Protein AF-0000000076377498 (afdb_homodimer)

Sequence (1234 aa):
MRTKRASLIEGFNLFDYKLFGINETEANCMDPQHKLLLECTYKALENAGMPKEDLSGSKTGVFIGLMNRDFEAIMNNSANKISHYNGTGTAMSIAANRISFTFNFTGPSLAIDTACSSSLVALHYASQAIKQGDCEMAVCGGVSCIIEPRVNVALSKAKMISPDGMCKPFSKKANGYGRGEGCGILLLKPLAKALKDNDQIWGVLVHSAINQDGRSVTPITRPSQTQQEELLKWIYHRYVDPSQIQYMEAHGTGTPAGDPTEAGSISHIVGQSRTSNPDPLIIGSVKGNVGHTESAAGAAGLIKVLLMMHHGKIVPSLHYTEEDSSINAKALNLRIPTSVENWEKRGEMGRMAGVNSFGFGGTNAHAVVRQYKQLARLNCAQKPLEIFVLSAASQKSIQMMIKDTSHQINQSDDTAFHSLAYTSACRRSHASYRYRKAFVVSSLNHLQQQLKSATVTDVARIKTSPKIVFVFCGNGVAYRGMCKLLIHTEPVFRTQIEEIEKILQLHTPINLIDLIENDYDDFTKPEIAQPLLFAVQVAMVSLLGFWGIQANLMIGHSVGEVAAAHCAGTLSLHDAVKVIYYRSVLQSTVTGGRMLAVSNLPVSNVSDRLVPYSGRLMRTKRASLIEGFNLFDYKLFGINETEANCMDPQHKLLLECTYKALENAGMPKEDLSGSKTGVFIGLMNRDFEAIMNNSANKISHYNGTGTAMSIAANRISFTFNFTGPSLAIDTACSSSLVALHYASQAIKQGDCEMAVCGGVSCIIEPRVNVALSKAKMISPDGMCKPFSKKANGYGRGEGCGILLLKPLAKALKDNDQIWGVLVHSAINQDGRSVTPITRPSQTQQEELLKWIYHRYVDPSQIQYMEAHGTGTPAGDPTEAGSISHIVGQSRTSNPDPLIIGSVKGNVGHTESAAGAAGLIKVLLMMHHGKIVPSLHYTEEDSSINAKALNLRIPTSVENWEKRGEMGRMAGVNSFGFGGTNAHAVVRQYKQLARLNCAQKPLEIFVLSAASQKSIQMMIKDTSHQINQSDDTAFHSLAYTSACRRSHASYRYRKAFVVSSLNHLQQQLKSATVTDVARIKTSPKIVFVFCGNGVAYRGMCKLLIHTEPVFRTQIEEIEKILQLHTPINLIDLIENDYDDFTKPEIAQPLLFAVQVAMVSLLGFWGIQANLMIGHSVGEVAAAHCAGTLSLHDAVKVIYYRSVLQSTVTGGRMLAVSNLPVSNVSDRLVPYSGRL

Organism: Callorhinchus milii (NCBI:txid7868)

Nearest PDB structures (foldseek):
  8cuy-assembly1_B  TM=8.456E-01  e=4.107E-53  Mycolicibacterium smegmatis MC2 155
  8cv1-assembly1_A  TM=8.464E-01  e=5.782E-53  Mycolicibacterium smegmatis MC2 155
  7s6c-assembly1_A  TM=8.108E-01  e=3.239E-50  Saccharopolyspora erythraea
  4na1-assembly1_B  TM=8.511E-01  e=2.531E-44  Bacillus subtilis subsp. subtilis str. 168
  4na3-assembly1_B  TM=8.313E-01  e=1.798E-44  Bacillus subtilis subsp. subtilis str. 168

Foldseek 3Di:
DLADDFQEDPDLPVAPCVVLPHDPVLVVLADSQLRQLLVQVVVQLLQFLHALVNCAQFQEEEEEEEDDQVSLCVQVVDVVNDDPSSCCRRDQQNSFVVNCVSSNHDAHTGYAYLKQCRQLVSVQVQVVCCVVPSHQKYKTFYWFDDDDCVVVVVCVVVQAADSHQAAQFQFLSQRHFHEFGDIFIDMDHPPVVCVVVVTDDLWDFQDKDKDFCPVQDPDLQAEHLVVLLVRLCVPCVPGNPLLQAQEEAELGRRHLRRRQSRLLSCLVRRQVSNPDDLAFREYEYCCRPGTRNISRRQSSSVVVVSVCQVVQKDAAHPNDDPVRGSYPQVVSSYDGDHHIDGRFFDDDQGHKYKYWTAGSSGMIMMIIITGDDDDPDPPPDQDQKFKAKDFDQDQVVRLVVLVVVLVVLVVDPPDDPRVNRCSRPRSYYHPNGFFMDMDIARDSVRSSVVSVVCSPDTTDGHDPPDAAEAEQEDPDPDAFLPCLVVCVPPVLLVVLLVVLQVLLCVPPVDDLNCCNNVRPGPCVQLLNNLSNSLSNSLSVQRRCVVVVDDHPYYYYDHSRVLSRCCSVPNDPSNRSSVVSNVVRVVVNVDPDDDDDDDPPDDPVVVVVVCVVVPPPD/DLADDFQEDPDLPVAPCVVLPHDPVLVVLADSQLRQLLVQVVVQLLQFLHALVNCAQFQEEEEEEEDDQVSLCVQVVDVVNDDPSSCCRRDQQNSFVVNCVSSVHDAHTGYAYLKQCRQLVSVQVQVVCCVVPSHQKYKTFYWFDDDDCVVVVVCVVVQAADSHQAAQFQFLNQRHFHEFGDIFIDMDHPPVVCVVVVTDDLWDFQDKDKDFCPVQDPDLQAEHLVVLLVRLCVPCVPGNPLLQAQEEAELGRRHLRRRQSRLLSCLVRRQVSNPDDLAFREYEYCCRPGTRNISRRQSSSVVVVSVCQVVQKDAAHPNDDPVRGSYPQVVSSYDGDHHIDGRFFDDDQGHKYKYWTAGSSGMIMMIIITGDDDDPDPPPDQDQKFKAKDFDQDQVVRLVVLVVVLVVLVPDPPDDPRVNRCSRPRSYYHPNGFFMDMDIARDSVRSSVVSVVCSPDTTDGHDPPDAAEAEQEAFDPDAFLPCLVVCVPPVLLVVLLVVLQVLLCVPPVDDLNCCNNVRPGPCVQLLNVLSNSLSNLLSVQRRCVVVVDDHPYYYYDHSRVLSRCCSVPNDPSNRSSVVSNVVRVVVNPDPDDDDDDDPPDPPVVVVVVCVVVPPPD

Structure (mmCIF, N/CA/C/O backbone):
data_AF-0000000076377498-model_v1
#
loop_
_entity.id
_entity.type
_entity.pdbx_description
1 polymer 'Ketosynthase family 3 (KS3) domain-containing protein'
#
loop_
_atom_site.group_PDB
_atom_site.id
_atom_site.type_symbol
_atom_site.label_atom_id
_atom_site.label_alt_id
_atom_site.label_comp_id
_atom_site.label_asym_id
_atom_site.label_entity_id
_atom_site.label_seq_id
_atom_site.pdbx_PDB_ins_code
_atom_site.Cartn_x
_atom_site.Cartn_y
_atom_site.Cartn_z
_atom_site.occupancy
_atom_site.B_iso_or_equiv
_atom_site.auth_seq_id
_atom_site.auth_comp_id
_atom_site.auth_asym_id
_atom_site.auth_atom_id
_atom_site.pdbx_PDB_model_num
ATOM 1 N N . MET A 1 1 ? -24.25 5.555 -25.656 1 71.38 1 MET A N 1
ATOM 2 C CA . MET A 1 1 ? -24.297 5.797 -24.219 1 71.38 1 MET A CA 1
ATOM 3 C C . MET A 1 1 ? -25.656 5.461 -23.641 1 71.38 1 MET A C 1
ATOM 5 O O . MET A 1 1 ? -26.672 5.977 -24.109 1 71.38 1 MET A O 1
ATOM 9 N N . ARG A 1 2 ? -25.703 4.602 -22.75 1 72.81 2 ARG A N 1
ATOM 10 C CA . ARG A 1 2 ? -26.938 4.051 -22.188 1 72.81 2 ARG A CA 1
ATOM 11 C C . ARG A 1 2 ? -27.547 5 -21.156 1 72.81 2 ARG A C 1
ATOM 13 O O . ARG A 1 2 ? -28.734 4.926 -20.859 1 72.81 2 ARG A O 1
ATOM 20 N N . THR A 1 3 ? -26.766 5.887 -20.516 1 78.5 3 THR A N 1
ATOM 21 C CA . THR A 1 3 ? -27.281 6.781 -19.484 1 78.5 3 THR A CA 1
ATOM 22 C C . THR A 1 3 ? -26.594 8.141 -19.547 1 78.5 3 THR A C 1
ATOM 24 O O . THR A 1 3 ? -25.406 8.219 -19.844 1 78.5 3 THR A O 1
ATOM 27 N N . LYS A 1 4 ? -27.453 9.141 -19.297 1 78.62 4 LYS A N 1
ATOM 28 C CA . LYS A 1 4 ? -26.938 10.5 -19.266 1 78.62 4 LYS A CA 1
ATOM 29 C C . LYS A 1 4 ? -26.984 11.07 -17.844 1 78.62 4 LYS A C 1
ATOM 31 O O . LYS A 1 4 ? -26.703 12.25 -17.641 1 78.62 4 LYS A O 1
ATOM 36 N N . ARG A 1 5 ? -27.281 10.211 -16.906 1 83.19 5 ARG A N 1
ATOM 37 C CA . ARG A 1 5 ? -27.469 10.711 -15.539 1 83.19 5 ARG A CA 1
ATOM 38 C C . ARG A 1 5 ? -26.391 10.172 -14.609 1 83.19 5 ARG A C 1
ATOM 40 O O . ARG A 1 5 ? -25.859 9.078 -14.828 1 83.19 5 ARG A O 1
ATOM 47 N N . ALA A 1 6 ? -25.984 10.984 -13.68 1 87.19 6 ALA A N 1
ATOM 48 C CA . ALA A 1 6 ? -25.062 10.625 -12.602 1 87.19 6 ALA A CA 1
ATOM 49 C C . ALA A 1 6 ? -25.281 11.5 -11.375 1 87.19 6 ALA A C 1
ATOM 51 O O . ALA A 1 6 ? -25.969 12.523 -11.445 1 87.19 6 ALA A O 1
ATOM 52 N N . SER A 1 7 ? -24.875 10.984 -10.219 1 90.69 7 SER A N 1
ATOM 53 C CA . SER A 1 7 ? -24.906 11.797 -9.016 1 90.69 7 SER A CA 1
ATOM 54 C C . SER A 1 7 ? -23.688 12.727 -8.945 1 90.69 7 SER A C 1
ATOM 56 O O . SER A 1 7 ? -22.609 12.312 -8.539 1 90.69 7 SER A O 1
ATOM 58 N N . LEU A 1 8 ? -23.922 14.016 -9.258 1 89.19 8 LEU A N 1
ATOM 59 C CA . LEU A 1 8 ? -22.828 14.969 -9.406 1 89.19 8 LEU A CA 1
ATOM 60 C C . LEU A 1 8 ? -22.797 15.945 -8.242 1 89.19 8 LEU A C 1
ATOM 62 O O . LEU A 1 8 ? -23.844 16.297 -7.688 1 89.19 8 LEU A O 1
ATOM 66 N N . ILE A 1 9 ? -21.609 16.344 -7.883 1 89.5 9 ILE A N 1
ATOM 67 C CA . ILE A 1 9 ? -21.438 17.344 -6.832 1 89.5 9 ILE A CA 1
ATOM 68 C C . ILE A 1 9 ? -21.547 18.75 -7.434 1 89.5 9 ILE A C 1
ATOM 70 O O . ILE A 1 9 ? -21.219 18.953 -8.609 1 89.5 9 ILE A O 1
ATOM 74 N N . GLU A 1 10 ? -21.906 19.672 -6.582 1 84.25 10 GLU A N 1
ATOM 75 C CA . GLU A 1 10 ? -22 21.062 -7.004 1 84.25 10 GLU A CA 1
ATOM 76 C C . GLU A 1 10 ? -20.719 21.828 -6.688 1 84.25 10 GLU A C 1
ATOM 78 O O . GLU A 1 10 ? -19.969 21.438 -5.801 1 84.25 10 GLU A O 1
ATOM 83 N N . GLY A 1 11 ? -20.406 22.891 -7.41 1 77.56 11 GLY A N 1
ATOM 84 C CA . GLY A 1 11 ? -19.312 23.812 -7.102 1 77.56 11 GLY A CA 1
ATOM 85 C C . GLY A 1 11 ? -17.969 23.312 -7.574 1 77.56 11 GLY A C 1
ATOM 86 O O . GLY A 1 11 ? -16.969 23.438 -6.863 1 77.56 11 GLY A O 1
ATOM 87 N N . PHE A 1 12 ? -17.906 22.75 -8.672 1 70.56 12 PHE A N 1
ATOM 88 C CA . PHE A 1 12 ? -16.703 22.172 -9.258 1 70.56 12 PHE A CA 1
ATOM 89 C C . PHE A 1 12 ? -15.602 23.219 -9.414 1 70.56 12 PHE A C 1
ATOM 91 O O . PHE A 1 12 ? -14.422 22.922 -9.258 1 70.56 12 PHE A O 1
ATOM 98 N N . ASN A 1 13 ? -15.914 24.375 -9.469 1 72.5 13 ASN A N 1
ATOM 99 C CA . ASN A 1 13 ? -14.961 25.438 -9.734 1 72.5 13 ASN A CA 1
ATOM 100 C C . ASN A 1 13 ? -14.828 26.391 -8.547 1 72.5 13 ASN A C 1
ATOM 102 O O . ASN A 1 13 ? -14.359 27.516 -8.695 1 72.5 13 ASN A O 1
ATOM 106 N N . LEU A 1 14 ? -15.18 25.984 -7.434 1 85.56 14 LEU A N 1
ATOM 107 C CA . LEU A 1 14 ? -15.164 26.875 -6.281 1 85.56 14 LEU A CA 1
ATOM 108 C C . LEU A 1 14 ? -13.992 26.562 -5.363 1 85.56 14 LEU A C 1
ATOM 110 O O . LEU A 1 14 ? -14.07 26.766 -4.152 1 85.56 14 LEU A O 1
ATOM 114 N N . PHE A 1 15 ? -12.875 26.406 -5.914 1 91.69 15 PHE A N 1
ATOM 115 C CA . PHE A 1 15 ? -11.68 26.078 -5.145 1 91.69 15 PHE A CA 1
ATOM 116 C C . PHE A 1 15 ? -10.992 27.328 -4.652 1 91.69 15 PHE A C 1
ATOM 118 O O . PHE A 1 15 ? -10.664 28.219 -5.445 1 91.69 15 PHE A O 1
ATOM 125 N N . ASP A 1 16 ? -10.789 27.469 -3.34 1 92.12 16 ASP A N 1
ATOM 126 C CA . ASP A 1 16 ? -10.062 28.594 -2.754 1 92.12 16 ASP A CA 1
ATOM 127 C C . ASP A 1 16 ? -8.555 28.359 -2.791 1 92.12 16 ASP A C 1
ATOM 129 O O . ASP A 1 16 ? -7.949 28.016 -1.772 1 92.12 16 ASP A O 1
ATOM 133 N N . TYR A 1 17 ? -7.949 28.625 -3.916 1 93.44 17 TYR A N 1
ATOM 134 C CA . TYR A 1 17 ? -6.539 28.312 -4.125 1 93.44 17 TYR A CA 1
ATOM 135 C C . TYR A 1 17 ? -5.656 29.125 -3.197 1 93.44 17 TYR A C 1
ATOM 137 O O . TYR A 1 17 ? -4.574 28.688 -2.805 1 93.44 17 TYR A O 1
ATOM 145 N N . LYS A 1 18 ? -6.086 30.344 -2.729 1 91.38 18 LYS A N 1
ATOM 146 C CA . LYS A 1 18 ? -5.301 31.203 -1.854 1 91.38 18 LYS A CA 1
ATOM 147 C C . LYS A 1 18 ? -5.133 30.578 -0.471 1 91.38 18 LYS A C 1
ATOM 149 O O . LYS A 1 18 ? -4.082 30.719 0.157 1 91.38 18 LYS A O 1
ATOM 154 N N . LEU A 1 19 ? -6.148 29.906 -0.048 1 92.38 19 LEU A N 1
ATOM 155 C CA . LEU A 1 19 ? -6.094 29.25 1.252 1 92.38 19 LEU A CA 1
ATOM 156 C C . LEU A 1 19 ? -4.973 28.219 1.293 1 92.38 19 LEU A C 1
ATOM 158 O O . LEU A 1 19 ? -4.348 28.016 2.338 1 92.38 19 LEU A O 1
ATOM 162 N N . PHE A 1 20 ? -4.699 27.656 0.16 1 94.31 20 PHE A N 1
ATOM 163 C CA . PHE A 1 20 ? -3.732 26.562 0.118 1 94.31 20 PHE A CA 1
ATOM 164 C C . PHE A 1 20 ? -2.395 27.062 -0.428 1 94.31 20 PHE A C 1
ATOM 166 O O . PHE A 1 20 ? -1.498 26.25 -0.695 1 94.31 20 PHE A O 1
ATOM 173 N N . GLY A 1 21 ? -2.299 28.344 -0.683 1 91.5 21 GLY A N 1
ATOM 174 C CA . GLY A 1 21 ? -1.051 28.906 -1.173 1 91.5 21 GLY A CA 1
ATOM 175 C C . GLY A 1 21 ? -0.739 28.516 -2.605 1 91.5 21 GLY A C 1
ATOM 176 O O . GLY A 1 21 ? 0.428 28.359 -2.975 1 91.5 21 GLY A O 1
ATOM 177 N N . ILE A 1 22 ? -1.712 28.25 -3.416 1 94.06 22 ILE A N 1
ATOM 178 C CA . ILE A 1 22 ? -1.562 27.859 -4.816 1 94.06 22 ILE A CA 1
ATOM 179 C C . ILE A 1 22 ? -1.883 29.062 -5.715 1 94.06 22 ILE A C 1
ATOM 181 O O . ILE A 1 22 ? -2.826 29.797 -5.449 1 94.06 22 ILE A O 1
ATOM 185 N N . ASN A 1 23 ? -1.046 29.375 -6.715 1 92.88 23 ASN A N 1
ATOM 186 C CA . ASN A 1 23 ? -1.335 30.484 -7.613 1 92.88 23 ASN A CA 1
ATOM 187 C C . ASN A 1 23 ? -2.475 30.141 -8.57 1 92.88 23 ASN A C 1
ATOM 189 O O . ASN A 1 23 ? -2.797 28.969 -8.773 1 92.88 23 ASN A O 1
ATOM 193 N N . GLU A 1 24 ? -2.988 31.109 -9.117 1 92.31 24 GLU A N 1
ATOM 194 C CA . GLU A 1 24 ? -4.188 30.969 -9.938 1 92.31 24 GLU A CA 1
ATOM 195 C C . GLU A 1 24 ? -3.914 30.125 -11.18 1 92.31 24 GLU A C 1
ATOM 197 O O . GLU A 1 24 ? -4.723 29.281 -11.555 1 92.31 24 GLU A O 1
ATOM 202 N N . THR A 1 25 ? -2.836 30.359 -11.805 1 91.75 25 THR A N 1
ATOM 203 C CA . THR A 1 25 ? -2.492 29.641 -13.031 1 91.75 25 THR A CA 1
ATOM 204 C C . THR A 1 25 ? -2.348 28.156 -12.758 1 91.75 25 THR A C 1
ATOM 206 O O . THR A 1 25 ? -2.854 27.328 -13.516 1 91.75 25 THR A O 1
ATOM 209 N N . GLU A 1 26 ? -1.685 27.875 -11.711 1 92.06 26 GLU A N 1
ATOM 210 C CA . GLU A 1 26 ? -1.525 26.484 -11.305 1 92.06 26 GLU A CA 1
ATOM 211 C C . GLU A 1 26 ? -2.871 25.844 -10.953 1 92.06 26 GLU A C 1
ATOM 213 O O . GLU A 1 26 ? -3.154 24.719 -11.344 1 92.06 26 GLU A O 1
ATOM 218 N N . ALA A 1 27 ? -3.693 26.562 -10.258 1 93.56 27 ALA A N 1
ATOM 219 C CA . ALA A 1 27 ? -5.004 26.078 -9.836 1 93.56 27 ALA A CA 1
ATOM 220 C C . ALA A 1 27 ? -5.871 25.719 -11.039 1 93.56 27 ALA A C 1
ATOM 222 O O . ALA A 1 27 ? -6.625 24.75 -11 1 93.56 27 ALA A O 1
ATOM 223 N N . ASN A 1 28 ? -5.75 26.484 -12.039 1 91 28 ASN A N 1
ATOM 224 C CA . ASN A 1 28 ? -6.562 26.281 -13.234 1 91 28 ASN A CA 1
ATOM 225 C C . ASN A 1 28 ? -6.145 25.016 -13.984 1 91 28 ASN A C 1
ATOM 227 O O . ASN A 1 28 ? -6.934 24.453 -14.75 1 91 28 ASN A O 1
ATOM 231 N N . CYS A 1 29 ? -4.926 24.562 -13.719 1 90.62 29 CYS A N 1
ATOM 232 C CA . CYS A 1 29 ? -4.406 23.375 -14.406 1 90.62 29 CYS A CA 1
ATOM 233 C C . CYS A 1 29 ? -4.512 22.141 -13.523 1 90.62 29 CYS A C 1
ATOM 235 O O . CYS A 1 29 ? -4.137 21.047 -13.938 1 90.62 29 CYS A O 1
ATOM 237 N N . MET A 1 30 ? -5.098 22.344 -12.391 1 93.56 30 MET A N 1
ATOM 238 C CA . MET A 1 30 ? -5.156 21.234 -11.438 1 93.56 30 MET A CA 1
ATOM 239 C C . MET A 1 30 ? -6.371 20.344 -11.703 1 93.56 30 MET A C 1
ATOM 241 O O . MET A 1 30 ? -7.465 20.859 -11.969 1 93.56 30 MET A O 1
ATOM 245 N N . ASP A 1 31 ? -6.141 19.078 -11.648 1 93.81 31 ASP A N 1
ATOM 246 C CA . ASP A 1 31 ? -7.242 18.109 -11.648 1 93.81 31 ASP A CA 1
ATOM 247 C C . ASP A 1 31 ? -8.242 18.422 -10.539 1 93.81 31 ASP A C 1
ATOM 249 O O . ASP A 1 31 ? -7.855 18.578 -9.375 1 93.81 31 ASP A O 1
ATOM 253 N N . PRO A 1 32 ? -9.547 18.562 -10.836 1 94.25 32 PRO A N 1
ATOM 254 C CA . PRO A 1 32 ? -10.555 18.812 -9.805 1 94.25 32 PRO A CA 1
ATOM 255 C C . PRO A 1 32 ? -10.477 17.812 -8.656 1 94.25 32 PRO A C 1
ATOM 257 O O . PRO A 1 32 ? -10.773 18.156 -7.508 1 94.25 32 PRO A O 1
ATOM 260 N N . GLN A 1 33 ? -10.078 16.641 -8.883 1 95.69 33 GLN A N 1
ATOM 261 C CA . GLN A 1 33 ? -9.914 15.633 -7.832 1 95.69 33 GLN A CA 1
ATOM 262 C C . GLN A 1 33 ? -8.844 16.062 -6.832 1 95.69 33 GLN A C 1
ATOM 264 O O . GLN A 1 33 ? -8.977 15.82 -5.629 1 95.69 33 GLN A O 1
ATOM 269 N N . HIS A 1 34 ? -7.746 16.672 -7.367 1 96.56 34 HIS A N 1
ATOM 270 C CA . HIS A 1 34 ? -6.715 17.188 -6.477 1 96.56 34 HIS A CA 1
ATOM 271 C C . HIS A 1 34 ? -7.27 18.266 -5.551 1 96.56 34 HIS A C 1
ATOM 273 O O . HIS A 1 34 ? -6.957 18.281 -4.359 1 96.56 34 HIS A O 1
ATOM 279 N N . LYS A 1 35 ? -8.07 19.125 -6.148 1 96.56 35 LYS A N 1
ATOM 280 C CA . LYS A 1 35 ? -8.672 20.219 -5.395 1 96.56 35 LYS A CA 1
ATOM 281 C C . LYS A 1 35 ? -9.578 19.688 -4.281 1 96.56 35 LYS A C 1
ATOM 283 O O . LYS A 1 35 ? -9.484 20.141 -3.137 1 96.56 35 LYS A O 1
ATOM 288 N N . LEU A 1 36 ? -10.406 18.703 -4.605 1 96.38 36 LEU A N 1
ATOM 289 C CA . LEU A 1 36 ? -11.328 18.125 -3.631 1 96.38 36 LEU A CA 1
ATOM 290 C C . LEU A 1 36 ? -10.562 17.438 -2.5 1 96.38 36 LEU A C 1
ATOM 292 O O . LEU A 1 36 ? -10.961 17.531 -1.336 1 96.38 36 LEU A O 1
ATOM 296 N N . LEU A 1 37 ? -9.531 16.812 -2.902 1 97.94 37 LEU A N 1
ATOM 297 C CA . LEU A 1 37 ? -8.734 16.109 -1.903 1 97.94 37 LEU A CA 1
ATOM 298 C C . LEU A 1 37 ? -8.125 17.094 -0.908 1 97.94 37 LEU A C 1
ATOM 300 O O . LEU A 1 37 ? -8.086 16.828 0.294 1 97.94 37 LEU A O 1
ATOM 304 N N . LEU A 1 38 ? -7.613 18.219 -1.356 1 97.5 38 LEU A N 1
ATOM 305 C CA . LEU A 1 38 ? -7.07 19.234 -0.469 1 97.5 38 LEU A CA 1
ATOM 306 C C . LEU A 1 38 ? -8.148 19.781 0.463 1 97.5 38 LEU A C 1
ATOM 308 O O . LEU A 1 38 ? -7.926 19.906 1.67 1 97.5 38 LEU A O 1
ATOM 312 N N . GLU A 1 39 ? -9.281 20.062 -0.082 1 96.62 39 GLU A N 1
ATOM 313 C CA . GLU A 1 39 ? -10.383 20.609 0.701 1 96.62 39 GLU A CA 1
ATOM 314 C C . GLU A 1 39 ? -10.859 19.625 1.757 1 96.62 39 GLU A C 1
ATOM 316 O O . GLU A 1 39 ? -11.055 19.984 2.918 1 96.62 39 GLU A O 1
ATOM 321 N N . CYS A 1 40 ? -11.039 18.391 1.323 1 97.5 40 CYS A N 1
ATOM 322 C CA . CYS A 1 40 ? -11.539 17.391 2.25 1 97.5 40 CYS A CA 1
ATOM 323 C C . CYS A 1 40 ? -10.516 17.078 3.334 1 97.5 40 CYS A C 1
ATOM 325 O O . CYS A 1 40 ? -10.875 16.797 4.477 1 97.5 40 CYS A O 1
ATOM 327 N N . THR A 1 41 ? -9.234 17.109 2.986 1 98.5 41 THR A N 1
ATOM 328 C CA . THR A 1 41 ? -8.203 16.922 3.994 1 98.5 41 THR A CA 1
ATOM 329 C C . THR A 1 41 ? -8.219 18.062 5.012 1 98.5 41 THR A C 1
ATOM 331 O O . THR A 1 41 ? -8.133 17.812 6.219 1 98.5 41 THR A O 1
ATOM 334 N N . TYR A 1 42 ? -8.352 19.281 4.527 1 97 42 TYR A N 1
ATOM 335 C CA . TYR A 1 42 ? -8.461 20.453 5.402 1 97 42 TYR A CA 1
ATOM 336 C C . TYR A 1 42 ? -9.641 20.297 6.355 1 97 42 TYR A C 1
ATOM 338 O O . TYR A 1 42 ? -9.5 20.516 7.562 1 97 42 TYR A O 1
ATOM 346 N N . LYS A 1 43 ? -10.766 19.891 5.832 1 96.69 43 LYS A N 1
ATOM 347 C CA . LYS A 1 43 ? -11.969 19.734 6.641 1 96.69 43 LYS A CA 1
ATOM 348 C C . LYS A 1 43 ? -11.797 18.609 7.668 1 96.69 43 LYS A C 1
ATOM 350 O O . LYS A 1 43 ? -12.289 18.719 8.789 1 96.69 43 LYS A O 1
ATOM 355 N N . ALA A 1 44 ? -11.141 17.578 7.254 1 97.75 44 ALA A N 1
ATOM 356 C CA . ALA A 1 44 ? -10.898 16.469 8.18 1 97.75 44 ALA A CA 1
ATOM 357 C C . ALA A 1 44 ? -10.016 16.922 9.344 1 97.75 44 ALA A C 1
ATOM 359 O O . ALA A 1 44 ? -10.25 16.531 10.484 1 97.75 44 ALA A O 1
ATOM 360 N N . LEU A 1 45 ? -9.008 17.672 9.062 1 97.12 45 LEU A N 1
ATOM 361 C CA . LEU A 1 45 ? -8.117 18.172 10.102 1 97.12 45 LEU A CA 1
ATOM 362 C C . LEU A 1 45 ? -8.852 19.125 11.039 1 97.12 45 LEU A C 1
ATOM 364 O O . LEU A 1 45 ? -8.656 19.078 12.258 1 97.12 45 LEU A O 1
ATOM 368 N N . GLU A 1 46 ? -9.727 19.953 10.438 1 95.12 46 GLU A N 1
ATOM 369 C CA . GLU A 1 46 ? -10.547 20.844 11.25 1 95.12 46 GLU A CA 1
ATOM 370 C C . GLU A 1 46 ? -11.492 20.062 12.148 1 95.12 46 GLU A C 1
ATOM 372 O O . GLU A 1 46 ? -11.656 20.391 13.328 1 95.12 46 GLU A O 1
ATOM 377 N N . ASN A 1 47 ? -12.07 19.078 11.555 1 95.31 47 ASN A N 1
ATOM 378 C CA . ASN A 1 47 ? -12.984 18.234 12.32 1 95.31 47 ASN A CA 1
ATOM 379 C C . ASN A 1 47 ? -12.273 17.531 13.469 1 95.31 47 ASN A C 1
ATOM 381 O O . ASN A 1 47 ? -12.852 17.344 14.539 1 95.31 47 ASN A O 1
ATOM 385 N N . ALA A 1 48 ? -11.062 17.188 13.266 1 96.06 48 ALA A N 1
ATOM 386 C CA . ALA A 1 48 ? -10.273 16.484 14.273 1 96.06 48 ALA A CA 1
ATOM 387 C C . ALA A 1 48 ? -9.711 17.453 15.305 1 96.06 48 ALA A C 1
ATOM 389 O O . ALA A 1 48 ? -9.234 17.031 16.359 1 96.06 48 ALA A O 1
ATOM 390 N N . GLY A 1 49 ? -9.805 18.766 15.039 1 95.69 49 GLY A N 1
ATOM 391 C CA . GLY A 1 49 ? -9.219 19.75 15.922 1 95.69 49 GLY A CA 1
ATOM 392 C C . GLY A 1 49 ? -7.707 19.734 15.93 1 95.69 49 GLY A C 1
ATOM 393 O O . GLY A 1 49 ? -7.082 19.859 16.984 1 95.69 49 GLY A O 1
ATOM 394 N N . MET A 1 50 ? -7.156 19.531 14.797 1 96.12 50 MET A N 1
ATOM 395 C CA . MET A 1 50 ? -5.703 19.469 14.672 1 96.12 50 MET A CA 1
ATOM 396 C C . MET A 1 50 ? -5.172 20.641 13.859 1 96.12 50 MET A C 1
ATOM 398 O O . MET A 1 50 ? -5.219 20.609 12.625 1 96.12 50 MET A O 1
ATOM 402 N N . PRO A 1 51 ? -4.613 21.578 14.562 1 95.88 51 PRO A N 1
ATOM 403 C CA . PRO A 1 51 ? -4.094 22.75 13.844 1 95.88 51 PRO A CA 1
ATOM 404 C C . PRO A 1 51 ? -2.971 22.391 12.875 1 95.88 51 PRO A C 1
ATOM 406 O O . PRO A 1 51 ? -2.121 21.547 13.188 1 95.88 51 PRO A O 1
ATOM 409 N N . LYS A 1 52 ? -2.92 23.047 11.781 1 94.69 52 LYS A N 1
ATOM 410 C CA . LYS A 1 52 ? -1.912 22.812 10.75 1 94.69 52 LYS A CA 1
ATOM 411 C C . LYS A 1 52 ? -0.506 23.062 11.289 1 94.69 52 LYS A C 1
ATOM 413 O O . LYS A 1 52 ? 0.434 22.344 10.93 1 94.69 52 LYS A O 1
ATOM 418 N N . GLU A 1 53 ? -0.365 24.062 12.109 1 93.38 53 GLU A N 1
ATOM 419 C CA . GLU A 1 53 ? 0.945 24.422 12.641 1 93.38 53 GLU A CA 1
ATOM 420 C C . GLU A 1 53 ? 1.489 23.328 13.555 1 93.38 53 GLU A C 1
ATOM 422 O O . GLU A 1 53 ? 2.701 23.109 13.625 1 93.38 53 GLU A O 1
ATOM 427 N N . ASP A 1 54 ? 0.602 22.594 14.188 1 93.19 54 ASP A N 1
ATOM 428 C CA . ASP A 1 54 ? 1.026 21.5 15.055 1 93.19 54 ASP A CA 1
ATOM 429 C C . ASP A 1 54 ? 1.417 20.281 14.234 1 93.19 54 ASP A C 1
ATOM 431 O O . ASP A 1 54 ? 2.273 19.5 14.648 1 93.19 54 ASP A O 1
ATOM 435 N N . LEU A 1 55 ? 0.839 20.156 13.109 1 96.06 55 LEU A N 1
ATOM 436 C CA . LEU A 1 55 ? 1.023 18.953 12.305 1 96.06 55 LEU A CA 1
ATOM 437 C C . LEU A 1 55 ? 2.186 19.125 11.336 1 96.06 55 LEU A C 1
ATOM 439 O O . LEU A 1 55 ? 2.688 18.141 10.781 1 96.06 55 LEU A O 1
ATOM 443 N N . SER A 1 56 ? 2.57 20.359 11.086 1 96.75 56 SER A N 1
ATOM 444 C CA . SER A 1 56 ? 3.625 20.625 10.117 1 96.75 56 SER A CA 1
ATOM 445 C C . SER A 1 56 ? 4.918 19.906 10.477 1 96.75 56 SER A C 1
ATOM 447 O O . SER A 1 56 ? 5.414 20.047 11.602 1 96.75 56 SER A O 1
ATOM 449 N N . GLY A 1 57 ? 5.383 19.125 9.57 1 97.25 57 GLY A N 1
ATOM 450 C CA . GLY A 1 57 ? 6.625 18.391 9.781 1 97.25 57 GLY A CA 1
ATOM 451 C C . GLY A 1 57 ? 6.414 17.031 10.406 1 97.25 57 GLY A C 1
ATOM 452 O O . GLY A 1 57 ? 7.367 16.266 10.578 1 97.25 57 GLY A O 1
ATOM 453 N N . SER A 1 58 ? 5.168 16.688 10.648 1 97.81 58 SER A N 1
ATOM 454 C CA . SER A 1 58 ? 4.883 15.414 11.305 1 97.81 58 SER A CA 1
ATOM 455 C C . SER A 1 58 ? 5.043 14.25 10.336 1 97.81 58 SER A C 1
ATOM 457 O O . SER A 1 58 ? 4.926 14.422 9.117 1 97.81 58 SER A O 1
ATOM 459 N N . LYS A 1 59 ? 5.316 13.102 10.906 1 98.19 59 LYS A N 1
ATOM 460 C CA . LYS A 1 59 ? 5.391 11.883 10.102 1 98.19 59 LYS A CA 1
ATOM 461 C C . LYS A 1 59 ? 4 11.32 9.828 1 98.19 59 LYS A C 1
ATOM 463 O O . LYS A 1 59 ? 3.693 10.188 10.219 1 98.19 59 LYS A O 1
ATOM 468 N N . THR A 1 60 ? 3.244 12.102 9.148 1 98.75 60 THR A N 1
ATOM 469 C CA . THR A 1 60 ? 1.888 11.734 8.766 1 98.75 60 THR A CA 1
ATOM 470 C C . THR A 1 60 ? 1.865 11.156 7.352 1 98.75 60 THR A C 1
ATOM 472 O O . THR A 1 60 ? 2.377 11.781 6.414 1 98.75 60 THR A O 1
ATOM 475 N N . GLY A 1 61 ? 1.332 9.93 7.203 1 98.88 61 GLY A N 1
ATOM 476 C CA . GLY A 1 61 ? 1.224 9.312 5.895 1 98.88 61 GLY A CA 1
ATOM 477 C C . GLY A 1 61 ? -0.007 9.75 5.125 1 98.88 61 GLY A C 1
ATOM 478 O O . GLY A 1 61 ? -0.982 10.219 5.719 1 98.88 61 GLY A O 1
ATOM 479 N N . VAL A 1 62 ? 0.055 9.695 3.824 1 98.94 62 VAL A N 1
ATOM 480 C CA . VAL A 1 62 ? -1.064 10.016 2.947 1 98.94 62 VAL A CA 1
ATOM 481 C C . VAL A 1 62 ? -1.31 8.859 1.977 1 98.94 62 VAL A C 1
ATOM 483 O O . VAL A 1 62 ? -0.439 8.523 1.17 1 98.94 62 VAL A O 1
ATOM 486 N N . PHE A 1 63 ? -2.453 8.195 2.043 1 98.94 63 PHE A N 1
ATOM 487 C CA . PHE A 1 63 ? -2.863 7.074 1.207 1 98.94 63 PHE A CA 1
ATOM 488 C C . PHE A 1 63 ? -4.172 7.383 0.494 1 98.94 63 PHE A C 1
ATOM 490 O O . PHE A 1 63 ? -5.234 7.43 1.123 1 98.94 63 PHE A O 1
ATOM 497 N N . ILE A 1 64 ? -4.137 7.5 -0.845 1 98.94 64 ILE A N 1
ATOM 498 C CA . ILE A 1 64 ? -5.316 7.973 -1.559 1 98.94 64 ILE A CA 1
ATOM 499 C C . ILE A 1 64 ? -5.723 6.953 -2.617 1 98.94 64 ILE A C 1
ATOM 501 O O . ILE A 1 64 ? -4.906 6.559 -3.453 1 98.94 64 ILE A O 1
ATOM 505 N N . GLY A 1 65 ? -6.977 6.492 -2.543 1 98.75 65 GLY A N 1
ATOM 506 C CA . GLY A 1 65 ? -7.559 5.711 -3.625 1 98.75 65 GLY A CA 1
ATOM 507 C C . GLY A 1 65 ? -8.023 6.562 -4.793 1 98.75 65 GLY A C 1
ATOM 508 O O . GLY A 1 65 ? -8.812 7.496 -4.609 1 98.75 65 GLY A O 1
ATOM 509 N N . LEU A 1 66 ? -7.562 6.281 -6.008 1 97.75 66 LEU A N 1
ATOM 510 C CA . LEU A 1 66 ? -7.898 7.062 -7.195 1 97.75 66 LEU A CA 1
ATOM 511 C C . LEU A 1 66 ? -7.848 6.199 -8.445 1 97.75 66 LEU A C 1
ATOM 513 O O . LEU A 1 66 ? -6.855 5.508 -8.695 1 97.75 66 LEU A O 1
ATOM 517 N N . MET A 1 67 ? -8.969 6.238 -9.234 1 93.12 67 MET A N 1
ATOM 518 C CA . MET A 1 67 ? -8.969 5.434 -10.453 1 93.12 67 MET A CA 1
ATOM 519 C C . MET A 1 67 ? -9.297 6.285 -11.672 1 93.12 67 MET A C 1
ATOM 521 O O . MET A 1 67 ? -8.891 5.965 -12.789 1 93.12 67 MET A O 1
ATOM 525 N N . ASN A 1 68 ? -10.047 7.375 -11.484 1 90.06 68 ASN A N 1
ATOM 526 C CA . ASN A 1 68 ? -10.508 8.188 -12.602 1 90.06 68 ASN A CA 1
ATOM 527 C C . ASN A 1 68 ? -9.438 9.172 -13.055 1 90.06 68 ASN A C 1
ATOM 529 O O . ASN A 1 68 ? -8.812 9.844 -12.227 1 90.06 68 ASN A O 1
ATOM 533 N N . ARG A 1 69 ? -9.297 9.312 -14.391 1 87.25 69 ARG A N 1
ATOM 534 C CA . ARG A 1 69 ? -8.266 10.195 -14.922 1 87.25 69 ARG A CA 1
ATOM 535 C C . ARG A 1 69 ? -8.812 11.039 -16.078 1 87.25 69 ARG A C 1
ATOM 537 O O . ARG A 1 69 ? -8.102 11.312 -17.047 1 87.25 69 ARG A O 1
ATOM 544 N N . ASP A 1 70 ? -10.008 11.43 -15.961 1 84.81 70 ASP A N 1
ATOM 545 C CA . ASP A 1 70 ? -10.695 12.18 -17 1 84.81 70 ASP A CA 1
ATOM 546 C C . ASP A 1 70 ? -9.961 13.484 -17.312 1 84.81 70 ASP A C 1
ATOM 548 O O . ASP A 1 70 ? -9.742 13.812 -18.484 1 84.81 70 ASP A O 1
ATOM 552 N N . PHE A 1 71 ? -9.594 14.195 -16.375 1 85.94 71 PHE A N 1
ATOM 553 C CA . PHE A 1 71 ? -9.008 15.516 -16.578 1 85.94 71 PHE A CA 1
ATOM 554 C C . PHE A 1 71 ? -7.664 15.406 -17.297 1 85.94 71 PHE A C 1
ATOM 556 O O . PHE A 1 71 ? -7.34 16.25 -18.141 1 85.94 71 PHE A O 1
ATOM 563 N N . GLU A 1 72 ? -6.91 14.445 -16.875 1 82.88 72 GLU A N 1
ATOM 564 C CA . GLU A 1 72 ? -5.637 14.219 -17.547 1 82.88 72 GLU A CA 1
ATOM 565 C C . GLU A 1 72 ? -5.84 13.977 -19.047 1 82.88 72 GLU A C 1
ATOM 567 O O . GLU A 1 72 ? -5.086 14.492 -19.875 1 82.88 72 GLU A O 1
ATOM 572 N N . ALA A 1 73 ? -6.758 13.195 -19.359 1 79.94 73 ALA A N 1
ATOM 573 C CA . ALA A 1 73 ? -7.059 12.883 -20.75 1 79.94 73 ALA A CA 1
ATOM 574 C C . ALA A 1 73 ? -7.477 14.141 -21.516 1 79.94 73 ALA A C 1
ATOM 576 O O . ALA A 1 73 ? -7.09 14.328 -22.672 1 79.94 73 ALA A O 1
ATOM 577 N N . ILE A 1 74 ? -8.195 14.969 -20.891 1 81 74 ILE A N 1
ATOM 578 C CA . ILE A 1 74 ? -8.672 16.203 -21.5 1 81 74 ILE A CA 1
ATOM 579 C C . ILE A 1 74 ? -7.496 17.156 -21.719 1 81 74 ILE A C 1
ATOM 581 O O . ILE A 1 74 ? -7.352 17.719 -22.812 1 81 74 ILE A O 1
ATOM 585 N N . MET A 1 75 ? -6.719 17.281 -20.766 1 80.25 75 MET A N 1
ATOM 586 C CA . MET A 1 75 ? -5.625 18.25 -20.812 1 80.25 75 MET A CA 1
ATOM 587 C C . MET A 1 75 ? -4.555 17.812 -21.797 1 80.25 75 MET A C 1
ATOM 589 O O . MET A 1 75 ? -3.914 18.656 -22.438 1 80.25 75 MET A O 1
ATOM 593 N N . ASN A 1 76 ? -4.414 16.562 -21.953 1 75.38 76 ASN A N 1
ATOM 594 C CA . ASN A 1 76 ? -3.357 16.047 -22.812 1 75.38 76 ASN A CA 1
ATOM 595 C C . ASN A 1 76 ? -3.84 15.898 -24.25 1 75.38 76 ASN A C 1
ATOM 597 O O . ASN A 1 76 ? -3.045 15.625 -25.156 1 75.38 76 ASN A O 1
ATOM 601 N N . ASN A 1 77 ? -5.078 16.047 -24.453 1 76 77 ASN A N 1
ATOM 602 C CA . ASN A 1 77 ? -5.621 15.875 -25.797 1 76 77 ASN A CA 1
ATOM 603 C C . ASN A 1 77 ? -5.305 17.078 -26.672 1 76 77 ASN A C 1
ATOM 605 O O . ASN A 1 77 ? -5.312 16.953 -27.906 1 76 77 ASN A O 1
ATOM 609 N N . SER A 1 78 ? -5.062 18.203 -26.094 1 74.56 78 SER A N 1
ATOM 610 C CA . SER A 1 78 ? -4.688 19.375 -26.875 1 74.56 78 SER A CA 1
ATOM 611 C C . SER A 1 78 ? -3.207 19.703 -26.703 1 74.56 78 SER A C 1
ATOM 613 O O . SER A 1 78 ? -2.824 20.422 -25.781 1 74.56 78 SER A O 1
ATOM 615 N N . ALA A 1 79 ? -2.494 19.281 -27.656 1 72.62 79 ALA A N 1
ATOM 616 C CA . ALA A 1 79 ? -1.041 19.406 -27.578 1 72.62 79 ALA A CA 1
ATOM 617 C C . ALA A 1 79 ? -0.625 20.875 -27.422 1 72.62 79 ALA A C 1
ATOM 619 O O . ALA A 1 79 ? 0.371 21.156 -26.75 1 72.62 79 ALA A O 1
ATOM 620 N N . ASN A 1 80 ? -1.366 21.719 -27.922 1 75 80 ASN A N 1
ATOM 621 C CA . ASN A 1 80 ? -1.006 23.141 -27.922 1 75 80 ASN A CA 1
ATOM 622 C C . ASN A 1 80 ? -1.249 23.781 -26.562 1 75 80 ASN A C 1
ATOM 624 O O . ASN A 1 80 ? -0.708 24.844 -26.281 1 75 80 ASN A O 1
ATOM 628 N N . LYS A 1 81 ? -1.919 23.156 -25.75 1 77.19 81 LYS A N 1
ATOM 629 C CA . LYS A 1 81 ? -2.271 23.75 -24.469 1 77.19 81 LYS A CA 1
ATOM 630 C C . LYS A 1 81 ? -1.462 23.125 -23.328 1 77.19 81 LYS A C 1
ATOM 632 O O . LYS A 1 81 ? -1.622 23.5 -22.172 1 77.19 81 LYS A O 1
ATOM 637 N N . ILE A 1 82 ? -0.61 22.328 -23.766 1 78.25 82 ILE A N 1
ATOM 638 C CA . ILE A 1 82 ? 0.191 21.656 -22.75 1 78.25 82 ILE A CA 1
ATOM 639 C C . ILE A 1 82 ? 1.191 22.641 -22.156 1 78.25 82 ILE A C 1
ATOM 641 O O . ILE A 1 82 ? 1.869 23.359 -22.875 1 78.25 82 ILE A O 1
ATOM 645 N N . SER A 1 83 ? 1.191 22.797 -20.859 1 79.94 83 SER A N 1
ATOM 646 C CA . SER A 1 83 ? 2.117 23.656 -20.125 1 79.94 83 SER A CA 1
ATOM 647 C C . SER A 1 83 ? 2.93 22.844 -19.109 1 79.94 83 SER A C 1
ATOM 649 O O . SER A 1 83 ? 2.781 21.625 -19.031 1 79.94 83 SER A O 1
ATOM 651 N N . HIS A 1 84 ? 3.777 23.531 -18.391 1 79.06 84 HIS A N 1
ATOM 652 C CA . HIS A 1 84 ? 4.621 22.859 -17.406 1 79.06 84 HIS A CA 1
ATOM 653 C C . HIS A 1 84 ? 3.803 22.375 -16.203 1 79.06 84 HIS A C 1
ATOM 655 O O . HIS A 1 84 ? 4.27 21.547 -15.422 1 79.06 84 HIS A O 1
ATOM 661 N N . TYR A 1 85 ? 2.549 22.797 -16.172 1 81.5 85 TYR A N 1
ATOM 662 C CA . TYR A 1 85 ? 1.698 22.422 -15.055 1 81.5 85 TYR A CA 1
ATOM 663 C C . TYR A 1 85 ? 0.946 21.125 -15.352 1 81.5 85 TYR A C 1
ATOM 665 O O . TYR A 1 85 ? 0.324 20.547 -14.461 1 81.5 85 TYR A O 1
ATOM 673 N N . ASN A 1 86 ? 1.056 20.594 -16.516 1 82 86 ASN A N 1
ATOM 674 C CA . ASN A 1 86 ? 0.301 19.406 -16.859 1 82 86 ASN A CA 1
ATOM 675 C C . ASN A 1 86 ? 0.734 18.203 -16.016 1 82 86 ASN A C 1
ATOM 677 O O . ASN A 1 86 ? -0.105 17.438 -15.547 1 82 86 ASN A O 1
ATOM 681 N N . GLY A 1 87 ? 1.993 18.172 -15.844 1 83.31 87 GLY A N 1
ATOM 682 C CA . GLY A 1 87 ? 2.494 17.062 -15.055 1 83.31 87 GLY A CA 1
ATOM 683 C C . GLY A 1 87 ? 2.021 17.094 -13.609 1 83.31 87 GLY A C 1
ATOM 684 O O . GLY A 1 87 ? 1.334 16.188 -13.156 1 83.31 87 GLY A O 1
ATOM 685 N N . THR A 1 88 ? 2.201 18.188 -12.969 1 88.44 88 THR A N 1
ATOM 686 C CA . THR A 1 88 ? 1.854 18.312 -11.562 1 88.44 88 THR A CA 1
ATOM 687 C C . THR A 1 88 ? 0.348 18.5 -11.391 1 88.44 88 THR A C 1
ATOM 689 O O . THR A 1 88 ? -0.196 18.234 -10.312 1 88.44 88 THR A O 1
ATOM 692 N N . GLY A 1 89 ? -0.281 18.906 -12.398 1 90.5 89 GLY A N 1
ATOM 693 C CA . GLY A 1 89 ? -1.701 19.188 -12.289 1 90.5 89 GLY A CA 1
ATOM 694 C C . GLY A 1 89 ? -2.578 17.969 -12.5 1 90.5 89 GLY A C 1
ATOM 695 O O . GLY A 1 89 ? -3.721 17.938 -12.039 1 90.5 89 GLY A O 1
ATOM 696 N N . THR A 1 90 ? -1.976 16.953 -13.141 1 90.56 90 THR A N 1
ATOM 697 C CA . THR A 1 90 ? -2.887 15.898 -13.555 1 90.56 90 THR A CA 1
ATOM 698 C C . THR A 1 90 ? -2.373 14.531 -13.094 1 90.56 90 THR A C 1
ATOM 700 O O . THR A 1 90 ? -3.125 13.562 -13.062 1 90.56 90 THR A O 1
ATOM 703 N N . ALA A 1 91 ? -1.149 14.453 -12.703 1 92.31 91 ALA A N 1
ATOM 704 C CA . ALA A 1 91 ? -0.564 13.164 -12.352 1 92.31 91 ALA A CA 1
ATOM 705 C C . ALA A 1 91 ? -1.264 12.547 -11.148 1 92.31 91 ALA A C 1
ATOM 707 O O . ALA A 1 91 ? -1.577 13.25 -10.18 1 92.31 91 ALA A O 1
ATOM 708 N N . MET A 1 92 ? -1.521 11.25 -11.211 1 95.12 92 MET A N 1
ATOM 709 C CA . MET A 1 92 ? -2.193 10.531 -10.133 1 95.12 92 MET A CA 1
ATOM 710 C C . MET A 1 92 ? -1.356 10.547 -8.859 1 95.12 92 MET A C 1
ATOM 712 O O . MET A 1 92 ? -1.894 10.695 -7.758 1 95.12 92 MET A O 1
ATOM 716 N N . SER A 1 93 ? -0.055 10.398 -8.961 1 97.44 93 SER A N 1
ATOM 717 C CA . SER A 1 93 ? 0.826 10.414 -7.797 1 97.44 93 SER A CA 1
ATOM 718 C C . SER A 1 93 ? 0.716 11.734 -7.039 1 97.44 93 SER A C 1
ATOM 720 O O . SER A 1 93 ? 0.734 11.75 -5.805 1 97.44 93 SER A O 1
ATOM 722 N N . ILE A 1 94 ? 0.543 12.82 -7.789 1 97.44 94 ILE A N 1
ATOM 723 C CA . ILE A 1 94 ? 0.541 14.164 -7.211 1 97.44 94 ILE A CA 1
ATOM 724 C C . ILE A 1 94 ? -0.725 14.367 -6.383 1 97.44 94 ILE A C 1
ATOM 726 O O . ILE A 1 94 ? -0.753 15.195 -5.473 1 97.44 94 ILE A O 1
ATOM 730 N N . ALA A 1 95 ? -1.768 13.57 -6.656 1 97.75 95 ALA A N 1
ATOM 731 C CA . ALA A 1 95 ? -2.988 13.664 -5.859 1 97.75 95 ALA A CA 1
ATOM 732 C C . ALA A 1 95 ? -2.693 13.453 -4.379 1 97.75 95 ALA A C 1
ATOM 734 O O . ALA A 1 95 ? -3.229 14.164 -3.525 1 97.75 95 ALA A O 1
ATOM 735 N N . ALA A 1 96 ? -1.896 12.531 -4.055 1 98.75 96 ALA A N 1
ATOM 736 C CA . ALA A 1 96 ? -1.488 12.258 -2.68 1 98.75 96 ALA A CA 1
ATOM 737 C C . ALA A 1 96 ? -0.339 13.172 -2.26 1 98.75 96 ALA A C 1
ATOM 739 O O . ALA A 1 96 ? -0.344 13.719 -1.154 1 98.75 96 ALA A O 1
ATOM 740 N N . ASN A 1 97 ? 0.632 13.352 -3.152 1 98.69 97 ASN A N 1
ATOM 741 C CA . ASN A 1 97 ? 1.843 14.094 -2.832 1 98.69 97 ASN A CA 1
ATOM 742 C C . ASN A 1 97 ? 1.536 15.562 -2.533 1 98.69 97 ASN A C 1
ATOM 744 O O . ASN A 1 97 ? 2.209 16.188 -1.713 1 98.69 97 ASN A O 1
ATOM 748 N N . ARG A 1 98 ? 0.561 16.109 -3.221 1 98.19 98 ARG A N 1
ATOM 749 C CA . ARG A 1 98 ? 0.188 17.5 -3.01 1 98.19 98 ARG A CA 1
ATOM 750 C C . ARG A 1 98 ? -0.379 17.719 -1.61 1 98.19 98 ARG A C 1
ATOM 752 O O . ARG A 1 98 ? -0.198 18.781 -1.015 1 98.19 98 ARG A O 1
ATOM 759 N N . ILE A 1 99 ? -1.101 16.734 -1.11 1 98.69 99 ILE A N 1
ATOM 760 C CA . ILE A 1 99 ? -1.571 16.812 0.268 1 98.69 99 ILE A CA 1
ATOM 761 C C . ILE A 1 99 ? -0.377 16.906 1.216 1 98.69 99 ILE A C 1
ATOM 763 O O . ILE A 1 99 ? -0.339 17.766 2.092 1 98.69 99 ILE A O 1
ATOM 767 N N . SER A 1 100 ? 0.588 16.031 1.046 1 98.81 100 SER A N 1
ATOM 768 C CA . SER A 1 100 ? 1.789 16.047 1.876 1 98.81 100 SER A CA 1
ATOM 769 C C . SER A 1 100 ? 2.525 17.375 1.757 1 98.81 100 SER A C 1
ATOM 771 O O . SER A 1 100 ? 2.986 17.938 2.758 1 98.81 100 SER A O 1
ATOM 773 N N . PHE A 1 101 ? 2.582 17.875 0.562 1 98.38 101 PHE A N 1
ATOM 774 C CA . PHE A 1 101 ? 3.268 19.141 0.306 1 98.38 101 PHE A CA 1
ATOM 775 C C . PHE A 1 101 ? 2.535 20.297 0.975 1 98.38 101 PHE A C 1
ATOM 777 O O . PHE A 1 101 ? 3.154 21.125 1.647 1 98.38 101 PHE A O 1
ATOM 784 N N . THR A 1 102 ? 1.286 20.328 0.799 1 97.56 102 THR A N 1
ATOM 785 C CA . THR A 1 102 ? 0.474 21.438 1.272 1 97.56 102 THR A CA 1
ATOM 786 C C . THR A 1 102 ? 0.45 21.484 2.797 1 97.56 102 THR A C 1
ATOM 788 O O . THR A 1 102 ? 0.523 22.562 3.395 1 97.56 102 THR A O 1
ATOM 791 N N . PHE A 1 103 ? 0.407 20.344 3.43 1 98 103 PHE A N 1
ATOM 792 C CA . PHE A 1 103 ? 0.269 20.297 4.883 1 98 103 PHE A CA 1
ATOM 793 C C . PHE A 1 103 ? 1.59 19.922 5.543 1 98 103 PHE A C 1
ATOM 795 O O . PHE A 1 103 ? 1.659 19.781 6.766 1 98 103 PHE A O 1
ATOM 802 N N . ASN A 1 104 ? 2.637 19.734 4.746 1 98.19 104 ASN A N 1
ATOM 803 C CA . ASN A 1 104 ? 3.984 19.422 5.203 1 98.19 104 ASN A CA 1
ATOM 804 C C . ASN A 1 104 ? 4.008 18.109 6.004 1 98.19 104 ASN A C 1
ATOM 806 O O . ASN A 1 104 ? 4.5 18.078 7.133 1 98.19 104 ASN A O 1
ATOM 810 N N . PHE A 1 105 ? 3.416 17.125 5.434 1 98.75 105 PHE A N 1
ATOM 811 C CA . PHE A 1 105 ? 3.473 15.766 5.98 1 98.75 105 PHE A CA 1
ATOM 812 C C . PHE A 1 105 ? 4.684 15.016 5.438 1 98.75 105 PHE A C 1
ATOM 814 O O . PHE A 1 105 ? 4.992 15.102 4.246 1 98.75 105 PHE A O 1
ATOM 821 N N . THR A 1 106 ? 5.379 14.211 6.277 1 98.75 106 THR A N 1
ATOM 822 C CA . THR A 1 106 ? 6.645 13.633 5.836 1 98.75 106 THR A CA 1
ATOM 823 C C . THR A 1 106 ? 6.582 12.109 5.844 1 98.75 106 THR A C 1
ATOM 825 O O . THR A 1 106 ? 7.586 11.445 5.582 1 98.75 106 THR A O 1
ATOM 828 N N . GLY A 1 107 ? 5.441 11.539 6.184 1 98.62 107 GLY A N 1
ATOM 829 C CA . GLY A 1 107 ? 5.266 10.102 6.066 1 98.62 107 GLY A CA 1
ATOM 830 C C . GLY A 1 107 ? 5.059 9.641 4.637 1 98.62 107 GLY A C 1
ATOM 831 O O . GLY A 1 107 ? 5.105 10.445 3.707 1 98.62 107 GLY A O 1
ATOM 832 N N . PRO A 1 108 ? 4.82 8.336 4.453 1 98.69 108 PRO A N 1
ATOM 833 C CA . PRO A 1 108 ? 4.582 7.824 3.104 1 98.69 108 PRO A CA 1
ATOM 834 C C . PRO A 1 108 ? 3.439 8.547 2.391 1 98.69 108 PRO A C 1
ATOM 836 O O . PRO A 1 108 ? 2.451 8.922 3.025 1 98.69 108 PRO A O 1
ATOM 839 N N . SER A 1 109 ? 3.559 8.727 1.11 1 98.88 109 SER A N 1
ATOM 840 C CA . SER A 1 109 ? 2.562 9.398 0.285 1 98.88 109 SER A CA 1
ATOM 841 C C . SER A 1 109 ? 2.375 8.688 -1.05 1 98.88 109 SER A C 1
ATOM 843 O O . SER A 1 109 ? 3.252 8.734 -1.913 1 98.88 109 SER A O 1
ATOM 845 N N . LEU A 1 110 ? 1.221 8 -1.208 1 98.5 110 LEU A N 1
ATOM 846 C CA . LEU A 1 110 ? 1.048 7.207 -2.418 1 98.5 110 LEU A CA 1
ATOM 847 C C . LEU A 1 110 ? -0.421 7.148 -2.824 1 98.5 110 LEU A C 1
ATOM 849 O O . LEU A 1 110 ? -1.309 7.27 -1.978 1 98.5 110 LEU A O 1
ATOM 853 N N . ALA A 1 111 ? -0.628 7.031 -4.109 1 98.62 111 ALA A N 1
ATOM 854 C CA . ALA A 1 111 ? -1.94 6.758 -4.688 1 98.62 111 ALA A CA 1
ATOM 855 C C . ALA A 1 111 ? -2.104 5.273 -5 1 98.62 111 ALA A C 1
ATOM 857 O O . ALA A 1 111 ? -1.159 4.621 -5.453 1 98.62 111 ALA A O 1
ATOM 858 N N . ILE A 1 112 ? -3.279 4.758 -4.727 1 98.69 112 ILE A N 1
ATOM 859 C CA . ILE A 1 112 ? -3.586 3.34 -4.887 1 98.69 112 ILE A CA 1
ATOM 860 C C . ILE A 1 112 ? -4.781 3.172 -5.82 1 98.69 112 ILE A C 1
ATOM 862 O O . ILE A 1 112 ? -5.773 3.895 -5.707 1 98.69 112 ILE A O 1
ATOM 866 N N . ASP A 1 113 ? -4.656 2.23 -6.754 1 98.5 113 ASP A N 1
ATOM 867 C CA . ASP A 1 113 ? -5.773 1.932 -7.648 1 98.5 113 ASP A CA 1
ATOM 868 C C . ASP A 1 113 ? -6.109 0.443 -7.625 1 98.5 113 ASP A C 1
ATOM 870 O O . ASP A 1 113 ? -5.348 -0.38 -8.133 1 98.5 113 ASP A O 1
ATOM 874 N N . THR A 1 114 ? -7.18 0.121 -7.039 1 98.5 114 THR A N 1
ATOM 875 C CA . THR A 1 114 ? -7.805 -1.195 -7.102 1 98.5 114 THR A CA 1
ATOM 876 C C . THR A 1 114 ? -9.242 -1.088 -7.605 1 98.5 114 THR A C 1
ATOM 878 O O . THR A 1 114 ? -10.102 -1.868 -7.203 1 98.5 114 THR A O 1
ATOM 881 N N . ALA A 1 115 ? -9.484 -0.012 -8.32 1 97.06 115 ALA A N 1
ATOM 882 C CA . ALA A 1 115 ? -10.805 0.332 -8.836 1 97.06 115 ALA A CA 1
ATOM 883 C C . ALA A 1 115 ? -11.742 0.757 -7.707 1 97.06 115 ALA A C 1
ATOM 885 O O . ALA A 1 115 ? -11.422 1.658 -6.93 1 97.06 115 ALA A O 1
ATOM 886 N N . CYS A 1 116 ? -12.898 0.106 -7.578 1 97.5 116 CYS A N 1
ATOM 887 C CA . CYS A 1 116 ? -13.945 0.572 -6.668 1 97.5 116 CYS A CA 1
ATOM 888 C C . CYS A 1 116 ? -13.547 0.33 -5.215 1 97.5 116 CYS A C 1
ATOM 890 O O . CYS A 1 116 ? -14.094 0.959 -4.309 1 97.5 116 CYS A O 1
ATOM 892 N N . SER A 1 117 ? -12.625 -0.544 -4.906 1 98.62 117 SER A N 1
ATOM 893 C CA . SER A 1 117 ? -12.242 -0.851 -3.533 1 98.62 117 SER A CA 1
ATOM 894 C C . SER A 1 117 ? -11.055 -0.003 -3.09 1 98.62 117 SER A C 1
ATOM 896 O O . SER A 1 117 ? -10.516 -0.206 -2.002 1 98.62 117 SER A O 1
ATOM 898 N N . SER A 1 118 ? -10.625 0.948 -3.875 1 98.75 118 SER A N 1
ATOM 899 C CA . SER A 1 118 ? -9.367 1.671 -3.711 1 98.75 118 SER A CA 1
ATOM 900 C C . SER A 1 118 ? -9.305 2.367 -2.355 1 98.75 118 SER A C 1
ATOM 902 O O . SER A 1 118 ? -8.273 2.328 -1.682 1 98.75 118 SER A O 1
ATOM 904 N N . SER A 1 119 ? -10.359 3.057 -1.957 1 98.81 119 SER A N 1
ATOM 905 C CA . SER A 1 119 ? -10.297 3.844 -0.729 1 98.81 119 SER A CA 1
ATOM 906 C C . SER A 1 119 ? -10.219 2.943 0.5 1 98.81 119 SER A C 1
ATOM 908 O O . SER A 1 119 ? -9.578 3.289 1.49 1 98.81 119 SER A O 1
ATOM 910 N N . LEU A 1 120 ? -10.891 1.795 0.494 1 98.81 120 LEU A N 1
ATOM 911 C CA . LEU A 1 120 ? -10.812 0.89 1.636 1 98.81 120 LEU A CA 1
ATOM 912 C C . LEU A 1 120 ? -9.469 0.176 1.678 1 98.81 120 LEU A C 1
ATOM 914 O O . LEU A 1 120 ? -8.953 -0.119 2.756 1 98.81 120 LEU A O 1
ATOM 918 N N . VAL A 1 121 ? -8.938 -0.118 0.489 1 98.88 121 VAL A N 1
ATOM 919 C CA . VAL A 1 121 ? -7.586 -0.654 0.415 1 98.88 121 VAL A CA 1
ATOM 920 C C . VAL A 1 121 ? -6.594 0.377 0.946 1 98.88 121 VAL A C 1
ATOM 922 O O . VAL A 1 121 ? -5.645 0.029 1.654 1 98.88 121 VAL A O 1
ATOM 925 N N . ALA A 1 122 ? -6.828 1.637 0.593 1 98.81 122 ALA A N 1
ATOM 926 C CA . ALA A 1 122 ? -6 2.717 1.118 1 98.81 122 ALA A CA 1
ATOM 927 C C . ALA A 1 122 ? -6.059 2.766 2.643 1 98.81 122 ALA A C 1
ATOM 929 O O . ALA A 1 122 ? -5.039 2.959 3.305 1 98.81 122 ALA A O 1
ATOM 930 N N . LEU A 1 123 ? -7.199 2.596 3.199 1 98.81 123 LEU A N 1
ATOM 931 C CA . LEU A 1 123 ? -7.371 2.555 4.648 1 98.81 123 LEU A CA 1
ATOM 932 C C . LEU A 1 123 ? -6.57 1.412 5.262 1 98.81 123 LEU A C 1
ATOM 934 O O . LEU A 1 123 ? -5.922 1.588 6.293 1 98.81 123 LEU A O 1
ATOM 938 N N . HIS A 1 124 ? -6.656 0.263 4.66 1 98.75 124 HIS A N 1
ATOM 939 C CA . HIS A 1 124 ? -5.949 -0.912 5.152 1 98.75 124 HIS A CA 1
ATOM 940 C C . HIS A 1 124 ? -4.445 -0.664 5.211 1 98.75 124 HIS A C 1
ATOM 942 O O . HIS A 1 124 ? -3.809 -0.92 6.238 1 98.75 124 HIS A O 1
ATOM 948 N N . TYR A 1 125 ? -3.906 -0.157 4.164 1 98.38 125 TYR A N 1
ATOM 949 C CA . TYR A 1 125 ? -2.457 -0.006 4.125 1 98.38 125 TYR A CA 1
ATOM 950 C C . TYR A 1 125 ? -2.01 1.193 4.949 1 98.38 125 TYR A C 1
ATOM 952 O O . TYR A 1 125 ? -0.887 1.22 5.461 1 98.38 125 TYR A O 1
ATOM 960 N N . ALA A 1 126 ? -2.883 2.232 5.07 1 98.69 126 ALA A N 1
ATOM 961 C CA . ALA A 1 126 ? -2.592 3.289 6.035 1 98.69 126 ALA A CA 1
ATOM 962 C C . ALA A 1 126 ? -2.471 2.725 7.449 1 98.69 126 ALA A C 1
ATOM 964 O O . ALA A 1 126 ? -1.547 3.074 8.188 1 98.69 126 ALA A O 1
ATOM 965 N N . SER A 1 127 ? -3.387 1.881 7.816 1 98.25 127 SER A N 1
ATOM 966 C CA . SER A 1 127 ? -3.365 1.244 9.133 1 98.25 127 SER A CA 1
ATOM 967 C C . SER A 1 127 ? -2.109 0.4 9.312 1 98.25 127 SER A C 1
ATOM 969 O O . SER A 1 127 ? -1.478 0.442 10.375 1 98.25 127 SER A O 1
ATOM 971 N N . GLN A 1 128 ? -1.743 -0.328 8.289 1 96.69 128 GLN A N 1
ATOM 972 C CA . GLN A 1 128 ? -0.547 -1.162 8.352 1 96.69 128 GLN A CA 1
ATOM 973 C C . GLN A 1 128 ? 0.711 -0.31 8.484 1 96.69 128 GLN A C 1
ATOM 975 O O . GLN A 1 128 ? 1.65 -0.684 9.188 1 96.69 128 GLN A O 1
ATOM 980 N N . ALA A 1 129 ? 0.744 0.774 7.746 1 98 129 ALA A N 1
ATOM 981 C CA . ALA A 1 129 ? 1.89 1.679 7.812 1 98 129 ALA A CA 1
ATOM 982 C C . ALA A 1 129 ? 2.094 2.205 9.227 1 98 129 ALA A C 1
ATOM 984 O O . ALA A 1 129 ? 3.23 2.344 9.688 1 98 129 ALA A O 1
ATOM 985 N N . ILE A 1 130 ? 1.03 2.539 9.898 1 97.94 130 ILE A N 1
ATOM 986 C CA . ILE A 1 130 ? 1.103 3.004 11.281 1 97.94 130 ILE A CA 1
ATOM 987 C C . ILE A 1 130 ? 1.619 1.879 12.172 1 97.94 130 ILE A C 1
ATOM 989 O O . ILE A 1 130 ? 2.514 2.094 13 1 97.94 130 ILE A O 1
ATOM 993 N N . LYS A 1 131 ? 1.101 0.687 12.016 1 96.38 131 LYS A N 1
ATOM 994 C CA . LYS A 1 131 ? 1.457 -0.456 12.852 1 96.38 131 LYS A CA 1
ATOM 995 C C . LYS A 1 131 ? 2.928 -0.824 12.68 1 96.38 131 LYS A C 1
ATOM 997 O O . LYS A 1 131 ? 3.58 -1.257 13.633 1 96.38 131 LYS A O 1
ATOM 1002 N N . GLN A 1 132 ? 3.408 -0.632 11.469 1 93.94 132 GLN A N 1
ATOM 1003 C CA . GLN A 1 132 ? 4.781 -1.027 11.172 1 93.94 132 GLN A CA 1
ATOM 1004 C C . GLN A 1 132 ? 5.762 0.095 11.508 1 93.94 132 GLN A C 1
ATOM 1006 O O . GLN A 1 132 ? 6.977 -0.101 11.461 1 93.94 132 GLN A O 1
ATOM 1011 N N . GLY A 1 133 ? 5.215 1.321 11.781 1 94.88 133 GLY A N 1
ATOM 1012 C CA . GLY A 1 133 ? 6.07 2.42 12.203 1 94.88 133 GLY A CA 1
ATOM 1013 C C . GLY A 1 133 ? 6.469 3.336 11.062 1 94.88 133 GLY A C 1
ATOM 1014 O O . GLY A 1 133 ? 7.301 4.227 11.234 1 94.88 133 GLY A O 1
ATOM 1015 N N . ASP A 1 134 ? 5.902 3.143 9.844 1 96.06 134 ASP A N 1
ATOM 1016 C CA . ASP A 1 134 ? 6.203 4.02 8.719 1 96.06 134 ASP A CA 1
ATOM 1017 C C . ASP A 1 134 ? 5.73 5.445 8.984 1 96.06 134 ASP A C 1
ATOM 1019 O O . ASP A 1 134 ? 6.297 6.402 8.453 1 96.06 134 ASP A O 1
ATOM 1023 N N . CYS A 1 135 ? 4.676 5.609 9.711 1 97.88 135 CYS A N 1
ATOM 1024 C CA . CYS A 1 135 ? 4.121 6.91 10.078 1 97.88 135 CYS A CA 1
ATOM 1025 C C . CYS A 1 135 ? 3.396 6.832 11.414 1 97.88 135 CYS A C 1
ATOM 1027 O O . CYS A 1 135 ? 3.135 5.742 11.922 1 97.88 135 CYS A O 1
ATOM 1029 N N . GLU A 1 136 ? 3.111 7.988 11.992 1 97.5 136 GLU A N 1
ATOM 1030 C CA . GLU A 1 136 ? 2.469 8.078 13.297 1 97.5 136 GLU A CA 1
ATOM 1031 C C . GLU A 1 136 ? 0.963 8.289 13.164 1 97.5 136 GLU A C 1
ATOM 1033 O O . GLU A 1 136 ? 0.197 7.941 14.062 1 97.5 136 GLU A O 1
ATOM 1038 N N . MET A 1 137 ? 0.618 8.867 12.172 1 98.12 137 MET A N 1
ATOM 1039 C CA . MET A 1 137 ? -0.755 9.156 11.766 1 98.12 137 MET A CA 1
ATOM 1040 C C . MET A 1 137 ? -0.896 9.102 10.242 1 98.12 137 MET A C 1
ATOM 1042 O O . MET A 1 137 ? 0.101 9.141 9.523 1 98.12 137 MET A O 1
ATOM 1046 N N . ALA A 1 138 ? -2.146 8.953 9.789 1 98.81 138 ALA A N 1
ATOM 1047 C CA . ALA A 1 138 ? -2.287 8.867 8.336 1 98.81 138 ALA A CA 1
ATOM 1048 C C . ALA A 1 138 ? -3.6 9.5 7.875 1 98.81 138 ALA A C 1
ATOM 1050 O O . ALA A 1 138 ? -4.633 9.344 8.531 1 98.81 138 ALA A O 1
ATOM 1051 N N . VAL A 1 139 ? -3.492 10.242 6.812 1 98.81 139 VAL A N 1
ATOM 1052 C CA . VAL A 1 139 ? -4.645 10.664 6.02 1 98.81 139 VAL A CA 1
ATOM 1053 C C . VAL A 1 139 ? -4.941 9.625 4.945 1 98.81 139 VAL A C 1
ATOM 1055 O O . VAL A 1 139 ? -4.051 9.227 4.188 1 98.81 139 VAL A O 1
ATOM 1058 N N . CYS A 1 140 ? -6.133 9.086 4.906 1 98.81 140 CYS A N 1
ATOM 1059 C CA . CYS A 1 140 ? -6.477 8.109 3.881 1 98.81 140 CYS A CA 1
ATOM 1060 C C . CYS A 1 140 ? -7.898 8.32 3.375 1 98.81 140 CYS A C 1
ATOM 1062 O O . CYS A 1 140 ? -8.711 8.953 4.051 1 98.81 140 CYS A O 1
ATOM 1064 N N . GLY A 1 141 ? -8.164 7.844 2.191 1 98.69 141 GLY A N 1
ATOM 1065 C CA . GLY A 1 141 ? -9.469 8 1.574 1 98.69 141 GLY A CA 1
ATOM 1066 C C . GLY A 1 141 ? -9.445 7.805 0.07 1 98.69 141 GLY A C 1
ATOM 1067 O O . GLY A 1 141 ? -8.68 6.984 -0.443 1 98.69 141 GLY A O 1
ATOM 1068 N N . GLY A 1 142 ? -10.43 8.43 -0.593 1 98.56 142 GLY A N 1
ATOM 1069 C CA . GLY A 1 142 ? -10.539 8.336 -2.041 1 98.56 142 GLY A CA 1
ATOM 1070 C C . GLY A 1 142 ? -11.352 9.461 -2.65 1 98.56 142 GLY A C 1
ATOM 1071 O O . GLY A 1 142 ? -11.992 10.234 -1.933 1 98.56 142 GLY A O 1
ATOM 1072 N N . VAL A 1 143 ? -11.227 9.547 -3.975 1 98.06 143 VAL A N 1
ATOM 1073 C CA . VAL A 1 143 ? -11.914 10.609 -4.703 1 98.06 143 VAL A CA 1
ATOM 1074 C C . VAL A 1 143 ? -12.336 10.102 -6.078 1 98.06 143 VAL A C 1
ATOM 1076 O O . VAL A 1 143 ? -11.719 9.188 -6.629 1 98.06 143 VAL A O 1
ATOM 1079 N N . SER A 1 144 ? -13.438 10.641 -6.539 1 96.31 144 SER A N 1
ATOM 1080 C CA . SER A 1 144 ? -13.93 10.344 -7.879 1 96.31 144 SER A CA 1
ATOM 1081 C C . SER A 1 144 ? -14.688 11.523 -8.469 1 96.31 144 SER A C 1
ATOM 1083 O O . SER A 1 144 ? -15.633 12.031 -7.855 1 96.31 144 SER A O 1
ATOM 1085 N N . CYS A 1 145 ? -14.219 11.969 -9.602 1 93.75 145 CYS A N 1
ATOM 1086 C CA . CYS A 1 145 ? -14.914 13.008 -10.352 1 93.75 145 CYS A CA 1
ATOM 1087 C C . CYS A 1 145 ? -15.219 12.539 -11.773 1 93.75 145 CYS A C 1
ATOM 1089 O O . CYS A 1 145 ? -14.414 11.852 -12.391 1 93.75 145 CYS A O 1
ATOM 1091 N N . ILE A 1 146 ? -16.406 12.875 -12.211 1 91.56 146 ILE A N 1
ATOM 1092 C CA . ILE A 1 146 ? -16.844 12.562 -13.57 1 91.56 146 ILE A CA 1
ATOM 1093 C C . ILE A 1 146 ? -16.812 13.828 -14.43 1 91.56 146 ILE A C 1
ATOM 1095 O O . ILE A 1 146 ? -17.703 14.672 -14.336 1 91.56 146 ILE A O 1
ATOM 1099 N N . ILE A 1 147 ? -15.859 13.875 -15.336 1 86.62 147 ILE A N 1
ATOM 1100 C CA . ILE A 1 147 ? -15.648 15.125 -16.062 1 86.62 147 ILE A CA 1
ATOM 1101 C C . ILE A 1 147 ? -15.992 14.938 -17.531 1 86.62 147 ILE A C 1
ATOM 1103 O O . ILE A 1 147 ? -16.375 15.891 -18.203 1 86.62 147 ILE A O 1
ATOM 1107 N N . GLU A 1 148 ? -15.797 13.727 -18.031 1 82.62 148 GLU A N 1
ATOM 1108 C CA . GLU A 1 148 ? -16.094 13.477 -19.438 1 82.62 148 GLU A CA 1
ATOM 1109 C C . GLU A 1 148 ? -16.891 12.188 -19.609 1 82.62 148 GLU A C 1
ATOM 1111 O O . GLU A 1 148 ? -16.828 11.289 -18.781 1 82.62 148 GLU A O 1
ATOM 1116 N N . PRO A 1 149 ? -17.516 12.102 -20.688 1 79.38 149 PRO A N 1
ATOM 1117 C CA . PRO A 1 149 ? -18.484 11.016 -20.844 1 79.38 149 PRO A CA 1
ATOM 1118 C C . PRO A 1 149 ? -17.875 9.734 -21.391 1 79.38 149 PRO A C 1
ATOM 1120 O O . PRO A 1 149 ? -18.516 8.68 -21.375 1 79.38 149 PRO A O 1
ATOM 1123 N N . ARG A 1 150 ? -16.703 9.695 -21.859 1 78.12 150 ARG A N 1
ATOM 1124 C CA . ARG A 1 150 ? -16.172 8.547 -22.594 1 78.12 150 ARG A CA 1
ATOM 1125 C C . ARG A 1 150 ? -16.156 7.297 -21.719 1 78.12 150 ARG A C 1
ATOM 1127 O O . ARG A 1 150 ? -16.375 6.188 -22.203 1 78.12 150 ARG A O 1
ATOM 1134 N N . VAL A 1 151 ? -15.766 7.48 -20.5 1 79.75 151 VAL A N 1
ATOM 1135 C CA . VAL A 1 151 ? -15.789 6.344 -19.578 1 79.75 151 VAL A CA 1
ATOM 1136 C C . VAL A 1 151 ? -17.203 5.805 -19.453 1 79.75 151 VAL A C 1
ATOM 1138 O O . VAL A 1 151 ? -17.422 4.594 -19.359 1 79.75 151 VAL A O 1
ATOM 1141 N N . ASN A 1 152 ? -18.141 6.676 -19.484 1 79.75 152 ASN A N 1
ATOM 1142 C CA . ASN A 1 152 ? -19.547 6.27 -19.453 1 79.75 152 ASN A CA 1
ATOM 1143 C C . ASN A 1 152 ? -19.906 5.402 -20.656 1 79.75 152 ASN A C 1
ATOM 1145 O O . ASN A 1 152 ? -20.719 4.484 -20.531 1 79.75 152 ASN A O 1
ATOM 1149 N N . VAL A 1 153 ? -19.359 5.715 -21.75 1 79.31 153 VAL A N 1
ATOM 1150 C CA . VAL A 1 153 ? -19.609 4.961 -22.984 1 79.31 153 VAL A CA 1
ATOM 1151 C C . VAL A 1 153 ? -19.047 3.545 -22.828 1 79.31 153 VAL A C 1
ATOM 1153 O O . VAL A 1 153 ? -19.734 2.566 -23.141 1 79.31 153 VAL A O 1
ATOM 1156 N N . ALA A 1 154 ? -17.859 3.496 -22.359 1 78.44 154 ALA A N 1
ATOM 1157 C CA . ALA A 1 154 ? -17.219 2.197 -22.156 1 78.44 154 ALA A CA 1
ATOM 1158 C C . ALA A 1 154 ? -18.016 1.342 -21.172 1 78.44 154 ALA A C 1
ATOM 1160 O O . ALA A 1 154 ? -18.219 0.148 -21.406 1 78.44 154 ALA A O 1
ATOM 1161 N N . LEU A 1 155 ? -18.406 1.932 -20.125 1 81.94 155 LEU A N 1
ATOM 1162 C CA . LEU A 1 155 ? -19.156 1.221 -19.109 1 81.94 155 LEU A CA 1
ATOM 1163 C C . LEU A 1 155 ? -20.531 0.812 -19.625 1 81.94 155 LEU A C 1
ATOM 1165 O O . LEU A 1 155 ? -21.062 -0.24 -19.234 1 81.94 155 LEU A O 1
ATOM 1169 N N . SER A 1 156 ? -21.062 1.622 -20.422 1 82.19 156 SER A N 1
ATOM 1170 C CA . SER A 1 156 ? -22.344 1.299 -21.062 1 82.19 156 SER A CA 1
ATOM 1171 C C . SER A 1 156 ? -22.219 0.07 -21.953 1 82.19 156 SER A C 1
ATOM 1173 O O . SER A 1 156 ? -23.062 -0.827 -21.906 1 82.19 156 SER A O 1
ATOM 1175 N N . LYS A 1 157 ? -21.188 0.041 -22.719 1 81.25 157 LYS A N 1
ATOM 1176 C CA . LYS A 1 157 ? -20.969 -1.082 -23.625 1 81.25 157 LYS A CA 1
ATOM 1177 C C . LYS A 1 157 ? -20.703 -2.369 -22.844 1 81.25 157 LYS A C 1
ATOM 1179 O O . LYS A 1 157 ? -21.078 -3.457 -23.297 1 81.25 157 LYS A O 1
ATOM 1184 N N . ALA A 1 158 ? -20.156 -2.16 -21.703 1 79.25 158 ALA A N 1
ATOM 1185 C CA . ALA A 1 158 ? -19.859 -3.309 -20.844 1 79.25 158 ALA A CA 1
ATOM 1186 C C . ALA A 1 158 ? -21.094 -3.707 -20.031 1 79.25 158 ALA A C 1
ATOM 1188 O O . ALA A 1 158 ? -21.047 -4.668 -19.25 1 79.25 158 ALA A O 1
ATOM 1189 N N . LYS A 1 159 ? -22.156 -2.982 -20.078 1 81.75 159 LYS A N 1
ATOM 1190 C CA . LYS A 1 159 ? -23.422 -3.244 -19.391 1 81.75 159 LYS A CA 1
ATOM 1191 C C . LYS A 1 159 ? -23.266 -3.189 -17.875 1 81.75 159 LYS A C 1
ATOM 1193 O O . LYS A 1 159 ? -23.859 -3.986 -17.156 1 81.75 159 LYS A O 1
ATOM 1198 N N . MET A 1 160 ? -22.438 -2.277 -17.5 1 85.12 160 MET A N 1
ATOM 1199 C CA . MET A 1 160 ? -22.172 -2.143 -16.078 1 85.12 160 MET A CA 1
ATOM 1200 C C . MET A 1 160 ? -23 -1.015 -15.469 1 85.12 160 MET A C 1
ATOM 1202 O O . MET A 1 160 ? -23.266 -1.009 -14.266 1 85.12 160 MET A O 1
ATOM 1206 N N . ILE A 1 161 ? -23.453 -0.102 -16.281 1 90.06 161 ILE A N 1
ATOM 1207 C CA . ILE A 1 161 ? -24.109 1.086 -15.758 1 90.06 161 ILE A CA 1
ATOM 1208 C C . ILE A 1 161 ? -25.625 0.957 -15.945 1 90.06 161 ILE A C 1
ATOM 1210 O O . ILE A 1 161 ? -26.094 0.393 -16.938 1 90.06 161 ILE A O 1
ATOM 1214 N N . SER A 1 162 ? -26.297 1.521 -14.984 1 92.69 162 SER A N 1
ATOM 1215 C CA . SER A 1 162 ? -27.75 1.542 -15.031 1 92.69 162 SER A CA 1
ATOM 1216 C C . SER A 1 162 ? -28.266 2.553 -16.062 1 92.69 162 SER A C 1
ATOM 1218 O O . SER A 1 162 ? -27.75 3.674 -16.125 1 92.69 162 SER A O 1
ATOM 1220 N N . PRO A 1 163 ? -29.297 2.191 -16.828 1 90.88 163 PRO A N 1
ATOM 1221 C CA . PRO A 1 163 ? -29.859 3.125 -17.797 1 90.88 163 PRO A CA 1
ATOM 1222 C C . PRO A 1 163 ? -30.453 4.367 -17.156 1 90.88 163 PRO A C 1
ATOM 1224 O O . PRO A 1 163 ? -30.5 5.438 -17.766 1 90.88 163 PRO A O 1
ATOM 1227 N N . ASP A 1 164 ? -30.922 4.289 -15.953 1 89.81 164 ASP A N 1
ATOM 1228 C CA . ASP A 1 164 ? -31.516 5.457 -15.305 1 89.81 164 ASP A CA 1
ATOM 1229 C C . ASP A 1 164 ? -30.5 6.172 -14.422 1 89.81 164 ASP A C 1
ATOM 1231 O O . ASP A 1 164 ? -30.828 7.148 -13.75 1 89.81 164 ASP A O 1
ATOM 1235 N N . GLY A 1 165 ? -29.359 5.641 -14.312 1 90.81 165 GLY A N 1
ATOM 1236 C CA . GLY A 1 165 ? -28.266 6.309 -13.625 1 90.81 165 GLY A CA 1
ATOM 1237 C C . GLY A 1 165 ? -28.344 6.195 -12.117 1 90.81 165 GLY A C 1
ATOM 1238 O O . GLY A 1 165 ? -27.734 6.988 -11.398 1 90.81 165 GLY A O 1
ATOM 1239 N N . MET A 1 166 ? -29.078 5.199 -11.648 1 93.25 166 MET A N 1
ATOM 1240 C CA . MET A 1 166 ? -29.266 5.059 -10.203 1 93.25 166 MET A CA 1
ATOM 1241 C C . MET A 1 166 ? -28.844 3.666 -9.734 1 93.25 166 MET A C 1
ATOM 1243 O O . MET A 1 166 ? -29.094 2.676 -10.43 1 93.25 166 MET A O 1
ATOM 1247 N N . CYS A 1 167 ? -28.234 3.721 -8.57 1 95.31 167 CYS A N 1
ATOM 1248 C CA . CYS A 1 167 ? -27.984 2.443 -7.906 1 95.31 167 CYS A CA 1
ATOM 1249 C C . CYS A 1 167 ? -29.234 1.987 -7.141 1 95.31 167 CYS A C 1
ATOM 1251 O O . CYS A 1 167 ? -29.812 2.758 -6.375 1 95.31 167 CYS A O 1
ATOM 1253 N N . LYS A 1 168 ? -29.656 0.759 -7.328 1 96.06 168 LYS A N 1
ATOM 1254 C CA . LYS A 1 168 ? -30.781 0.173 -6.609 1 96.06 168 LYS A CA 1
ATOM 1255 C C . LYS A 1 168 ? -30.375 -1.115 -5.902 1 96.06 168 LYS A C 1
ATOM 1257 O O . LYS A 1 168 ? -30.859 -2.197 -6.238 1 96.06 168 LYS A O 1
ATOM 1262 N N . PRO A 1 169 ? -29.609 -0.966 -4.824 1 97.19 169 PRO A N 1
ATOM 1263 C CA . PRO A 1 169 ? -29.031 -2.137 -4.16 1 97.19 169 PRO A CA 1
ATOM 1264 C C . PRO A 1 169 ? -30.094 -3.111 -3.652 1 97.19 169 PRO A C 1
ATOM 1266 O O . PRO A 1 169 ? -31.078 -2.693 -3.043 1 97.19 169 PRO A O 1
ATOM 1269 N N . PHE A 1 170 ? -29.891 -4.402 -3.977 1 97.19 170 PHE A N 1
ATOM 1270 C CA . PHE A 1 170 ? -30.641 -5.551 -3.484 1 97.19 170 PHE A CA 1
ATOM 1271 C C . PHE A 1 170 ? -32.062 -5.52 -3.992 1 97.19 170 PHE A C 1
ATOM 1273 O O . PHE A 1 170 ? -32.969 -6.176 -3.428 1 97.19 170 PHE A O 1
ATOM 1280 N N . SER A 1 171 ? -32.312 -4.719 -4.984 1 96.25 171 SER A N 1
ATOM 1281 C CA . SER A 1 171 ? -33.625 -4.645 -5.613 1 96.25 171 SER A CA 1
ATOM 1282 C C . SER A 1 171 ? -33.688 -5.508 -6.867 1 96.25 171 SER A C 1
ATOM 1284 O O . SER A 1 171 ? -32.688 -5.68 -7.562 1 96.25 171 SER A O 1
ATOM 1286 N N . LYS A 1 172 ? -34.844 -5.992 -7.164 1 95.62 172 LYS A N 1
ATOM 1287 C CA . LYS A 1 172 ? -35.062 -6.727 -8.406 1 95.62 172 LYS A CA 1
ATOM 1288 C C . LYS A 1 172 ? -34.875 -5.816 -9.617 1 95.62 172 LYS A C 1
ATOM 1290 O O . LYS A 1 172 ? -34.625 -6.297 -10.727 1 95.62 172 LYS A O 1
ATOM 1295 N N . LYS A 1 173 ? -34.969 -4.629 -9.375 1 94.12 173 LYS A N 1
ATOM 1296 C CA . LYS A 1 173 ? -34.844 -3.639 -10.438 1 94.12 173 LYS A CA 1
ATOM 1297 C C . LYS A 1 173 ? -33.375 -3.264 -10.664 1 94.12 173 LYS A C 1
ATOM 1299 O O . LYS A 1 173 ? -33.062 -2.465 -11.547 1 94.12 173 LYS A O 1
ATOM 1304 N N . ALA A 1 174 ? -32.531 -3.863 -9.922 1 94 174 ALA A N 1
ATOM 1305 C CA . ALA A 1 174 ? -31.109 -3.598 -10.078 1 94 174 ALA A CA 1
ATOM 1306 C C . ALA A 1 174 ? -30.641 -3.986 -11.477 1 94 174 ALA A C 1
ATOM 1308 O O . ALA A 1 174 ? -30.75 -5.145 -11.883 1 94 174 ALA A O 1
ATOM 1309 N N . ASN A 1 175 ? -30.109 -3.041 -12.234 1 92.69 175 ASN A N 1
ATOM 1310 C CA . ASN A 1 175 ? -29.688 -3.273 -13.617 1 92.69 175 ASN A CA 1
ATOM 1311 C C . ASN A 1 175 ? -28.391 -2.553 -13.93 1 92.69 175 ASN A C 1
ATOM 1313 O O . ASN A 1 175 ? -28.172 -2.107 -15.055 1 92.69 175 ASN A O 1
ATOM 1317 N N . GLY A 1 17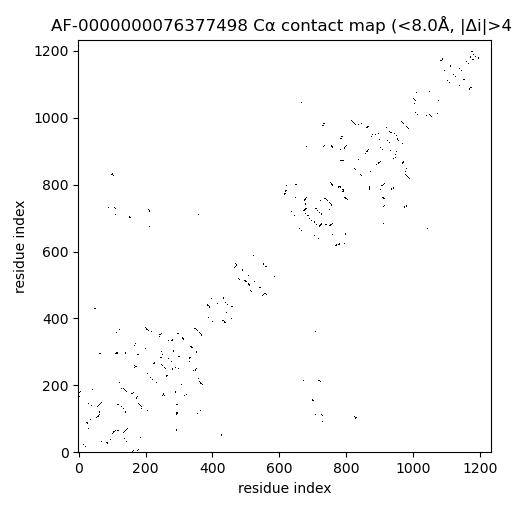6 ? -27.609 -2.365 -12.977 1 91.69 176 GLY A N 1
ATOM 1318 C CA . GLY A 1 176 ? -26.344 -1.65 -13.094 1 91.69 176 GLY A CA 1
ATOM 1319 C C . GLY A 1 176 ? -26.188 -0.549 -12.062 1 91.69 176 GLY A C 1
ATOM 1320 O O . GLY A 1 176 ? -27.125 -0.229 -11.336 1 91.69 176 GLY A O 1
ATOM 1321 N N . TYR A 1 177 ? -24.953 -0.019 -12.047 1 92.44 177 TYR A N 1
ATOM 1322 C CA . TYR A 1 177 ? -24.781 1.007 -11.023 1 92.44 177 TYR A CA 1
ATOM 1323 C C . TYR A 1 177 ? -24.859 2.402 -11.633 1 92.44 177 TYR A C 1
ATOM 1325 O O . TYR A 1 177 ? -24.625 2.574 -12.828 1 92.44 177 TYR A O 1
ATOM 1333 N N . GLY A 1 178 ? -25.344 3.328 -10.859 1 94.56 178 GLY A N 1
ATOM 1334 C CA . GLY A 1 178 ? -25.266 4.746 -11.18 1 94.56 178 GLY A CA 1
ATOM 1335 C C . GLY A 1 178 ? -24.016 5.414 -10.648 1 94.56 178 GLY A C 1
ATOM 1336 O O . GLY A 1 178 ? -23.719 5.32 -9.453 1 94.56 178 GLY A O 1
ATOM 1337 N N . ARG A 1 179 ? -23.297 6.086 -11.539 1 94.69 179 ARG A N 1
ATOM 1338 C CA . ARG A 1 179 ? -22.031 6.695 -11.133 1 94.69 179 ARG A CA 1
ATOM 1339 C C . ARG A 1 179 ? -22.266 7.898 -10.227 1 94.69 179 ARG A C 1
ATOM 1341 O O . ARG A 1 179 ? -23.281 8.586 -10.344 1 94.69 179 ARG A O 1
ATOM 1348 N N . GLY A 1 180 ? -21.406 8.094 -9.336 1 94.94 180 GLY A N 1
ATOM 1349 C CA . GLY A 1 180 ? -21.453 9.234 -8.43 1 94.94 180 GLY A CA 1
ATOM 1350 C C . GLY A 1 180 ? -20.078 9.859 -8.203 1 94.94 180 GLY A C 1
ATOM 1351 O O . GLY A 1 180 ? -19.062 9.188 -8.289 1 94.94 180 GLY A O 1
ATOM 1352 N N . GLU A 1 181 ? -20.109 11.18 -7.984 1 95.31 181 GLU A N 1
ATOM 1353 C CA . GLU A 1 181 ? -18.891 11.898 -7.59 1 95.31 181 GLU A CA 1
ATOM 1354 C C . GLU A 1 181 ? -18.781 12 -6.074 1 95.31 181 GLU A C 1
ATOM 1356 O O . GLU A 1 181 ? -19.797 11.977 -5.367 1 95.31 181 GLU A O 1
ATOM 1361 N N . GLY A 1 182 ? -17.531 12.031 -5.633 1 95.38 182 GLY A N 1
ATOM 1362 C CA . GLY A 1 182 ? -17.359 12.219 -4.199 1 95.38 182 GLY A CA 1
ATOM 1363 C C . GLY A 1 182 ? -15.914 12.133 -3.75 1 95.38 182 GLY A C 1
ATOM 1364 O O . GLY A 1 182 ? -15.055 11.648 -4.488 1 95.38 182 GLY A O 1
ATOM 1365 N N . CYS A 1 183 ? -15.68 12.68 -2.646 1 97.31 183 CYS A N 1
ATOM 1366 C CA . CYS A 1 183 ? -14.391 12.609 -1.959 1 97.31 183 CYS A CA 1
ATOM 1367 C C . CYS A 1 183 ? -14.586 12.344 -0.471 1 97.31 183 CYS A C 1
ATOM 1369 O O . CYS A 1 183 ? -15.367 13.023 0.192 1 97.31 183 CYS A O 1
ATOM 1371 N N . GLY A 1 184 ? -14.031 11.297 0.007 1 98.25 184 GLY A N 1
ATOM 1372 C CA . GLY A 1 184 ? -14.047 10.961 1.422 1 98.25 184 GLY A CA 1
ATOM 1373 C C . GLY A 1 184 ? -12.656 10.789 2.01 1 98.25 184 GLY A C 1
ATOM 1374 O O . GLY A 1 184 ? -11.82 10.086 1.443 1 98.25 184 GLY A O 1
ATOM 1375 N N . ILE A 1 185 ? -12.383 11.547 3.104 1 98.69 185 ILE A N 1
ATOM 1376 C CA . ILE A 1 185 ? -11.086 11.492 3.768 1 98.69 185 ILE A CA 1
ATOM 1377 C C . ILE A 1 185 ? -11.266 11.078 5.227 1 98.69 185 ILE A C 1
ATOM 1379 O O . ILE A 1 185 ? -12.211 11.523 5.891 1 98.69 185 ILE A O 1
ATOM 1383 N N . LEU A 1 186 ? -10.43 10.195 5.66 1 98.56 186 LEU A N 1
ATOM 1384 C CA . LEU A 1 186 ? -10.359 9.742 7.043 1 98.56 186 LEU A CA 1
ATOM 1385 C C . LEU A 1 186 ? -8.984 10.008 7.637 1 98.56 186 LEU A C 1
ATOM 1387 O O . LEU A 1 186 ? -7.973 9.961 6.926 1 98.56 186 LEU A O 1
ATOM 1391 N N . LEU A 1 187 ? -8.977 10.367 8.883 1 98.5 187 LEU A N 1
ATOM 1392 C CA . LEU A 1 187 ? -7.738 10.508 9.648 1 98.5 187 LEU A CA 1
ATOM 1393 C C . LEU A 1 187 ? -7.578 9.352 10.633 1 98.5 187 LEU A C 1
ATOM 1395 O O . LEU A 1 187 ? -8.445 9.125 11.477 1 98.5 187 LEU A O 1
ATOM 1399 N N . LEU A 1 188 ? -6.465 8.594 10.508 1 98.56 188 LEU A N 1
ATOM 1400 C CA . LEU A 1 188 ? -6.191 7.438 11.352 1 98.56 188 LEU A CA 1
ATOM 1401 C C . LEU A 1 188 ? -5.066 7.738 12.336 1 98.56 188 LEU A C 1
ATOM 1403 O O . LEU A 1 188 ? -4.051 8.328 11.969 1 98.56 188 LEU A O 1
ATOM 1407 N N . LYS A 1 189 ? -5.32 7.398 13.508 1 97.88 189 LYS A N 1
ATOM 1408 C CA . LYS A 1 189 ? -4.359 7.574 14.602 1 97.88 189 LYS A CA 1
ATOM 1409 C C . LYS A 1 189 ? -4.445 6.426 15.602 1 97.88 189 LYS A C 1
ATOM 1411 O O . LYS A 1 189 ? -5.527 5.883 15.836 1 97.88 189 LYS A O 1
ATOM 1416 N N . PRO A 1 190 ? -3.248 5.926 16.172 1 98 190 PRO A N 1
ATOM 1417 C CA . PRO A 1 190 ? -3.361 4.918 17.234 1 98 190 PRO A CA 1
ATOM 1418 C C . PRO A 1 190 ? -4.262 5.367 18.375 1 98 190 PRO A C 1
ATOM 1420 O O . PRO A 1 190 ? -4.188 6.52 18.812 1 98 190 PRO A O 1
ATOM 1423 N N . LEU A 1 191 ? -5.082 4.48 18.875 1 96.38 191 LEU A N 1
ATOM 1424 C CA . LEU A 1 191 ? -6.066 4.816 19.906 1 96.38 191 LEU A CA 1
ATOM 1425 C C . LEU A 1 191 ? -5.391 5.383 21.141 1 96.38 191 LEU A C 1
ATOM 1427 O O . LEU A 1 191 ? -5.855 6.375 21.703 1 96.38 191 LEU A O 1
ATOM 1431 N N . ALA A 1 192 ? -4.285 4.801 21.531 1 96.25 192 ALA A N 1
ATOM 1432 C CA . ALA A 1 192 ? -3.564 5.254 22.719 1 96.25 192 ALA A CA 1
ATOM 1433 C C . ALA A 1 192 ? -3.1 6.699 22.562 1 96.25 192 ALA A C 1
ATOM 1435 O O . ALA A 1 192 ? -3.184 7.488 23.5 1 96.25 192 ALA A O 1
ATOM 1436 N N . LYS A 1 193 ? -2.627 7.055 21.406 1 96 193 LYS A N 1
ATOM 1437 C CA . LYS A 1 193 ? -2.156 8.414 21.156 1 96 193 LYS A CA 1
ATOM 1438 C C . LYS A 1 193 ? -3.322 9.391 21.078 1 96 193 LYS A C 1
ATOM 1440 O O . LYS A 1 193 ? -3.219 10.531 21.547 1 96 193 LYS A O 1
ATOM 1445 N N . ALA A 1 194 ? -4.406 9 20.406 1 95.12 194 ALA A N 1
ATOM 1446 C CA . ALA A 1 194 ? -5.594 9.844 20.312 1 95.12 194 ALA A CA 1
ATOM 1447 C C . ALA A 1 194 ? -6.133 10.188 21.703 1 95.12 194 ALA A C 1
ATOM 1449 O O . ALA A 1 194 ? -6.562 11.312 21.953 1 95.12 194 ALA A O 1
ATOM 1450 N N . LEU A 1 195 ? -6.105 9.219 22.594 1 93.12 195 LEU A N 1
ATOM 1451 C CA . LEU A 1 195 ? -6.566 9.43 23.953 1 93.12 195 LEU A CA 1
ATOM 1452 C C . LEU A 1 195 ? -5.641 10.391 24.703 1 93.12 195 LEU A C 1
ATOM 1454 O O . LEU A 1 195 ? -6.105 11.297 25.391 1 93.12 195 LEU A O 1
ATOM 1458 N N . LYS A 1 196 ? -4.379 10.211 24.484 1 92.06 196 LYS A N 1
ATOM 1459 C CA . LYS A 1 196 ? -3.391 11.07 25.125 1 92.06 196 LYS A CA 1
ATOM 1460 C C . LYS A 1 196 ? -3.539 12.516 24.672 1 92.06 196 LYS A C 1
ATOM 1462 O O . LYS A 1 196 ? -3.393 13.445 25.469 1 92.06 196 LYS A O 1
ATOM 1467 N N . ASP A 1 197 ? -3.877 12.656 23.406 1 91.25 197 ASP A N 1
ATOM 1468 C CA . ASP A 1 197 ? -3.969 13.992 22.828 1 91.25 197 ASP A CA 1
ATOM 1469 C C . ASP A 1 197 ? -5.379 14.562 22.984 1 91.25 197 ASP A C 1
ATOM 1471 O O . ASP A 1 197 ? -5.66 15.664 22.5 1 91.25 197 ASP A O 1
ATOM 1475 N N . ASN A 1 198 ? -6.289 13.836 23.578 1 89.38 198 ASN A N 1
ATOM 1476 C CA . ASN A 1 198 ? -7.68 14.234 23.781 1 89.38 198 ASN A CA 1
ATOM 1477 C C . ASN A 1 198 ? -8.352 14.562 22.453 1 89.38 198 ASN A C 1
ATOM 1479 O O . ASN A 1 198 ? -9.016 15.594 22.312 1 89.38 198 ASN A O 1
ATOM 1483 N N . ASP A 1 199 ? -8.109 13.711 21.484 1 91.88 199 ASP A N 1
ATOM 1484 C CA . ASP A 1 199 ? -8.734 13.867 20.172 1 91.88 199 ASP A CA 1
ATOM 1485 C C . ASP A 1 199 ? -10.195 13.414 20.203 1 91.88 199 ASP A C 1
ATOM 1487 O O . ASP A 1 199 ? -10.578 12.594 21.031 1 91.88 199 ASP A O 1
ATOM 1491 N N . GLN A 1 200 ? -10.938 14.07 19.312 1 90.44 200 GLN A N 1
ATOM 1492 C CA . GLN A 1 200 ? -12.266 13.531 19.062 1 90.44 200 GLN A CA 1
ATOM 1493 C C . GLN A 1 200 ? -12.188 12.242 18.25 1 90.44 200 GLN A C 1
ATOM 1495 O O . GLN A 1 200 ? -11.578 12.203 17.188 1 90.44 200 GLN A O 1
ATOM 1500 N N . ILE A 1 201 ? -12.828 11.125 18.797 1 95.12 201 ILE A N 1
ATOM 1501 C CA . ILE A 1 201 ? -12.734 9.82 18.156 1 95.12 201 ILE A CA 1
ATOM 1502 C C . ILE A 1 201 ? -14.086 9.43 17.578 1 95.12 201 ILE A C 1
ATOM 1504 O O . ILE A 1 201 ? -15.078 9.328 18.297 1 95.12 201 ILE A O 1
ATOM 1508 N N . TRP A 1 202 ? -14.188 9.242 16.25 1 96.19 202 TRP A N 1
ATOM 1509 C CA . TRP A 1 202 ? -15.422 8.867 15.57 1 96.19 202 TRP A CA 1
ATOM 1510 C C . TRP A 1 202 ? -15.672 7.363 15.68 1 96.19 202 TRP A C 1
ATOM 1512 O O . TRP A 1 202 ? -16.812 6.914 15.68 1 96.19 202 TRP A O 1
ATOM 1522 N N . GLY A 1 203 ? -14.602 6.598 15.734 1 96.94 203 GLY A N 1
ATOM 1523 C CA . GLY A 1 203 ? -14.672 5.148 15.836 1 96.94 203 GLY A CA 1
ATOM 1524 C C . GLY A 1 203 ? -13.312 4.488 15.898 1 96.94 203 GLY A C 1
ATOM 1525 O O . GLY A 1 203 ? -12.281 5.168 15.844 1 96.94 203 GLY A O 1
ATOM 1526 N N . VAL A 1 204 ? -13.32 3.178 16.188 1 97.56 204 VAL A N 1
ATOM 1527 C CA . VAL A 1 204 ? -12.094 2.389 16.266 1 97.56 204 VAL A CA 1
ATOM 1528 C C . VAL A 1 204 ? -12.078 1.344 15.148 1 97.56 204 VAL A C 1
ATOM 1530 O O . VAL A 1 204 ? -13.031 0.568 15.008 1 97.56 204 VAL A O 1
ATOM 1533 N N . LEU A 1 205 ? -11.047 1.374 14.305 1 98.25 205 LEU A N 1
ATOM 1534 C CA . LEU A 1 205 ? -10.836 0.312 13.328 1 98.25 205 LEU A CA 1
ATOM 1535 C C . LEU A 1 205 ? -10.367 -0.968 14.016 1 98.25 205 LEU A C 1
ATOM 1537 O O . LEU A 1 205 ? -9.227 -1.049 14.484 1 98.25 205 LEU A O 1
ATOM 1541 N N . VAL A 1 206 ? -11.234 -1.951 14.039 1 97.62 206 VAL A N 1
ATOM 1542 C CA . VAL A 1 206 ? -10.953 -3.186 14.766 1 97.62 206 VAL A CA 1
ATOM 1543 C C . VAL A 1 206 ? -10.016 -4.066 13.945 1 97.62 206 VAL A C 1
ATOM 1545 O O . VAL A 1 206 ? -9.016 -4.57 14.461 1 97.62 206 VAL A O 1
ATOM 1548 N N . HIS A 1 207 ? -10.414 -4.293 12.711 1 97.75 207 HIS A N 1
ATOM 1549 C CA . HIS A 1 207 ? -9.602 -5.09 11.797 1 97.75 207 HIS A CA 1
ATOM 1550 C C . HIS A 1 207 ? -9.953 -4.793 10.344 1 97.75 207 HIS A C 1
ATOM 1552 O O . HIS A 1 207 ? -11.055 -4.32 10.055 1 97.75 207 HIS A O 1
ATOM 1558 N N . SER A 1 208 ? -9.008 -5.004 9.438 1 98.38 208 SER A N 1
ATOM 1559 C CA . SER A 1 208 ? -9.234 -4.938 8 1 98.38 208 SER A CA 1
ATOM 1560 C C . SER A 1 208 ? -8.469 -6.027 7.266 1 98.38 208 SER A C 1
ATOM 1562 O O . SER A 1 208 ? -7.465 -6.535 7.773 1 98.38 208 SER A O 1
ATOM 1564 N N . ALA A 1 209 ? -8.977 -6.398 6.117 1 98.19 209 ALA A N 1
ATOM 1565 C CA . ALA A 1 209 ? -8.336 -7.434 5.309 1 98.19 209 ALA A CA 1
ATOM 1566 C C . ALA A 1 209 ? -8.586 -7.207 3.822 1 98.19 209 ALA A C 1
ATOM 1568 O O . ALA A 1 209 ? -9.57 -6.566 3.443 1 98.19 209 ALA A O 1
ATOM 1569 N N . ILE A 1 210 ? -7.664 -7.691 3.012 1 98.62 210 ILE A N 1
ATOM 1570 C CA . ILE A 1 210 ? -7.75 -7.609 1.558 1 98.62 210 ILE A CA 1
ATOM 1571 C C . ILE A 1 210 ? -7.457 -8.977 0.946 1 98.62 210 ILE A C 1
ATOM 1573 O O . ILE A 1 210 ? -6.602 -9.719 1.442 1 98.62 210 ILE A O 1
ATOM 1577 N N . ASN A 1 211 ? -8.18 -9.344 -0.079 1 98.62 211 ASN A N 1
ATOM 1578 C CA . ASN A 1 211 ? -7.828 -10.508 -0.885 1 98.62 211 ASN A CA 1
ATOM 1579 C C . ASN A 1 211 ? -8.195 -10.305 -2.354 1 98.62 211 ASN A C 1
ATOM 1581 O O . ASN A 1 211 ? -8.422 -9.172 -2.789 1 98.62 211 ASN A O 1
ATOM 1585 N N . GLN A 1 212 ? -8.047 -11.312 -3.17 1 98.69 212 GLN A N 1
ATOM 1586 C CA . GLN A 1 212 ? -8.281 -11.242 -4.609 1 98.69 212 GLN A CA 1
ATOM 1587 C C . GLN A 1 212 ? -9.055 -12.461 -5.098 1 98.69 212 GLN A C 1
ATOM 1589 O O . GLN A 1 212 ? -8.938 -13.547 -4.535 1 98.69 212 GLN A O 1
ATOM 1594 N N . ASP A 1 213 ? -9.789 -12.289 -6.148 1 98.5 213 ASP A N 1
ATOM 1595 C CA . ASP A 1 213 ? -10.648 -13.336 -6.68 1 98.5 213 ASP A CA 1
ATOM 1596 C C . ASP A 1 213 ? -9.828 -14.422 -7.367 1 98.5 213 ASP A C 1
ATOM 1598 O O . ASP A 1 213 ? -10.242 -15.586 -7.422 1 98.5 213 ASP A O 1
ATOM 1602 N N . GLY A 1 214 ? -8.648 -14.094 -7.809 1 97.56 214 GLY A N 1
ATOM 1603 C CA . GLY A 1 214 ? -7.914 -15.039 -8.633 1 97.56 214 GLY A CA 1
ATOM 1604 C C . GLY A 1 214 ? -8.719 -15.547 -9.82 1 97.56 214 GLY A C 1
ATOM 1605 O O . GLY A 1 214 ? -9.312 -14.758 -10.555 1 97.56 214 GLY A O 1
ATOM 1606 N N . ARG A 1 215 ? -8.711 -16.875 -9.992 1 96.44 215 ARG A N 1
ATOM 1607 C CA . ARG A 1 215 ? -9.422 -17.469 -11.117 1 96.44 215 ARG A CA 1
ATOM 1608 C C . ARG A 1 215 ? -10.68 -18.188 -10.641 1 96.44 215 ARG A C 1
ATOM 1610 O O . ARG A 1 215 ? -11.219 -19.047 -11.359 1 96.44 215 ARG A O 1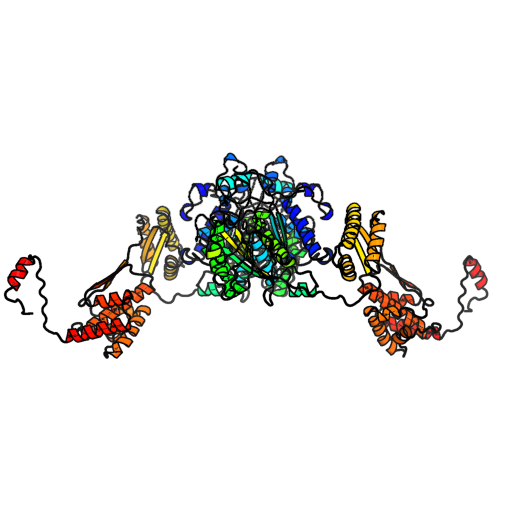
ATOM 1617 N N . SER A 1 216 ? -11.156 -17.875 -9.523 1 95.88 216 SER A N 1
ATOM 1618 C CA . SER A 1 216 ? -12.344 -18.516 -8.977 1 95.88 216 SER A CA 1
ATOM 1619 C C . SER A 1 216 ? -13.57 -18.219 -9.836 1 95.88 216 SER A C 1
ATOM 1621 O O . SER A 1 216 ? -14.562 -18.969 -9.781 1 95.88 216 SER A O 1
ATOM 1623 N N . VAL A 1 217 ? -13.484 -17.172 -10.547 1 93.81 217 VAL A N 1
ATOM 1624 C CA . VAL A 1 217 ? -14.578 -16.812 -11.438 1 93.81 217 VAL A CA 1
ATOM 1625 C C . VAL A 1 217 ? -14.023 -16.312 -12.766 1 93.81 217 VAL A C 1
ATOM 1627 O O . VAL A 1 217 ? -12.859 -15.906 -12.852 1 93.81 217 VAL A O 1
ATOM 1630 N N . THR A 1 218 ? -14.758 -16.469 -13.781 1 93.38 218 THR A N 1
ATOM 1631 C CA . THR A 1 218 ? -14.5 -15.922 -15.109 1 93.38 218 THR A CA 1
ATOM 1632 C C . THR A 1 218 ? -15.773 -15.297 -15.695 1 93.38 218 THR A C 1
ATOM 1634 O O . THR A 1 218 ? -16.859 -15.852 -15.555 1 93.38 218 THR A O 1
ATOM 1637 N N . PRO A 1 219 ? -15.711 -14.078 -16.359 1 93 219 PRO A N 1
ATOM 1638 C CA . PRO A 1 219 ? -14.516 -13.273 -16.625 1 93 219 PRO A CA 1
ATOM 1639 C C . PRO A 1 219 ? -14.016 -12.531 -15.383 1 93 219 PRO A C 1
ATOM 1641 O O . PRO A 1 219 ? -14.578 -12.688 -14.297 1 93 219 PRO A O 1
ATOM 1644 N N . ILE A 1 220 ? -12.938 -11.758 -15.523 1 93.75 220 ILE A N 1
ATOM 1645 C CA . ILE A 1 220 ? -12.219 -11.117 -14.43 1 93.75 220 ILE A CA 1
ATOM 1646 C C . ILE A 1 220 ? -13.148 -10.156 -13.688 1 93.75 220 ILE A C 1
ATOM 1648 O O . ILE A 1 220 ? -12.953 -9.891 -12.5 1 93.75 220 ILE A O 1
ATOM 1652 N N . THR A 1 221 ? -14.234 -9.688 -14.258 1 93.81 221 THR A N 1
ATOM 1653 C CA . THR A 1 221 ? -15.102 -8.664 -13.688 1 93.81 221 THR A CA 1
ATOM 1654 C C . THR A 1 221 ? -16.234 -9.297 -12.883 1 93.81 221 THR A C 1
ATOM 1656 O O . THR A 1 221 ? -17.016 -8.586 -12.242 1 93.81 221 THR A O 1
ATOM 1659 N N . ARG A 1 222 ? -16.375 -10.578 -12.914 1 94.75 222 ARG A N 1
ATOM 1660 C CA . ARG A 1 222 ? -17.422 -11.273 -12.18 1 94.75 222 ARG A CA 1
ATOM 1661 C C . ARG A 1 222 ? -17.078 -11.375 -10.703 1 94.75 222 ARG A C 1
ATOM 1663 O O . ARG A 1 222 ? -15.945 -11.68 -10.336 1 94.75 222 ARG A O 1
ATOM 1670 N N . PRO A 1 223 ? -18.078 -11.086 -9.812 1 95.62 223 PRO A N 1
ATOM 1671 C CA . PRO A 1 223 ? -17.797 -11.227 -8.383 1 95.62 223 PRO A CA 1
ATOM 1672 C C . PRO A 1 223 ? -17.672 -12.688 -7.949 1 95.62 223 PRO A C 1
ATOM 1674 O O . PRO A 1 223 ? -18.359 -13.562 -8.484 1 95.62 223 PRO A O 1
ATOM 1677 N N . SER A 1 224 ? -16.828 -12.93 -6.984 1 98.19 224 SER A N 1
ATOM 1678 C CA . SER A 1 224 ? -16.578 -14.273 -6.48 1 98.19 224 SER A CA 1
ATOM 1679 C C . SER A 1 224 ? -17.141 -14.445 -5.074 1 98.19 224 SER A C 1
ATOM 1681 O O . SER A 1 224 ? -16.609 -13.898 -4.109 1 98.19 224 SER A O 1
ATOM 1683 N N . GLN A 1 225 ? -18.203 -15.25 -4.977 1 98 225 GLN A N 1
ATOM 1684 C CA . GLN A 1 225 ? -18.734 -15.539 -3.648 1 98 225 GLN A CA 1
ATOM 1685 C C . GLN A 1 225 ? -17.688 -16.25 -2.785 1 98 225 GLN A C 1
ATOM 1687 O O . GLN A 1 225 ? -17.547 -15.953 -1.597 1 98 225 GLN A O 1
ATOM 1692 N N . THR A 1 226 ? -16.953 -17.156 -3.416 1 98.06 226 THR A N 1
ATOM 1693 C CA . THR A 1 226 ? -15.953 -17.938 -2.707 1 98.06 226 THR A CA 1
ATOM 1694 C C . THR A 1 226 ? -14.914 -17.031 -2.059 1 98.06 226 THR A C 1
ATOM 1696 O O . THR A 1 226 ? -14.609 -17.172 -0.872 1 98.06 226 THR A O 1
ATOM 1699 N N . GLN A 1 227 ? -14.383 -16.125 -2.758 1 98.5 227 GLN A N 1
ATOM 1700 C CA . GLN A 1 227 ? -13.297 -15.297 -2.236 1 98.5 227 GLN A CA 1
ATOM 1701 C C . GLN A 1 227 ? -13.836 -14.227 -1.293 1 98.5 227 GLN A C 1
ATOM 1703 O O . GLN A 1 227 ? -13.148 -13.82 -0.355 1 98.5 227 GLN A O 1
ATOM 1708 N N . GLN A 1 228 ? -15.086 -13.719 -1.56 1 98.56 228 GLN A N 1
ATOM 1709 C CA . GLN A 1 228 ? -15.703 -12.82 -0.585 1 98.56 228 GLN A CA 1
ATOM 1710 C C . GLN A 1 228 ? -15.883 -13.516 0.761 1 98.56 228 GLN A C 1
ATOM 1712 O O . GLN A 1 228 ? -15.633 -12.922 1.812 1 98.56 228 GLN A O 1
ATOM 1717 N N . GLU A 1 229 ? -16.312 -14.789 0.729 1 98.5 229 GLU A N 1
ATOM 1718 C CA . GLU A 1 229 ? -16.453 -15.555 1.96 1 98.5 229 GLU A CA 1
ATOM 1719 C C . GLU A 1 229 ? -15.109 -15.773 2.641 1 98.5 229 GLU A C 1
ATOM 1721 O O . GLU A 1 229 ? -15 -15.656 3.863 1 98.5 229 GLU A O 1
ATOM 1726 N N . GLU A 1 230 ? -14.109 -16.094 1.826 1 98.31 230 GLU A N 1
ATOM 1727 C CA . GLU A 1 230 ? -12.773 -16.281 2.389 1 98.31 230 GLU A CA 1
ATOM 1728 C C . GLU A 1 230 ? -12.281 -15.023 3.078 1 98.31 230 GLU A C 1
ATOM 1730 O O . GLU A 1 230 ? -11.609 -15.094 4.113 1 98.31 230 GLU A O 1
ATOM 1735 N N . LEU A 1 231 ? -12.547 -13.883 2.5 1 98.44 231 LEU A N 1
ATOM 1736 C CA . LEU A 1 231 ? -12.172 -12.594 3.074 1 98.44 231 LEU A CA 1
ATOM 1737 C C . LEU A 1 231 ? -12.836 -12.391 4.43 1 98.44 231 LEU A C 1
ATOM 1739 O O . LEU A 1 231 ? -12.172 -12.023 5.406 1 98.44 231 LEU A O 1
ATOM 1743 N N . LEU A 1 232 ? -14.156 -12.602 4.473 1 98.44 232 LEU A N 1
ATOM 1744 C CA . LEU A 1 232 ? -14.898 -12.43 5.719 1 98.44 232 LEU A CA 1
ATOM 1745 C C . LEU A 1 232 ? -14.461 -13.445 6.762 1 98.44 232 LEU A C 1
ATOM 1747 O O . LEU A 1 232 ? -14.312 -13.109 7.941 1 98.44 232 LEU A O 1
ATOM 1751 N N . LYS A 1 233 ? -14.219 -14.664 6.344 1 97.25 233 LYS A N 1
ATOM 1752 C CA . LYS A 1 233 ? -13.781 -15.727 7.242 1 97.25 233 LYS A CA 1
ATOM 1753 C C . LYS A 1 233 ? -12.461 -15.375 7.914 1 97.25 233 LYS A C 1
ATOM 1755 O O . LYS A 1 233 ? -12.25 -15.695 9.086 1 97.25 233 LYS A O 1
ATOM 1760 N N . TRP A 1 234 ? -11.648 -14.758 7.152 1 96.25 234 TRP A N 1
ATOM 1761 C CA . TRP A 1 234 ? -10.336 -14.375 7.672 1 96.25 234 TRP A CA 1
ATOM 1762 C C . TRP A 1 234 ? -10.477 -13.523 8.922 1 96.25 234 TRP A C 1
ATOM 1764 O O . TRP A 1 234 ? -9.672 -13.641 9.852 1 96.25 234 TRP A O 1
ATOM 1774 N N . ILE A 1 235 ? -11.461 -12.656 8.977 1 97 235 ILE A N 1
ATOM 1775 C CA . ILE A 1 235 ? -11.641 -11.75 10.102 1 97 235 ILE A CA 1
ATOM 1776 C C . ILE A 1 235 ? -12.523 -12.406 11.164 1 97 235 ILE A C 1
ATOM 1778 O O . ILE A 1 235 ? -12.156 -12.461 12.344 1 97 235 ILE A O 1
ATOM 1782 N N . TYR A 1 236 ? -13.609 -12.969 10.789 1 96.38 236 TYR A N 1
ATOM 1783 C CA . TYR A 1 236 ? -14.656 -13.344 11.727 1 96.38 236 TYR A CA 1
ATOM 1784 C C . TYR A 1 236 ? -14.359 -14.695 12.367 1 96.38 236 TYR A C 1
ATOM 1786 O O . TYR A 1 236 ? -14.914 -15.031 13.414 1 96.38 236 TYR A O 1
ATOM 1794 N N . HIS A 1 237 ? -13.422 -15.484 11.812 1 93.62 237 HIS A N 1
ATOM 1795 C CA . HIS A 1 237 ? -13.016 -16.734 12.445 1 93.62 237 HIS A CA 1
ATOM 1796 C C . HIS A 1 237 ? -11.805 -16.531 13.352 1 93.62 237 HIS A C 1
ATOM 1798 O O . HIS A 1 237 ? -11.484 -17.391 14.172 1 93.62 237 HIS A O 1
ATOM 1804 N N . ARG A 1 238 ? -11.203 -15.367 13.25 1 93.5 238 ARG A N 1
ATOM 1805 C CA . ARG A 1 238 ? -9.922 -15.211 13.938 1 93.5 238 ARG A CA 1
ATOM 1806 C C . ARG A 1 238 ? -9.969 -14.055 14.93 1 93.5 238 ARG A C 1
ATOM 1808 O O . ARG A 1 238 ? -9.312 -14.094 15.969 1 93.5 238 ARG A O 1
ATOM 1815 N N . TYR A 1 239 ? -10.758 -13.047 14.531 1 94.31 239 TYR A N 1
ATOM 1816 C CA . TYR A 1 239 ? -10.5 -11.82 15.281 1 94.31 239 TYR A CA 1
ATOM 1817 C C . TYR A 1 239 ? -11.789 -11.266 15.875 1 94.31 239 TYR A C 1
ATOM 1819 O O . TYR A 1 239 ? -11.773 -10.594 16.906 1 94.31 239 TYR A O 1
ATOM 1827 N N . VAL A 1 240 ? -12.969 -11.453 15.188 1 94.19 240 VAL A N 1
ATOM 1828 C CA . VAL A 1 240 ? -14.219 -10.828 15.602 1 94.19 240 VAL A CA 1
ATOM 1829 C C . VAL A 1 240 ? -15.336 -11.867 15.602 1 94.19 240 VAL A C 1
ATOM 1831 O O . VAL A 1 240 ? -15.555 -12.562 14.609 1 94.19 240 VAL A O 1
ATOM 1834 N N . ASP A 1 241 ? -16.031 -11.945 16.703 1 91.81 241 ASP A N 1
ATOM 1835 C CA . ASP A 1 241 ? -17.234 -12.781 16.75 1 91.81 241 ASP A CA 1
ATOM 1836 C C . ASP A 1 241 ? -18.344 -12.203 15.883 1 91.81 241 ASP A C 1
ATOM 1838 O O . ASP A 1 241 ? -18.781 -11.07 16.094 1 91.81 241 ASP A O 1
ATOM 1842 N N . PRO A 1 242 ? -18.828 -12.977 14.938 1 92.75 242 PRO A N 1
ATOM 1843 C CA . PRO A 1 242 ? -19.859 -12.469 14.031 1 92.75 242 PRO A CA 1
ATOM 1844 C C . PRO A 1 242 ? -21.094 -11.945 14.773 1 92.75 242 PRO A C 1
ATOM 1846 O O . PRO A 1 242 ? -21.781 -11.055 14.273 1 92.75 242 PRO A O 1
ATOM 1849 N N . SER A 1 243 ? -21.359 -12.438 15.938 1 89.94 243 SER A N 1
ATOM 1850 C CA . SER A 1 243 ? -22.531 -12.039 16.703 1 89.94 243 SER A CA 1
ATOM 1851 C C . SER A 1 243 ? -22.422 -10.602 17.188 1 89.94 243 SER A C 1
ATOM 1853 O O . SER A 1 243 ? -23.422 -9.984 17.547 1 89.94 243 SER A O 1
ATOM 1855 N N . GLN A 1 244 ? -21.266 -10.109 17.188 1 90.75 244 GLN A N 1
ATOM 1856 C CA . GLN A 1 244 ? -21.031 -8.742 17.656 1 90.75 244 GLN A CA 1
ATOM 1857 C C . GLN A 1 244 ? -21.391 -7.723 16.578 1 90.75 244 GLN A C 1
ATOM 1859 O O . GLN A 1 244 ? -21.578 -6.543 16.859 1 90.75 244 GLN A O 1
ATOM 1864 N N . ILE A 1 245 ? -21.469 -8.156 15.359 1 94.62 245 ILE A N 1
ATOM 1865 C CA . ILE A 1 245 ? -21.766 -7.262 14.25 1 94.62 245 ILE A CA 1
ATOM 1866 C C . ILE A 1 245 ? -23.266 -7.027 14.148 1 94.62 245 ILE A C 1
ATOM 1868 O O . ILE A 1 245 ? -24.047 -7.98 14.023 1 94.62 245 ILE A O 1
ATOM 1872 N N . GLN A 1 246 ? -23.688 -5.82 14.195 1 94.56 246 GLN A N 1
ATOM 1873 C CA . GLN A 1 246 ? -25.109 -5.504 14.117 1 94.56 246 GLN A CA 1
ATOM 1874 C C . GLN A 1 246 ? -25.469 -4.953 12.742 1 94.56 246 GLN A C 1
ATOM 1876 O O . GLN A 1 246 ? -26.641 -4.984 12.352 1 94.56 246 GLN A O 1
ATOM 1881 N N . TYR A 1 247 ? -24.469 -4.422 12.062 1 96.94 247 TYR A N 1
ATOM 1882 C CA . TYR A 1 247 ? -24.703 -3.805 10.766 1 96.94 247 TYR A CA 1
ATOM 1883 C C . TYR A 1 247 ? -23.578 -4.117 9.797 1 96.94 247 TYR A C 1
ATOM 1885 O O . TYR A 1 247 ? -22.406 -4.16 10.188 1 96.94 247 TYR A O 1
ATOM 1893 N N . MET A 1 248 ? -23.953 -4.398 8.586 1 98.06 248 MET A N 1
ATOM 1894 C CA . MET A 1 248 ? -23 -4.594 7.496 1 98.06 248 MET A CA 1
ATOM 1895 C C . MET A 1 248 ? -23.266 -3.611 6.363 1 98.06 248 MET A C 1
ATOM 1897 O O . MET A 1 248 ? -24.344 -3.604 5.777 1 98.06 248 MET A O 1
ATOM 1901 N N . GLU A 1 249 ? -22.312 -2.717 6.105 1 98.75 249 GLU A N 1
ATOM 1902 C CA . GLU A 1 249 ? -22.359 -1.874 4.914 1 98.75 249 GLU A CA 1
ATOM 1903 C C . GLU A 1 249 ? -21.828 -2.617 3.695 1 98.75 249 GLU A C 1
ATOM 1905 O O . GLU A 1 249 ? -20.609 -2.801 3.559 1 98.75 249 GLU A O 1
ATOM 1910 N N . ALA A 1 250 ? -22.688 -2.998 2.848 1 98.56 250 ALA A N 1
ATOM 1911 C CA . ALA A 1 250 ? -22.312 -3.762 1.662 1 98.56 250 ALA A CA 1
ATOM 1912 C C . ALA A 1 250 ? -21.734 -2.854 0.586 1 98.56 250 ALA A C 1
ATOM 1914 O O . ALA A 1 250 ? -21.953 -1.641 0.599 1 98.56 250 ALA A O 1
ATOM 1915 N N . HIS A 1 251 ? -20.906 -3.439 -0.278 1 98.12 251 HIS A N 1
ATOM 1916 C CA . HIS A 1 251 ? -20.547 -2.73 -1.502 1 98.12 251 HIS A CA 1
ATOM 1917 C C . HIS A 1 251 ? -21.781 -2.361 -2.309 1 98.12 251 HIS A C 1
ATOM 1919 O O . HIS A 1 251 ? -21.922 -1.226 -2.77 1 98.12 251 HIS A O 1
ATOM 1925 N N . GLY A 1 252 ? -22.734 -3.285 -2.541 1 95.19 252 GLY A N 1
ATOM 1926 C CA . GLY A 1 252 ? -24.109 -3.078 -2.973 1 95.19 252 GLY A CA 1
ATOM 1927 C C . GLY A 1 252 ? -24.219 -2.104 -4.129 1 95.19 252 GLY A C 1
ATOM 1928 O O . GLY A 1 252 ? -24.828 -1.037 -3.986 1 95.19 252 GLY A O 1
ATOM 1929 N N . THR A 1 253 ? -23.766 -2.455 -5.258 1 93.06 253 THR A N 1
ATOM 1930 C CA . THR A 1 253 ? -23.766 -1.55 -6.402 1 93.06 253 THR A CA 1
ATOM 1931 C C . THR A 1 253 ? -25.109 -1.551 -7.098 1 93.06 253 THR A C 1
ATOM 1933 O O . THR A 1 253 ? -25.406 -0.663 -7.902 1 93.06 253 THR A O 1
ATOM 1936 N N . GLY A 1 254 ? -25.938 -2.498 -6.785 1 94.25 254 GLY A N 1
ATOM 1937 C CA . GLY A 1 254 ? -27.203 -2.615 -7.48 1 94.25 254 GLY A CA 1
ATOM 1938 C C . GLY A 1 254 ? -27.094 -3.324 -8.82 1 94.25 254 GLY A C 1
ATOM 1939 O O . GLY A 1 254 ? -27.656 -2.867 -9.82 1 94.25 254 GLY A O 1
ATOM 1940 N N . THR A 1 255 ? -26.328 -4.348 -8.836 1 93.44 255 THR A N 1
ATOM 1941 C CA . THR A 1 255 ? -26.188 -5.172 -10.031 1 93.44 255 THR A CA 1
ATOM 1942 C C . THR A 1 255 ? -26.797 -6.555 -9.805 1 93.44 255 THR A C 1
ATOM 1944 O O . THR A 1 255 ? -26.781 -7.074 -8.688 1 93.44 255 THR A O 1
ATOM 1947 N N . PRO A 1 256 ? -27.266 -7.176 -10.828 1 92.5 256 PRO A N 1
ATOM 1948 C CA . PRO A 1 256 ? -27.938 -8.469 -10.703 1 92.5 256 PRO A CA 1
ATOM 1949 C C . PRO A 1 256 ? -27.016 -9.57 -10.18 1 92.5 256 PRO A C 1
ATOM 1951 O O . PRO A 1 256 ? -27.453 -10.453 -9.438 1 92.5 256 PRO A O 1
ATOM 1954 N N . ALA A 1 257 ? -25.781 -9.523 -10.531 1 92.69 257 ALA A N 1
ATOM 1955 C CA . ALA A 1 257 ? -24.828 -10.555 -10.109 1 92.69 257 ALA A CA 1
ATOM 1956 C C . ALA A 1 257 ? -24.188 -10.188 -8.773 1 92.69 257 ALA A C 1
ATOM 1958 O O . ALA A 1 257 ? -23.984 -11.055 -7.918 1 92.69 257 ALA A O 1
ATOM 1959 N N . GLY A 1 258 ? -23.844 -8.961 -8.617 1 95.5 258 GLY A N 1
ATOM 1960 C CA . GLY A 1 258 ? -23.078 -8.523 -7.461 1 95.5 258 GLY A CA 1
ATOM 1961 C C . GLY A 1 258 ? -23.859 -8.602 -6.16 1 95.5 258 GLY A C 1
ATOM 1962 O O . GLY A 1 258 ? -23.359 -9.125 -5.16 1 95.5 258 GLY A O 1
ATOM 1963 N N . ASP A 1 259 ? -25.109 -8.156 -6.168 1 96.81 259 ASP A N 1
ATOM 1964 C CA . ASP A 1 259 ? -25.891 -8.023 -4.941 1 96.81 259 ASP A CA 1
ATOM 1965 C C . ASP A 1 259 ? -26.219 -9.391 -4.34 1 96.81 259 ASP A C 1
ATOM 1967 O O . ASP A 1 259 ? -25.953 -9.625 -3.16 1 96.81 259 ASP A O 1
ATOM 1971 N N . PRO A 1 260 ? -26.734 -10.328 -5.113 1 97 260 PRO A N 1
ATOM 1972 C CA . PRO A 1 260 ? -27.016 -11.641 -4.535 1 97 260 PRO A CA 1
ATOM 1973 C C . PRO A 1 260 ? -25.766 -12.367 -4.078 1 97 260 PRO A C 1
ATOM 1975 O O . PRO A 1 260 ? -25.766 -13.031 -3.039 1 97 260 PRO A O 1
ATOM 1978 N N . THR A 1 261 ? -24.688 -12.25 -4.875 1 97.81 261 THR A N 1
ATOM 1979 C CA . THR A 1 261 ? -23.422 -12.867 -4.504 1 97.81 261 THR A CA 1
ATOM 1980 C C . THR A 1 261 ? -22.938 -12.336 -3.156 1 97.81 261 THR A C 1
ATOM 1982 O O . THR A 1 261 ? -22.531 -13.117 -2.285 1 97.81 261 THR A O 1
ATOM 1985 N N . GLU A 1 262 ? -22.984 -11.07 -2.996 1 98.38 262 GLU A N 1
ATOM 1986 C CA . GLU A 1 262 ? -22.516 -10.43 -1.77 1 98.38 262 GLU A CA 1
ATOM 1987 C C . GLU A 1 262 ? -23.422 -10.781 -0.588 1 98.38 262 GLU A C 1
ATOM 1989 O O . GLU A 1 262 ? -22.922 -11.07 0.506 1 98.38 262 GLU A O 1
ATOM 1994 N N . ALA A 1 263 ? -24.719 -10.719 -0.798 1 98.25 263 ALA A N 1
ATOM 1995 C CA . ALA A 1 263 ? -25.656 -11.094 0.257 1 98.25 263 ALA A CA 1
ATOM 1996 C C . ALA A 1 263 ? -25.438 -12.531 0.704 1 98.25 263 ALA A C 1
ATOM 1998 O O . ALA A 1 263 ? -25.484 -12.836 1.899 1 98.25 263 ALA A O 1
ATOM 1999 N N . GLY A 1 264 ? -25.25 -13.375 -0.27 1 98.06 264 GLY A N 1
ATOM 2000 C CA . GLY A 1 264 ? -24.953 -14.758 0.054 1 98.06 264 GLY A CA 1
ATOM 2001 C C . GLY A 1 264 ? -23.703 -14.922 0.882 1 98.06 264 GLY A C 1
ATOM 2002 O O . GLY A 1 264 ? -23.672 -15.703 1.839 1 98.06 264 GLY A O 1
ATOM 2003 N N . SER A 1 265 ? -22.656 -14.234 0.542 1 98.25 265 SER A N 1
ATOM 2004 C CA . SER A 1 265 ? -21.391 -14.289 1.267 1 98.25 265 SER A CA 1
ATOM 2005 C C . SER A 1 265 ? -21.562 -13.789 2.699 1 98.25 265 SER A C 1
ATOM 2007 O O . SER A 1 265 ? -21.062 -14.414 3.639 1 98.25 265 SER A O 1
ATOM 2009 N N . ILE A 1 266 ? -22.234 -12.633 2.848 1 98.19 266 ILE A N 1
ATOM 2010 C CA . ILE A 1 266 ? -22.469 -12.039 4.16 1 98.19 266 ILE A CA 1
ATOM 2011 C C . ILE A 1 266 ? -23.297 -13 5.02 1 98.19 266 ILE A C 1
ATOM 2013 O O . ILE A 1 266 ? -22.984 -13.211 6.195 1 98.19 266 ILE A O 1
ATOM 2017 N N . SER A 1 267 ? -24.266 -13.586 4.445 1 97 267 SER A N 1
ATOM 2018 C CA . SER A 1 267 ? -25.156 -14.516 5.145 1 97 267 SER A CA 1
ATOM 2019 C C . SER A 1 267 ? -24.391 -15.734 5.645 1 97 267 SER A C 1
ATOM 2021 O O . SER A 1 267 ? -24.469 -16.094 6.824 1 97 267 SER A O 1
ATOM 2023 N N . HIS A 1 268 ? -23.594 -16.328 4.797 1 96.31 268 HIS A N 1
ATOM 2024 C CA . HIS A 1 268 ? -22.922 -17.578 5.094 1 96.31 268 HIS A CA 1
ATOM 2025 C C . HIS A 1 268 ? -21.906 -17.406 6.227 1 96.31 268 HIS A C 1
ATOM 2027 O O . HIS A 1 268 ? -21.703 -18.328 7.027 1 96.31 268 HIS A O 1
ATOM 2033 N N . ILE A 1 269 ? -21.266 -16.266 6.301 1 96.88 269 ILE A N 1
ATOM 2034 C CA . ILE A 1 269 ? -20.156 -16.125 7.234 1 96.88 269 ILE A CA 1
ATOM 2035 C C . ILE A 1 269 ? -20.625 -15.375 8.484 1 96.88 269 ILE A C 1
ATOM 2037 O O . ILE A 1 269 ? -20.172 -15.664 9.594 1 96.88 269 ILE A O 1
ATOM 2041 N N . VAL A 1 270 ? -21.531 -14.398 8.312 1 95.5 270 VAL A N 1
ATOM 2042 C CA . VAL A 1 270 ? -21.875 -13.547 9.445 1 95.5 270 VAL A CA 1
ATOM 2043 C C . VAL A 1 270 ? -23.344 -13.781 9.836 1 95.5 270 VAL A C 1
ATOM 2045 O O . VAL A 1 270 ? -23.641 -14.055 11 1 95.5 270 VAL A O 1
ATOM 2048 N N . GLY A 1 271 ? -24.25 -13.781 8.906 1 93.69 271 GLY A N 1
ATOM 2049 C CA . GLY A 1 271 ? -25.672 -13.875 9.18 1 93.69 271 GLY A CA 1
ATOM 2050 C C . GLY A 1 271 ? -26.062 -15.195 9.812 1 93.69 271 GLY A C 1
ATOM 2051 O O . GLY A 1 271 ? -26.719 -15.219 10.867 1 93.69 271 GLY A O 1
ATOM 2052 N N . GLN A 1 272 ? -25.656 -16.234 9.258 1 89.19 272 GLN A N 1
ATOM 2053 C CA . GLN A 1 272 ? -26.094 -17.562 9.688 1 89.19 272 GLN A CA 1
ATOM 2054 C C . GLN A 1 272 ? -25.203 -18.094 10.82 1 89.19 272 GLN A C 1
ATOM 2056 O O . GLN A 1 272 ? -25.594 -19.016 11.531 1 89.19 272 GLN A O 1
ATOM 2061 N N . SER A 1 273 ? -24.109 -17.625 10.992 1 82.25 273 SER A N 1
ATOM 2062 C CA . SER A 1 273 ? -23.188 -18.094 12.008 1 82.25 273 SER A CA 1
ATOM 2063 C C . SER A 1 273 ? -23.453 -17.438 13.352 1 82.25 273 SER A C 1
ATOM 2065 O O . SER A 1 273 ? -22.812 -17.766 14.359 1 82.25 273 SER A O 1
ATOM 2067 N N . ARG A 1 274 ? -24.438 -16.703 13.352 1 79.44 274 ARG A N 1
ATOM 2068 C CA . ARG A 1 274 ? -24.719 -15.977 14.586 1 79.44 274 ARG A CA 1
ATOM 2069 C C . ARG A 1 274 ? -25.5 -16.844 15.562 1 79.44 274 ARG A C 1
ATOM 2071 O O . ARG A 1 274 ? -26.391 -17.609 15.156 1 79.44 274 ARG A O 1
ATOM 2078 N N . THR A 1 275 ? -24.844 -17.625 16.609 1 62.91 275 THR A N 1
ATOM 2079 C CA . THR A 1 275 ? -25.391 -18.578 17.562 1 62.91 275 THR A CA 1
ATOM 2080 C C . THR A 1 275 ? -26.656 -18.031 18.203 1 62.91 275 THR A C 1
ATOM 2082 O O . THR A 1 275 ? -27.609 -18.781 18.453 1 62.91 275 THR A O 1
ATOM 2085 N N . SER A 1 276 ? -26.531 -17.078 19.078 1 54.75 276 SER A N 1
ATOM 2086 C CA . SER A 1 276 ? -27.531 -16.828 20.109 1 54.75 276 SER A CA 1
ATOM 2087 C C . SER A 1 276 ? -28.703 -16.031 19.547 1 54.75 276 SER A C 1
ATOM 2089 O O . SER A 1 276 ? -29.844 -16.203 20 1 54.75 276 SER A O 1
ATOM 2091 N N . ASN A 1 277 ? -28.484 -14.703 19.312 1 55.25 277 ASN A N 1
ATOM 2092 C CA . ASN A 1 277 ? -29.562 -13.711 19.359 1 55.25 277 ASN A CA 1
ATOM 2093 C C . ASN A 1 277 ? -30.297 -13.617 18.031 1 55.25 277 ASN A C 1
ATOM 2095 O O . ASN A 1 277 ? -29.672 -13.656 16.969 1 55.25 277 ASN A O 1
ATOM 2099 N N . PRO A 1 278 ? -31.625 -13.852 17.984 1 60.16 278 PRO A N 1
ATOM 2100 C CA . PRO A 1 278 ? -32.656 -13.977 16.953 1 60.16 278 PRO A CA 1
ATOM 2101 C C . PRO A 1 278 ? -32.625 -12.859 15.922 1 60.16 278 PRO A C 1
ATOM 2103 O O . PRO A 1 278 ? -33.281 -12.93 14.898 1 60.16 278 PRO A O 1
ATOM 2106 N N . ASP A 1 279 ? -31.828 -11.758 16.109 1 81.31 279 ASP A N 1
ATOM 2107 C CA . ASP A 1 279 ? -32.188 -10.727 15.141 1 81.31 279 ASP A CA 1
ATOM 2108 C C . ASP A 1 279 ? -31.328 -10.812 13.883 1 81.31 279 ASP A C 1
ATOM 2110 O O . ASP A 1 279 ? -30.125 -11.023 13.969 1 81.31 279 ASP A O 1
ATOM 2114 N N . PRO A 1 280 ? -31.953 -10.828 12.797 1 92.38 280 PRO A N 1
ATOM 2115 C CA . PRO A 1 280 ? -31.219 -10.836 11.531 1 92.38 280 PRO A CA 1
ATOM 2116 C C . PRO A 1 280 ? -30.188 -9.719 11.43 1 92.38 280 PRO A C 1
ATOM 2118 O O . PRO A 1 280 ? -30.328 -8.688 12.094 1 92.38 280 PRO A O 1
ATOM 2121 N N . LEU A 1 281 ? -29.172 -10 10.75 1 95.75 281 LEU A N 1
ATOM 2122 C CA . LEU A 1 281 ? -28.156 -8.984 10.5 1 95.75 281 LEU A CA 1
ATOM 2123 C C . LEU A 1 281 ? -28.688 -7.879 9.594 1 95.75 281 LEU A C 1
ATOM 2125 O O . LEU A 1 281 ? -29.266 -8.156 8.547 1 95.75 281 LEU A O 1
ATOM 2129 N N . ILE A 1 282 ? -28.547 -6.645 10.023 1 96.75 282 ILE A N 1
ATOM 2130 C CA . ILE A 1 282 ? -28.969 -5.52 9.203 1 96.75 282 ILE A CA 1
ATOM 2131 C C . ILE A 1 282 ? -27.906 -5.211 8.156 1 96.75 282 ILE A C 1
ATOM 2133 O O . ILE A 1 282 ? -26.719 -5.102 8.477 1 96.75 282 ILE A O 1
ATOM 2137 N N . ILE A 1 283 ? -28.328 -5.098 6.898 1 97.75 283 ILE A N 1
ATOM 2138 C CA . ILE A 1 283 ? -27.375 -4.754 5.844 1 97.75 283 ILE A CA 1
ATOM 2139 C C . ILE A 1 283 ? -27.906 -3.555 5.051 1 97.75 283 ILE A C 1
ATOM 2141 O O . ILE A 1 283 ? -29.109 -3.311 5.008 1 97.75 283 ILE A O 1
ATOM 2145 N N . GLY A 1 284 ? -27.062 -2.75 4.52 1 97.06 284 GLY A N 1
ATOM 2146 C CA . GLY A 1 284 ? -27.391 -1.623 3.662 1 97.06 284 GLY A CA 1
ATOM 2147 C C . GLY A 1 284 ? -26.25 -1.201 2.756 1 97.06 284 GLY A C 1
ATOM 2148 O O . GLY A 1 284 ? -25.172 -1.805 2.781 1 97.06 284 GLY A O 1
ATOM 2149 N N . SER A 1 285 ? -26.547 -0.262 1.884 1 97.5 285 SER A N 1
ATOM 2150 C CA . SER A 1 285 ? -25.531 0.322 1.011 1 97.5 285 SER A CA 1
ATOM 2151 C C . SER A 1 285 ? -25.781 1.808 0.784 1 97.5 285 SER A C 1
ATOM 2153 O O . SER A 1 285 ? -26.906 2.215 0.51 1 97.5 285 SER A O 1
ATOM 2155 N N . VAL A 1 286 ? -24.719 2.588 0.882 1 97.31 286 VAL A N 1
ATOM 2156 C CA . VAL A 1 286 ? -24.812 4.039 0.753 1 97.31 286 VAL A CA 1
ATOM 2157 C C . VAL A 1 286 ? -25.031 4.414 -0.709 1 97.31 286 VAL A C 1
ATOM 2159 O O . VAL A 1 286 ? -25.516 5.512 -1.008 1 97.31 286 VAL A O 1
ATOM 2162 N N . LYS A 1 287 ? -24.75 3.531 -1.672 1 95.94 287 LYS A N 1
ATOM 2163 C CA . LYS A 1 287 ? -24.734 3.828 -3.102 1 95.94 287 LYS A CA 1
ATOM 2164 C C . LYS A 1 287 ? -26.141 4.16 -3.605 1 95.94 287 LYS A C 1
ATOM 2166 O O . LYS A 1 287 ? -26.297 4.887 -4.586 1 95.94 287 LYS A O 1
ATOM 2171 N N . GLY A 1 288 ? -27.109 3.678 -2.947 1 94.19 288 GLY A N 1
ATOM 2172 C CA . GLY A 1 288 ? -28.469 4.078 -3.295 1 94.19 288 GLY A CA 1
ATOM 2173 C C . GLY A 1 288 ? -28.75 5.543 -3.031 1 94.19 288 GLY A C 1
ATOM 2174 O O . GLY A 1 288 ? -29.609 6.141 -3.664 1 94.19 288 GLY A O 1
ATOM 2175 N N . ASN A 1 289 ? -28.031 6.133 -2.137 1 92.56 289 ASN A N 1
ATOM 2176 C CA . ASN A 1 289 ? -28.25 7.512 -1.712 1 92.56 289 ASN A CA 1
ATOM 2177 C C . ASN A 1 289 ? -27.391 8.484 -2.523 1 92.56 289 ASN A C 1
ATOM 2179 O O . ASN A 1 289 ? -27.859 9.562 -2.895 1 92.56 289 ASN A O 1
ATOM 2183 N N . VAL A 1 290 ? -26.156 8.086 -2.793 1 93.88 290 VAL A N 1
ATOM 2184 C CA . VAL A 1 290 ? -25.25 9.086 -3.342 1 93.88 290 VAL A CA 1
ATOM 2185 C C . VAL A 1 290 ? -24.672 8.594 -4.668 1 93.88 290 VAL A C 1
ATOM 2187 O O . VAL A 1 290 ? -23.859 9.273 -5.297 1 93.88 290 VAL A O 1
ATOM 2190 N N . GLY A 1 291 ? -25.109 7.441 -5.113 1 95.12 291 GLY A N 1
ATOM 2191 C CA . GLY A 1 291 ? -24.5 6.836 -6.281 1 95.12 291 GLY A CA 1
ATOM 2192 C C . GLY A 1 291 ? -23.203 6.102 -5.957 1 95.12 291 GLY A C 1
ATOM 2193 O O . GLY A 1 291 ? -22.75 6.117 -4.812 1 95.12 291 GLY A O 1
ATOM 2194 N N . HIS A 1 292 ? -22.719 5.375 -6.93 1 96.75 292 HIS A N 1
ATOM 2195 C CA . HIS A 1 292 ? -21.453 4.68 -6.773 1 96.75 292 HIS A CA 1
ATOM 2196 C C . HIS A 1 292 ? -20.281 5.625 -7.004 1 96.75 292 HIS A C 1
ATOM 2198 O O . HIS A 1 292 ? -19.984 5.988 -8.148 1 96.75 292 HIS A O 1
ATOM 2204 N N . THR A 1 293 ? -19.578 5.898 -5.961 1 97.06 293 THR A N 1
ATOM 2205 C CA . THR A 1 293 ? -18.516 6.887 -6.027 1 97.06 293 THR A CA 1
ATOM 2206 C C . THR A 1 293 ? -17.188 6.227 -6.402 1 97.06 293 THR A C 1
ATOM 2208 O O . THR A 1 293 ? -16.109 6.75 -6.09 1 97.06 293 THR A O 1
ATOM 2211 N N . GLU A 1 294 ? -17.219 5.094 -6.914 1 96.31 294 GLU A N 1
ATOM 2212 C CA . GLU A 1 294 ? -16.078 4.371 -7.492 1 96.31 294 GLU A CA 1
ATOM 2213 C C . GLU A 1 294 ? -14.906 4.32 -6.523 1 96.31 294 GLU A C 1
ATOM 2215 O O . GLU A 1 294 ? -15.039 3.816 -5.402 1 96.31 294 GLU A O 1
ATOM 2220 N N . SER A 1 295 ? -13.805 5.012 -6.82 1 97.81 295 SER A N 1
ATOM 2221 C CA . SER A 1 295 ? -12.617 4.895 -5.977 1 97.81 295 SER A CA 1
ATOM 2222 C C . SER A 1 295 ? -12.875 5.465 -4.582 1 97.81 295 SER A C 1
ATOM 2224 O O . SER A 1 295 ? -12.109 5.207 -3.652 1 97.81 295 SER A O 1
ATOM 2226 N N . ALA A 1 296 ? -13.906 6.164 -4.352 1 98.38 296 ALA A N 1
ATOM 2227 C CA . ALA A 1 296 ? -14.234 6.742 -3.049 1 98.38 296 ALA A CA 1
ATOM 2228 C C . ALA A 1 296 ? -15.312 5.922 -2.344 1 98.38 296 ALA A C 1
ATOM 2230 O O . ALA A 1 296 ? -15.711 6.25 -1.225 1 98.38 296 ALA A O 1
ATOM 2231 N N . ALA A 1 297 ? -15.742 4.859 -2.922 1 98.44 297 ALA A N 1
ATOM 2232 C CA . ALA A 1 297 ? -16.906 4.109 -2.453 1 98.44 297 ALA A CA 1
ATOM 2233 C C . ALA A 1 297 ? -16.688 3.57 -1.044 1 98.44 297 ALA A C 1
ATOM 2235 O O . ALA A 1 297 ? -17.562 3.66 -0.188 1 98.44 297 ALA A O 1
ATOM 2236 N N . GLY A 1 298 ? -15.547 2.977 -0.796 1 98.44 298 GLY A N 1
ATOM 2237 C CA . GLY A 1 298 ? -15.25 2.451 0.526 1 98.44 298 GLY A CA 1
ATOM 2238 C C . GLY A 1 298 ? -15.297 3.51 1.612 1 98.44 298 GLY A C 1
ATOM 2239 O O . GLY A 1 298 ? -15.828 3.27 2.699 1 98.44 298 GLY A O 1
ATOM 2240 N N . ALA A 1 299 ? -14.719 4.633 1.32 1 98.62 299 ALA A N 1
ATOM 2241 C CA . ALA A 1 299 ? -14.727 5.742 2.27 1 98.62 299 ALA A CA 1
ATOM 2242 C C . ALA A 1 299 ? -16.156 6.23 2.531 1 98.62 299 ALA A C 1
ATOM 2244 O O . ALA A 1 299 ? -16.516 6.535 3.672 1 98.62 299 ALA A O 1
ATOM 2245 N N . ALA A 1 300 ? -16.922 6.352 1.476 1 98.31 300 ALA A N 1
ATOM 2246 C CA . ALA A 1 300 ? -18.312 6.777 1.614 1 98.31 300 ALA A CA 1
ATOM 2247 C C . ALA A 1 300 ? -19.078 5.844 2.543 1 98.31 300 ALA A C 1
ATOM 2249 O O . ALA A 1 300 ? -19.828 6.301 3.416 1 98.31 300 ALA A O 1
ATOM 2250 N N . GLY A 1 301 ? -18.938 4.562 2.311 1 98.5 301 GLY A N 1
ATOM 2251 C CA . GLY A 1 301 ? -19.578 3.586 3.168 1 98.5 301 GLY A CA 1
ATOM 2252 C C . GLY A 1 301 ? -19.141 3.672 4.613 1 98.5 301 GLY A C 1
ATOM 2253 O O . GLY A 1 301 ? -19.969 3.611 5.527 1 98.5 301 GLY A O 1
ATOM 2254 N N . LEU A 1 302 ? -17.891 3.777 4.824 1 98.75 302 LEU A N 1
ATOM 2255 C CA . LEU A 1 302 ? -17.344 3.834 6.176 1 98.75 302 LEU A CA 1
ATOM 2256 C C . LEU A 1 302 ? -17.812 5.098 6.895 1 98.75 302 LEU A C 1
ATOM 2258 O O . LEU A 1 302 ? -18.156 5.051 8.078 1 98.75 302 LEU A O 1
ATOM 2262 N N . ILE A 1 303 ? -17.781 6.242 6.25 1 98.56 303 ILE A N 1
ATOM 2263 C CA . ILE A 1 303 ? -18.219 7.504 6.836 1 98.56 303 ILE A CA 1
ATOM 2264 C C . ILE A 1 303 ? -19.688 7.41 7.219 1 98.56 303 ILE A C 1
ATOM 2266 O O . ILE A 1 303 ? -20.094 7.879 8.289 1 98.56 303 ILE A O 1
ATOM 2270 N N . LYS A 1 304 ? -20.484 6.793 6.352 1 98.31 304 LYS A N 1
ATOM 2271 C CA . LYS A 1 304 ? -21.891 6.57 6.688 1 98.31 304 LYS A CA 1
ATOM 2272 C C . LYS A 1 304 ? -22.031 5.793 7.996 1 98.31 304 LYS A C 1
ATOM 2274 O O . LYS A 1 304 ? -22.812 6.168 8.867 1 98.31 304 LYS A O 1
ATOM 2279 N N . VAL A 1 305 ? -21.297 4.742 8.086 1 98.56 305 VAL A N 1
ATOM 2280 C CA . VAL A 1 305 ? -21.359 3.881 9.266 1 98.56 305 VAL A CA 1
ATOM 2281 C C . VAL A 1 305 ? -20.984 4.672 10.516 1 98.56 305 VAL A C 1
ATOM 2283 O O . VAL A 1 305 ? -21.656 4.582 11.539 1 98.56 305 VAL A O 1
ATOM 2286 N N . LEU A 1 306 ? -19.938 5.434 10.453 1 97.94 306 LEU A N 1
ATOM 2287 C CA . LEU A 1 306 ? -19.484 6.23 11.594 1 97.94 306 LEU A CA 1
ATOM 2288 C C . LEU A 1 306 ? -20.531 7.262 11.984 1 97.94 306 LEU A C 1
ATOM 2290 O O . LEU A 1 306 ? -20.766 7.5 13.172 1 97.94 306 LEU A O 1
ATOM 2294 N N . LEU A 1 307 ? -21.109 7.895 11 1 97.5 307 LEU A N 1
ATOM 2295 C CA . LEU A 1 307 ? -22.172 8.859 11.273 1 97.5 307 LEU A CA 1
ATOM 2296 C C . LEU A 1 307 ? -23.375 8.172 11.914 1 97.5 307 LEU A C 1
ATOM 2298 O O . LEU A 1 307 ? -23.984 8.711 12.844 1 97.5 307 LEU A O 1
ATOM 2302 N N . MET A 1 308 ? -23.719 6.965 11.438 1 97.88 308 MET A N 1
ATOM 2303 C CA . MET A 1 308 ? -24.812 6.203 12.039 1 97.88 308 MET A CA 1
ATOM 2304 C C . MET A 1 308 ? -24.5 5.867 13.492 1 97.88 308 MET A C 1
ATOM 2306 O O . MET A 1 308 ? -25.375 5.949 14.359 1 97.88 308 MET A O 1
ATOM 2310 N N . MET A 1 309 ? -23.297 5.477 13.758 1 96.19 309 MET A N 1
ATOM 2311 C CA . MET A 1 309 ? -22.875 5.184 15.125 1 96.19 309 MET A CA 1
ATOM 2312 C C . MET A 1 309 ? -23 6.422 16 1 96.19 309 MET A C 1
ATOM 2314 O O . MET A 1 309 ? -23.484 6.348 17.125 1 96.19 309 MET A O 1
ATOM 2318 N N . HIS A 1 310 ? -22.531 7.52 15.453 1 93.31 310 HIS A N 1
ATOM 2319 C CA . HIS A 1 310 ? -22.531 8.781 16.188 1 93.31 310 HIS A CA 1
ATOM 2320 C C . HIS A 1 310 ? -23.953 9.211 16.547 1 93.31 310 HIS A C 1
ATOM 2322 O O . HIS A 1 310 ? -24.219 9.641 17.672 1 93.31 310 HIS A O 1
ATOM 2328 N N . HIS A 1 311 ? -24.891 9.078 15.633 1 95 311 HIS A N 1
ATOM 2329 C CA . HIS A 1 311 ? -26.25 9.531 15.828 1 95 311 HIS A CA 1
ATOM 2330 C C . HIS A 1 311 ? -27.094 8.461 16.516 1 95 311 HIS A C 1
ATOM 2332 O O . HIS A 1 311 ? -28.203 8.734 17 1 95 311 HIS A O 1
ATOM 2338 N N . GLY A 1 312 ? -26.594 7.258 16.547 1 95.56 312 GLY A N 1
ATOM 2339 C CA . GLY A 1 312 ? -27.344 6.148 17.125 1 95.56 312 GLY A CA 1
ATOM 2340 C C . GLY A 1 312 ? -28.562 5.762 16.312 1 95.56 312 GLY A C 1
ATOM 2341 O O . GLY A 1 312 ? -29.609 5.449 16.859 1 95.56 312 GLY A O 1
ATOM 2342 N N . LYS A 1 313 ? -28.406 5.863 15 1 97.56 313 LYS A N 1
ATOM 2343 C CA . LYS A 1 313 ? -29.5 5.57 14.094 1 97.56 313 LYS A CA 1
ATOM 2344 C C . LYS A 1 313 ? -29.031 4.746 12.898 1 97.56 313 LYS A C 1
ATOM 2346 O O . LYS A 1 313 ? -27.906 4.922 12.422 1 97.56 313 LYS A O 1
ATOM 2351 N N . ILE A 1 314 ? -29.844 3.832 12.445 1 97.44 314 ILE A N 1
ATOM 2352 C CA . ILE A 1 314 ? -29.656 3.123 11.188 1 97.44 314 ILE A CA 1
ATOM 2353 C C . ILE A 1 314 ? -30.562 3.721 10.109 1 97.44 314 ILE A C 1
ATOM 2355 O O . ILE A 1 314 ? -31.766 3.822 10.305 1 97.44 314 ILE A O 1
ATOM 2359 N N . VAL A 1 315 ? -29.969 4.148 9.039 1 97 315 VAL A N 1
ATOM 2360 C CA . VAL A 1 315 ? -30.734 4.824 7.988 1 97 315 VAL A CA 1
ATOM 2361 C C . VAL A 1 315 ? -31.203 3.805 6.949 1 97 315 VAL A C 1
ATOM 2363 O O . VAL A 1 315 ? -30.609 2.732 6.812 1 97 315 VAL A O 1
ATOM 2366 N N . PRO A 1 316 ? -32.219 4.082 6.266 1 95.06 316 PRO A N 1
ATOM 2367 C CA . PRO A 1 316 ? -32.781 3.137 5.289 1 95.06 316 PRO A CA 1
ATOM 2368 C C . PRO A 1 316 ? -31.953 3.074 4.004 1 95.06 316 PRO A C 1
ATOM 2370 O O . PRO A 1 316 ? -31.203 4.008 3.701 1 95.06 316 PRO A O 1
ATOM 2373 N N . SER A 1 317 ? -32.062 1.967 3.326 1 90.75 317 SER A N 1
ATOM 2374 C CA . SER A 1 317 ? -31.578 1.842 1.953 1 90.75 317 SER A CA 1
ATOM 2375 C C . SER A 1 317 ? -32.625 2.352 0.957 1 90.75 317 SER A C 1
ATOM 2377 O O . SER A 1 317 ? -33.781 1.933 0.987 1 90.75 317 SER A O 1
ATOM 2379 N N . LEU A 1 318 ? -32.156 3.197 0.084 1 91.94 318 LEU A N 1
ATOM 2380 C CA . LEU A 1 318 ? -33.094 3.787 -0.853 1 91.94 318 LEU A CA 1
ATOM 2381 C C . LEU A 1 318 ? -33.375 2.844 -2.021 1 91.94 318 LEU A C 1
ATOM 2383 O O . LEU A 1 318 ? -32.531 2.004 -2.35 1 91.94 318 LEU A O 1
ATOM 2387 N N . HIS A 1 319 ? -34.594 2.938 -2.631 1 93.56 319 HIS A N 1
ATOM 2388 C CA . HIS A 1 319 ? -35.031 2.217 -3.82 1 93.56 319 HIS A CA 1
ATOM 2389 C C . HIS A 1 319 ? -35.188 0.728 -3.533 1 93.56 319 HIS A C 1
ATOM 2391 O O . HIS A 1 319 ? -34.938 -0.107 -4.41 1 93.56 319 HIS A O 1
ATOM 2397 N N . TYR A 1 320 ? -35.344 0.366 -2.32 1 94.88 320 TYR A N 1
ATOM 2398 C CA . TYR A 1 320 ? -35.531 -1.015 -1.896 1 94.88 320 TYR A CA 1
ATOM 2399 C C . TYR A 1 320 ? -36.875 -1.174 -1.184 1 94.88 320 TYR A C 1
ATOM 2401 O O . TYR A 1 320 ? -37.281 -0.302 -0.412 1 94.88 320 TYR A O 1
ATOM 2409 N N . THR A 1 321 ? -37.562 -2.262 -1.522 1 94.12 321 THR A N 1
ATOM 2410 C CA . THR A 1 321 ? -38.719 -2.766 -0.763 1 94.12 321 THR A CA 1
ATOM 2411 C C . THR A 1 321 ? -38.625 -4.281 -0.624 1 94.12 321 THR A C 1
ATOM 2413 O O . THR A 1 321 ? -38 -4.961 -1.448 1 94.12 321 THR A O 1
ATOM 2416 N N . GLU A 1 322 ? -39.25 -4.77 0.377 1 92.94 322 GLU A N 1
ATOM 2417 C CA . GLU A 1 322 ? -39.25 -6.211 0.602 1 92.94 322 GLU A CA 1
ATOM 2418 C C . GLU A 1 322 ? -39.875 -6.957 -0.567 1 92.94 322 GLU A C 1
ATOM 2420 O O . GLU A 1 322 ? -39.438 -8.055 -0.924 1 92.94 322 GLU A O 1
ATOM 2425 N N . GLU A 1 323 ? -40.844 -6.375 -1.157 1 93.06 323 GLU A N 1
ATOM 2426 C CA . GLU A 1 323 ? -41.562 -6.984 -2.273 1 93.06 323 GLU A CA 1
ATOM 2427 C C . GLU A 1 323 ? -40.688 -7.031 -3.527 1 93.06 323 GLU A C 1
ATOM 2429 O O . GLU A 1 323 ? -40.781 -7.977 -4.312 1 93.06 323 GLU A O 1
ATOM 2434 N N . ASP A 1 324 ? -39.844 -6.102 -3.576 1 94.62 324 ASP A N 1
ATOM 2435 C CA . ASP A 1 324 ? -39.031 -5.98 -4.77 1 94.62 324 ASP A CA 1
ATOM 2436 C C . ASP A 1 324 ? -37.594 -6.406 -4.48 1 94.62 324 ASP A C 1
ATOM 2438 O O . ASP A 1 324 ? -36.656 -5.891 -5.086 1 94.62 324 ASP A O 1
ATOM 2442 N N . SER A 1 325 ? -37.469 -7.297 -3.596 1 95.69 325 SER A N 1
ATOM 2443 C CA . SER A 1 325 ? -36.125 -7.73 -3.193 1 95.69 325 SER A CA 1
ATOM 2444 C C . SER A 1 325 ? -35.531 -8.719 -4.199 1 95.69 325 SER A C 1
ATOM 2446 O O . SER A 1 325 ? -36.25 -9.578 -4.723 1 95.69 325 SER A O 1
ATOM 2448 N N . SER A 1 326 ? -34.312 -8.555 -4.484 1 95.62 326 SER A N 1
ATOM 2449 C CA . SER A 1 326 ? -33.594 -9.484 -5.363 1 95.62 326 SER A CA 1
ATOM 2450 C C . SER A 1 326 ? -33.031 -10.672 -4.586 1 95.62 326 SER A C 1
ATOM 2452 O O . SER A 1 326 ? -32.5 -11.617 -5.18 1 95.62 326 SER A O 1
ATOM 2454 N N . ILE A 1 327 ? -33.094 -10.664 -3.271 1 95.88 327 ILE A N 1
ATOM 2455 C CA . ILE A 1 327 ? -32.594 -11.734 -2.42 1 95.88 327 ILE A CA 1
ATOM 2456 C C . ILE A 1 327 ? -33.688 -12.172 -1.442 1 95.88 327 ILE A C 1
ATOM 2458 O O . ILE A 1 327 ? -34.594 -11.414 -1.138 1 95.88 327 ILE A O 1
ATOM 2462 N N . ASN A 1 328 ? -33.625 -13.398 -0.985 1 95.75 328 ASN A N 1
ATOM 2463 C CA . ASN A 1 328 ? -34.469 -13.859 0.116 1 95.75 328 ASN A CA 1
ATOM 2464 C C . ASN A 1 328 ? -33.844 -13.531 1.471 1 95.75 328 ASN A C 1
ATOM 2466 O O . ASN A 1 328 ? -33.25 -14.391 2.115 1 95.75 328 ASN A O 1
ATOM 2470 N N . ALA A 1 329 ? -34.062 -12.344 1.856 1 95.06 329 ALA A N 1
ATOM 2471 C CA . ALA A 1 329 ? -33.406 -11.805 3.039 1 95.06 329 ALA A CA 1
ATOM 2472 C C . ALA A 1 329 ? -33.688 -12.664 4.27 1 95.06 329 ALA A C 1
ATOM 2474 O O . ALA A 1 329 ? -32.812 -12.914 5.078 1 95.06 329 ALA A O 1
ATOM 2475 N N . LYS A 1 330 ? -34.906 -13.094 4.402 1 92.25 330 LYS A N 1
ATOM 2476 C CA . LYS A 1 330 ? -35.281 -13.906 5.555 1 92.25 330 LYS A CA 1
ATOM 2477 C C . LYS A 1 330 ? -34.531 -15.219 5.586 1 92.25 330 LYS A C 1
ATOM 2479 O O . LYS A 1 330 ? -33.969 -15.602 6.621 1 92.25 330 LYS A O 1
ATOM 2484 N N . ALA A 1 331 ? -34.469 -15.836 4.469 1 93.38 331 ALA A N 1
ATOM 2485 C CA . ALA A 1 331 ? -33.781 -17.109 4.371 1 93.38 331 ALA A CA 1
ATOM 2486 C C . ALA A 1 331 ? -32.281 -16.922 4.656 1 93.38 331 ALA A C 1
ATOM 2488 O O . ALA A 1 331 ? -31.641 -17.828 5.207 1 93.38 331 ALA A O 1
ATOM 2489 N N . LEU A 1 332 ? -31.828 -15.773 4.355 1 95.5 332 LEU A N 1
ATOM 2490 C CA . LEU A 1 332 ? -30.406 -15.477 4.52 1 95.5 332 LEU A CA 1
ATOM 2491 C C . LEU A 1 332 ? -30.125 -14.914 5.906 1 95.5 332 LEU A C 1
ATOM 2493 O O . LEU A 1 332 ? -28.984 -14.625 6.242 1 95.5 332 LEU A O 1
ATOM 2497 N N . ASN A 1 333 ? -31.109 -14.75 6.734 1 95 333 ASN A N 1
ATOM 2498 C CA . ASN A 1 333 ? -31.016 -14.133 8.055 1 95 333 ASN A CA 1
ATOM 2499 C C . ASN A 1 333 ? -30.453 -12.719 7.969 1 95 333 ASN A C 1
ATOM 2501 O O . ASN A 1 333 ? -29.516 -12.375 8.695 1 95 333 ASN A O 1
ATOM 2505 N N . LEU A 1 334 ? -30.922 -11.992 6.957 1 96.25 334 LEU A N 1
ATOM 2506 C CA . LEU A 1 334 ? -30.578 -10.594 6.727 1 96.25 334 LEU A CA 1
ATOM 2507 C C . LEU A 1 334 ? -31.828 -9.719 6.77 1 96.25 334 LEU A C 1
ATOM 2509 O O . LEU A 1 334 ? -32.938 -10.219 6.625 1 96.25 334 LEU A O 1
ATOM 2513 N N . ARG A 1 335 ? -31.578 -8.5 7.031 1 95.81 335 ARG A N 1
ATOM 2514 C CA . ARG A 1 335 ? -32.656 -7.516 6.973 1 95.81 335 ARG A CA 1
ATOM 2515 C C . ARG A 1 335 ? -32.156 -6.191 6.406 1 95.81 335 ARG A C 1
ATOM 2517 O O . ARG A 1 335 ? -31.062 -5.723 6.773 1 95.81 335 ARG A O 1
ATOM 2524 N N . ILE A 1 336 ? -32.906 -5.578 5.508 1 96.62 336 ILE A N 1
ATOM 2525 C CA . ILE A 1 336 ? -32.594 -4.285 4.918 1 96.62 336 ILE A CA 1
ATOM 2526 C C . ILE A 1 336 ? -33.562 -3.23 5.414 1 96.62 336 ILE A C 1
ATOM 2528 O O . ILE A 1 336 ? -34.781 -3.322 5.145 1 96.62 336 ILE A O 1
ATOM 2532 N N . PRO A 1 337 ? -33.094 -2.26 6.09 1 96 337 PRO A N 1
ATOM 2533 C CA . PRO A 1 337 ? -34 -1.262 6.664 1 96 337 PRO A CA 1
ATOM 2534 C C . PRO A 1 337 ? -34.656 -0.371 5.602 1 96 337 PRO A C 1
ATOM 2536 O O . PRO A 1 337 ? -33.969 0.046 4.652 1 96 337 PRO A O 1
ATOM 2539 N N . THR A 1 338 ? -35.875 -0.046 5.762 1 95.56 338 THR A N 1
ATOM 2540 C CA . THR A 1 338 ? -36.625 0.813 4.84 1 95.56 338 THR A CA 1
ATOM 2541 C C . THR A 1 338 ? -37.094 2.09 5.539 1 95.56 338 THR A C 1
ATOM 2543 O O . THR A 1 338 ? -37.719 2.941 4.93 1 95.56 338 THR A O 1
ATOM 2546 N N . SER A 1 339 ? -36.781 2.205 6.797 1 95.81 339 SER A N 1
ATOM 2547 C CA . SER A 1 339 ? -37.031 3.391 7.609 1 95.81 339 SER A CA 1
ATOM 2548 C C . SER A 1 339 ? -35.906 3.615 8.625 1 95.81 339 SER A C 1
ATOM 2550 O O . SER A 1 339 ? -35.094 2.725 8.859 1 95.81 339 SER A O 1
ATOM 2552 N N . VAL A 1 340 ? -35.938 4.785 9.148 1 96.88 340 VAL A N 1
ATOM 2553 C CA . VAL A 1 340 ? -34.906 5.098 10.156 1 96.88 340 VAL A CA 1
ATOM 2554 C C . VAL A 1 340 ? -35.219 4.332 11.438 1 96.88 340 VAL A C 1
ATOM 2556 O O . VAL A 1 340 ? -36.344 4.27 11.883 1 96.88 340 VAL A O 1
ATOM 2559 N N . GLU A 1 341 ? -34.219 3.721 12.039 1 95.56 341 GLU A N 1
ATOM 2560 C CA . GLU A 1 341 ? -34.344 2.971 13.281 1 95.56 341 GLU A CA 1
ATOM 2561 C C . GLU A 1 341 ? -33.25 3.326 14.273 1 95.56 341 GLU A C 1
ATOM 2563 O O . GLU A 1 341 ? -32.188 3.803 13.875 1 95.56 341 GLU A O 1
ATOM 2568 N N . ASN A 1 342 ? -33.562 3.08 15.492 1 96 342 ASN A N 1
ATOM 2569 C CA . ASN A 1 342 ? -32.531 3.279 16.516 1 96 342 ASN A CA 1
ATOM 2570 C C . ASN A 1 342 ? -31.484 2.176 16.484 1 96 342 ASN A C 1
ATOM 2572 O O . ASN A 1 342 ? -31.812 1.006 16.266 1 96 342 ASN A O 1
ATOM 2576 N N . TRP A 1 343 ? -30.297 2.594 16.578 1 95.81 343 TRP A N 1
ATOM 2577 C CA . TRP A 1 343 ? -29.203 1.639 16.719 1 95.81 343 TRP A CA 1
ATOM 2578 C C . TRP A 1 343 ? -28.812 1.441 18.172 1 95.81 343 TRP A C 1
ATOM 2580 O O . TRP A 1 343 ? -28.047 2.225 18.734 1 95.81 343 TRP A O 1
ATOM 2590 N N . GLU A 1 344 ? -29.234 0.392 18.766 1 90.31 344 GLU A N 1
ATOM 2591 C CA . GLU A 1 344 ? -29.016 0.142 20.188 1 90.31 344 GLU A CA 1
ATOM 2592 C C . GLU A 1 344 ? -27.625 -0.444 20.438 1 90.31 344 GLU A C 1
ATOM 2594 O O . GLU A 1 344 ? -27.125 -1.229 19.625 1 90.31 344 GLU A O 1
ATOM 2599 N N . LYS A 1 345 ? -27.109 -0.046 21.516 1 84 345 LYS A N 1
ATOM 2600 C CA . LYS A 1 345 ? -25.812 -0.581 21.906 1 84 345 LYS A CA 1
ATOM 2601 C C . LYS A 1 345 ? -25.953 -1.994 22.469 1 84 345 LYS A C 1
ATOM 2603 O O . LYS A 1 345 ? -26.906 -2.299 23.172 1 84 345 LYS A O 1
ATOM 2608 N N . ARG A 1 346 ? -25.062 -2.771 21.922 1 77.62 346 ARG A N 1
ATOM 2609 C CA . ARG A 1 346 ? -25.047 -4.125 22.469 1 77.62 346 ARG A CA 1
ATOM 2610 C C . ARG A 1 346 ? -23.734 -4.406 23.188 1 77.62 346 ARG A C 1
ATOM 2612 O O . ARG A 1 346 ? -22.656 -4.262 22.609 1 77.62 346 ARG A O 1
ATOM 2619 N N . GLY A 1 347 ? -23.844 -4.805 24.359 1 73.75 347 GLY A N 1
ATOM 2620 C CA . GLY A 1 347 ? -22.688 -5.246 25.125 1 73.75 347 GLY A CA 1
ATOM 2621 C C . GLY A 1 347 ? -21.719 -4.125 25.438 1 73.75 347 GLY A C 1
ATOM 2622 O O . GLY A 1 347 ? -22.062 -2.945 25.344 1 73.75 347 GLY A O 1
ATOM 2623 N N . GLU A 1 348 ? -20.547 -4.562 25.828 1 76.12 348 GLU A N 1
ATOM 2624 C CA . GLU A 1 348 ? -19.516 -3.648 26.312 1 76.12 348 GLU A CA 1
ATOM 2625 C C . GLU A 1 348 ? -18.812 -2.963 25.141 1 76.12 348 GLU A C 1
ATOM 2627 O O . GLU A 1 348 ? -18.359 -1.827 25.266 1 76.12 348 GLU A O 1
ATOM 2632 N N . MET A 1 349 ? -18.906 -3.553 24.031 1 79.44 349 MET A N 1
ATOM 2633 C CA . MET A 1 349 ? -18.156 -3.012 22.906 1 79.44 349 MET A CA 1
ATOM 2634 C C . MET A 1 349 ? -19 -2 22.125 1 79.44 349 MET A C 1
ATOM 2636 O O . MET A 1 349 ? -18.453 -1.223 21.344 1 79.44 349 MET A O 1
ATOM 2640 N N . GLY A 1 350 ? -20.266 -1.996 22.469 1 88.06 350 GLY A N 1
ATOM 2641 C CA . GLY A 1 350 ? -21.141 -1.044 21.812 1 88.06 350 GLY A CA 1
ATOM 2642 C C . GLY A 1 350 ? -21.516 -1.449 20.406 1 88.06 350 GLY A C 1
ATOM 2643 O O . GLY A 1 350 ? -21.719 -2.631 20.125 1 88.06 350 GLY A O 1
ATOM 2644 N N . ARG A 1 351 ? -21.656 -0.448 19.562 1 95.38 351 ARG A N 1
ATOM 2645 C CA . ARG A 1 351 ? -22.062 -0.662 18.172 1 95.38 351 ARG A CA 1
ATOM 2646 C C . ARG A 1 351 ? -20.875 -1.107 17.328 1 95.38 351 ARG A C 1
ATOM 2648 O O . ARG A 1 351 ? -19.797 -0.537 17.422 1 95.38 351 ARG A O 1
ATOM 2655 N N . MET A 1 352 ? -21.062 -2.152 16.562 1 96.12 352 MET A N 1
ATOM 2656 C CA . MET A 1 352 ? -20.031 -2.658 15.664 1 96.12 352 MET A CA 1
ATOM 2657 C C . MET A 1 352 ? -20.594 -2.947 14.281 1 96.12 352 MET A C 1
ATOM 2659 O O . MET A 1 352 ? -21.734 -3.422 14.156 1 96.12 352 MET A O 1
ATOM 2663 N N . ALA A 1 353 ? -19.781 -2.688 13.234 1 98 353 ALA A N 1
ATOM 2664 C CA . ALA A 1 353 ? -20.234 -2.848 11.859 1 98 353 ALA A CA 1
ATOM 2665 C C . ALA A 1 353 ? -19.094 -3.301 10.953 1 98 353 ALA A C 1
ATOM 2667 O O . ALA A 1 353 ? -17.922 -3.062 11.242 1 98 353 ALA A O 1
ATOM 2668 N N . GLY A 1 354 ? -19.453 -4.027 9.938 1 98.56 354 GLY A N 1
ATOM 2669 C CA . GLY A 1 354 ? -18.531 -4.336 8.852 1 98.56 354 GLY A CA 1
ATOM 2670 C C . GLY A 1 354 ? -18.781 -3.508 7.609 1 98.56 354 GLY A C 1
ATOM 2671 O O . GLY A 1 354 ? -19.922 -3.102 7.344 1 98.56 354 GLY A O 1
ATOM 2672 N N . VAL A 1 355 ? -17.766 -3.254 6.852 1 98.88 355 VAL A N 1
ATOM 2673 C CA . VAL A 1 355 ? -17.859 -2.504 5.605 1 98.88 355 VAL A CA 1
ATOM 2674 C C . VAL A 1 355 ? -17.156 -3.268 4.488 1 98.88 355 VAL A C 1
ATOM 2676 O O . VAL A 1 355 ? -15.969 -3.611 4.617 1 98.88 355 VAL A O 1
ATOM 2679 N N . ASN A 1 356 ? -17.875 -3.533 3.396 1 98.81 356 ASN A N 1
ATOM 2680 C CA . ASN A 1 356 ? -17.312 -4.168 2.207 1 98.81 356 ASN A CA 1
ATOM 2681 C C . ASN A 1 356 ? -17.016 -3.146 1.116 1 98.81 356 ASN A C 1
ATOM 2683 O O . ASN A 1 356 ? -17.703 -2.135 0.993 1 98.81 356 ASN A O 1
ATOM 2687 N N . SER A 1 357 ? -16 -3.398 0.378 1 98.75 357 SER A N 1
ATOM 2688 C CA . SER A 1 357 ? -15.703 -2.705 -0.871 1 98.75 357 SER A CA 1
ATOM 2689 C C . SER A 1 357 ? -15 -3.629 -1.859 1 98.75 357 SER A C 1
ATOM 2691 O O . SER A 1 357 ? -13.961 -4.215 -1.541 1 98.75 357 SER A O 1
ATOM 2693 N N . PHE A 1 358 ? -15.531 -3.734 -3.068 1 98.5 358 PHE A N 1
ATOM 2694 C CA . PHE A 1 358 ? -15.023 -4.695 -4.043 1 98.5 358 PHE A CA 1
ATOM 2695 C C . PHE A 1 358 ? -14.711 -4.008 -5.367 1 98.5 358 PHE A C 1
ATOM 2697 O O . PHE A 1 358 ? -15.5 -3.207 -5.863 1 98.5 358 PHE A O 1
ATOM 2704 N N . GLY A 1 359 ? -13.5 -4.316 -5.898 1 97.25 359 GLY A N 1
ATOM 2705 C CA . GLY A 1 359 ? -13.117 -3.787 -7.199 1 97.25 359 GLY A CA 1
ATOM 2706 C C . GLY A 1 359 ? -13.5 -4.699 -8.352 1 97.25 359 GLY A C 1
ATOM 2707 O O . GLY A 1 359 ? -13.492 -5.926 -8.203 1 97.25 359 GLY A O 1
ATOM 2708 N N . PHE A 1 360 ? -13.719 -4.117 -9.562 1 93.88 360 PHE A N 1
ATOM 2709 C CA . PHE A 1 360 ? -14.203 -4.891 -10.703 1 93.88 360 PHE A CA 1
ATOM 2710 C C . PHE A 1 360 ? -13.125 -5.832 -11.219 1 93.88 360 PHE A C 1
ATOM 2712 O O . PHE A 1 360 ? -13.414 -6.77 -11.961 1 93.88 360 PHE A O 1
ATOM 2719 N N . GLY A 1 361 ? -11.883 -5.59 -10.789 1 96.44 361 GLY A N 1
ATOM 2720 C CA . GLY A 1 361 ? -10.805 -6.484 -11.172 1 96.44 361 GLY A CA 1
ATOM 2721 C C . GLY A 1 361 ? -10.609 -7.633 -10.195 1 96.44 361 GLY A C 1
ATOM 2722 O O . GLY A 1 361 ? -9.758 -8.492 -10.406 1 96.44 361 GLY A O 1
ATOM 2723 N N . GLY A 1 362 ? -11.344 -7.613 -9.094 1 98.06 362 GLY A N 1
ATOM 2724 C CA . GLY A 1 362 ? -11.336 -8.766 -8.203 1 98.06 362 GLY A CA 1
ATOM 2725 C C . GLY A 1 362 ? -10.727 -8.469 -6.848 1 98.06 362 GLY A C 1
ATOM 2726 O O . GLY A 1 362 ? -10.734 -9.32 -5.957 1 98.06 362 GLY A O 1
ATOM 2727 N N . THR A 1 363 ? -10.172 -7.336 -6.633 1 98.75 363 THR A N 1
ATOM 2728 C CA . THR A 1 363 ? -9.633 -7 -5.32 1 98.75 363 THR A CA 1
ATOM 2729 C C . THR A 1 363 ? -10.758 -6.707 -4.332 1 98.75 363 THR A C 1
ATOM 2731 O O . THR A 1 363 ? -11.562 -5.805 -4.555 1 98.75 363 THR A O 1
ATOM 2734 N N . ASN A 1 364 ? -10.781 -7.473 -3.264 1 98.81 364 ASN A N 1
ATOM 2735 C CA . ASN A 1 364 ? -11.797 -7.332 -2.223 1 98.81 364 ASN A CA 1
ATOM 2736 C C . ASN A 1 364 ? -11.195 -6.789 -0.928 1 98.81 364 ASN A C 1
ATOM 2738 O O . ASN A 1 364 ? -10.094 -7.18 -0.538 1 98.81 364 ASN A O 1
ATOM 2742 N N . ALA A 1 365 ? -11.906 -5.863 -0.339 1 98.81 365 ALA A N 1
ATOM 2743 C CA . ALA A 1 365 ? -11.508 -5.32 0.956 1 98.81 365 ALA A CA 1
ATOM 2744 C C . ALA A 1 365 ? -12.664 -5.348 1.946 1 98.81 365 ALA A C 1
ATOM 2746 O O . ALA A 1 365 ? -13.828 -5.219 1.554 1 98.81 365 ALA A O 1
ATOM 2747 N N . HIS A 1 366 ? -12.391 -5.59 3.189 1 98.88 366 HIS A N 1
ATOM 2748 C CA . HIS A 1 366 ? -13.344 -5.578 4.293 1 98.88 366 HIS A CA 1
ATOM 2749 C C . HIS A 1 366 ? -12.75 -4.934 5.535 1 98.88 366 HIS A C 1
ATOM 2751 O O . HIS A 1 366 ? -11.555 -5.102 5.812 1 98.88 366 HIS A O 1
ATOM 2757 N N . ALA A 1 367 ? -13.547 -4.141 6.215 1 98.75 367 ALA A N 1
ATOM 2758 C CA . ALA A 1 367 ? -13.117 -3.514 7.465 1 98.75 367 ALA A CA 1
ATOM 2759 C C . ALA A 1 367 ? -14.195 -3.641 8.539 1 98.75 367 ALA A C 1
ATOM 2761 O O . ALA A 1 367 ? -15.391 -3.604 8.234 1 98.75 367 ALA A O 1
ATOM 2762 N N . VAL A 1 368 ? -13.789 -3.822 9.766 1 98.69 368 VAL A N 1
ATOM 2763 C CA . VAL A 1 368 ? -14.672 -3.834 10.922 1 98.69 368 VAL A CA 1
ATOM 2764 C C . VAL A 1 368 ? -14.383 -2.631 11.812 1 98.69 368 VAL A C 1
ATOM 2766 O O . VAL A 1 368 ? -13.234 -2.393 12.188 1 98.69 368 VAL A O 1
ATOM 2769 N N . VAL A 1 369 ? -15.461 -1.869 12.125 1 98.25 369 VAL A N 1
ATOM 2770 C CA . VAL A 1 369 ? -15.305 -0.693 12.977 1 98.25 369 VAL A CA 1
ATOM 2771 C C . VAL A 1 369 ? -16.281 -0.774 14.156 1 98.25 369 VAL A C 1
ATOM 2773 O O . VAL A 1 369 ? -17.328 -1.406 14.055 1 98.25 369 VAL A O 1
ATOM 2776 N N . ARG A 1 370 ? -15.938 -0.144 15.234 1 96.88 370 ARG A N 1
ATOM 2777 C CA . ARG A 1 370 ? -16.812 -0.076 16.406 1 96.88 370 ARG A CA 1
ATOM 2778 C C . ARG A 1 370 ? -16.891 1.349 16.938 1 96.88 370 ARG A C 1
ATOM 2780 O O . ARG A 1 370 ? -15.992 2.158 16.719 1 96.88 370 ARG A O 1
ATOM 2787 N N . GLN A 1 371 ? -17.922 1.591 17.609 1 94.75 371 GLN A N 1
ATOM 2788 C CA . GLN A 1 371 ? -18.109 2.885 18.25 1 94.75 371 GLN A CA 1
ATOM 2789 C C . GLN A 1 371 ? -17.141 3.084 19.391 1 94.75 371 GLN A C 1
ATOM 2791 O O . GLN A 1 371 ? -16.719 2.117 20.031 1 94.75 371 GLN A O 1
ATOM 2796 N N . TYR A 1 372 ? -16.703 4.316 19.484 1 90.75 372 TYR A N 1
ATOM 2797 C CA . TYR A 1 372 ? -15.945 4.699 20.672 1 90.75 372 TYR A CA 1
ATOM 2798 C C . TYR A 1 372 ? -16.766 5.633 21.547 1 90.75 372 TYR A C 1
ATOM 2800 O O . TYR A 1 372 ? -17.297 6.637 21.078 1 90.75 372 TYR A O 1
ATOM 2808 N N . LYS A 1 373 ? -16.906 5.27 22.812 1 81.44 373 LYS A N 1
ATOM 2809 C CA . LYS A 1 373 ? -17.609 6.121 23.766 1 81.44 373 LYS A CA 1
ATOM 2810 C C . LYS A 1 373 ? -16.656 7.023 24.531 1 81.44 373 LYS A C 1
ATOM 2812 O O . LYS A 1 373 ? -15.883 6.547 25.359 1 81.44 373 LYS A O 1
ATOM 2817 N N . GLN A 1 374 ? -16.656 8.219 24.016 1 76.31 374 GLN A N 1
ATOM 2818 C CA . GLN A 1 374 ? -15.773 9.172 24.688 1 76.31 374 GLN A CA 1
ATOM 2819 C C . GLN A 1 374 ? -16.438 9.758 25.922 1 76.31 374 GLN A C 1
ATOM 2821 O O . GLN A 1 374 ? -17.578 10.211 25.875 1 76.31 374 GLN A O 1
ATOM 2826 N N . LEU A 1 375 ? -15.773 9.508 27.062 1 66.94 375 LEU A N 1
ATOM 2827 C CA . LEU A 1 375 ? -16.281 10.07 28.312 1 66.94 375 LEU A CA 1
ATOM 2828 C C . LEU A 1 375 ? -15.984 11.57 28.391 1 66.94 375 LEU A C 1
ATOM 2830 O O . LEU A 1 375 ? -14.93 12.023 27.953 1 66.94 375 LEU A O 1
ATOM 2834 N N . ALA A 1 376 ? -17.062 12.344 28.531 1 62.16 376 ALA A N 1
ATOM 2835 C CA . ALA A 1 376 ? -16.938 13.789 28.703 1 62.16 376 ALA A CA 1
ATOM 2836 C C . ALA A 1 376 ? -15.914 14.133 29.781 1 62.16 376 ALA A C 1
ATOM 2838 O O . ALA A 1 376 ? -15.953 13.57 30.875 1 62.16 376 ALA A O 1
ATOM 2839 N N . ARG A 1 377 ? -14.766 14.531 29.312 1 59.69 377 ARG A N 1
ATOM 2840 C CA . ARG A 1 377 ? -13.828 15 30.344 1 59.69 377 ARG A CA 1
ATOM 2841 C C . ARG A 1 377 ? -14.234 16.375 30.859 1 59.69 377 ARG A C 1
ATOM 2843 O O . ARG A 1 377 ? -14.461 17.297 30.078 1 59.69 377 ARG A O 1
ATOM 2850 N N . LEU A 1 378 ? -14.859 16.422 32 1 55.31 378 LEU A N 1
ATOM 2851 C CA . LEU A 1 378 ? -15.18 17.656 32.688 1 55.31 378 LEU A CA 1
ATOM 2852 C C . LEU A 1 378 ? -13.914 18.453 33 1 55.31 378 LEU A C 1
ATOM 2854 O O . LEU A 1 378 ? -12.938 17.906 33.5 1 55.31 378 LEU A O 1
ATOM 2858 N N . ASN A 1 379 ? -13.664 19.328 32.094 1 56.5 379 ASN A N 1
ATOM 2859 C CA . ASN A 1 379 ? -12.562 20.234 32.438 1 56.5 379 ASN A CA 1
ATOM 2860 C C . ASN A 1 379 ? -12.805 20.953 33.781 1 56.5 379 ASN A C 1
ATOM 2862 O O . ASN A 1 379 ? -13.828 21.609 33.938 1 56.5 379 ASN A O 1
ATOM 2866 N N . CYS A 1 380 ? -12.156 20.422 34.812 1 53.62 380 CYS A N 1
ATOM 2867 C CA . CYS A 1 380 ? -12.234 20.875 36.188 1 53.62 380 CYS A CA 1
ATOM 2868 C C . CYS A 1 380 ? -11.906 22.359 36.312 1 53.62 380 CYS A C 1
ATOM 2870 O O . CYS A 1 380 ? -12.391 23.031 37.219 1 53.62 380 CYS A O 1
ATOM 2872 N N . ALA A 1 381 ? -10.867 22.922 35.688 1 58.47 381 ALA A N 1
ATOM 2873 C CA . ALA A 1 381 ? -10.422 24.219 36.188 1 58.47 381 ALA A CA 1
ATOM 2874 C C . ALA A 1 381 ? -11.234 25.359 35.594 1 58.47 381 ALA A C 1
ATOM 2876 O O . ALA A 1 381 ? -11.219 25.562 34.375 1 58.47 381 ALA A O 1
ATOM 2877 N N . GLN A 1 382 ? -12.344 25.75 36.25 1 62.97 382 GLN A N 1
ATOM 2878 C CA . GLN A 1 382 ? -13.164 26.891 35.844 1 62.97 382 GLN A CA 1
ATOM 2879 C C . GLN A 1 382 ? -12.414 28.203 36 1 62.97 382 GLN A C 1
ATOM 2881 O O . GLN A 1 382 ? -12.031 28.562 37.125 1 62.97 382 GLN A O 1
ATOM 2886 N N . LYS A 1 383 ? -11.867 28.797 34.844 1 72.94 383 LYS A N 1
ATOM 2887 C CA . LYS A 1 383 ? -11.328 30.141 34.844 1 72.94 383 LYS A CA 1
ATOM 2888 C C . LYS A 1 383 ? -12.445 31.188 34.719 1 72.94 383 LYS A C 1
ATOM 2890 O O . LYS A 1 383 ? -13.445 30.938 34.031 1 72.94 383 LYS A O 1
ATOM 2895 N N . PRO A 1 384 ? -12.25 32.25 35.5 1 78.31 384 PRO A N 1
ATOM 2896 C CA . PRO A 1 384 ? -13.297 33.281 35.438 1 78.31 384 PRO A CA 1
ATOM 2897 C C . PRO A 1 384 ? -13.438 33.875 34.031 1 78.31 384 PRO A C 1
ATOM 2899 O O . PRO A 1 384 ? -14.531 34.281 33.625 1 78.31 384 PRO A O 1
ATOM 2902 N N . LEU A 1 385 ? -12.297 34 33.406 1 88.88 385 LEU A N 1
ATOM 2903 C CA . LEU A 1 385 ? -12.305 34.531 32.031 1 88.88 385 LEU A CA 1
ATOM 2904 C C . LEU A 1 385 ? -11.688 33.531 31.062 1 88.88 385 LEU A C 1
ATOM 2906 O O . LEU A 1 385 ? -10.758 32.812 31.422 1 88.88 385 LEU A O 1
ATOM 2910 N N . GLU A 1 386 ? -12.406 33.531 29.922 1 91.06 386 GLU A N 1
ATOM 2911 C CA . GLU A 1 386 ? -11.883 32.719 28.812 1 91.06 386 GLU A CA 1
ATOM 2912 C C . GLU A 1 386 ? -11.586 33.594 27.594 1 91.06 386 GLU A C 1
ATOM 2914 O O . GLU A 1 386 ? -12.148 34.688 27.453 1 91.06 386 GLU A O 1
ATOM 2919 N N . ILE A 1 387 ? -10.641 33.156 26.859 1 93.56 387 ILE A N 1
ATOM 2920 C CA . ILE A 1 387 ? -10.336 33.812 25.594 1 93.56 387 ILE A CA 1
ATOM 2921 C C . ILE A 1 387 ? -10.875 33 24.422 1 93.56 387 ILE A C 1
ATOM 2923 O O . ILE A 1 387 ? -10.508 31.828 24.266 1 93.56 387 ILE A O 1
ATOM 2927 N N . PHE A 1 388 ? -11.805 33.562 23.656 1 95.56 388 PHE A N 1
ATOM 2928 C CA . PHE A 1 388 ? -12.336 32.969 22.438 1 95.56 388 PHE A CA 1
ATOM 2929 C C . PHE A 1 388 ? -11.703 33.594 21.203 1 95.56 388 PHE A C 1
ATOM 2931 O O . PHE A 1 388 ? -11.766 34.812 21 1 95.56 388 PHE A O 1
ATOM 2938 N N . VAL A 1 389 ? -11.102 32.75 20.406 1 95.88 389 VAL A N 1
ATOM 2939 C CA . VAL A 1 389 ? -10.281 33.281 19.312 1 95.88 389 VAL A CA 1
ATOM 2940 C C . VAL A 1 389 ? -10.875 32.844 17.969 1 95.88 389 VAL A C 1
ATOM 2942 O O . VAL A 1 389 ? -11.305 31.688 17.828 1 95.88 389 VAL A O 1
ATOM 2945 N N . LEU A 1 390 ? -10.977 33.75 17.047 1 96.12 390 LEU A N 1
ATOM 2946 C CA . LEU A 1 390 ? -11.312 33.469 15.656 1 96.12 390 LEU A CA 1
ATOM 2947 C C . LEU A 1 390 ? -10.25 34.062 14.719 1 96.12 390 LEU A C 1
ATOM 2949 O O . LEU A 1 390 ? -9.711 35.125 14.961 1 96.12 390 LEU A O 1
ATOM 2953 N N . SER A 1 391 ? -9.867 33.344 13.781 1 95.44 391 SER A N 1
ATOM 2954 C CA . SER A 1 391 ? -8.938 33.812 12.758 1 95.44 391 SER A CA 1
ATOM 2955 C C . SER A 1 391 ? -9.32 33.281 11.383 1 95.44 391 SER A C 1
ATOM 2957 O O . SER A 1 391 ? -9.938 32.219 11.266 1 95.44 391 SER A O 1
ATOM 2959 N N . ALA A 1 392 ? -9.023 34.031 10.352 1 94.62 392 ALA A N 1
ATOM 2960 C CA . ALA A 1 392 ? -9.367 33.656 8.992 1 94.62 392 ALA A CA 1
ATOM 2961 C C . ALA A 1 392 ? -8.367 34.219 7.984 1 94.62 392 ALA A C 1
ATOM 2963 O O . ALA A 1 392 ? -7.574 35.094 8.32 1 94.62 392 ALA A O 1
ATOM 2964 N N . ALA A 1 393 ? -8.438 33.719 6.766 1 92.25 393 ALA A N 1
ATOM 2965 C CA . ALA A 1 393 ? -7.516 34.094 5.703 1 92.25 393 ALA A CA 1
ATOM 2966 C C . ALA A 1 393 ? -7.969 35.375 5.02 1 92.25 393 ALA A C 1
ATOM 2968 O O . ALA A 1 393 ? -7.168 36.062 4.375 1 92.25 393 ALA A O 1
ATOM 2969 N N . SER A 1 394 ? -9.242 35.781 5.23 1 92.81 394 SER A N 1
ATOM 2970 C CA . SER A 1 394 ? -9.773 36.969 4.578 1 92.81 394 SER A CA 1
ATOM 2971 C C . SER A 1 394 ? -10.75 37.688 5.484 1 92.81 394 SER A C 1
ATOM 2973 O O . SER A 1 394 ? -11.297 37.125 6.422 1 92.81 394 SER A O 1
ATOM 2975 N N . GLN A 1 395 ? -10.977 38.938 5.082 1 93.62 395 GLN A N 1
ATOM 2976 C CA . GLN A 1 395 ? -11.93 39.75 5.812 1 93.62 395 GLN A CA 1
ATOM 2977 C C . GLN A 1 395 ? -13.344 39.188 5.711 1 93.62 395 GLN A C 1
ATOM 2979 O O . GLN A 1 395 ? -14.07 39.125 6.707 1 93.62 395 GLN A O 1
ATOM 2984 N N . LYS A 1 396 ? -13.609 38.781 4.547 1 93.38 396 LYS A N 1
ATOM 2985 C CA . LYS A 1 396 ? -14.938 38.219 4.328 1 93.38 396 LYS A CA 1
ATOM 2986 C C . LYS A 1 396 ? -15.141 36.969 5.16 1 93.38 396 LYS A C 1
ATOM 2988 O O . LYS A 1 396 ? -16.188 36.75 5.766 1 93.38 396 LYS A O 1
ATOM 2993 N N . SER A 1 397 ? -14.172 36.125 5.156 1 94.19 397 SER A N 1
ATOM 2994 C CA . SER A 1 397 ? -14.258 34.844 5.867 1 94.19 397 SER A CA 1
ATOM 2995 C C . SER A 1 397 ? -14.391 35.062 7.371 1 94.19 397 SER A C 1
ATOM 2997 O O . SER A 1 397 ? -15.148 34.344 8.039 1 94.19 397 SER A O 1
ATOM 2999 N N . ILE A 1 398 ? -13.68 35.969 7.953 1 95.31 398 ILE A N 1
ATOM 3000 C CA . ILE A 1 398 ? -13.734 36.188 9.398 1 95.31 398 ILE A CA 1
ATOM 3001 C C . ILE A 1 398 ? -15.094 36.75 9.781 1 95.31 398 ILE A C 1
ATOM 3003 O O . ILE A 1 398 ? -15.625 36.438 10.852 1 95.31 398 ILE A O 1
ATOM 3007 N N . GLN A 1 399 ? -15.625 37.625 8.938 1 95.12 399 GLN A N 1
ATOM 3008 C CA . GLN A 1 399 ? -16.953 38.188 9.188 1 95.12 399 GLN A CA 1
ATOM 3009 C C . GLN A 1 399 ? -18.016 37.094 9.164 1 95.12 399 GLN A C 1
ATOM 3011 O O . GLN A 1 399 ? -18.906 37.062 10.016 1 95.12 399 GLN A O 1
ATOM 3016 N N . MET A 1 400 ? -17.859 36.281 8.203 1 94.94 400 MET A N 1
ATOM 3017 C CA . MET A 1 400 ? -18.797 35.156 8.109 1 94.94 400 MET A CA 1
ATOM 3018 C C . MET A 1 400 ? -18.656 34.25 9.32 1 94.94 400 MET A C 1
ATOM 3020 O O . MET A 1 400 ? -19.672 33.75 9.836 1 94.94 400 MET A O 1
ATOM 3024 N N . MET A 1 401 ? -17.484 34.031 9.758 1 95.31 401 MET A N 1
ATOM 3025 C CA . MET A 1 401 ? -17.234 33.188 10.914 1 95.31 401 MET A CA 1
ATOM 3026 C C . MET A 1 401 ? -17.859 33.781 12.172 1 95.31 401 MET A C 1
ATOM 3028 O O . MET A 1 401 ? -18.375 33.031 13.023 1 95.31 401 MET A O 1
ATOM 3032 N N . ILE A 1 402 ? -17.719 35.031 12.328 1 95.62 402 ILE A N 1
ATOM 3033 C CA . ILE A 1 402 ? -18.281 35.719 13.484 1 95.62 402 ILE A CA 1
ATOM 3034 C C . ILE A 1 402 ? -19.812 35.562 13.469 1 95.62 402 ILE A C 1
ATOM 3036 O O . ILE A 1 402 ? -20.422 35.219 14.484 1 95.62 402 ILE A O 1
ATOM 3040 N N . LYS A 1 403 ? -20.328 35.781 12.32 1 94.75 403 LYS A N 1
ATOM 3041 C CA . LYS A 1 403 ? -21.766 35.656 12.18 1 94.75 403 LYS A CA 1
ATOM 3042 C C . LYS A 1 403 ? -22.25 34.25 12.445 1 94.75 403 LYS A C 1
ATOM 3044 O O . LYS A 1 403 ? -23.234 34.031 13.164 1 94.75 403 LYS A O 1
ATOM 3049 N N . ASP A 1 404 ? -21.609 33.344 11.852 1 94.5 404 ASP A N 1
ATOM 3050 C CA . ASP A 1 404 ? -21.969 31.938 12 1 94.5 404 ASP A CA 1
ATOM 3051 C C . ASP A 1 404 ? -21.844 31.484 13.445 1 94.5 404 ASP A C 1
ATOM 3053 O O . ASP A 1 404 ? -22.672 30.734 13.945 1 94.5 404 ASP A O 1
ATOM 3057 N N . THR A 1 405 ? -20.734 31.828 14.047 1 94 405 THR A N 1
ATOM 3058 C CA . THR A 1 405 ? -20.516 31.453 15.445 1 94 405 THR A CA 1
ATOM 3059 C C . THR A 1 405 ? -21.625 32.031 16.328 1 94 405 THR A C 1
ATOM 3061 O O . THR A 1 405 ? -22.125 31.344 17.219 1 94 405 THR A O 1
ATOM 3064 N N . SER A 1 406 ? -21.938 33.25 16.094 1 92.25 406 SER A N 1
ATOM 3065 C CA . SER A 1 406 ? -23.016 33.875 16.844 1 92.25 406 SER A CA 1
ATOM 3066 C C . SER A 1 406 ? -24.328 33.125 16.688 1 92.25 406 SER A C 1
ATOM 3068 O O . SER A 1 406 ? -25.047 32.906 17.656 1 92.25 406 SER A O 1
ATOM 3070 N N . HIS A 1 407 ? -24.531 32.75 15.523 1 92 407 HIS A N 1
ATOM 3071 C CA . HIS A 1 407 ? -25.766 32.031 15.219 1 92 407 HIS A CA 1
ATOM 3072 C C . HIS A 1 407 ? -25.781 30.656 15.891 1 92 407 HIS A C 1
ATOM 3074 O O . HIS A 1 407 ? -26.797 30.25 16.453 1 92 407 HIS A O 1
ATOM 3080 N N . GLN A 1 408 ? -24.703 29.938 15.836 1 91.38 408 GLN A N 1
ATOM 3081 C CA . GLN A 1 408 ? -24.625 28.578 16.375 1 91.38 408 GLN A CA 1
ATOM 3082 C C . GLN A 1 408 ? -24.75 28.578 17.891 1 91.38 408 GLN A C 1
ATOM 3084 O O . GLN A 1 408 ? -25.344 27.672 18.469 1 91.38 408 GLN A O 1
ATOM 3089 N N . ILE A 1 409 ? -24.109 29.484 18.531 1 89.25 409 ILE A N 1
ATOM 3090 C CA . ILE A 1 409 ? -24.172 29.578 19.984 1 89.25 409 ILE A CA 1
ATOM 3091 C C . ILE A 1 409 ? -25.609 29.844 20.422 1 89.25 409 ILE A C 1
ATOM 3093 O O . ILE A 1 409 ? -26.062 29.328 21.453 1 89.25 409 ILE A O 1
ATOM 3097 N N . ASN A 1 410 ? -26.312 30.516 19.609 1 85.94 410 ASN A N 1
ATOM 3098 C CA . ASN A 1 410 ? -27.703 30.828 19.922 1 85.94 410 ASN A CA 1
ATOM 3099 C C . ASN A 1 410 ? -28.594 29.609 19.766 1 85.94 410 ASN A C 1
ATOM 3101 O O . ASN A 1 410 ? -29.625 29.5 20.422 1 85.94 410 ASN A O 1
ATOM 3105 N N . GLN A 1 411 ? -28.188 28.734 18.938 1 85.69 411 GLN A N 1
ATOM 3106 C CA . GLN A 1 411 ? -29.031 27.594 18.609 1 85.69 411 GLN A CA 1
ATOM 3107 C C . GLN A 1 411 ? -28.75 26.406 19.516 1 85.69 411 GLN A C 1
ATOM 3109 O O . GLN A 1 411 ? -29.625 25.562 19.734 1 85.69 411 GLN A O 1
ATOM 3114 N N . SER A 1 412 ? -27.594 26.406 19.969 1 76.19 412 SER A N 1
ATOM 3115 C CA . SER A 1 412 ? -27.234 25.203 20.719 1 76.19 412 SER A CA 1
ATOM 3116 C C . SER A 1 412 ? -27.266 25.453 22.219 1 76.19 412 SER A C 1
ATOM 3118 O O . SER A 1 412 ? -26.641 26.391 22.703 1 76.19 412 SER A O 1
ATOM 3120 N N . ASP A 1 413 ? -27.984 24.688 22.922 1 68.56 413 ASP A N 1
ATOM 3121 C CA . ASP A 1 413 ? -28.094 24.812 24.375 1 68.56 413 ASP A CA 1
ATOM 3122 C C . ASP A 1 413 ? -27.016 24 25.078 1 68.56 413 ASP A C 1
ATOM 3124 O O . ASP A 1 413 ? -26.75 24.203 26.266 1 68.56 413 ASP A O 1
ATOM 3128 N N . ASP A 1 414 ? -26.375 23.203 24.406 1 72.44 414 ASP A N 1
ATOM 3129 C CA . ASP A 1 414 ? -25.516 22.219 25.062 1 72.44 414 ASP A CA 1
ATOM 3130 C C . ASP A 1 414 ? -24.047 22.562 24.875 1 72.44 414 ASP A C 1
ATOM 3132 O O . ASP A 1 414 ? -23.172 21.734 25.156 1 72.44 414 ASP A O 1
ATOM 3136 N N . THR A 1 415 ? -23.812 23.734 24.609 1 78.94 415 THR A N 1
ATOM 3137 C CA . THR A 1 415 ? -22.406 24.078 24.391 1 78.94 415 THR A CA 1
ATOM 3138 C C . THR A 1 415 ? -21.719 24.422 25.703 1 78.94 415 THR A C 1
ATOM 3140 O O . THR A 1 415 ? -22.172 25.297 26.438 1 78.94 415 THR A O 1
ATOM 3143 N N . ALA A 1 416 ? -20.688 23.703 25.984 1 82.44 416 ALA A N 1
ATOM 3144 C CA . ALA A 1 416 ? -19.875 24.016 27.156 1 82.44 416 ALA A CA 1
ATOM 3145 C C . ALA A 1 416 ? -18.922 25.188 26.875 1 82.44 416 ALA A C 1
ATOM 3147 O O . ALA A 1 416 ? -18.109 25.125 25.953 1 82.44 416 ALA A O 1
ATOM 3148 N N . PHE A 1 417 ? -19.062 26.156 27.703 1 87.5 417 PHE A N 1
ATOM 3149 C CA . PHE A 1 417 ? -18.375 27.422 27.516 1 87.5 417 PHE A CA 1
ATOM 3150 C C . PHE A 1 417 ? -16.859 27.219 27.484 1 87.5 417 PHE A C 1
ATOM 3152 O O . PHE A 1 417 ? -16.188 27.672 26.562 1 87.5 417 PHE A O 1
ATOM 3159 N N . HIS A 1 418 ? -16.312 26.453 28.375 1 86.69 418 HIS A N 1
ATOM 3160 C CA . HIS A 1 418 ? -14.867 26.25 28.5 1 86.69 418 HIS A CA 1
ATOM 3161 C C . HIS A 1 418 ? -14.336 25.422 27.328 1 86.69 418 HIS A C 1
ATOM 3163 O O . HIS A 1 418 ? -13.234 25.672 26.828 1 86.69 418 HIS A O 1
ATOM 3169 N N . SER A 1 419 ? -15.164 24.484 26.891 1 87.44 419 SER A N 1
ATOM 3170 C CA . SER A 1 419 ? -14.758 23.641 25.781 1 87.44 419 SER A CA 1
ATOM 3171 C C . SER A 1 419 ? -14.703 24.438 24.469 1 87.44 419 SER A C 1
ATOM 3173 O O . SER A 1 419 ? -13.844 24.188 23.625 1 87.44 419 SER A O 1
ATOM 3175 N N . LEU A 1 420 ? -15.641 25.281 24.391 1 90.94 420 LEU A N 1
ATOM 3176 C CA . LEU A 1 420 ? -15.688 26.109 23.203 1 90.94 420 LEU A CA 1
ATOM 3177 C C . LEU A 1 420 ? -14.469 27.031 23.141 1 90.94 420 LEU A C 1
ATOM 3179 O O . LEU A 1 420 ? -13.852 27.188 22.078 1 90.94 420 LEU A O 1
ATOM 3183 N N . ALA A 1 421 ? -14.188 27.641 24.234 1 91.94 421 ALA A N 1
ATOM 3184 C CA . ALA A 1 421 ? -13.031 28.531 24.297 1 91.94 421 ALA A CA 1
ATOM 3185 C C . ALA A 1 421 ? -11.734 27.766 24.047 1 91.94 421 ALA A C 1
ATOM 3187 O O . ALA A 1 421 ? -10.867 28.234 23.312 1 91.94 421 ALA A O 1
ATOM 3188 N N . TYR A 1 422 ? -11.641 26.656 24.625 1 90 422 TYR A N 1
ATOM 3189 C CA . TYR A 1 422 ? -10.461 25.812 24.438 1 90 422 TYR A CA 1
ATOM 3190 C C . TYR A 1 422 ? -10.289 25.422 22.984 1 90 422 TYR A C 1
ATOM 3192 O O . TYR A 1 422 ? -9.195 25.516 22.422 1 90 422 TYR A O 1
ATOM 3200 N N . THR A 1 423 ? -11.367 24.984 22.359 1 92.5 423 THR A N 1
ATOM 3201 C CA . THR A 1 423 ? -11.32 24.547 20.969 1 92.5 423 THR A CA 1
ATOM 3202 C C . THR A 1 423 ? -10.922 25.703 20.047 1 92.5 423 THR A C 1
ATOM 3204 O O . THR A 1 423 ? -10.117 25.531 19.141 1 92.5 423 THR A O 1
ATOM 3207 N N . SER A 1 424 ? -11.5 26.812 20.312 1 94.62 424 SER A N 1
ATOM 3208 C CA . SER A 1 424 ? -11.227 27.969 19.469 1 94.62 424 SER A CA 1
ATOM 3209 C C . SER A 1 424 ? -9.75 28.359 19.531 1 94.62 424 SER A C 1
ATOM 3211 O O . SER A 1 424 ? -9.172 28.781 18.531 1 94.62 424 SER A O 1
ATOM 3213 N N . ALA A 1 425 ? -9.141 28.156 20.688 1 92.81 425 ALA A N 1
ATOM 3214 C CA . ALA A 1 425 ? -7.781 28.641 20.906 1 92.81 425 ALA A CA 1
ATOM 3215 C C . ALA A 1 425 ? -6.75 27.562 20.578 1 92.81 425 ALA A C 1
ATOM 3217 O O . ALA A 1 425 ? -5.676 27.844 20.047 1 92.81 425 ALA A O 1
ATOM 3218 N N . CYS A 1 426 ? -7.117 26.328 20.922 1 92.19 426 CYS A N 1
ATOM 3219 C CA . CYS A 1 426 ? -6.066 25.312 20.938 1 92.19 426 CYS A CA 1
ATOM 3220 C C . CYS A 1 426 ? -6.285 24.281 19.844 1 92.19 426 CYS A C 1
ATOM 3222 O O . CYS A 1 426 ? -5.371 23.531 19.5 1 92.19 426 CYS A O 1
ATOM 3224 N N . ARG A 1 427 ? -7.449 24.25 19.297 1 95.19 427 ARG A N 1
ATOM 3225 C CA . ARG A 1 427 ? -7.758 23.156 18.391 1 95.19 427 ARG A CA 1
ATOM 3226 C C . ARG A 1 427 ? -8.102 23.672 17 1 95.19 427 ARG A C 1
ATOM 3228 O O . ARG A 1 427 ? -8.75 22.984 16.203 1 95.19 427 ARG A O 1
ATOM 3235 N N . ARG A 1 428 ? -7.699 24.922 16.719 1 95.25 428 ARG A N 1
ATOM 3236 C CA . ARG A 1 428 ? -7.855 25.547 15.414 1 95.25 428 ARG A CA 1
ATOM 3237 C C . ARG A 1 428 ? -6.547 26.172 14.945 1 95.25 428 ARG A C 1
ATOM 3239 O O . ARG A 1 428 ? -5.719 26.578 15.766 1 95.25 428 ARG A O 1
ATOM 3246 N N . SER A 1 429 ? -6.422 26.25 13.586 1 94.44 429 SER A N 1
ATOM 3247 C CA . SER A 1 429 ? -5.254 26.922 13.023 1 94.44 429 SER A CA 1
ATOM 3248 C C . SER A 1 429 ? -5.398 28.438 13.07 1 94.44 429 SER A C 1
ATOM 3250 O O . SER A 1 429 ? -6.465 28.969 12.758 1 94.44 429 SER A O 1
ATOM 3252 N N . HIS A 1 430 ? -4.293 29.125 13.484 1 92.69 430 HIS A N 1
ATOM 3253 C CA . HIS A 1 430 ? -4.328 30.578 13.578 1 92.69 430 HIS A CA 1
ATOM 3254 C C . HIS A 1 430 ? -3.08 31.188 12.961 1 92.69 430 HIS A C 1
ATOM 3256 O O . HIS A 1 430 ? -3.123 32.312 12.453 1 92.69 430 HIS A O 1
ATOM 3262 N N . ALA A 1 431 ? -2.018 30.484 12.961 1 87.5 431 ALA A N 1
ATOM 3263 C CA . ALA A 1 431 ? -0.697 31.047 12.695 1 87.5 431 ALA A CA 1
ATOM 3264 C C . ALA A 1 431 ? -0.632 31.641 11.289 1 87.5 431 ALA A C 1
ATOM 3266 O O . ALA A 1 431 ? 0.001 32.688 11.078 1 87.5 431 ALA A O 1
ATOM 3267 N N . SER A 1 432 ? -1.275 31.062 10.383 1 87.25 432 SER A N 1
ATOM 3268 C CA . SER A 1 432 ? -1.149 31.484 8.992 1 87.25 432 SER A CA 1
ATOM 3269 C C . SER A 1 432 ? -2.234 32.5 8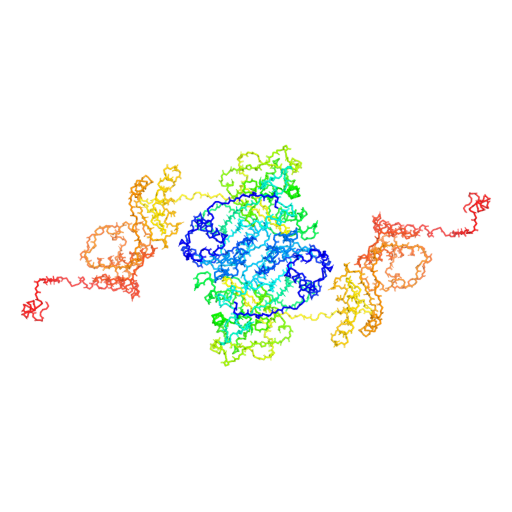.617 1 87.25 432 SER A C 1
ATOM 3271 O O . SER A 1 432 ? -2.223 33.031 7.512 1 87.25 432 SER A O 1
ATOM 3273 N N . TYR A 1 433 ? -3.105 32.781 9.508 1 92.12 433 TYR A N 1
ATOM 3274 C CA . TYR A 1 433 ? -4.223 33.656 9.18 1 92.12 433 TYR A CA 1
ATOM 3275 C C . TYR A 1 433 ? -3.914 35.094 9.57 1 92.12 433 TYR A C 1
ATOM 3277 O O . TYR A 1 433 ? -3.355 35.344 10.633 1 92.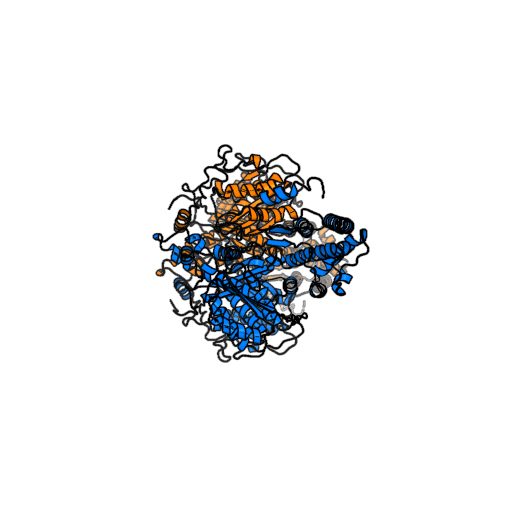12 433 TYR A O 1
ATOM 3285 N N . ARG A 1 434 ? -4.336 36 8.68 1 90.25 434 ARG A N 1
ATOM 3286 C CA . ARG A 1 434 ? -3.969 37.406 8.867 1 90.25 434 ARG A CA 1
ATOM 3287 C C . ARG A 1 434 ? -5.09 38.188 9.547 1 90.25 434 ARG A C 1
ATOM 3289 O O . ARG A 1 434 ? -4.879 39.281 10.039 1 90.25 434 ARG A O 1
ATOM 3296 N N . TYR A 1 435 ? -6.246 37.656 9.523 1 94 435 TYR A N 1
ATOM 3297 C CA . TYR A 1 435 ? -7.375 38.281 10.211 1 94 435 TYR A CA 1
ATOM 3298 C C . TYR A 1 435 ? -7.723 37.531 11.484 1 94 435 TYR A C 1
ATOM 3300 O O . TYR A 1 435 ? -8.148 36.375 11.422 1 94 435 TYR A O 1
ATOM 3308 N N . ARG A 1 436 ? -7.504 38.188 12.594 1 93.5 436 ARG A N 1
ATOM 3309 C CA . ARG A 1 436 ? -7.699 37.531 13.891 1 93.5 436 ARG A CA 1
ATOM 3310 C C . ARG A 1 436 ? -8.5 38.406 14.836 1 93.5 436 ARG A C 1
ATOM 3312 O O . ARG A 1 436 ? -8.359 39.625 14.82 1 93.5 436 ARG A O 1
ATOM 3319 N N . LYS A 1 437 ? -9.336 37.844 15.57 1 94.31 437 LYS A N 1
ATOM 3320 C CA . LYS A 1 437 ? -10.117 38.531 16.609 1 94.31 437 LYS A CA 1
ATOM 3321 C C . LYS A 1 437 ? -10.227 37.688 17.859 1 94.31 437 LYS A C 1
ATOM 3323 O O . LYS A 1 437 ? -10.5 36.469 17.781 1 94.31 437 LYS A O 1
ATOM 3328 N N . ALA A 1 438 ? -9.898 38.25 18.969 1 94.94 438 ALA A N 1
ATOM 3329 C CA . ALA A 1 438 ? -10.023 37.562 20.266 1 94.94 438 ALA A CA 1
ATOM 3330 C C . ALA A 1 438 ? -11.086 38.25 21.125 1 94.94 438 ALA A C 1
ATOM 3332 O O . ALA A 1 438 ? -11.211 39.469 21.125 1 94.94 438 ALA A O 1
ATOM 3333 N N . PHE A 1 439 ? -11.875 37.469 21.812 1 95.94 439 PHE A N 1
ATOM 3334 C CA . PHE A 1 439 ? -12.906 37.938 22.734 1 95.94 439 PHE A CA 1
ATOM 3335 C C . PHE A 1 439 ? -12.609 37.469 24.141 1 95.94 439 PHE A C 1
ATOM 3337 O O . PHE A 1 439 ? -12.438 36.25 24.375 1 95.94 439 PHE A O 1
ATOM 3344 N N . VAL A 1 440 ? -12.461 38.344 25.047 1 95.44 440 VAL A N 1
ATOM 3345 C CA . VAL A 1 440 ? -12.359 38 26.469 1 95.44 440 VAL A CA 1
ATOM 3346 C C . VAL A 1 440 ? -13.742 37.938 27.094 1 95.44 440 VAL A C 1
ATOM 3348 O O . VAL A 1 440 ? -14.438 38.969 27.156 1 95.44 440 VAL A O 1
ATOM 3351 N N . VAL A 1 441 ? -14.109 36.812 27.516 1 94.75 441 VAL A N 1
ATOM 3352 C CA . VAL A 1 441 ? -15.508 36.656 27.906 1 94.75 441 VAL A CA 1
ATOM 3353 C C . VAL A 1 441 ? -15.594 35.812 29.188 1 94.75 441 VAL A C 1
ATOM 3355 O O . VAL A 1 441 ? -14.711 35 29.469 1 94.75 441 VAL A O 1
ATOM 3358 N N . SER A 1 442 ? -16.688 35.969 29.906 1 92.94 442 SER A N 1
ATOM 3359 C CA . SER A 1 442 ? -16.891 35.281 31.172 1 92.94 442 SER A CA 1
ATOM 3360 C C . SER A 1 442 ? -17.984 34.219 31.062 1 92.94 442 SER A C 1
ATOM 3362 O O . SER A 1 442 ? -18.109 33.344 31.938 1 92.94 442 SER A O 1
ATOM 3364 N N . SER A 1 443 ? -18.797 34.312 30 1 91 443 SER A N 1
ATOM 3365 C CA . SER A 1 443 ? -19.891 33.375 29.797 1 91 443 SER A CA 1
ATOM 3366 C C . SER A 1 443 ? -20.281 33.312 28.312 1 91 443 SER A C 1
ATOM 3368 O O . SER A 1 443 ? -19.828 34.125 27.516 1 91 443 SER A O 1
ATOM 3370 N N . LEU A 1 444 ? -21.109 32.375 28.078 1 92.12 444 LEU A N 1
ATOM 3371 C CA . LEU A 1 444 ? -21.594 32.219 26.719 1 92.12 444 LEU A CA 1
ATOM 3372 C C . LEU A 1 444 ? -22.422 33.438 26.297 1 92.12 444 LEU A C 1
ATOM 3374 O O . LEU A 1 444 ? -22.359 33.875 25.141 1 92.12 444 LEU A O 1
ATOM 3378 N N . ASN A 1 445 ? -23.188 33.906 27.234 1 91.69 445 ASN A N 1
ATOM 3379 C CA . ASN A 1 445 ? -24 35.094 26.953 1 91.69 445 ASN A CA 1
ATOM 3380 C C . ASN A 1 445 ? -23.125 36.312 26.656 1 91.69 445 ASN A C 1
ATOM 3382 O O . ASN A 1 445 ? -23.438 37.094 25.766 1 91.69 445 ASN A O 1
ATOM 3386 N N . HIS A 1 446 ? -22.109 36.406 27.453 1 94.56 446 HIS A N 1
ATOM 3387 C CA . HIS A 1 446 ? -21.156 37.5 27.219 1 94.56 446 HIS A CA 1
ATOM 3388 C C . HIS A 1 446 ? -20.5 37.375 25.859 1 94.56 446 HIS A C 1
ATOM 3390 O O . HIS A 1 446 ? -20.328 38.375 25.156 1 94.56 446 HIS A O 1
ATOM 3396 N N . LEU A 1 447 ? -20.172 36.219 25.484 1 95 447 LEU A N 1
ATOM 3397 C CA . LEU A 1 447 ? -19.562 35.969 24.172 1 95 447 LEU A CA 1
ATOM 3398 C C . LEU A 1 447 ? -20.547 36.312 23.047 1 95 447 LEU A C 1
ATOM 3400 O O . LEU A 1 447 ? -20.156 36.969 22.062 1 95 447 LEU A O 1
ATOM 3404 N N . GLN A 1 448 ? -21.766 35.969 23.188 1 93.38 448 GLN A N 1
ATOM 3405 C CA . GLN A 1 448 ? -22.797 36.25 22.188 1 93.38 448 GLN A CA 1
ATOM 3406 C C . GLN A 1 448 ? -22.953 37.75 21.984 1 93.38 448 GLN A C 1
ATOM 3408 O O . GLN A 1 448 ? -23.125 38.219 20.859 1 93.38 448 GLN A O 1
ATOM 3413 N N . GLN A 1 449 ? -22.922 38.438 23.062 1 94.31 449 GLN A N 1
ATOM 3414 C CA . GLN A 1 449 ? -23.047 39.875 22.984 1 94.31 449 GLN A CA 1
ATOM 3415 C C . GLN A 1 449 ? -21.859 40.5 22.219 1 94.31 449 GLN A C 1
ATOM 3417 O O . GLN A 1 449 ? -22.047 41.375 21.375 1 94.31 449 GLN A O 1
ATOM 3422 N N . GLN A 1 450 ? -20.766 40.031 22.562 1 95.31 450 GLN A N 1
ATOM 3423 C CA . GLN A 1 450 ? -19.562 40.562 21.906 1 95.31 450 GLN A CA 1
ATOM 3424 C C . GLN A 1 450 ? -19.547 40.188 20.422 1 95.31 450 GLN A C 1
ATOM 3426 O O . GLN A 1 450 ? -19.109 41 19.594 1 95.31 450 GLN A O 1
ATOM 3431 N N . LEU A 1 451 ? -19.969 39 20.078 1 95.38 451 LEU A N 1
ATOM 3432 C CA . LEU A 1 451 ? -20 38.562 18.688 1 95.38 451 LEU A CA 1
ATOM 3433 C C . LEU A 1 451 ? -20.969 39.375 17.875 1 95.38 451 LEU A C 1
ATOM 3435 O O . LEU A 1 451 ? -20.672 39.781 16.75 1 95.38 451 LEU A O 1
ATOM 3439 N N . LYS A 1 452 ? -22.094 39.656 18.422 1 92.44 452 LYS A N 1
ATOM 3440 C CA . LYS A 1 452 ? -23.109 40.469 17.734 1 92.44 452 LYS A CA 1
ATOM 3441 C C . LYS A 1 452 ? -22.578 41.844 17.438 1 92.44 452 LYS A C 1
ATOM 3443 O O . LYS A 1 452 ? -22.828 42.406 16.359 1 92.44 452 LYS A O 1
ATOM 3448 N N . SER A 1 453 ? -21.875 42.375 18.391 1 92.5 453 SER A N 1
ATOM 3449 C CA . SER A 1 453 ? -21.312 43.688 18.203 1 92.5 453 SER A CA 1
ATOM 3450 C C . SER A 1 453 ? -20.203 43.688 17.172 1 92.5 453 SER A C 1
ATOM 3452 O O . SER A 1 453 ? -19.984 44.688 16.484 1 92.5 453 SER A O 1
ATOM 3454 N N . ALA A 1 454 ? -19.562 42.625 17.062 1 92.19 454 ALA A N 1
ATOM 3455 C CA . ALA A 1 454 ? -18.391 42.531 16.188 1 92.19 454 ALA A CA 1
ATOM 3456 C C . ALA A 1 454 ? -18.812 42.281 14.75 1 92.19 454 ALA A C 1
ATOM 3458 O O . ALA A 1 454 ? -18.016 42.469 13.82 1 92.19 454 ALA A O 1
ATOM 3459 N N . THR A 1 455 ? -20.031 41.938 14.492 1 88.44 455 THR A N 1
ATOM 3460 C CA . THR A 1 455 ? -20.484 41.625 13.141 1 88.44 455 THR A CA 1
ATOM 3461 C C . THR A 1 455 ? -20.453 42.875 12.258 1 88.44 455 THR A C 1
ATOM 3463 O O . THR A 1 455 ? -20.391 42.75 11.031 1 88.44 455 THR A O 1
ATOM 3466 N N . VAL A 1 456 ? -20.375 44.062 12.836 1 84.75 456 VAL A N 1
ATOM 3467 C CA . VAL A 1 456 ? -20.562 45.312 12.078 1 84.75 456 VAL A CA 1
ATOM 3468 C C . VAL A 1 456 ? -19.203 46 11.891 1 84.75 456 VAL A C 1
ATOM 3470 O O . VAL A 1 456 ? -19.109 46.969 11.148 1 84.75 456 VAL A O 1
ATOM 3473 N N . THR A 1 457 ? -18.188 45.469 12.461 1 87.25 457 THR A N 1
ATOM 3474 C CA . THR A 1 457 ? -16.875 46.125 12.375 1 87.25 457 THR A CA 1
ATOM 3475 C C . THR A 1 457 ? -15.883 45.25 11.625 1 87.25 457 THR A C 1
ATOM 3477 O O . THR A 1 457 ? -15.867 44.031 11.781 1 87.25 457 THR A O 1
ATOM 3480 N N . ASP A 1 458 ? -15.109 45.875 10.836 1 89.44 458 ASP A N 1
ATOM 3481 C CA . ASP A 1 458 ? -14.055 45.188 10.109 1 89.44 458 ASP A CA 1
ATOM 3482 C C . ASP A 1 458 ? -12.914 44.781 11.047 1 89.44 458 ASP A C 1
ATOM 3484 O O . ASP A 1 458 ? -12.609 45.5 12 1 89.44 458 ASP A O 1
ATOM 3488 N N . VAL A 1 459 ? -12.453 43.625 10.797 1 91.19 459 VAL A N 1
ATOM 3489 C CA . VAL A 1 459 ? -11.289 43.156 11.547 1 91.19 459 VAL A CA 1
ATOM 3490 C C . VAL A 1 459 ? -10.016 43.594 10.852 1 91.19 459 VAL A C 1
ATOM 3492 O O . VAL A 1 459 ? -9.844 43.375 9.648 1 91.19 459 VAL A O 1
ATOM 3495 N N . ALA A 1 460 ? -9.164 44.219 11.562 1 87.56 460 ALA A N 1
ATOM 3496 C CA . ALA A 1 460 ? -7.922 44.75 10.992 1 87.56 460 ALA A CA 1
ATOM 3497 C C . ALA A 1 460 ? -6.949 43.625 10.664 1 87.56 460 ALA A C 1
ATOM 3499 O O . ALA A 1 460 ? -6.848 42.656 11.414 1 87.56 460 ALA A O 1
ATOM 3500 N N . ARG A 1 461 ? -6.32 43.719 9.539 1 88.88 461 ARG A N 1
ATOM 3501 C CA . ARG A 1 461 ? -5.289 42.75 9.133 1 88.88 461 ARG A CA 1
ATOM 3502 C C . ARG A 1 461 ? -4.066 42.844 10.031 1 88.88 461 ARG A C 1
ATOM 3504 O O . ARG A 1 461 ? -3.605 43.969 10.352 1 88.88 461 ARG A O 1
ATOM 3511 N N . ILE A 1 462 ? -3.686 41.688 10.539 1 84.31 462 ILE A N 1
ATOM 3512 C CA . ILE A 1 462 ? -2.529 41.688 11.43 1 84.31 462 ILE A CA 1
ATOM 3513 C C . ILE A 1 462 ? -1.269 42.031 10.641 1 84.31 462 ILE A C 1
ATOM 3515 O O . ILE A 1 462 ? -1.104 41.594 9.5 1 84.31 462 ILE A O 1
ATOM 3519 N N . LYS A 1 463 ? -0.559 42.969 11.156 1 76.44 463 LYS A N 1
ATOM 3520 C CA . LYS A 1 463 ? 0.754 43.312 10.609 1 76.44 463 LYS A CA 1
ATOM 3521 C C . LYS A 1 463 ? 1.804 42.281 11.055 1 76.44 463 LYS A C 1
ATOM 3523 O O . LYS A 1 463 ? 1.521 41.406 11.891 1 76.44 463 LYS A O 1
ATOM 3528 N N . THR A 1 464 ? 2.973 42.312 10.516 1 69.12 464 THR A N 1
ATOM 3529 C CA . THR A 1 464 ? 4.105 41.469 10.852 1 69.12 464 THR A CA 1
ATOM 3530 C C . THR A 1 464 ? 4.23 41.312 12.367 1 69.12 464 THR A C 1
ATOM 3532 O O . THR A 1 464 ? 3.736 42.156 13.125 1 69.12 464 THR A O 1
ATOM 3535 N N . SER A 1 465 ? 4.559 40.031 12.797 1 70.94 465 SER A N 1
ATOM 3536 C CA . SER A 1 465 ? 4.734 39.719 14.211 1 70.94 465 SER A CA 1
ATOM 3537 C C . SER A 1 465 ? 5.562 40.781 14.914 1 70.94 465 SER A C 1
ATOM 3539 O O . SER A 1 465 ? 6.645 41.156 14.445 1 70.94 465 SER A O 1
ATOM 3541 N N . PRO A 1 466 ? 4.891 41.375 15.898 1 77.25 466 PRO A N 1
ATOM 3542 C CA . PRO A 1 466 ? 5.641 42.406 16.625 1 77.25 466 PRO A CA 1
ATOM 3543 C C . PRO A 1 466 ? 6.871 41.844 17.328 1 77.25 466 PRO A C 1
ATOM 3545 O O . PRO A 1 466 ? 6.863 40.688 17.781 1 77.25 466 PRO A O 1
ATOM 3548 N N . LYS A 1 467 ? 7.902 42.562 17.219 1 88.38 467 LYS A N 1
ATOM 3549 C CA . LYS A 1 467 ? 9.047 42.25 18.062 1 88.38 467 LYS A CA 1
ATOM 3550 C C . LYS A 1 467 ? 8.75 42.562 19.531 1 88.38 467 LYS A C 1
ATOM 3552 O O . LYS A 1 467 ? 8.18 43.594 19.859 1 88.38 467 LYS A O 1
ATOM 3557 N N . ILE A 1 468 ? 8.922 41.562 20.391 1 92.38 468 ILE A N 1
ATOM 3558 C CA . ILE A 1 468 ? 8.602 41.688 21.797 1 92.38 468 ILE A CA 1
ATOM 3559 C C . ILE A 1 468 ? 9.859 42.094 22.578 1 92.38 468 ILE A C 1
ATOM 3561 O O . ILE A 1 468 ? 10.898 41.438 22.469 1 92.38 468 ILE A O 1
ATOM 3565 N N . VAL A 1 469 ? 9.766 43.219 23.359 1 95.12 469 VAL A N 1
ATOM 3566 C CA . VAL A 1 469 ? 10.844 43.656 24.219 1 95.12 469 VAL A CA 1
ATOM 3567 C C . VAL A 1 469 ? 10.438 43.5 25.688 1 95.12 469 VAL A C 1
ATOM 3569 O O . VAL A 1 469 ? 9.359 43.938 26.094 1 95.12 469 VAL A O 1
ATOM 3572 N N . PHE A 1 470 ? 11.219 42.75 26.438 1 96.5 470 PHE A N 1
ATOM 3573 C CA . PHE A 1 470 ? 11.023 42.656 27.891 1 96.5 470 PHE A CA 1
ATOM 3574 C C . PHE A 1 470 ? 11.812 43.75 28.609 1 96.5 470 PHE A C 1
ATOM 3576 O O . PHE A 1 470 ? 13.031 43.875 28.422 1 96.5 470 PHE A O 1
ATOM 3583 N N . VAL A 1 471 ? 11.102 44.5 29.406 1 96.44 471 VAL A N 1
ATOM 3584 C CA . VAL A 1 471 ? 11.742 45.562 30.203 1 96.44 471 VAL A CA 1
ATOM 3585 C C . VAL A 1 471 ? 11.711 45.188 31.688 1 96.44 471 VAL A C 1
ATOM 3587 O O . VAL A 1 471 ? 10.633 44.938 32.25 1 96.44 471 VAL A O 1
ATOM 3590 N N . PHE A 1 472 ? 12.875 45.094 32.25 1 96.69 472 PHE A N 1
ATOM 3591 C CA . PHE A 1 472 ? 13.023 44.75 33.656 1 96.69 472 PHE A CA 1
ATOM 3592 C C . PHE A 1 472 ? 13.227 46 34.5 1 96.69 472 PHE A C 1
ATOM 3594 O O . PHE A 1 472 ? 14.219 46.719 34.344 1 96.69 472 PHE A O 1
ATOM 3601 N N . CYS A 1 473 ? 12.305 46.219 35.375 1 94.06 473 CYS A N 1
ATOM 3602 C CA . CYS A 1 473 ? 12.312 47.469 36.125 1 94.06 473 CYS A CA 1
ATOM 3603 C C . CYS A 1 473 ? 13.32 47.406 37.281 1 94.06 473 CYS A C 1
ATOM 3605 O O . CYS A 1 473 ? 13.719 46.344 37.688 1 94.06 473 CYS A O 1
ATOM 3607 N N . GLY A 1 474 ? 13.766 48.594 37.719 1 90.12 474 GLY A N 1
ATOM 3608 C CA . GLY A 1 474 ? 14.617 48.75 38.906 1 90.12 474 GLY A CA 1
ATOM 3609 C C . GLY A 1 474 ? 13.836 48.875 40.188 1 90.12 474 GLY A C 1
ATOM 3610 O O . GLY A 1 474 ? 12.633 48.656 40.219 1 90.12 474 GLY A O 1
ATOM 3611 N N . ASN A 1 475 ? 14.523 49.312 41.25 1 85.25 475 ASN A N 1
ATOM 3612 C CA . ASN A 1 475 ? 13.922 49.469 42.562 1 85.25 475 ASN A CA 1
ATOM 3613 C C . ASN A 1 475 ? 12.773 50.469 42.562 1 85.25 475 ASN A C 1
ATOM 3615 O O . ASN A 1 475 ? 12.734 51.375 41.719 1 85.25 475 ASN A O 1
ATOM 3619 N N . GLY A 1 476 ? 11.711 50.312 43.344 1 82 476 GLY A N 1
ATOM 3620 C CA . GLY A 1 476 ? 10.688 51.312 43.562 1 82 476 GLY A CA 1
ATOM 3621 C C . GLY A 1 476 ? 9.336 50.938 42.969 1 82 476 GLY A C 1
ATOM 3622 O O . GLY A 1 476 ? 8.383 51.719 43.062 1 82 476 GLY A O 1
ATOM 3623 N N . VAL A 1 477 ? 9.234 49.781 42.5 1 83.94 477 VAL A N 1
ATOM 3624 C CA . VAL A 1 477 ? 7.996 49.438 41.812 1 83.94 477 VAL A CA 1
ATOM 3625 C C . VAL A 1 477 ? 7.242 48.375 42.625 1 83.94 477 VAL A C 1
ATOM 3627 O O . VAL A 1 477 ? 6.09 48.062 42.312 1 83.94 477 VAL A O 1
ATOM 3630 N N . ALA A 1 478 ? 7.863 47.844 43.656 1 86.38 478 ALA A N 1
ATOM 3631 C CA . ALA A 1 478 ? 7.242 46.781 44.438 1 86.38 478 ALA A CA 1
ATOM 3632 C C . ALA A 1 478 ? 6.059 47.344 45.25 1 86.38 478 ALA A C 1
ATOM 3634 O O . ALA A 1 478 ? 6.082 48.469 45.719 1 86.38 478 ALA A O 1
ATOM 3635 N N . TYR A 1 479 ? 4.984 46.656 45.312 1 89.12 479 TYR A N 1
ATOM 3636 C CA . TYR A 1 479 ? 3.811 47.062 46.094 1 89.12 479 TYR A CA 1
ATOM 3637 C C . TYR A 1 479 ? 3.234 45.875 46.844 1 89.12 479 TYR A C 1
ATOM 3639 O O . TYR A 1 479 ? 3.512 44.719 46.531 1 89.12 479 TYR A O 1
ATOM 3647 N N . ARG A 1 480 ? 2.471 46.25 47.812 1 88.75 480 ARG A N 1
ATOM 3648 C CA . ARG A 1 480 ? 1.84 45.25 48.656 1 88.75 480 ARG A CA 1
ATOM 3649 C C . ARG A 1 480 ? 0.922 44.344 47.812 1 88.75 480 ARG A C 1
ATOM 3651 O O . ARG A 1 480 ? 0.104 44.844 47.031 1 88.75 480 ARG A O 1
ATOM 3658 N N . GLY A 1 481 ? 1.055 43.062 47.938 1 89.75 481 GLY A N 1
ATOM 3659 C CA . GLY A 1 481 ? 0.193 42.125 47.281 1 89.75 481 GLY A CA 1
ATOM 3660 C C . GLY A 1 481 ? 0.665 41.781 45.875 1 89.75 481 GLY A C 1
ATOM 3661 O O . GLY A 1 481 ? 0.023 41 45.156 1 89.75 481 GLY A O 1
ATOM 3662 N N . MET A 1 482 ? 1.833 42.281 45.562 1 90.75 482 MET A N 1
ATOM 3663 C CA . MET A 1 482 ? 2.373 42.062 44.219 1 90.75 482 MET A CA 1
ATOM 3664 C C . MET A 1 482 ? 2.604 40.562 43.969 1 90.75 482 MET A C 1
ATOM 3666 O O . MET A 1 482 ? 3.236 39.875 44.781 1 90.75 482 MET A O 1
ATOM 3670 N N . CYS A 1 483 ? 2.023 39.969 42.938 1 92.38 483 CYS A N 1
ATOM 3671 C CA . CYS A 1 483 ? 2.213 38.656 42.375 1 92.38 483 CYS A CA 1
ATOM 3672 C C . CYS A 1 483 ? 1.644 37.594 43.281 1 92.38 483 CYS A C 1
ATOM 3674 O O . CYS A 1 483 ? 1.953 36.406 43.125 1 92.38 483 CYS A O 1
ATOM 3676 N N . LYS A 1 484 ? 0.84 38 44.219 1 92.69 484 LYS A N 1
ATOM 3677 C CA . LYS A 1 484 ? 0.206 37.031 45.125 1 92.69 484 LYS A CA 1
ATOM 3678 C C . LYS A 1 484 ? -0.702 36.094 44.375 1 92.69 484 LYS A C 1
ATOM 3680 O O . LYS A 1 484 ? -0.659 34.875 44.594 1 92.69 484 LYS A O 1
ATOM 3685 N N . LEU A 1 485 ? -1.437 36.656 43.531 1 89.25 485 LEU A N 1
ATOM 3686 C CA . LEU A 1 485 ? -2.359 35.844 42.75 1 89.25 485 LEU A CA 1
ATOM 3687 C C . LEU A 1 485 ? -1.6 34.844 41.875 1 89.25 485 LEU A C 1
ATOM 3689 O O . LEU A 1 485 ? -2.029 33.719 41.719 1 89.25 485 LEU A O 1
ATOM 3693 N N . LEU A 1 486 ? -0.468 35.156 41.312 1 92.69 486 LEU A N 1
ATOM 3694 C CA . LEU A 1 486 ? 0.312 34.312 40.438 1 92.69 486 LEU A CA 1
ATOM 3695 C C . LEU A 1 486 ? 0.907 33.125 41.188 1 92.69 486 LEU A C 1
ATOM 3697 O O . LEU A 1 486 ? 1.011 32.031 40.656 1 92.69 486 LEU A O 1
ATOM 3701 N N . ILE A 1 487 ? 1.229 33.312 42.406 1 92.88 487 ILE A N 1
ATOM 3702 C CA . ILE A 1 487 ? 1.802 32.219 43.219 1 92.88 487 ILE A CA 1
ATOM 3703 C C . ILE A 1 487 ? 0.757 31.141 43.438 1 92.88 487 ILE A C 1
ATOM 3705 O O . ILE A 1 487 ? 1.089 29.953 43.469 1 92.88 487 ILE A O 1
ATOM 3709 N N . HIS A 1 488 ? -0.458 31.547 43.375 1 89.25 488 HIS A N 1
ATOM 3710 C CA . HIS A 1 488 ? -1.527 30.609 43.656 1 89.25 488 HIS A CA 1
ATOM 3711 C C . HIS A 1 488 ? -2.084 29.984 42.406 1 89.25 488 HIS A C 1
ATOM 3713 O O . HIS A 1 488 ? -2.58 28.859 42.406 1 89.25 488 HIS A O 1
ATOM 3719 N N . THR A 1 489 ? -1.983 30.688 41.344 1 86.81 489 THR A N 1
ATOM 3720 C CA . THR A 1 489 ? -2.703 30.266 40.156 1 86.81 489 THR A CA 1
ATOM 3721 C C . THR A 1 489 ? -1.739 29.672 39.125 1 86.81 489 THR A C 1
ATOM 3723 O O . THR A 1 489 ? -2.146 28.906 38.25 1 86.81 489 THR A O 1
ATOM 3726 N N . GLU A 1 490 ? -0.437 29.969 39.25 1 91.44 490 GLU A N 1
ATOM 3727 C CA . GLU A 1 490 ? 0.506 29.562 38.188 1 91.44 490 GLU A CA 1
ATOM 3728 C C . GLU A 1 490 ? 1.659 28.75 38.781 1 91.44 490 GLU A C 1
ATOM 3730 O O . GLU A 1 490 ? 2.633 29.328 39.281 1 91.44 490 GLU A O 1
ATOM 3735 N N . PRO A 1 491 ? 1.541 27.453 38.625 1 93.19 491 PRO A N 1
ATOM 3736 C CA . PRO A 1 491 ? 2.572 26.594 39.219 1 93.19 491 PRO A CA 1
ATOM 3737 C C . PRO A 1 491 ? 3.969 26.891 38.688 1 93.19 491 PRO A C 1
ATOM 3739 O O . PRO A 1 491 ? 4.949 26.812 39.406 1 93.19 491 PRO A O 1
ATOM 3742 N N . VAL A 1 492 ? 4.09 27.312 37.438 1 95.56 492 VAL A N 1
ATOM 3743 C CA . VAL A 1 492 ? 5.391 27.609 36.844 1 95.56 492 VAL A CA 1
ATOM 3744 C C . VAL A 1 492 ? 6.016 28.812 37.531 1 95.56 492 VAL A C 1
ATOM 3746 O O . VAL A 1 492 ? 7.215 28.812 37.812 1 95.56 492 VAL A O 1
ATOM 3749 N N . PHE A 1 493 ? 5.238 29.828 37.812 1 95.31 493 PHE A N 1
ATOM 3750 C CA . PHE A 1 493 ? 5.668 31.031 38.531 1 95.31 493 PHE A CA 1
ATOM 3751 C C . PHE A 1 493 ? 6.121 30.703 39.938 1 95.31 493 PHE A C 1
ATOM 3753 O O . PHE A 1 493 ? 7.207 31.109 40.375 1 95.31 493 PHE A O 1
ATOM 3760 N N . ARG A 1 494 ? 5.371 29.859 40.625 1 96 494 ARG A N 1
ATOM 3761 C CA . ARG A 1 494 ? 5.676 29.469 42 1 96 494 ARG A CA 1
ATOM 3762 C C . ARG A 1 494 ? 6.965 28.656 42.062 1 96 494 ARG A C 1
ATOM 3764 O O . ARG A 1 494 ? 7.816 28.891 42.906 1 96 494 ARG A O 1
ATOM 3771 N N . THR A 1 495 ? 7.074 27.75 41.219 1 97.19 495 THR A N 1
ATOM 3772 C CA . THR A 1 495 ? 8.242 26.875 41.188 1 97.19 495 THR A CA 1
ATOM 3773 C C . THR A 1 495 ? 9.516 27.688 40.969 1 97.19 495 THR A C 1
ATOM 3775 O O . THR A 1 495 ? 10.547 27.406 41.594 1 97.19 495 THR A O 1
ATOM 3778 N N . GLN A 1 496 ? 9.391 28.625 40.094 1 97.69 496 GLN A N 1
ATOM 3779 C CA . GLN A 1 496 ? 10.562 29.453 39.812 1 97.69 496 GLN A CA 1
ATOM 3780 C C . GLN A 1 496 ? 10.938 30.281 41.062 1 97.69 496 GLN A C 1
ATOM 3782 O O . GLN A 1 496 ? 12.117 30.438 41.375 1 97.69 496 GLN A O 1
ATOM 3787 N N . ILE A 1 497 ? 10.023 30.812 41.812 1 97.56 497 ILE A N 1
ATOM 3788 C CA . ILE A 1 497 ? 10.273 31.562 43.031 1 97.56 497 ILE A CA 1
ATOM 3789 C C . ILE A 1 497 ? 10.914 30.656 44.062 1 97.56 497 ILE A C 1
ATOM 3791 O O . ILE A 1 497 ? 11.859 31.062 44.75 1 97.56 497 ILE A O 1
ATOM 3795 N N . GLU A 1 498 ? 10.414 29.422 44.125 1 97.31 498 GLU A N 1
ATOM 3796 C CA . GLU A 1 498 ? 10.945 28.453 45.062 1 97.31 498 GLU A CA 1
ATOM 3797 C C . GLU A 1 498 ? 12.398 28.109 44.75 1 97.31 498 GLU A C 1
ATOM 3799 O O . GLU A 1 498 ? 13.219 27.969 45.656 1 97.31 498 GLU A O 1
ATOM 3804 N N . GLU A 1 499 ? 12.656 27.984 43.594 1 97.75 499 GLU A N 1
ATOM 3805 C CA . GLU A 1 499 ? 14.031 27.688 43.188 1 97.75 499 GLU A CA 1
ATOM 3806 C C . GLU A 1 499 ? 14.969 28.828 43.562 1 97.75 499 GLU A C 1
ATOM 3808 O O . GLU A 1 499 ? 16.078 28.594 44.062 1 97.75 499 GLU A O 1
ATOM 3813 N N . ILE A 1 500 ? 14.547 30.016 43.25 1 97.81 500 ILE A N 1
ATOM 3814 C CA . ILE A 1 500 ? 15.352 31.188 43.562 1 97.81 500 ILE A CA 1
ATOM 3815 C C . ILE A 1 500 ? 15.516 31.297 45.094 1 97.81 500 ILE A C 1
ATOM 3817 O O . ILE A 1 500 ? 16.594 31.625 45.594 1 97.81 500 ILE A O 1
ATOM 3821 N N . GLU A 1 501 ? 14.445 31 45.812 1 97.31 501 GLU A N 1
ATOM 3822 C CA . GLU A 1 501 ? 14.461 31.031 47.25 1 97.31 501 GLU A CA 1
ATOM 3823 C C . GLU A 1 501 ? 15.484 30.047 47.812 1 97.31 501 GLU A C 1
ATOM 3825 O O . GLU A 1 501 ? 16.219 30.391 48.75 1 97.31 501 GLU A O 1
ATOM 3830 N N . LYS A 1 502 ? 15.531 28.891 47.281 1 97.25 502 LYS A N 1
ATOM 3831 C CA . LYS A 1 502 ? 16.469 27.875 47.719 1 97.25 502 LYS A CA 1
ATOM 3832 C C . LYS A 1 502 ? 17.906 28.359 47.562 1 97.25 502 LYS A C 1
ATOM 3834 O O . LYS A 1 502 ? 18.75 28.125 48.438 1 97.25 502 LYS A O 1
ATOM 3839 N N . ILE A 1 503 ? 18.172 28.969 46.531 1 97.62 503 ILE A N 1
ATOM 3840 C CA . ILE A 1 503 ? 19.516 29.484 46.281 1 97.62 503 ILE A CA 1
ATOM 3841 C C . ILE A 1 503 ? 19.797 30.672 47.188 1 97.62 503 ILE A C 1
ATOM 3843 O O . ILE A 1 503 ? 20.891 30.781 47.75 1 97.62 503 ILE A O 1
ATOM 3847 N N . LEU A 1 504 ? 18.875 31.562 47.312 1 97.44 504 LEU A N 1
ATOM 3848 C CA . LEU A 1 504 ? 19.016 32.75 48.125 1 97.44 504 LEU A CA 1
ATOM 3849 C C . LEU A 1 504 ? 19.234 32.406 49.594 1 97.44 504 LEU A C 1
ATOM 3851 O O . LEU A 1 504 ? 19.969 33.125 50.312 1 97.44 504 LEU A O 1
ATOM 3855 N N . GLN A 1 505 ? 18.719 31.297 50 1 96.19 505 GLN A N 1
ATOM 3856 C CA . GLN A 1 505 ? 18.766 30.891 51.406 1 96.19 505 GLN A CA 1
ATOM 3857 C C . GLN A 1 505 ? 20.156 30.391 51.75 1 96.19 505 GLN A C 1
ATOM 3859 O O . GLN A 1 505 ? 20.484 30.281 52.938 1 96.19 505 GLN A O 1
ATOM 3864 N N . LEU A 1 506 ? 20.922 30.188 50.875 1 95 506 LEU A N 1
ATOM 3865 C CA . LEU A 1 506 ? 22.328 29.891 51.125 1 95 506 LEU A CA 1
ATOM 3866 C C . LEU A 1 506 ? 23.047 31.125 51.688 1 95 506 LEU A C 1
ATOM 3868 O O . LEU A 1 506 ? 24.078 31.016 52.344 1 95 506 LEU A O 1
ATOM 3872 N N . HIS A 1 507 ? 22.484 32.281 51.438 1 94.88 507 HIS A N 1
ATOM 3873 C CA . HIS A 1 507 ? 23.141 33.531 51.781 1 94.88 507 HIS A CA 1
ATOM 3874 C C . HIS A 1 507 ? 22.359 34.281 52.875 1 94.88 507 HIS A C 1
ATOM 3876 O O . HIS A 1 507 ? 22.938 35.062 53.594 1 94.88 507 HIS A O 1
ATOM 3882 N N . THR A 1 508 ? 21.078 34.125 52.844 1 94.12 508 THR A N 1
ATOM 3883 C CA . THR A 1 508 ? 20.219 34.875 53.781 1 94.12 508 THR A CA 1
ATOM 3884 C C . THR A 1 508 ? 19 34.031 54.156 1 94.12 508 THR A C 1
ATOM 3886 O O . THR A 1 508 ? 18.547 33.188 53.375 1 94.12 508 THR A O 1
ATOM 3889 N N . PRO A 1 509 ? 18.469 34.188 55.281 1 93.38 509 PRO A N 1
ATOM 3890 C CA . PRO A 1 509 ? 17.312 33.406 55.719 1 93.38 509 PRO A CA 1
ATOM 3891 C C . PRO A 1 509 ? 15.992 33.938 55.188 1 93.38 509 PRO A C 1
ATOM 3893 O O . PRO A 1 509 ? 14.922 33.438 55.562 1 93.38 509 PRO A O 1
ATOM 3896 N N . ILE A 1 510 ? 15.961 34.75 54.281 1 90.94 510 ILE A N 1
ATOM 3897 C CA . ILE A 1 510 ? 14.758 35.344 53.719 1 90.94 510 ILE A CA 1
ATOM 3898 C C . ILE A 1 510 ? 13.93 34.281 53 1 90.94 510 ILE A C 1
ATOM 3900 O O . ILE A 1 510 ? 14.477 33.5 52.219 1 90.94 510 ILE A O 1
ATOM 3904 N N . ASN A 1 511 ? 12.609 34.312 53.312 1 94.75 511 ASN A N 1
ATOM 3905 C CA . ASN A 1 511 ? 11.648 33.438 52.656 1 94.75 511 ASN A CA 1
ATOM 3906 C C . ASN A 1 511 ? 10.789 34.219 51.656 1 94.75 511 ASN A C 1
ATOM 3908 O O . ASN A 1 511 ? 9.781 34.812 52.031 1 94.75 511 ASN A O 1
ATOM 3912 N N . LEU A 1 512 ? 11.078 34.062 50.438 1 95.31 512 LEU A N 1
ATOM 3913 C CA . LEU A 1 512 ? 10.445 34.844 49.375 1 95.31 512 LEU A CA 1
ATOM 3914 C C . LEU A 1 512 ? 8.961 34.5 49.25 1 95.31 512 LEU A C 1
ATOM 3916 O O . LEU A 1 512 ? 8.125 35.406 49.125 1 95.31 512 LEU A O 1
ATOM 3920 N N . ILE A 1 513 ? 8.57 33.25 49.375 1 95.69 513 ILE A N 1
ATOM 3921 C CA . ILE A 1 513 ? 7.191 32.781 49.25 1 95.69 513 ILE A CA 1
ATOM 3922 C C . ILE A 1 513 ? 6.344 33.406 50.344 1 95.69 513 ILE A C 1
ATOM 3924 O O . ILE A 1 513 ? 5.238 33.906 50.094 1 95.69 513 ILE A O 1
ATOM 3928 N N . ASP A 1 514 ? 7.004 33.438 51.5 1 93.44 514 ASP A N 1
ATOM 3929 C CA . ASP A 1 514 ? 6.309 34 52.656 1 93.44 514 ASP A CA 1
ATOM 3930 C C . ASP A 1 514 ? 6.098 35.5 52.5 1 93.44 514 ASP A C 1
ATOM 3932 O O . ASP A 1 514 ? 5.051 36.031 52.875 1 93.44 514 ASP A O 1
ATOM 3936 N N . LEU A 1 515 ? 7.074 36.125 51.938 1 93.56 515 LEU A N 1
ATOM 3937 C CA . LEU A 1 515 ? 6.977 37.562 51.719 1 93.56 515 LEU A CA 1
ATOM 3938 C C . LEU A 1 515 ? 5.84 37.875 50.75 1 93.56 515 LEU A C 1
ATOM 3940 O O . LEU A 1 515 ? 5.086 38.844 51 1 93.56 515 LEU A O 1
ATOM 3944 N N . ILE A 1 516 ? 5.633 37.156 49.688 1 93.94 516 ILE A N 1
ATOM 3945 C CA . ILE A 1 516 ? 4.617 37.406 48.688 1 93.94 516 ILE A CA 1
ATOM 3946 C C . ILE A 1 516 ? 3.24 37.031 49.219 1 93.94 516 ILE A C 1
ATOM 3948 O O . ILE A 1 516 ? 2.275 37.781 49.062 1 93.94 516 ILE A O 1
ATOM 3952 N N . GLU A 1 517 ? 3.104 35.906 49.906 1 92.56 517 GLU A N 1
ATOM 3953 C CA . GLU A 1 517 ? 1.824 35.406 50.375 1 92.56 517 GLU A CA 1
ATOM 3954 C C . GLU A 1 517 ? 1.27 36.25 51.531 1 92.56 517 GLU A C 1
ATOM 3956 O O . GLU A 1 517 ? 0.053 36.375 51.656 1 92.56 517 GLU A O 1
ATOM 3961 N N . ASN A 1 518 ? 2.277 36.781 52.344 1 89.12 518 ASN A N 1
ATOM 3962 C CA . ASN A 1 518 ? 1.85 37.5 53.531 1 89.12 518 ASN A CA 1
ATOM 3963 C C . ASN A 1 518 ? 1.797 39 53.281 1 89.12 518 ASN A C 1
ATOM 3965 O O . ASN A 1 518 ? 1.731 39.781 54.219 1 89.12 518 ASN A O 1
ATOM 3969 N N . ASP A 1 519 ? 1.848 39.438 52.156 1 85.69 519 ASP A N 1
ATOM 3970 C CA . ASP A 1 519 ? 1.688 40.812 51.75 1 85.69 519 ASP A CA 1
ATOM 3971 C C . ASP A 1 519 ? 2.736 41.719 52.406 1 85.69 519 ASP A C 1
ATOM 3973 O O . ASP A 1 519 ? 2.398 42.719 53 1 85.69 519 ASP A O 1
ATOM 3977 N N . TYR A 1 520 ? 3.902 41.219 52.375 1 83.19 520 TYR A N 1
ATOM 3978 C CA . TYR A 1 520 ? 4.984 42.062 52.906 1 83.19 520 TYR A CA 1
ATOM 3979 C C . TYR A 1 520 ? 4.961 43.438 52.281 1 83.19 520 TYR A C 1
ATOM 3981 O O . TYR A 1 520 ? 4.695 43.594 51.094 1 83.19 520 TYR A O 1
ATOM 3989 N N . ASP A 1 521 ? 5.176 44.531 53.125 1 82.12 521 ASP A N 1
ATOM 3990 C CA . ASP A 1 521 ? 4.973 45.844 52.562 1 82.12 521 ASP A CA 1
ATOM 3991 C C . ASP A 1 521 ? 6.152 46.781 52.906 1 82.12 521 ASP A C 1
ATOM 3993 O O . ASP A 1 521 ? 6.145 47.938 52.562 1 82.12 521 ASP A O 1
ATOM 3997 N N . ASP A 1 522 ? 7.195 46.344 53.594 1 85.25 522 ASP A N 1
ATOM 3998 C CA . ASP A 1 522 ? 8.336 47.188 53.875 1 85.25 522 ASP A CA 1
ATOM 3999 C C . ASP A 1 522 ? 9.445 47 52.844 1 85.25 522 ASP A C 1
ATOM 4001 O O . ASP A 1 522 ? 10.406 46.25 53.094 1 85.25 522 ASP A O 1
ATOM 4005 N N . PHE A 1 523 ? 9.398 47.719 51.781 1 86.88 523 PHE A N 1
ATOM 4006 C CA . PHE A 1 523 ? 10.352 47.562 50.688 1 86.88 523 PHE A CA 1
ATOM 4007 C C . PHE A 1 523 ? 11.453 48.594 50.781 1 86.88 523 PHE A C 1
ATOM 4009 O O . PHE A 1 523 ? 12.164 48.844 49.812 1 86.88 523 PHE A O 1
ATOM 4016 N N . THR A 1 524 ? 11.555 49.219 51.938 1 83.19 524 THR A N 1
ATOM 4017 C CA . THR A 1 524 ? 12.609 50.188 52.125 1 83.19 524 THR A CA 1
ATOM 4018 C C . THR A 1 524 ? 13.961 49.5 52.344 1 83.19 524 THR A C 1
ATOM 4020 O O . THR A 1 524 ? 15.008 50.125 52.219 1 83.19 524 THR A O 1
ATOM 4023 N N . LYS A 1 525 ? 13.875 48.281 52.75 1 87.06 525 LYS A N 1
ATOM 4024 C CA . LYS A 1 525 ? 15.094 47.5 52.969 1 87.06 525 LYS A CA 1
ATOM 4025 C C . LYS A 1 525 ? 15.57 46.844 51.656 1 87.06 525 LYS A C 1
ATOM 4027 O O . LYS A 1 525 ? 14.961 45.906 51.156 1 87.06 525 LYS A O 1
ATOM 4032 N N . PRO A 1 526 ? 16.703 47.375 51.156 1 90.06 526 PRO A N 1
ATOM 4033 C CA . PRO A 1 526 ? 17.203 46.812 49.906 1 90.06 526 PRO A CA 1
ATOM 4034 C C . PRO A 1 526 ? 17.484 45.312 49.969 1 90.06 526 PRO A C 1
ATOM 4036 O O . PRO A 1 526 ? 17.344 44.625 48.969 1 90.06 526 PRO A O 1
ATOM 4039 N N . GLU A 1 527 ? 17.812 44.844 51.156 1 91.62 527 GLU A N 1
ATOM 4040 C CA . GLU A 1 527 ? 18.172 43.438 51.312 1 91.62 527 GLU A CA 1
ATOM 4041 C C . GLU A 1 527 ? 16.969 42.5 51.094 1 91.62 527 GLU A C 1
ATOM 4043 O O . GLU A 1 527 ? 17.141 41.312 50.844 1 91.62 527 GLU A O 1
ATOM 4048 N N . ILE A 1 528 ? 15.766 43.062 51.094 1 92.38 528 ILE A N 1
ATOM 4049 C CA . ILE A 1 528 ? 14.539 42.281 50.906 1 92.38 528 ILE A CA 1
ATOM 4050 C C . ILE A 1 528 ? 13.938 42.656 49.531 1 92.38 528 ILE A C 1
ATOM 4052 O O . ILE A 1 528 ? 13.586 41.75 48.75 1 92.38 528 ILE A O 1
ATOM 4056 N N . ALA A 1 529 ? 13.914 43.938 49.219 1 92.88 529 ALA A N 1
ATOM 4057 C CA . ALA A 1 529 ? 13.227 44.438 48.031 1 92.88 529 ALA A CA 1
ATOM 4058 C C . ALA A 1 529 ? 13.898 43.969 46.75 1 92.88 529 ALA A C 1
ATOM 4060 O O . ALA A 1 529 ? 13.227 43.594 45.781 1 92.88 529 ALA A O 1
ATOM 4061 N N . GLN A 1 530 ? 15.211 44.031 46.75 1 94.56 530 GLN A N 1
ATOM 4062 C CA . GLN A 1 530 ? 15.93 43.719 45.5 1 94.56 530 GLN A CA 1
ATOM 4063 C C . GLN A 1 530 ? 15.875 42.25 45.188 1 94.56 530 GLN A C 1
ATOM 4065 O O . GLN A 1 530 ? 15.531 41.875 44.062 1 94.56 530 GLN A O 1
ATOM 4070 N N . PRO A 1 531 ? 16.078 41.344 46.156 1 95.44 531 PRO A N 1
ATOM 4071 C CA . PRO A 1 531 ? 15.922 39.906 45.844 1 95.44 531 PRO A CA 1
ATOM 4072 C C . PRO A 1 531 ? 14.484 39.562 45.469 1 95.44 531 PRO A C 1
ATOM 4074 O O . PRO A 1 531 ? 14.273 38.719 44.594 1 95.44 531 PRO A O 1
ATOM 4077 N N . LEU A 1 532 ? 13.523 40.125 46.062 1 95.31 532 LEU A N 1
ATOM 4078 C CA . LEU A 1 532 ? 12.125 39.875 45.75 1 95.31 532 LEU A CA 1
ATOM 4079 C C . LEU A 1 532 ? 11.789 40.312 44.344 1 95.31 532 LEU A C 1
ATOM 4081 O O . LEU A 1 532 ? 11.141 39.562 43.594 1 95.31 532 LEU A O 1
ATOM 4085 N N . LEU A 1 533 ? 12.234 41.469 44 1 95.44 533 LEU A N 1
ATOM 4086 C CA . LEU A 1 533 ? 11.992 42 42.656 1 95.44 533 LEU A CA 1
ATOM 4087 C C . LEU A 1 533 ? 12.656 41.125 41.594 1 95.44 533 LEU A C 1
ATOM 4089 O O . LEU A 1 533 ? 12.055 40.844 40.562 1 95.44 533 LEU A O 1
ATOM 4093 N N . PHE A 1 534 ? 13.828 40.781 41.844 1 96.06 534 PHE A N 1
ATOM 4094 C CA . PHE A 1 534 ? 14.555 39.875 40.969 1 96.06 534 PHE A CA 1
ATOM 4095 C C . PHE A 1 534 ? 13.781 38.562 40.781 1 96.06 534 PHE A C 1
ATOM 4097 O O . PHE A 1 534 ? 13.578 38.125 39.656 1 96.06 534 PHE A O 1
ATOM 4104 N N . ALA A 1 535 ? 13.359 38 41.875 1 97.25 535 ALA A N 1
ATOM 4105 C CA . ALA A 1 535 ? 12.648 36.719 41.844 1 97.25 535 ALA A CA 1
ATOM 4106 C C . ALA A 1 535 ? 11.359 36.844 41.031 1 97.25 535 ALA A C 1
ATOM 4108 O O . ALA A 1 535 ? 11.047 35.969 40.219 1 97.25 535 ALA A O 1
ATOM 4109 N N . VAL A 1 536 ? 10.656 37.875 41.188 1 96.44 536 VAL A N 1
ATOM 4110 C CA . VAL A 1 536 ? 9.383 38.094 40.5 1 96.44 536 VAL A CA 1
ATOM 4111 C C . VAL A 1 536 ? 9.617 38.281 39 1 96.44 536 VAL A C 1
ATOM 4113 O O . VAL A 1 536 ? 8.883 37.719 38.188 1 96.44 536 VAL A O 1
ATOM 4116 N N . GLN A 1 537 ? 10.602 39.031 38.719 1 97.44 537 GLN A N 1
ATOM 4117 C CA . GLN A 1 537 ? 10.891 39.312 37.312 1 97.44 537 GLN A CA 1
ATOM 4118 C C . GLN A 1 537 ? 11.336 38.031 36.562 1 97.44 537 GLN A C 1
ATOM 4120 O O . GLN A 1 537 ? 10.859 37.75 35.469 1 97.44 537 GLN A O 1
ATOM 4125 N N . VAL A 1 538 ? 12.164 37.281 37.188 1 97.69 538 VAL A N 1
ATOM 4126 C CA . VAL A 1 538 ? 12.641 36.031 36.594 1 97.69 538 VAL A CA 1
ATOM 4127 C C . VAL A 1 538 ? 11.5 35.031 36.5 1 97.69 538 VAL A C 1
ATOM 4129 O O . VAL A 1 538 ? 11.352 34.344 35.469 1 97.69 538 VAL A O 1
ATOM 4132 N N . ALA A 1 539 ? 10.719 34.938 37.469 1 97.75 539 ALA A N 1
ATOM 4133 C CA . ALA A 1 539 ? 9.586 34.031 37.469 1 97.75 539 ALA A CA 1
ATOM 4134 C C . ALA A 1 539 ? 8.562 34.406 36.406 1 97.75 539 ALA A C 1
ATOM 4136 O O . ALA A 1 539 ? 7.914 33.562 35.812 1 97.75 539 ALA A O 1
ATOM 4137 N N . MET A 1 540 ? 8.453 35.688 36.219 1 96.69 540 MET A N 1
ATOM 4138 C CA . MET A 1 540 ? 7.543 36.156 35.156 1 96.69 540 MET A CA 1
ATOM 4139 C C . MET A 1 540 ? 8.023 35.75 33.781 1 96.69 540 MET A C 1
ATOM 4141 O O . MET A 1 540 ? 7.223 35.375 32.938 1 96.69 540 MET A O 1
ATOM 4145 N N . VAL A 1 541 ? 9.234 35.875 33.594 1 96.94 541 VAL A N 1
ATOM 4146 C CA . VAL A 1 541 ? 9.805 35.469 32.312 1 96.94 541 VAL A CA 1
ATOM 4147 C C . VAL A 1 541 ? 9.625 33.969 32.125 1 96.94 541 VAL A C 1
ATOM 4149 O O . VAL A 1 541 ? 9.312 33.5 31.016 1 96.94 541 VAL A O 1
ATOM 4152 N N . SER A 1 542 ? 9.82 33.25 33.125 1 96.44 542 SER A N 1
ATOM 4153 C CA . SER A 1 542 ? 9.602 31.797 33.062 1 96.44 542 SER A CA 1
ATOM 4154 C C . SER A 1 542 ? 8.156 31.469 32.688 1 96.44 542 SER A C 1
ATOM 4156 O O . SER A 1 542 ? 7.898 30.578 31.891 1 96.44 542 SER A O 1
ATOM 4158 N N . LEU A 1 543 ? 7.266 32.156 33.281 1 95.75 543 LEU A N 1
ATOM 4159 C CA . LEU A 1 543 ? 5.848 31.953 33.031 1 95.75 543 LEU A CA 1
ATOM 4160 C C . LEU A 1 543 ? 5.504 32.344 31.578 1 95.75 543 LEU A C 1
ATOM 4162 O O . LEU A 1 543 ? 4.797 31.594 30.891 1 95.75 543 LEU A O 1
ATOM 4166 N N . LEU A 1 544 ? 6.023 33.469 31.141 1 94.31 544 LEU A N 1
ATOM 4167 C CA . LEU A 1 544 ? 5.789 33.906 29.766 1 94.31 544 LEU A CA 1
ATOM 4168 C C . LEU A 1 544 ? 6.383 32.906 28.766 1 94.31 544 LEU A C 1
ATOM 4170 O O . LEU A 1 544 ? 5.781 32.625 27.734 1 94.31 544 LEU A O 1
ATOM 4174 N N . GLY A 1 545 ? 7.535 32.438 29.156 1 92.62 545 GLY A N 1
ATOM 4175 C CA . GLY A 1 545 ? 8.141 31.422 28.328 1 92.62 545 GLY A CA 1
ATOM 4176 C C . GLY A 1 545 ? 7.305 30.156 28.234 1 92.62 545 GLY A C 1
ATOM 4177 O O . GLY A 1 545 ? 7.18 29.562 27.172 1 92.62 545 GLY A O 1
ATOM 4178 N N . PHE A 1 546 ? 6.773 29.812 29.344 1 91.12 546 PHE A N 1
ATOM 4179 C CA . PHE A 1 546 ? 5.895 28.656 29.391 1 91.12 546 PHE A CA 1
ATOM 4180 C C . PHE A 1 546 ? 4.668 28.859 28.516 1 91.12 546 PHE A C 1
ATOM 4182 O O . PHE A 1 546 ? 4.172 27.922 27.906 1 91.12 546 PHE A O 1
ATOM 4189 N N . TRP A 1 547 ? 4.242 30.094 28.438 1 87.69 547 TRP A N 1
ATOM 4190 C CA . TRP A 1 547 ? 3.09 30.438 27.609 1 87.69 547 TRP A CA 1
ATOM 4191 C C . TRP A 1 547 ? 3.5 30.625 26.156 1 87.69 547 TRP A C 1
ATOM 4193 O O . TRP A 1 547 ? 2.678 30.984 25.312 1 87.69 547 TRP A O 1
ATOM 4203 N N . GLY A 1 548 ? 4.781 30.516 25.859 1 86.44 548 GLY A N 1
ATOM 4204 C CA . GLY A 1 548 ? 5.266 30.578 24.484 1 86.44 548 GLY A CA 1
ATOM 4205 C C . GLY A 1 548 ? 5.688 31.969 24.062 1 86.44 548 GLY A C 1
ATOM 4206 O O . GLY A 1 548 ? 5.93 32.219 22.891 1 86.44 548 GLY A O 1
ATOM 4207 N N . ILE A 1 549 ? 5.766 32.875 25.016 1 89.69 549 ILE A N 1
ATOM 4208 C CA . ILE A 1 549 ? 6.172 34.25 24.719 1 89.69 549 ILE A CA 1
ATOM 4209 C C . ILE A 1 549 ? 7.672 34.406 24.953 1 89.69 549 ILE A C 1
ATOM 4211 O O . ILE A 1 549 ? 8.156 34.156 26.062 1 89.69 549 ILE A O 1
ATOM 4215 N N . GLN A 1 550 ? 8.312 34.781 23.859 1 91.12 550 GLN A N 1
ATOM 4216 C CA . GLN A 1 550 ? 9.75 35 23.938 1 91.12 550 GLN A CA 1
ATOM 4217 C C . GLN A 1 550 ? 10.117 36.438 23.516 1 91.12 550 GLN A C 1
ATOM 4219 O O . GLN A 1 550 ? 9.516 36.969 22.594 1 91.12 550 GLN A O 1
ATOM 4224 N N . ALA A 1 551 ? 11.055 36.938 24.234 1 93.38 551 ALA A N 1
ATOM 4225 C CA . ALA A 1 551 ? 11.5 38.281 23.891 1 93.38 551 ALA A CA 1
ATOM 4226 C C . ALA A 1 551 ? 12.539 38.25 22.781 1 93.38 551 ALA A C 1
ATOM 4228 O O . ALA A 1 551 ? 13.352 37.312 22.703 1 93.38 551 ALA A O 1
ATOM 4229 N N . ASN A 1 552 ? 12.43 39.281 21.938 1 93.5 552 ASN A N 1
ATOM 4230 C CA . ASN A 1 552 ? 13.469 39.5 20.953 1 93.5 552 ASN A CA 1
ATOM 4231 C C . ASN A 1 552 ? 14.641 40.281 21.531 1 93.5 552 ASN A C 1
ATOM 4233 O O . ASN A 1 552 ? 15.773 40.156 21.078 1 93.5 552 ASN A O 1
ATOM 4237 N N . LEU A 1 553 ? 14.203 41.156 22.438 1 94 553 LEU A N 1
ATOM 4238 C CA . LEU A 1 553 ? 15.164 42 23.125 1 94 553 LEU A CA 1
ATOM 4239 C C . LEU A 1 553 ? 14.812 42.125 24.609 1 94 553 LEU A C 1
ATOM 4241 O O . LEU A 1 553 ? 13.633 42.156 24.969 1 94 553 LEU A O 1
ATOM 4245 N N . MET A 1 554 ? 15.867 42.188 25.453 1 95.56 554 MET A N 1
ATOM 4246 C CA . MET A 1 554 ? 15.68 42.406 26.891 1 95.56 554 MET A CA 1
ATOM 4247 C C . MET A 1 554 ? 16.5 43.594 27.391 1 95.56 554 MET A C 1
ATOM 4249 O O . MET A 1 554 ? 17.656 43.781 26.984 1 95.56 554 MET A O 1
ATOM 4253 N N . ILE A 1 555 ? 15.797 44.469 28.094 1 95.81 555 ILE A N 1
ATOM 4254 C CA . ILE A 1 555 ? 16.469 45.625 28.641 1 95.81 555 ILE A CA 1
ATOM 4255 C C . ILE A 1 555 ? 16.203 45.719 30.156 1 95.81 555 ILE A C 1
ATOM 4257 O O . ILE A 1 555 ? 15.078 45.531 30.609 1 95.81 555 ILE A O 1
ATOM 4261 N N . GLY A 1 556 ? 17.234 45.906 30.922 1 94.88 556 GLY A N 1
ATOM 4262 C CA . GLY A 1 556 ? 17.109 46.062 32.375 1 94.88 556 GLY A CA 1
ATOM 4263 C C . GLY A 1 556 ? 17.547 47.406 32.875 1 94.88 556 GLY A C 1
ATOM 4264 O O . GLY A 1 556 ? 18.5 48 32.344 1 94.88 556 GLY A O 1
ATOM 4265 N N . HIS A 1 557 ? 16.828 47.906 33.844 1 94 557 HIS A N 1
ATOM 4266 C CA . HIS A 1 557 ? 17.203 49.156 34.531 1 94 557 HIS A CA 1
ATOM 4267 C C . HIS A 1 557 ? 17.609 48.906 35.969 1 94 557 HIS A C 1
ATOM 4269 O O . HIS A 1 557 ? 16.844 48.281 36.719 1 94 557 HIS A O 1
ATOM 4275 N N . SER A 1 558 ? 18.828 49.406 36.438 1 91.31 558 SER A N 1
ATOM 4276 C CA . SER A 1 558 ? 19.312 49.281 37.812 1 91.31 558 SER A CA 1
ATOM 4277 C C . SER A 1 558 ? 19.312 47.812 38.25 1 91.31 558 SER A C 1
ATOM 4279 O O . SER A 1 558 ? 19.906 46.969 37.594 1 91.31 558 SER A O 1
ATOM 4281 N N . VAL A 1 559 ? 18.484 47.438 39.219 1 90.06 559 VAL A N 1
ATOM 4282 C CA . VAL A 1 559 ? 18.453 46.062 39.75 1 90.06 559 VAL A CA 1
ATOM 4283 C C . VAL A 1 559 ? 17.891 45.125 38.688 1 90.06 559 VAL A C 1
ATOM 4285 O O . VAL A 1 559 ? 18.234 43.938 38.625 1 90.06 559 VAL A O 1
ATOM 4288 N N . GLY A 1 560 ? 17.125 45.625 37.781 1 96.31 560 GLY A N 1
ATOM 4289 C CA . GLY A 1 560 ? 16.516 44.844 36.719 1 96.31 560 GLY A CA 1
ATOM 4290 C C . GLY A 1 560 ? 17.531 44.312 35.719 1 96.31 560 GLY A C 1
ATOM 4291 O O . GLY A 1 560 ? 17.25 43.344 34.969 1 96.31 560 GLY A O 1
ATOM 4292 N N . GLU A 1 561 ? 18.781 44.875 35.719 1 95.81 561 GLU A N 1
ATOM 4293 C CA . GLU A 1 561 ? 19.844 44.438 34.812 1 95.81 561 GLU A CA 1
ATOM 4294 C C . GLU A 1 561 ? 20.266 43.031 35.125 1 95.81 561 GLU A C 1
ATOM 4296 O O . GLU A 1 561 ? 20.641 42.25 34.219 1 95.81 561 GLU A O 1
ATOM 4301 N N . VAL A 1 562 ? 20.172 42.75 36.406 1 96.5 562 VAL A N 1
ATOM 4302 C CA . VAL A 1 562 ? 20.594 41.406 36.812 1 96.5 562 VAL A CA 1
ATOM 4303 C C . VAL A 1 562 ? 19.594 40.375 36.312 1 96.5 562 VAL A C 1
ATOM 4305 O O . VAL A 1 562 ? 19.969 39.344 35.781 1 96.5 562 VAL A O 1
ATOM 4308 N N . ALA A 1 563 ? 18.344 40.688 36.438 1 97.62 563 ALA A N 1
ATOM 4309 C CA . ALA A 1 563 ? 17.297 39.781 35.938 1 97.62 563 ALA A CA 1
ATOM 4310 C C . ALA A 1 563 ? 17.375 39.656 34.406 1 97.62 563 ALA A C 1
ATOM 4312 O O . ALA A 1 563 ? 17.25 38.562 33.875 1 97.62 563 ALA A O 1
ATOM 4313 N N . ALA A 1 564 ? 17.625 40.75 33.75 1 97.56 564 ALA A N 1
ATOM 4314 C CA . ALA A 1 564 ? 17.75 40.75 32.312 1 97.56 564 ALA A CA 1
ATOM 4315 C C . ALA A 1 564 ? 18.938 39.906 31.844 1 97.56 564 ALA A C 1
ATOM 4317 O O . ALA A 1 564 ? 18.828 39.156 30.875 1 97.56 564 ALA A O 1
ATOM 4318 N N . ALA A 1 565 ? 20 40.062 32.531 1 96.25 565 ALA A N 1
ATOM 4319 C CA . ALA A 1 565 ? 21.203 39.312 32.156 1 96.25 565 ALA A CA 1
ATOM 4320 C C . ALA A 1 565 ? 20.984 37.812 32.344 1 96.25 565 ALA A C 1
ATOM 4322 O O . ALA A 1 565 ? 21.438 37 31.516 1 96.25 565 ALA A O 1
ATOM 4323 N N . HIS A 1 566 ? 20.344 37.469 33.344 1 97.19 566 HIS A N 1
ATOM 4324 C CA . HIS A 1 566 ? 20.062 36.031 33.562 1 97.19 566 HIS A CA 1
ATOM 4325 C C . HIS A 1 566 ? 19.109 35.5 32.5 1 97.19 566 HIS A C 1
ATOM 4327 O O . HIS A 1 566 ? 19.359 34.438 31.906 1 97.19 566 HIS A O 1
ATOM 4333 N N . CYS A 1 567 ? 18.078 36.188 32.219 1 97.06 567 CYS A N 1
ATOM 4334 C CA . CYS A 1 567 ? 17.062 35.719 31.281 1 97.06 567 CYS A CA 1
ATOM 4335 C C . CYS A 1 567 ? 17.609 35.719 29.859 1 97.06 567 CYS A C 1
ATOM 4337 O O . CYS A 1 567 ? 17.141 34.938 29.016 1 97.06 567 CYS A O 1
ATOM 4339 N N . ALA A 1 568 ? 18.625 36.5 29.656 1 95 568 ALA A N 1
ATOM 4340 C CA . ALA A 1 568 ? 19.266 36.531 28.344 1 95 568 ALA A CA 1
ATOM 4341 C C . ALA A 1 568 ? 20.297 35.406 28.219 1 95 568 ALA A C 1
ATOM 4343 O O . ALA A 1 568 ? 20.812 35.156 27.141 1 95 568 ALA A O 1
ATOM 4344 N N . GLY A 1 569 ? 20.609 34.781 29.281 1 93.25 569 GLY A N 1
ATOM 4345 C CA . GLY A 1 569 ? 21.5 33.656 29.25 1 93.25 569 GLY A CA 1
ATOM 4346 C C . GLY A 1 569 ? 22.938 34 29.562 1 93.25 569 GLY A C 1
ATOM 4347 O O . GLY A 1 569 ? 23.844 33.156 29.469 1 93.25 569 GLY A O 1
ATOM 4348 N N . THR A 1 570 ? 23.125 35.188 29.969 1 92.88 570 THR A N 1
ATOM 4349 C CA . THR A 1 570 ? 24.484 35.656 30.188 1 92.88 570 THR A CA 1
ATOM 4350 C C . THR A 1 570 ? 24.953 35.312 31.609 1 92.88 570 THR A C 1
ATOM 4352 O O . THR A 1 570 ? 26.156 35.188 31.844 1 92.88 570 THR A O 1
ATOM 4355 N N . LEU A 1 571 ? 23.984 35.219 32.625 1 94.75 571 LEU A N 1
ATOM 4356 C CA . LEU A 1 571 ? 24.281 34.844 34 1 94.75 571 LEU A CA 1
ATOM 4357 C C . LEU A 1 571 ? 23.5 33.594 34.406 1 94.75 571 LEU A C 1
ATOM 4359 O O . LEU A 1 571 ? 22.312 33.469 34.094 1 94.75 571 LEU A O 1
ATOM 4363 N N . SER A 1 572 ? 24.203 32.625 35 1 96.94 572 SER A N 1
ATOM 4364 C CA . SER A 1 572 ? 23.469 31.516 35.562 1 96.94 572 SER A CA 1
ATOM 4365 C C . SER A 1 572 ? 22.562 31.984 36.688 1 96.94 572 SER A C 1
ATOM 4367 O O . SER A 1 572 ? 22.766 33.062 37.281 1 96.94 572 SER A O 1
ATOM 4369 N N . LEU A 1 573 ? 21.609 31.172 36.938 1 97.44 573 LEU A N 1
ATOM 4370 C CA . LEU A 1 573 ? 20.703 31.531 38.031 1 97.44 573 LEU A CA 1
ATOM 4371 C C . LEU A 1 573 ? 21.438 31.688 39.344 1 97.44 573 LEU A C 1
ATOM 4373 O O . LEU A 1 573 ? 21.188 32.625 40.094 1 97.44 573 LEU A O 1
ATOM 4377 N N . HIS A 1 574 ? 22.344 30.844 39.625 1 97 574 HIS A N 1
ATOM 4378 C CA . HIS A 1 574 ? 23.125 30.875 40.844 1 97 574 HIS A CA 1
ATOM 4379 C C . HIS A 1 574 ? 23.938 32.156 40.938 1 97 574 HIS A C 1
ATOM 4381 O O . HIS A 1 574 ? 23.938 32.812 42 1 97 574 HIS A O 1
ATOM 4387 N N . ASP A 1 575 ? 24.516 32.5 39.812 1 96.62 575 ASP A N 1
ATOM 4388 C CA . ASP A 1 575 ? 25.328 33.688 39.812 1 96.62 575 ASP A CA 1
ATOM 4389 C C . ASP A 1 575 ? 24.469 34.938 39.938 1 96.62 575 ASP A C 1
ATOM 4391 O O . ASP A 1 575 ? 24.844 35.906 40.594 1 96.62 575 ASP A O 1
ATOM 4395 N N . ALA A 1 576 ? 23.406 34.906 39.281 1 97.88 576 ALA A N 1
ATOM 4396 C CA . ALA A 1 576 ? 22.5 36.062 39.312 1 97.88 576 ALA A CA 1
ATOM 4397 C C . ALA A 1 576 ? 21.984 36.281 40.719 1 97.88 576 ALA A C 1
ATOM 4399 O O . ALA A 1 576 ? 21.922 37.438 41.188 1 97.88 576 ALA A O 1
ATOM 4400 N N . VAL A 1 577 ? 21.625 35.281 41.438 1 97.69 577 VAL A N 1
ATOM 4401 C CA . VAL A 1 577 ? 21.125 35.375 42.781 1 97.69 577 VAL A CA 1
ATOM 4402 C C . VAL A 1 577 ? 22.234 35.906 43.688 1 97.69 577 VAL A C 1
ATOM 4404 O O . VAL A 1 577 ? 22 36.75 44.562 1 97.69 577 VAL A O 1
ATOM 4407 N N . LYS A 1 578 ? 23.422 35.438 43.469 1 96.69 578 LYS A N 1
ATOM 4408 C CA . LYS A 1 578 ? 24.578 35.906 44.219 1 96.69 578 LYS A CA 1
ATOM 4409 C C . LYS A 1 578 ? 24.797 37.406 44.031 1 96.69 578 LYS A C 1
ATOM 4411 O O . LYS A 1 578 ? 25.031 38.156 44.969 1 96.69 578 LYS A O 1
ATOM 4416 N N . VAL A 1 579 ? 24.719 37.781 42.781 1 96.75 579 VAL A N 1
ATOM 4417 C CA . VAL A 1 579 ? 24.938 39.188 42.438 1 96.75 579 VAL A CA 1
ATOM 4418 C C . VAL A 1 579 ? 23.875 40.062 43.125 1 96.75 579 VAL A C 1
ATOM 4420 O O . VAL A 1 579 ? 24.203 41.062 43.75 1 96.75 579 VAL A O 1
ATOM 4423 N N . ILE A 1 580 ? 22.688 39.656 43 1 96.25 580 ILE A N 1
ATOM 4424 C CA . ILE A 1 580 ? 21.594 40.469 43.562 1 96.25 580 ILE A CA 1
ATOM 4425 C C . ILE A 1 580 ? 21.703 40.5 45.062 1 96.25 580 ILE A C 1
ATOM 4427 O O . ILE A 1 580 ? 21.344 41.531 45.688 1 96.25 580 ILE A O 1
ATOM 4431 N N . TYR A 1 581 ? 22.094 39.438 45.719 1 95.62 581 TYR A N 1
ATOM 4432 C CA . TYR A 1 581 ? 22.25 39.406 47.156 1 95.62 581 TYR A CA 1
ATOM 4433 C C . TYR A 1 581 ? 23.328 40.375 47.625 1 95.62 581 TYR A C 1
ATOM 4435 O O . TYR A 1 581 ? 23.062 41.25 48.469 1 95.62 581 TYR A O 1
ATOM 4443 N N . TYR A 1 582 ? 24.469 40.25 47.031 1 95.12 582 TYR A N 1
ATOM 4444 C CA . TYR A 1 582 ? 25.578 41.094 47.469 1 95.12 582 TYR A CA 1
ATOM 4445 C C . TYR A 1 582 ? 25.297 42.562 47.156 1 95.12 582 TYR A C 1
ATOM 4447 O O . TYR A 1 582 ? 25.641 43.438 47.938 1 95.12 582 TYR A O 1
ATOM 4455 N N . ARG A 1 583 ? 24.734 42.75 46 1 93.94 583 ARG A N 1
ATOM 4456 C CA . ARG A 1 583 ? 24.359 44.125 45.688 1 93.94 583 ARG A CA 1
ATOM 4457 C C . ARG A 1 583 ? 23.406 44.719 46.719 1 93.94 583 ARG A C 1
ATOM 4459 O O . ARG A 1 583 ? 23.594 45.844 47.156 1 93.94 583 ARG A O 1
ATOM 4466 N N . SER A 1 584 ? 22.469 43.969 47.125 1 93.25 584 SER A N 1
ATOM 4467 C CA . SER A 1 584 ? 21.453 44.406 48.062 1 93.25 584 SER A CA 1
ATOM 4468 C C . SER A 1 584 ? 22.062 44.656 49.438 1 93.25 584 SER A C 1
ATOM 4470 O O . SER A 1 584 ? 21.75 45.656 50.094 1 93.25 584 SER A O 1
ATOM 4472 N N . VAL A 1 585 ? 22.922 43.781 49.844 1 91.94 585 VAL A N 1
ATOM 4473 C CA . VAL A 1 585 ? 23.562 43.875 51.156 1 91.94 585 VAL A CA 1
ATOM 4474 C C . VAL A 1 585 ? 24.5 45.094 51.188 1 91.94 585 VAL A C 1
ATOM 4476 O O . VAL A 1 585 ? 24.5 45.875 52.125 1 91.94 585 VAL A O 1
ATOM 4479 N N . LEU A 1 586 ? 25.234 45.25 50.156 1 91.38 586 LEU A N 1
ATOM 4480 C CA . LEU A 1 586 ? 26.172 46.375 50.094 1 91.38 586 LEU A CA 1
ATOM 4481 C C . LEU A 1 586 ? 25.438 47.688 50 1 91.38 586 LEU A C 1
ATOM 4483 O O . LEU A 1 586 ? 25.859 48.656 50.656 1 91.38 586 LEU A O 1
ATOM 4487 N N . GLN A 1 587 ? 24.406 47.719 49.312 1 89.56 587 GLN A N 1
ATOM 4488 C CA . GLN A 1 587 ? 23.609 48.938 49.219 1 89.56 587 GLN A CA 1
ATOM 4489 C C . GLN A 1 587 ? 22.969 49.281 50.531 1 89.56 587 GLN A C 1
ATOM 4491 O O . GLN A 1 587 ? 22.797 50.469 50.875 1 89.56 587 GLN A O 1
ATOM 4496 N N . SER A 1 588 ? 22.656 48.281 51.281 1 87.19 588 SER A N 1
ATOM 4497 C CA . SER A 1 588 ? 22.031 48.5 52.594 1 87.19 588 SER A CA 1
ATOM 4498 C C . SER A 1 588 ? 23 49.156 53.562 1 87.19 588 SER A C 1
ATOM 4500 O O . SER A 1 588 ? 22.578 49.781 54.562 1 87.19 588 SER A O 1
ATOM 4502 N N . THR A 1 589 ? 24.312 49.125 53.219 1 86.06 589 THR A N 1
ATOM 4503 C CA . THR A 1 589 ? 25.328 49.656 54.125 1 86.06 589 THR A CA 1
ATOM 4504 C C . THR A 1 589 ? 25.547 51.156 53.844 1 86.06 589 THR A C 1
ATOM 4506 O O . THR A 1 589 ? 26.109 51.875 54.688 1 86.06 589 THR A O 1
ATOM 4509 N N . VAL A 1 590 ? 25.25 51.5 52.688 1 78.38 590 VAL A N 1
ATOM 4510 C CA . VAL A 1 590 ? 25.531 52.906 52.312 1 78.38 590 VAL A CA 1
ATOM 4511 C C . VAL A 1 590 ? 24.234 53.719 52.406 1 78.38 590 VAL A C 1
ATOM 4513 O O . VAL A 1 590 ? 23.469 53.75 51.438 1 78.38 590 VAL A O 1
ATOM 4516 N N . THR A 1 591 ? 23.828 54.094 53.625 1 70 591 THR A N 1
ATOM 4517 C CA . THR A 1 591 ? 22.594 54.812 53.844 1 70 591 THR A CA 1
ATOM 4518 C C . THR A 1 591 ? 22.844 56.312 53.812 1 70 591 THR A C 1
ATOM 4520 O O . THR A 1 591 ? 23.969 56.781 54 1 70 591 THR A O 1
ATOM 4523 N N . GLY A 1 592 ? 22 57.188 53.156 1 67.75 592 GLY A N 1
ATOM 4524 C CA . GLY A 1 592 ? 22.047 58.625 53.281 1 67.75 592 GLY A CA 1
ATOM 4525 C C . GLY A 1 592 ? 22.453 59.312 51.969 1 67.75 592 GLY A C 1
ATOM 4526 O O . GLY A 1 592 ? 22.625 60.531 51.938 1 67.75 592 GLY A O 1
ATOM 4527 N N . GLY A 1 593 ? 22.703 58.469 50.969 1 61.22 593 GLY A N 1
ATOM 4528 C CA . GLY A 1 593 ? 23.078 59.094 49.719 1 61.22 593 GLY A CA 1
ATOM 4529 C C . GLY A 1 593 ? 21.906 59.812 49.031 1 61.22 593 GLY A C 1
ATOM 4530 O O . GLY A 1 593 ? 20.75 59.438 49.25 1 61.22 593 GLY A O 1
ATOM 4531 N N . ARG A 1 594 ? 22.172 61.094 48.656 1 63.72 594 ARG A N 1
ATOM 4532 C CA . ARG A 1 594 ? 21.156 61.844 47.969 1 63.72 594 ARG A CA 1
ATOM 4533 C C . ARG A 1 594 ? 21.531 62.031 46.5 1 63.72 594 ARG A C 1
ATOM 4535 O O . ARG A 1 594 ? 22.703 62.062 46.125 1 63.72 594 ARG A O 1
ATOM 4542 N N . MET A 1 595 ? 20.594 61.594 45.688 1 59.53 595 MET A N 1
ATOM 4543 C CA . MET A 1 595 ? 20.766 61.875 44.25 1 59.53 595 MET A CA 1
ATOM 4544 C C . MET A 1 595 ? 19.938 63.062 43.844 1 59.53 595 MET A C 1
ATOM 4546 O O . MET A 1 595 ? 18.781 63.188 44.219 1 59.53 595 MET A O 1
ATOM 4550 N N . LEU A 1 596 ? 20.641 64.125 43.312 1 63.22 596 LEU A N 1
ATOM 4551 C CA . LEU A 1 596 ? 19.969 65.312 42.75 1 63.22 596 LEU A CA 1
ATOM 4552 C C . LEU A 1 596 ? 19.938 65.25 41.219 1 63.22 596 LEU A C 1
ATOM 4554 O O . LEU A 1 596 ? 20.969 65 40.594 1 63.22 596 LEU A O 1
ATOM 4558 N N . ALA A 1 597 ? 18.766 65.188 40.656 1 64.38 597 ALA A N 1
ATOM 4559 C CA . ALA A 1 597 ? 18.625 65.312 39.219 1 64.38 597 ALA A CA 1
ATOM 4560 C C . ALA A 1 597 ? 18.406 66.75 38.812 1 64.38 597 ALA A C 1
ATOM 4562 O O . ALA A 1 597 ? 17.453 67.375 39.281 1 64.38 597 ALA A O 1
ATOM 4563 N N . VAL A 1 598 ? 19.422 67.375 38.188 1 72.69 598 VAL A N 1
ATOM 4564 C CA . VAL A 1 598 ? 19.312 68.688 37.656 1 72.69 598 VAL A CA 1
ATOM 4565 C C . VAL A 1 598 ? 18.906 68.625 36.188 1 72.69 598 VAL A C 1
ATOM 4567 O O . VAL A 1 598 ? 19.609 68.062 35.344 1 72.69 598 VAL A O 1
ATOM 4570 N N . SER A 1 599 ? 17.703 68.938 36 1 74.38 599 SER A N 1
ATOM 4571 C CA . SER A 1 599 ? 17.188 68.938 34.656 1 74.38 599 SER A CA 1
ATOM 4572 C C . SER A 1 599 ? 17 70.312 34.125 1 74.38 599 SER A C 1
ATOM 4574 O O . SER A 1 599 ? 17 71.312 34.875 1 74.38 599 SER A O 1
ATOM 4576 N N . ASN A 1 600 ? 16.875 70.5 32.75 1 76.88 600 ASN A N 1
ATOM 4577 C CA . ASN A 1 600 ? 16.578 71.75 32.031 1 76.88 600 ASN A CA 1
ATOM 4578 C C . ASN A 1 600 ? 17.656 72.812 32.25 1 76.88 600 ASN A C 1
ATOM 4580 O O . ASN A 1 600 ? 17.344 74 32.344 1 76.88 600 ASN A O 1
ATOM 4584 N N . LEU A 1 601 ? 18.922 72.375 32.625 1 76.12 601 LEU A N 1
ATOM 4585 C CA . LEU A 1 601 ? 20.094 73.25 32.656 1 76.12 601 LEU A CA 1
ATOM 4586 C C . LEU A 1 601 ? 21.219 72.625 31.812 1 76.12 601 LEU A C 1
ATOM 4588 O O . LEU A 1 601 ? 21.406 71.438 31.781 1 76.12 601 LEU A O 1
ATOM 4592 N N . PRO A 1 602 ? 21.797 73.5 30.984 1 79.94 602 PRO A N 1
ATOM 4593 C CA . PRO A 1 602 ? 22.984 73 30.281 1 79.94 602 PRO A CA 1
ATOM 4594 C C . PRO A 1 602 ? 24.047 72.438 31.219 1 79.94 602 PRO A C 1
ATOM 4596 O O . PRO A 1 602 ? 24.25 73 32.312 1 79.94 602 PRO A O 1
ATOM 4599 N N . VAL A 1 603 ? 24.609 71.188 30.859 1 78.75 603 VAL A N 1
ATOM 4600 C CA . VAL A 1 603 ? 25.625 70.5 31.641 1 78.75 603 VAL A CA 1
ATOM 4601 C C . VAL A 1 603 ? 26.719 71.5 32.062 1 78.75 603 VAL A C 1
ATOM 4603 O O . VAL A 1 603 ? 27.234 71.375 33.188 1 78.75 603 VAL A O 1
ATOM 4606 N N . SER A 1 604 ? 27 72.5 31.234 1 81.19 604 SER A N 1
ATOM 4607 C CA . SER A 1 604 ? 28.047 73.5 31.516 1 81.19 604 SER A CA 1
ATOM 4608 C C . SER A 1 604 ? 27.703 74.312 32.75 1 81.19 604 SER A C 1
ATOM 4610 O O . SER A 1 604 ? 28.578 74.562 33.594 1 81.19 604 SER A O 1
ATOM 4612 N N . ASN A 1 605 ? 26.5 74.625 32.844 1 79.44 605 ASN A N 1
ATOM 4613 C CA . ASN A 1 605 ? 26.062 75.438 33.969 1 79.44 605 ASN A CA 1
ATOM 4614 C C . ASN A 1 605 ? 26.141 74.625 35.281 1 79.44 605 ASN A C 1
ATOM 4616 O O . ASN A 1 605 ? 26.516 75.188 36.312 1 79.44 605 ASN A O 1
ATOM 4620 N N . VAL A 1 606 ? 25.812 73.375 35.125 1 75.5 606 VAL A N 1
ATOM 4621 C CA . VAL A 1 606 ? 25.891 72.5 36.281 1 75.5 606 VAL A CA 1
ATOM 4622 C C . VAL A 1 606 ? 27.344 72.25 36.656 1 75.5 606 VAL A C 1
ATOM 4624 O O . VAL A 1 606 ? 27.719 72.25 37.812 1 75.5 606 VAL A O 1
ATOM 4627 N N . SER A 1 607 ? 28.109 72.125 35.656 1 77.69 607 SER A N 1
ATOM 4628 C CA . SER A 1 607 ? 29.531 71.875 35.875 1 77.69 607 SER A CA 1
ATOM 4629 C C . SER A 1 607 ? 30.188 73.062 36.562 1 77.69 607 SER A C 1
ATOM 4631 O O . SER A 1 607 ? 31 72.875 37.469 1 77.69 607 SER A O 1
ATOM 4633 N N . ASP A 1 608 ? 29.906 74.25 36.188 1 76.44 608 ASP A N 1
ATOM 4634 C CA . ASP A 1 608 ? 30.438 75.5 36.75 1 76.44 608 ASP A CA 1
ATOM 4635 C C . ASP A 1 608 ? 30.062 75.625 38.219 1 76.44 608 ASP A C 1
ATOM 4637 O O . ASP A 1 608 ? 30.859 76.062 39.031 1 76.44 608 ASP A O 1
ATOM 4641 N N . ARG A 1 609 ? 28.938 75.188 38.5 1 76.75 609 ARG A N 1
ATOM 4642 C CA . ARG A 1 609 ? 28.438 75.312 39.844 1 76.75 609 ARG A CA 1
ATOM 4643 C C . ARG A 1 609 ? 29 74.188 40.75 1 76.75 609 ARG A C 1
ATOM 4645 O O . ARG A 1 609 ? 29.062 74.375 41.969 1 76.75 609 ARG A O 1
ATOM 4652 N N . LEU A 1 610 ? 29.484 73.188 40.094 1 72.88 610 LEU A N 1
ATOM 4653 C CA . LEU A 1 610 ? 30 72 40.844 1 72.88 610 LEU A CA 1
ATOM 4654 C C . LEU A 1 610 ? 31.484 72.188 41.094 1 72.88 610 LEU A C 1
ATOM 4656 O O . LEU A 1 610 ? 32.062 71.5 41.969 1 72.88 610 LEU A O 1
ATOM 4660 N N . VAL A 1 611 ? 32.094 73.125 40.469 1 74.75 611 VAL A N 1
ATOM 4661 C CA . VAL A 1 611 ? 33.531 73.312 40.562 1 74.75 611 VAL A CA 1
ATOM 4662 C C . VAL A 1 611 ? 33.906 73.625 42.031 1 74.75 611 VAL A C 1
ATOM 4664 O O . VAL A 1 611 ? 34.875 73 42.531 1 74.75 611 VAL A O 1
ATOM 4667 N N . PRO A 1 612 ? 33.188 74.312 42.75 1 75.19 612 PRO A N 1
ATOM 4668 C CA . PRO A 1 612 ? 33.625 74.562 44.125 1 75.19 612 PRO A CA 1
ATOM 4669 C C . PRO A 1 612 ? 33.531 73.312 45 1 75.19 612 PRO A C 1
ATOM 4671 O O . PRO A 1 612 ? 34.156 73.25 46.062 1 75.19 612 PRO A O 1
ATOM 4674 N N . TYR A 1 613 ? 32.844 72.375 44.594 1 70.44 613 TYR A N 1
ATOM 4675 C CA . TYR A 1 613 ? 32.688 71.125 45.344 1 70.44 613 TYR A CA 1
ATOM 4676 C C . TYR A 1 613 ? 33.469 70 44.688 1 70.44 613 TYR A C 1
ATOM 4678 O O . TYR A 1 613 ? 33.219 68.812 44.969 1 70.44 613 TYR A O 1
ATOM 4686 N N . SER A 1 614 ? 34.375 70.312 43.875 1 63.78 614 SER A N 1
ATOM 4687 C CA . SER A 1 614 ? 35.25 69.312 43.219 1 63.78 614 SER A CA 1
ATOM 4688 C C . SER A 1 614 ? 36.031 68.5 44.25 1 63.78 614 SER A C 1
ATOM 4690 O O . SER A 1 614 ? 36.562 69.062 45.219 1 63.78 614 SER A O 1
ATOM 4692 N N . GLY A 1 615 ? 36.031 67.125 44.25 1 62.59 615 GLY A N 1
ATOM 4693 C CA . GLY A 1 615 ? 36.656 66.188 45.156 1 62.59 615 GLY A CA 1
ATOM 4694 C C . GLY A 1 615 ? 35.781 65.812 46.344 1 62.59 615 GLY A C 1
ATOM 4695 O O . GLY A 1 615 ? 36.156 65.062 47.219 1 62.59 615 GLY A O 1
ATOM 4696 N N . ARG A 1 616 ? 34.844 66.625 46.531 1 62.09 616 ARG A N 1
ATOM 4697 C CA . ARG A 1 616 ? 33.938 66.25 47.625 1 62.09 616 ARG A CA 1
ATOM 4698 C C . ARG A 1 616 ? 32.688 65.562 47.125 1 62.09 616 ARG A C 1
ATOM 4700 O O . ARG A 1 616 ? 32.219 65.875 46 1 62.09 616 ARG A O 1
ATOM 4707 N N . LEU A 1 617 ? 32.562 64.188 47.438 1 50.56 617 LEU A N 1
ATOM 4708 C CA . LEU A 1 617 ? 31.297 63.5 47.156 1 50.56 617 LEU A CA 1
ATOM 4709 C C . LEU A 1 617 ? 30.156 64.062 48 1 50.56 617 LEU A C 1
ATOM 4711 O O . LEU A 1 617 ? 30.281 64.188 49.219 1 50.56 617 LEU A O 1
ATOM 4715 N N . MET B 1 1 ? 8.594 20.016 -28.594 1 71.44 1 MET B N 1
ATOM 4716 C CA . MET B 1 1 ? 9.227 18.828 -28.047 1 71.44 1 MET B CA 1
ATOM 4717 C C . MET B 1 1 ? 10.75 18.922 -28.125 1 71.44 1 MET B C 1
ATOM 4719 O O . MET B 1 1 ? 11.297 19.172 -29.203 1 71.44 1 MET B O 1
ATOM 4723 N N . ARG B 1 2 ? 11.383 18.828 -27.078 1 73.06 2 ARG B N 1
ATOM 4724 C CA . ARG B 1 2 ? 12.82 19.047 -26.938 1 73.06 2 ARG B CA 1
ATOM 4725 C C . ARG B 1 2 ? 13.609 17.812 -27.375 1 73.06 2 ARG B C 1
ATOM 4727 O O . ARG B 1 2 ? 14.789 17.906 -27.719 1 73.06 2 ARG B O 1
ATOM 4734 N N . THR B 1 3 ? 13.023 16.609 -27.312 1 78.44 3 THR B N 1
ATOM 4735 C CA . THR B 1 3 ? 13.75 15.398 -27.672 1 78.44 3 THR B CA 1
ATOM 4736 C C . THR B 1 3 ? 12.828 14.398 -28.359 1 78.44 3 THR B C 1
ATOM 4738 O O . THR B 1 3 ? 11.648 14.289 -28.016 1 78.44 3 THR B O 1
ATOM 4741 N N . LYS B 1 4 ? 13.461 13.742 -29.344 1 78.5 4 LYS B N 1
ATOM 4742 C CA . LYS B 1 4 ? 12.734 12.703 -30.062 1 78.5 4 LYS B CA 1
ATOM 4743 C C . LYS B 1 4 ? 13.297 11.32 -29.766 1 78.5 4 LYS B C 1
ATOM 4745 O O . LYS B 1 4 ? 12.875 10.32 -30.344 1 78.5 4 LYS B O 1
ATOM 4750 N N . ARG B 1 5 ? 14.188 11.273 -28.812 1 82.94 5 ARG B N 1
ATOM 4751 C CA . ARG B 1 5 ? 14.867 10.008 -28.547 1 82.94 5 ARG B CA 1
ATOM 4752 C C . ARG B 1 5 ? 14.477 9.453 -27.172 1 82.94 5 ARG B C 1
ATOM 4754 O O . ARG B 1 5 ? 14.156 10.211 -26.266 1 82.94 5 ARG B O 1
ATOM 4761 N N . ALA B 1 6 ? 14.367 8.141 -27.078 1 87.19 6 ALA B N 1
ATOM 4762 C CA . ALA B 1 6 ? 14.133 7.406 -25.844 1 87.19 6 ALA B CA 1
ATOM 4763 C C . ALA B 1 6 ? 14.688 5.988 -25.938 1 87.19 6 ALA B C 1
ATOM 4765 O O . ALA B 1 6 ? 15.031 5.516 -27.016 1 87.19 6 ALA B O 1
ATOM 4766 N N . SER B 1 7 ? 14.977 5.414 -24.781 1 90.75 7 SER B N 1
ATOM 4767 C CA . SER B 1 7 ? 15.375 4.008 -24.75 1 90.75 7 SER B CA 1
ATOM 4768 C C . SER B 1 7 ? 14.156 3.09 -24.844 1 90.75 7 SER B C 1
ATOM 4770 O O . SER B 1 7 ? 13.5 2.824 -23.828 1 90.75 7 SER B O 1
ATOM 4772 N N . LEU B 1 8 ? 13.93 2.521 -26.031 1 89.12 8 LEU B N 1
ATOM 4773 C CA . LEU B 1 8 ? 12.711 1.771 -26.297 1 89.12 8 LEU B CA 1
ATOM 4774 C C . LEU B 1 8 ? 13 0.276 -26.391 1 89.12 8 LEU B C 1
ATOM 4776 O O . LEU B 1 8 ? 14.086 -0.126 -26.812 1 89.12 8 LEU B O 1
ATOM 4780 N N . ILE B 1 9 ? 12.047 -0.5 -25.969 1 89.44 9 ILE B N 1
ATOM 4781 C CA . ILE B 1 9 ? 12.172 -1.95 -26.062 1 89.44 9 ILE B CA 1
ATOM 4782 C C . ILE B 1 9 ? 11.688 -2.41 -27.438 1 89.44 9 ILE B C 1
ATOM 4784 O O . ILE B 1 9 ? 10.844 -1.759 -28.062 1 89.44 9 ILE B O 1
ATOM 4788 N N . GLU B 1 10 ? 12.18 -3.572 -27.828 1 84.12 10 GLU B N 1
ATOM 4789 C CA . GLU B 1 10 ? 11.773 -4.16 -29.094 1 84.12 10 GLU B CA 1
ATOM 4790 C C . GLU B 1 10 ? 10.648 -5.172 -28.906 1 84.12 10 GLU B C 1
ATOM 4792 O O . GLU B 1 10 ? 10.469 -5.707 -27.812 1 84.12 10 GLU B O 1
ATOM 4797 N N . GLY B 1 11 ? 9.812 -5.414 -29.906 1 77.56 11 GLY B N 1
ATOM 4798 C CA . GLY B 1 11 ? 8.82 -6.473 -29.922 1 77.56 11 GLY B CA 1
ATOM 4799 C C . GLY B 1 11 ? 7.547 -6.098 -29.188 1 77.56 11 GLY B C 1
ATOM 4800 O O . GLY B 1 11 ? 6.977 -6.914 -28.453 1 77.56 11 GLY B O 1
ATOM 4801 N N . PHE B 1 12 ? 7.105 -4.961 -29.328 1 70.56 12 PHE B N 1
ATOM 4802 C CA . PHE B 1 12 ? 5.93 -4.418 -28.656 1 70.56 12 PHE B CA 1
ATOM 4803 C C . PHE B 1 12 ? 4.688 -5.23 -29 1 70.56 12 PHE B C 1
ATOM 4805 O O . PHE B 1 12 ? 3.803 -5.406 -28.156 1 70.56 12 PHE B O 1
ATOM 4812 N N . ASN B 1 13 ? 4.676 -5.867 -30 1 72.5 13 ASN B N 1
ATOM 4813 C CA . ASN B 1 13 ? 3.496 -6.582 -30.484 1 72.5 13 ASN B CA 1
ATOM 4814 C C . ASN B 1 13 ? 3.723 -8.094 -30.5 1 72.5 13 ASN B C 1
ATOM 4816 O O . ASN B 1 13 ? 3.008 -8.828 -31.172 1 72.5 13 ASN B O 1
ATOM 4820 N N . LEU B 1 14 ? 4.617 -8.57 -29.781 1 85.38 14 LEU B N 1
ATOM 4821 C CA . LEU B 1 14 ? 4.93 -9.992 -29.812 1 85.38 14 LEU B CA 1
ATOM 4822 C C . LEU B 1 14 ? 4.398 -10.703 -28.578 1 85.38 14 LEU B C 1
ATOM 4824 O O . LEU B 1 14 ? 4.98 -11.695 -28.125 1 85.38 14 LEU B O 1
ATOM 4828 N N . PHE B 1 15 ? 3.225 -10.438 -28.234 1 91.62 15 PHE B N 1
ATOM 4829 C CA . PHE B 1 15 ? 2.615 -11.031 -27.047 1 91.62 15 PHE B CA 1
ATOM 4830 C C . PHE B 1 15 ? 1.964 -12.367 -27.391 1 91.62 15 PHE B C 1
ATOM 4832 O O . PHE B 1 15 ? 1.132 -12.445 -28.297 1 91.62 15 PHE B O 1
ATOM 4839 N N . ASP B 1 16 ? 2.365 -13.445 -26.719 1 92.06 16 ASP B N 1
ATOM 4840 C CA . ASP B 1 16 ? 1.763 -14.766 -26.906 1 92.06 16 ASP B CA 1
ATOM 4841 C C . ASP B 1 16 ? 0.495 -14.906 -26.062 1 92.06 16 ASP B C 1
ATOM 4843 O O . ASP B 1 16 ? 0.509 -15.547 -25.016 1 92.06 16 ASP B O 1
ATOM 4847 N N . TYR B 1 17 ? -0.604 -14.398 -26.562 1 93.38 17 TYR B N 1
ATOM 4848 C CA . TYR B 1 17 ? -1.85 -14.344 -25.797 1 93.38 17 TYR B CA 1
ATOM 4849 C C . TYR B 1 17 ? -2.369 -15.75 -25.5 1 93.38 17 TYR B C 1
ATOM 4851 O O . TYR B 1 17 ? -3.029 -15.969 -24.484 1 93.38 17 TYR B O 1
ATOM 4859 N N . LYS B 1 18 ? -2.047 -16.781 -26.328 1 91.31 18 LYS B N 1
ATOM 4860 C CA . LYS B 1 18 ? -2.52 -18.156 -26.125 1 91.31 18 LYS B CA 1
ATOM 4861 C C . LYS B 1 18 ? -1.897 -18.781 -24.875 1 91.31 18 LYS B C 1
ATOM 4863 O O . LYS B 1 18 ? -2.551 -19.547 -24.172 1 91.31 18 LYS B O 1
ATOM 4868 N N . LEU B 1 19 ? -0.677 -18.422 -24.656 1 92.31 19 LEU B N 1
ATOM 4869 C CA . LEU B 1 19 ? 0.013 -18.938 -23.469 1 92.31 19 LEU B CA 1
ATOM 4870 C C . LEU B 1 19 ? -0.714 -18.531 -22.188 1 92.31 19 LEU B C 1
ATOM 4872 O O . LEU B 1 19 ? -0.735 -19.297 -21.219 1 92.31 19 LEU B O 1
ATOM 4876 N N . PHE B 1 20 ? -1.352 -17.406 -22.25 1 94.31 20 PHE B N 1
ATOM 4877 C CA . PHE B 1 20 ? -1.97 -16.875 -21.047 1 94.31 20 PHE B CA 1
ATOM 4878 C C . PHE B 1 20 ? -3.479 -17.094 -21.078 1 94.31 20 PHE B C 1
ATOM 4880 O O . PHE B 1 20 ? -4.199 -16.562 -20.219 1 94.31 20 PHE B O 1
ATOM 4887 N N . GLY B 1 21 ? -3.961 -17.766 -22.094 1 91.44 21 GLY B N 1
ATOM 4888 C CA . GLY B 1 21 ? -5.383 -18.047 -22.188 1 91.44 21 GLY B CA 1
ATOM 4889 C C . GLY B 1 21 ? -6.219 -16.828 -22.5 1 91.44 21 GLY B C 1
ATOM 4890 O O . GLY B 1 21 ? -7.363 -16.703 -22.062 1 91.44 21 GLY B O 1
ATOM 4891 N N . ILE B 1 22 ? -5.691 -15.852 -23.172 1 94.06 22 ILE B N 1
ATOM 4892 C CA . ILE B 1 22 ? -6.375 -14.617 -23.562 1 94.06 22 ILE B CA 1
ATOM 4893 C C . ILE B 1 22 ? -6.758 -14.688 -25.047 1 94.06 22 ILE B C 1
ATOM 4895 O O . ILE B 1 22 ? -5.984 -15.164 -25.875 1 94.06 22 ILE B O 1
ATOM 4899 N N . ASN B 1 23 ? -8 -14.336 -25.406 1 92.88 23 ASN B N 1
ATOM 4900 C CA . ASN B 1 23 ? -8.398 -14.359 -26.812 1 92.88 23 ASN B CA 1
ATOM 4901 C C . ASN B 1 23 ? -7.777 -13.203 -27.578 1 92.88 23 ASN B C 1
ATOM 4903 O O . ASN B 1 23 ? -7.34 -12.211 -26.984 1 92.88 23 ASN B O 1
ATOM 4907 N N . GLU B 1 24 ? -7.785 -13.336 -28.797 1 92.31 24 GLU B N 1
ATOM 4908 C CA . GLU B 1 24 ? -7.09 -12.391 -29.672 1 92.31 24 GLU B CA 1
ATOM 4909 C C . GLU B 1 24 ? -7.715 -11 -29.578 1 92.31 24 GLU B C 1
ATOM 4911 O O . GLU B 1 24 ? -7.004 -9.992 -29.531 1 92.31 24 GLU B O 1
ATOM 4916 N N . THR B 1 25 ? -8.984 -10.93 -29.594 1 91.75 25 THR B N 1
ATOM 4917 C CA . THR B 1 25 ? -9.68 -9.648 -29.547 1 91.75 25 THR B CA 1
ATOM 4918 C C . THR B 1 25 ? -9.359 -8.891 -28.266 1 91.75 25 THR B C 1
ATOM 4920 O O . THR B 1 25 ? -9.094 -7.691 -28.281 1 91.75 25 THR B O 1
ATOM 4923 N N . GLU B 1 26 ? -9.391 -9.609 -27.219 1 92.12 26 GLU B N 1
ATOM 4924 C CA . GLU B 1 26 ? -9.039 -9.016 -25.922 1 92.12 26 GLU B CA 1
ATOM 4925 C C . GLU B 1 26 ? -7.578 -8.57 -25.906 1 92.12 26 GLU B C 1
ATOM 4927 O O . GLU B 1 26 ? -7.27 -7.477 -25.422 1 92.12 26 GLU B O 1
ATOM 4932 N N . ALA B 1 27 ? -6.703 -9.367 -26.438 1 93.62 27 ALA B N 1
ATOM 4933 C CA . ALA B 1 27 ? -5.273 -9.07 -26.453 1 93.62 27 ALA B CA 1
ATOM 4934 C C . ALA B 1 27 ? -4.996 -7.777 -27.234 1 93.62 27 ALA B C 1
ATOM 4936 O O . ALA B 1 27 ? -4.117 -7 -26.859 1 93.62 27 ALA B O 1
ATOM 4937 N N . ASN B 1 28 ? -5.723 -7.582 -28.25 1 91.06 28 ASN B N 1
ATOM 4938 C CA . ASN B 1 28 ? -5.52 -6.406 -29.094 1 91.06 28 ASN B CA 1
ATOM 4939 C C . ASN B 1 28 ? -5.945 -5.125 -28.375 1 91.06 28 ASN B C 1
ATOM 4941 O O . ASN B 1 28 ? -5.496 -4.035 -28.719 1 91.06 28 ASN B O 1
ATOM 4945 N N . CYS B 1 29 ? -6.781 -5.289 -27.344 1 90.69 29 CYS B N 1
ATOM 4946 C CA . CYS B 1 29 ? -7.289 -4.129 -26.625 1 90.69 29 CYS B CA 1
ATOM 4947 C C . CYS B 1 29 ? -6.531 -3.932 -25.312 1 90.69 29 CYS B C 1
ATOM 4949 O O . CYS B 1 29 ? -6.809 -2.996 -24.562 1 90.69 29 CYS B O 1
ATOM 4951 N N . MET B 1 30 ? -5.547 -4.754 -25.125 1 93.56 30 MET B N 1
ATOM 4952 C CA . MET B 1 30 ? -4.824 -4.699 -23.859 1 93.56 30 MET B CA 1
ATOM 4953 C C . MET B 1 30 ? -3.705 -3.666 -23.922 1 93.56 30 MET B C 1
ATOM 4955 O O . MET B 1 30 ? -2.988 -3.574 -24.922 1 93.56 30 MET B O 1
ATOM 4959 N N . ASP B 1 31 ? -3.605 -2.92 -22.859 1 93.81 31 ASP B N 1
ATOM 4960 C CA . ASP B 1 31 ? -2.445 -2.053 -22.672 1 93.81 31 ASP B CA 1
ATOM 4961 C C . ASP B 1 31 ? -1.145 -2.846 -22.766 1 93.81 31 ASP B C 1
ATOM 4963 O O . ASP B 1 31 ? -0.979 -3.863 -22.094 1 93.81 31 ASP B O 1
ATOM 4967 N N . PRO B 1 32 ? -0.173 -2.441 -23.625 1 94.25 32 PRO B N 1
ATOM 4968 C CA . PRO B 1 32 ? 1.115 -3.133 -23.703 1 94.25 32 PRO B CA 1
ATOM 4969 C C . PRO B 1 32 ? 1.784 -3.318 -22.344 1 94.25 32 PRO B C 1
ATOM 4971 O O . PRO B 1 32 ? 2.486 -4.309 -22.141 1 94.25 32 PRO B O 1
ATOM 4974 N N . GLN B 1 33 ? 1.586 -2.471 -21.453 1 95.69 33 GLN B N 1
ATOM 4975 C CA . GLN B 1 33 ? 2.139 -2.605 -20.109 1 95.69 33 GLN B CA 1
ATOM 4976 C C . GLN B 1 33 ? 1.574 -3.836 -19.406 1 95.69 33 GLN B C 1
ATOM 4978 O O . GLN B 1 33 ? 2.289 -4.52 -18.672 1 95.69 33 GLN B O 1
ATOM 4983 N N . HIS B 1 34 ? 0.252 -4.082 -19.625 1 96.5 34 HIS B N 1
ATOM 4984 C CA . HIS B 1 34 ? -0.347 -5.289 -19.062 1 96.5 34 HIS B CA 1
ATOM 4985 C C . HIS B 1 34 ? 0.32 -6.543 -19.609 1 96.5 34 HIS B C 1
ATOM 4987 O O . HIS B 1 34 ? 0.584 -7.488 -18.859 1 96.5 34 HIS B O 1
ATOM 4993 N N . LYS B 1 35 ? 0.551 -6.504 -20.906 1 96.56 35 LYS B N 1
ATOM 4994 C CA . LYS B 1 35 ? 1.176 -7.641 -21.578 1 96.56 35 LYS B CA 1
ATOM 4995 C C . LYS B 1 35 ? 2.576 -7.902 -21.031 1 96.56 35 LYS B C 1
ATOM 4997 O O . LYS B 1 35 ? 2.922 -9.039 -20.719 1 96.56 35 LYS B O 1
ATOM 5002 N N . LEU B 1 36 ? 3.357 -6.848 -20.859 1 96.38 36 LEU B N 1
ATOM 5003 C CA . LEU B 1 36 ? 4.719 -6.973 -20.359 1 96.38 36 LEU B CA 1
ATOM 5004 C C . LEU B 1 36 ? 4.719 -7.508 -18.922 1 96.38 36 LEU B C 1
ATOM 5006 O O . LEU B 1 36 ? 5.57 -8.32 -18.562 1 96.38 36 LEU B O 1
ATOM 5010 N N . LEU B 1 37 ? 3.783 -7.027 -18.219 1 97.94 37 LEU B N 1
ATOM 5011 C CA . LEU B 1 37 ? 3.693 -7.465 -16.828 1 97.94 37 LEU B CA 1
ATOM 5012 C C . LEU B 1 37 ? 3.408 -8.961 -16.75 1 97.94 37 LEU B C 1
ATOM 5014 O O . LEU B 1 37 ? 3.98 -9.656 -15.906 1 97.94 37 LEU B O 1
ATOM 5018 N N . LEU B 1 38 ? 2.523 -9.477 -17.562 1 97.5 38 LEU B N 1
ATOM 5019 C CA . LEU B 1 38 ? 2.234 -10.906 -17.578 1 97.5 38 LEU B CA 1
ATOM 5020 C C . L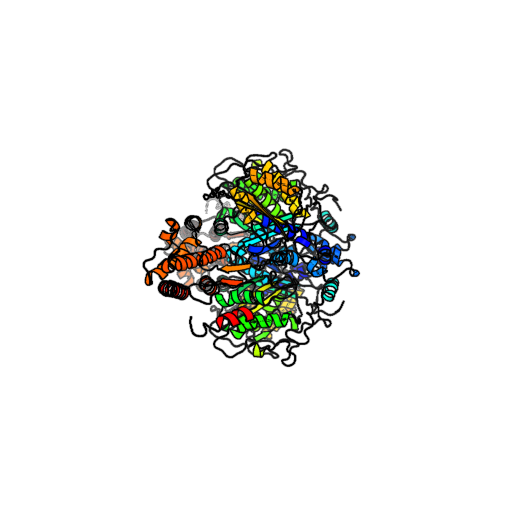EU B 1 38 ? 3.473 -11.703 -17.984 1 97.5 38 LEU B C 1
ATOM 5022 O O . LEU B 1 38 ? 3.803 -12.703 -17.344 1 97.5 38 LEU B O 1
ATOM 5026 N N . GLU B 1 39 ? 4.145 -11.25 -18.984 1 96.62 39 GLU B N 1
ATOM 5027 C CA . GLU B 1 39 ? 5.328 -11.945 -19.469 1 96.62 39 GLU B CA 1
ATOM 5028 C C . GLU B 1 39 ? 6.438 -11.961 -18.422 1 96.62 39 GLU B C 1
ATOM 5030 O O . GLU B 1 39 ? 7.055 -13 -18.172 1 96.62 39 GLU B O 1
ATOM 5035 N N . CYS B 1 40 ? 6.656 -10.797 -17.844 1 97.5 40 CYS B N 1
ATOM 5036 C CA . CYS B 1 40 ? 7.734 -10.695 -16.875 1 97.5 40 CYS B CA 1
ATOM 5037 C C . CYS B 1 40 ? 7.402 -11.5 -15.617 1 97.5 40 CYS B C 1
ATOM 5039 O O . CYS B 1 40 ? 8.297 -12.062 -14.977 1 97.5 40 CYS B O 1
ATOM 5041 N N . THR B 1 41 ? 6.133 -11.539 -15.234 1 98.5 41 THR B N 1
ATOM 5042 C CA . THR B 1 41 ? 5.734 -12.367 -14.102 1 98.5 41 THR B CA 1
ATOM 5043 C C . THR B 1 41 ? 5.965 -13.844 -14.398 1 98.5 41 THR B C 1
ATOM 5045 O O . THR B 1 41 ? 6.492 -14.578 -13.562 1 98.5 41 THR B O 1
ATOM 5048 N N . TYR B 1 42 ? 5.598 -14.273 -15.602 1 96.94 42 TYR B N 1
ATOM 5049 C CA . TYR B 1 42 ? 5.84 -15.648 -16.031 1 96.94 42 TYR B CA 1
ATOM 5050 C C . TYR B 1 42 ? 7.324 -15.984 -15.969 1 96.94 42 TYR B C 1
ATOM 5052 O O . TYR B 1 42 ? 7.707 -17.031 -15.43 1 96.94 42 TYR B O 1
ATOM 5060 N N . LYS B 1 43 ? 8.148 -15.102 -16.453 1 96.62 43 LYS B N 1
ATOM 5061 C CA . LYS B 1 43 ? 9.594 -15.312 -16.469 1 96.62 43 LYS B CA 1
ATOM 5062 C C . LYS 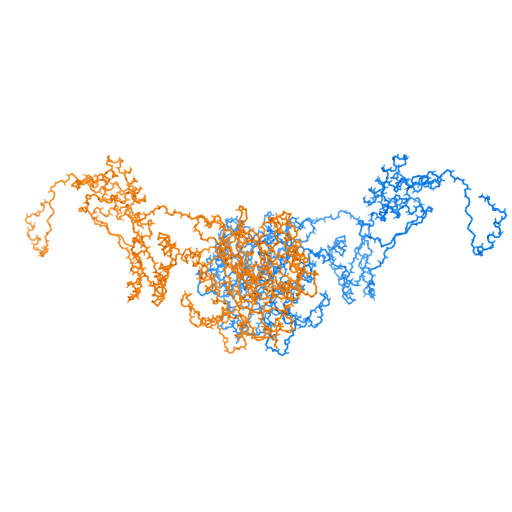B 1 43 ? 10.148 -15.359 -15.047 1 96.62 43 LYS B C 1
ATOM 5064 O O . LYS B 1 43 ? 11.062 -16.141 -14.758 1 96.62 43 LYS B O 1
ATOM 5069 N N . ALA B 1 44 ? 9.617 -14.523 -14.219 1 97.75 44 ALA B N 1
ATOM 5070 C CA . ALA B 1 44 ? 10.062 -14.516 -12.828 1 97.75 44 ALA B CA 1
ATOM 5071 C C . ALA B 1 44 ? 9.734 -15.836 -12.141 1 97.75 44 ALA B C 1
ATOM 5073 O O . ALA B 1 44 ? 10.539 -16.359 -11.367 1 97.75 44 ALA B O 1
ATOM 5074 N N . LEU B 1 45 ? 8.57 -16.359 -12.375 1 97.12 45 LEU B N 1
ATOM 5075 C CA . LEU B 1 45 ? 8.172 -17.625 -11.781 1 97.12 45 LEU B CA 1
ATOM 5076 C C . LEU B 1 45 ? 9.023 -18.766 -12.32 1 97.12 45 LEU B C 1
ATOM 5078 O O . LEU B 1 45 ? 9.422 -19.656 -11.562 1 97.12 45 LEU B O 1
ATOM 5082 N N . GLU B 1 46 ? 9.32 -18.688 -13.633 1 95.06 46 GLU B N 1
ATOM 5083 C CA . GLU B 1 46 ? 10.211 -19.688 -14.227 1 95.06 46 GLU B CA 1
ATOM 5084 C C . GLU B 1 46 ? 11.609 -19.609 -13.625 1 95.06 46 GLU B C 1
ATOM 5086 O O . GLU B 1 46 ? 12.219 -20.641 -13.328 1 95.06 46 GLU B O 1
ATOM 5091 N N . ASN B 1 47 ? 12.055 -18.406 -13.484 1 95.38 47 ASN B N 1
ATOM 5092 C CA . ASN B 1 47 ? 13.375 -18.219 -12.891 1 95.38 47 ASN B CA 1
ATOM 5093 C C . ASN B 1 47 ? 13.43 -18.734 -11.461 1 95.38 47 ASN B C 1
ATOM 5095 O O . ASN B 1 47 ? 14.461 -19.266 -11.031 1 95.38 47 ASN B O 1
ATOM 5099 N N . ALA B 1 48 ? 12.359 -18.625 -10.773 1 96.12 48 ALA B N 1
ATOM 5100 C CA . ALA B 1 48 ? 12.289 -19.062 -9.383 1 96.12 48 ALA B CA 1
ATOM 5101 C C . ALA B 1 48 ? 12.062 -20.578 -9.289 1 96.12 48 ALA B C 1
ATOM 5103 O O . ALA B 1 48 ? 12.219 -21.172 -8.219 1 96.12 48 ALA B O 1
ATOM 5104 N N . GLY B 1 49 ? 11.742 -21.219 -10.414 1 95.69 49 GLY B N 1
ATOM 5105 C CA . GLY B 1 49 ? 11.422 -22.641 -10.406 1 95.69 49 GLY B CA 1
ATOM 5106 C C . GLY B 1 49 ? 10.125 -22.953 -9.703 1 95.69 49 GLY B C 1
ATOM 5107 O O . GLY B 1 49 ? 10.039 -23.938 -8.961 1 95.69 49 GLY B O 1
ATOM 5108 N N . MET B 1 50 ? 9.18 -22.125 -9.891 1 96.19 50 MET B N 1
ATOM 5109 C CA . MET B 1 50 ? 7.883 -22.312 -9.242 1 96.19 50 MET B CA 1
ATOM 5110 C C . MET B 1 50 ? 6.793 -22.594 -10.273 1 96.19 50 MET B C 1
ATOM 5112 O O . MET B 1 50 ? 6.281 -21.672 -10.914 1 96.19 50 MET B O 1
ATOM 5116 N N . PRO B 1 51 ? 6.426 -23.844 -10.336 1 95.94 51 PRO B N 1
ATOM 5117 C CA . PRO B 1 51 ? 5.398 -24.188 -11.312 1 95.94 51 PRO B CA 1
ATOM 5118 C C . PRO B 1 51 ? 4.062 -23.5 -11.047 1 95.94 51 PRO B C 1
ATOM 5120 O O . PRO B 1 51 ? 3.656 -23.359 -9.891 1 95.94 51 PRO B O 1
ATOM 5123 N N . LYS B 1 52 ? 3.379 -23.156 -12.078 1 94.75 52 LYS B N 1
ATOM 5124 C CA . LYS B 1 52 ? 2.092 -22.484 -11.984 1 94.75 52 LYS B CA 1
ATOM 5125 C C . LYS B 1 52 ? 1.069 -23.328 -11.242 1 94.75 52 LYS B C 1
ATOM 5127 O O . LYS B 1 52 ? 0.249 -22.797 -10.484 1 94.75 52 LYS B O 1
ATOM 5132 N N . GLU B 1 53 ? 1.097 -24.594 -11.469 1 93.5 53 GLU B N 1
ATOM 5133 C CA . GLU B 1 53 ? 0.128 -25.5 -10.852 1 93.5 53 GLU B CA 1
ATOM 5134 C C . GLU B 1 53 ? 0.311 -25.562 -9.344 1 93.5 53 GLU B C 1
ATOM 5136 O O . GLU B 1 53 ? -0.659 -25.734 -8.602 1 93.5 53 GLU B O 1
ATOM 5141 N N . ASP B 1 54 ? 1.525 -25.359 -8.891 1 93.31 54 ASP B N 1
ATOM 5142 C CA . ASP B 1 54 ? 1.789 -25.359 -7.457 1 93.31 54 ASP B CA 1
ATOM 5143 C C . ASP B 1 54 ? 1.348 -24.047 -6.82 1 93.31 54 ASP B C 1
ATOM 5145 O O . ASP B 1 54 ? 0.965 -24.016 -5.648 1 93.31 54 ASP B O 1
ATOM 5149 N N . LEU B 1 55 ? 1.377 -23.031 -7.57 1 96.12 55 LEU B N 1
ATOM 5150 C CA . LEU B 1 55 ? 1.111 -21.703 -7.039 1 96.12 55 LEU B CA 1
ATOM 5151 C C . LEU B 1 55 ? -0.373 -21.359 -7.137 1 96.12 55 LEU B C 1
ATOM 5153 O O . LEU B 1 55 ? -0.846 -20.422 -6.484 1 96.12 55 LEU B O 1
ATOM 5157 N N . SER B 1 56 ? -1.096 -22.078 -7.984 1 96.81 56 SER B N 1
ATOM 5158 C CA . SER B 1 56 ? -2.506 -21.781 -8.211 1 96.81 56 SER B CA 1
ATOM 5159 C C . SER B 1 56 ? -3.303 -21.844 -6.914 1 96.81 56 SER B C 1
ATOM 5161 O O . SER B 1 56 ? -3.26 -22.859 -6.203 1 96.81 56 SER B O 1
ATOM 5163 N N . GLY B 1 57 ? -3.949 -20.766 -6.605 1 97.31 57 GLY B N 1
ATOM 5164 C CA . GLY B 1 57 ? -4.766 -20.719 -5.406 1 97.31 57 GLY B CA 1
ATOM 5165 C C . GLY B 1 57 ? -4.008 -20.219 -4.188 1 97.31 57 GLY B C 1
ATOM 5166 O O . GLY B 1 57 ? -4.594 -20.047 -3.119 1 97.31 57 GLY B O 1
ATOM 5167 N N . SER B 1 58 ? -2.742 -19.906 -4.383 1 97.88 58 SER B N 1
ATOM 5168 C CA . SER B 1 58 ? -1.926 -19.484 -3.25 1 97.88 58 SER B CA 1
ATOM 5169 C C . SER B 1 58 ? -2.252 -18.047 -2.838 1 97.88 58 SER B C 1
ATOM 5171 O O . SER B 1 58 ? -2.74 -17.266 -3.65 1 97.88 58 SER B O 1
ATOM 5173 N N . LYS B 1 59 ? -1.981 -17.766 -1.582 1 98.19 59 LYS B N 1
ATOM 5174 C CA . LYS B 1 59 ? -2.143 -16.406 -1.085 1 98.19 59 LYS B CA 1
ATOM 5175 C C . LYS B 1 59 ? -0.942 -15.547 -1.456 1 98.19 59 LYS B C 1
ATOM 5177 O O . LYS B 1 59 ? -0.259 -15.008 -0.579 1 98.19 59 LYS B O 1
ATOM 5182 N N . THR B 1 60 ? -0.761 -15.406 -2.725 1 98.75 60 THR B N 1
ATOM 5183 C CA . THR B 1 60 ? 0.316 -14.594 -3.277 1 98.75 60 THR B CA 1
ATOM 5184 C C . THR B 1 60 ? -0.185 -13.188 -3.611 1 98.75 60 THR B C 1
ATOM 5186 O O . THR B 1 60 ? -1.185 -13.031 -4.316 1 98.75 60 THR B O 1
ATOM 5189 N N . GLY B 1 61 ? 0.468 -12.164 -3.037 1 98.88 61 GLY B N 1
ATOM 5190 C CA . GLY B 1 61 ? 0.097 -10.781 -3.322 1 98.88 61 GLY B CA 1
ATOM 5191 C C . GLY B 1 61 ? 0.721 -10.25 -4.598 1 98.88 61 GLY B C 1
ATOM 5192 O O . GLY B 1 61 ? 1.734 -10.773 -5.066 1 98.88 61 GLY B O 1
ATOM 5193 N N . VAL B 1 62 ? 0.09 -9.289 -5.207 1 98.94 62 VAL B N 1
ATOM 5194 C CA . VAL B 1 62 ? 0.593 -8.625 -6.402 1 98.94 62 VAL B CA 1
ATOM 5195 C C . VAL B 1 62 ? 0.612 -7.113 -6.188 1 98.94 62 VAL B C 1
ATOM 5197 O O . VAL B 1 62 ? -0.435 -6.496 -5.973 1 98.94 62 VAL B O 1
ATOM 5200 N N . PHE B 1 63 ? 1.773 -6.473 -6.195 1 98.94 63 PHE B N 1
ATOM 5201 C CA . PHE B 1 63 ? 1.988 -5.043 -6.004 1 98.94 63 PHE B CA 1
ATOM 5202 C C . PHE B 1 63 ? 2.73 -4.445 -7.195 1 98.94 63 PHE B C 1
ATOM 5204 O O . PHE B 1 63 ? 3.92 -4.699 -7.383 1 98.94 63 PHE B O 1
ATOM 5211 N N . ILE B 1 64 ? 2.064 -3.562 -7.961 1 98.94 64 ILE B N 1
ATOM 5212 C CA . ILE B 1 64 ? 2.658 -3.102 -9.211 1 98.94 64 ILE B CA 1
ATOM 5213 C C . ILE B 1 64 ? 2.746 -1.576 -9.211 1 98.94 64 ILE B C 1
ATOM 5215 O O . ILE B 1 64 ? 1.744 -0.891 -8.992 1 98.94 64 ILE B O 1
ATOM 5219 N N . GLY B 1 65 ? 3.969 -1.057 -9.398 1 98.75 65 GLY B N 1
ATOM 5220 C CA . GLY B 1 65 ? 4.141 0.363 -9.664 1 98.75 65 GLY B CA 1
ATOM 5221 C C . GLY B 1 65 ? 3.828 0.746 -11.094 1 98.75 65 GLY B C 1
ATOM 5222 O O . GLY B 1 65 ? 4.387 0.173 -12.031 1 98.75 65 GLY B O 1
ATOM 5223 N N . LEU B 1 66 ? 2.93 1.713 -11.32 1 97.81 66 LEU B N 1
ATOM 5224 C CA . LEU B 1 66 ? 2.51 2.125 -12.656 1 97.81 66 LEU B CA 1
ATOM 5225 C C . LEU B 1 66 ? 2.084 3.588 -12.664 1 97.81 66 LEU B C 1
ATOM 5227 O O . LEU B 1 66 ? 1.255 4.004 -11.852 1 97.81 66 LEU B O 1
ATOM 5231 N N . MET B 1 67 ? 2.691 4.371 -13.602 1 93.19 67 MET B N 1
ATOM 5232 C CA . MET B 1 67 ? 2.312 5.781 -13.648 1 93.19 67 MET B CA 1
ATOM 5233 C C . MET B 1 67 ? 1.864 6.176 -15.055 1 93.19 67 MET B C 1
ATOM 5235 O O . MET B 1 67 ? 1.082 7.113 -15.219 1 93.19 67 MET B O 1
ATOM 5239 N N . ASN B 1 68 ? 2.357 5.473 -16.094 1 90 68 ASN B N 1
ATOM 5240 C CA . ASN B 1 68 ? 2.07 5.855 -17.469 1 90 68 ASN B CA 1
ATOM 5241 C C . ASN B 1 68 ? 0.725 5.309 -17.938 1 90 68 ASN B C 1
ATOM 5243 O O . ASN B 1 68 ? 0.41 4.141 -17.703 1 90 68 ASN B O 1
ATOM 5247 N N . ARG B 1 69 ? -0.026 6.145 -18.656 1 87.44 69 ARG B N 1
ATOM 5248 C CA . ARG B 1 69 ? -1.35 5.73 -19.109 1 87.44 69 ARG B CA 1
ATOM 5249 C C . ARG B 1 69 ? -1.576 6.121 -20.578 1 87.44 69 ARG B C 1
ATOM 5251 O O . ARG B 1 69 ? -2.689 6.488 -20.953 1 87.44 69 ARG B O 1
ATOM 5258 N N . ASP B 1 70 ? -0.581 6.047 -21.328 1 84.75 70 ASP B N 1
ATOM 5259 C CA . ASP B 1 70 ? -0.619 6.457 -22.734 1 84.75 70 ASP B CA 1
ATOM 5260 C C . ASP B 1 70 ? -1.677 5.676 -23.5 1 84.75 70 ASP B C 1
ATOM 5262 O O . ASP B 1 70 ? -2.461 6.258 -24.25 1 84.75 70 ASP B O 1
ATOM 5266 N N . PHE B 1 71 ? -1.717 4.445 -23.375 1 85.94 71 PHE B N 1
ATOM 5267 C CA . PHE B 1 71 ? -2.602 3.598 -24.172 1 85.94 71 PHE B CA 1
ATOM 5268 C C . PHE B 1 71 ? -4.062 3.895 -23.844 1 85.94 71 PHE B C 1
ATOM 5270 O O . PHE B 1 71 ? -4.91 3.893 -24.75 1 85.94 71 PHE B O 1
ATOM 5277 N N . GLU B 1 72 ? -4.316 4.066 -22.594 1 83.06 72 GLU B N 1
ATOM 5278 C CA . GLU B 1 72 ? -5.676 4.43 -22.203 1 83.06 72 GLU B CA 1
ATOM 5279 C C . GLU B 1 72 ? -6.125 5.711 -22.891 1 83.06 72 GLU B C 1
ATOM 5281 O O . GLU B 1 72 ? -7.266 5.809 -23.359 1 83.06 72 GLU B O 1
ATOM 5286 N N . ALA B 1 73 ? -5.309 6.641 -22.906 1 79.88 73 ALA B N 1
ATOM 5287 C CA . ALA B 1 73 ? -5.617 7.918 -23.547 1 79.88 73 ALA B CA 1
ATOM 5288 C C . ALA B 1 73 ? -5.871 7.738 -25.047 1 79.88 73 ALA B C 1
ATOM 5290 O O . ALA B 1 73 ? -6.77 8.367 -25.609 1 79.88 73 ALA B O 1
ATOM 5291 N N . ILE B 1 74 ? -5.145 6.891 -25.641 1 80.81 74 ILE B N 1
ATOM 5292 C CA . ILE B 1 74 ? -5.281 6.637 -27.062 1 80.81 74 ILE B CA 1
ATOM 5293 C C . ILE B 1 74 ? -6.602 5.914 -27.344 1 80.81 74 ILE B C 1
ATOM 5295 O O . ILE B 1 74 ? -7.344 6.289 -28.25 1 80.81 74 ILE B O 1
ATOM 5299 N N . MET B 1 75 ? -6.863 4.961 -26.578 1 80.12 75 MET B N 1
ATOM 5300 C CA . MET B 1 75 ? -8.031 4.121 -26.797 1 80.12 75 MET B CA 1
ATOM 5301 C C . MET B 1 75 ? -9.32 4.895 -26.516 1 80.12 75 MET B C 1
ATOM 5303 O O . MET B 1 75 ? -10.344 4.656 -27.172 1 80.12 75 MET B O 1
ATOM 5307 N N . ASN B 1 76 ? -9.234 5.801 -25.625 1 75.12 76 ASN B N 1
ATOM 5308 C CA . ASN B 1 76 ? -10.43 6.531 -25.234 1 75.12 76 ASN B CA 1
ATOM 5309 C C . ASN B 1 76 ? -10.641 7.773 -26.094 1 75.12 76 ASN B C 1
ATOM 5311 O O . ASN B 1 76 ? -11.68 8.43 -26 1 75.12 76 ASN B O 1
ATOM 5315 N N . ASN B 1 77 ? -9.688 8.086 -26.859 1 75.62 77 ASN B N 1
ATOM 5316 C CA . ASN B 1 77 ? -9.797 9.281 -27.688 1 75.62 77 ASN B CA 1
ATOM 5317 C C . ASN B 1 77 ? -10.734 9.062 -28.859 1 75.62 77 ASN B C 1
ATOM 5319 O O . ASN B 1 77 ? -11.266 10.023 -29.422 1 75.62 77 ASN B O 1
ATOM 5323 N N . SER B 1 78 ? -10.938 7.848 -29.25 1 74.12 78 SER B N 1
ATOM 5324 C CA . SER B 1 78 ? -11.859 7.551 -30.344 1 74.12 78 SER B CA 1
ATOM 5325 C C . SER B 1 78 ? -13.141 6.898 -29.828 1 74.12 78 SER B C 1
ATOM 5327 O O . SER B 1 78 ? -13.203 5.68 -29.672 1 74.12 78 SER B O 1
ATOM 5329 N N . ALA B 1 79 ? -14.094 7.703 -29.688 1 72.25 79 ALA B N 1
ATOM 5330 C CA . ALA B 1 79 ? -15.352 7.258 -29.094 1 72.25 79 ALA B CA 1
ATOM 5331 C C . ALA B 1 79 ? -15.945 6.09 -29.875 1 72.25 79 ALA B C 1
ATOM 5333 O O . ALA B 1 79 ? -16.578 5.203 -29.281 1 72.25 79 ALA B O 1
ATOM 5334 N N . ASN B 1 80 ? -15.703 6.066 -31.078 1 74.31 80 ASN B N 1
ATOM 5335 C CA . ASN B 1 80 ? -16.312 5.059 -31.953 1 74.31 80 ASN B CA 1
ATOM 5336 C C . ASN B 1 80 ? -15.625 3.707 -31.812 1 74.31 80 ASN B C 1
ATOM 5338 O O . ASN B 1 80 ? -16.188 2.678 -32.188 1 74.31 80 ASN B O 1
ATOM 5342 N N . LYS B 1 81 ? -14.555 3.662 -31.219 1 76.81 81 LYS B N 1
ATOM 5343 C CA . LYS B 1 81 ? -13.789 2.42 -31.141 1 76.81 81 LYS B CA 1
ATOM 5344 C C . LYS B 1 81 ? -13.836 1.837 -29.734 1 76.81 81 LYS B C 1
ATOM 5346 O O . LYS B 1 81 ? -13.242 0.792 -29.469 1 76.81 81 LYS B O 1
ATOM 5351 N N . ILE B 1 82 ? -14.609 2.488 -29 1 78.19 82 ILE B N 1
ATOM 5352 C CA . ILE B 1 82 ? -14.695 2.018 -27.609 1 78.19 82 ILE B CA 1
ATOM 5353 C C . ILE B 1 82 ? -15.5 0.72 -27.562 1 78.19 82 ILE B C 1
ATOM 5355 O O . ILE B 1 82 ? -16.578 0.624 -28.156 1 78.19 82 ILE B O 1
ATOM 5359 N N . SER B 1 83 ? -14.93 -0.314 -27.016 1 80 83 SER B N 1
ATOM 5360 C CA . SER B 1 83 ? -15.578 -1.607 -26.812 1 80 83 SER B CA 1
ATOM 5361 C C . SER B 1 83 ? -15.648 -1.973 -25.344 1 80 83 SER B C 1
ATOM 5363 O O . SER B 1 83 ? -15.219 -1.198 -24.484 1 80 83 SER B O 1
ATOM 5365 N N . HIS B 1 84 ? -16.203 -3.139 -25.078 1 79 84 HIS B N 1
ATOM 5366 C CA . HIS B 1 84 ? -16.344 -3.588 -23.688 1 79 84 HIS B CA 1
ATOM 5367 C C . HIS B 1 84 ? -14.984 -3.951 -23.094 1 79 84 HIS B C 1
ATOM 5369 O O . HIS B 1 84 ? -14.852 -4.066 -21.875 1 79 84 HIS B O 1
ATOM 5375 N N . TYR B 1 85 ? -13.977 -3.98 -23.953 1 81.56 85 TYR B N 1
ATOM 5376 C CA . TYR B 1 85 ? -12.648 -4.355 -23.484 1 81.56 85 TYR B CA 1
ATOM 5377 C C . TYR B 1 85 ? -11.852 -3.129 -23.047 1 81.56 85 TYR B C 1
ATOM 5379 O O . TYR B 1 85 ? -10.781 -3.252 -22.453 1 81.56 85 TYR B O 1
ATOM 5387 N N . ASN B 1 86 ? -12.367 -1.958 -23.219 1 82.06 86 ASN B N 1
ATOM 5388 C CA . ASN B 1 86 ? -11.617 -0.757 -22.875 1 82.06 86 ASN B CA 1
ATOM 5389 C C . ASN B 1 86 ? -11.352 -0.669 -21.375 1 82.06 86 ASN B C 1
ATOM 5391 O O . ASN B 1 86 ? -10.25 -0.311 -20.953 1 82.06 86 ASN B O 1
ATOM 5395 N N . GLY B 1 87 ? -12.359 -1.062 -20.688 1 83.44 87 GLY B N 1
ATOM 5396 C CA . GLY B 1 87 ? -12.188 -1.01 -19.25 1 83.44 87 GLY B CA 1
ATOM 5397 C C . GLY B 1 87 ? -11.133 -1.97 -18.734 1 83.44 87 GLY B C 1
ATOM 5398 O O . GLY B 1 87 ? -10.133 -1.545 -18.156 1 83.44 87 GLY B O 1
ATOM 5399 N N . THR B 1 88 ? -11.234 -3.184 -19.109 1 88.5 88 THR B N 1
ATOM 5400 C CA . THR B 1 88 ? -10.32 -4.211 -18.625 1 88.5 88 THR B CA 1
ATOM 5401 C C . THR B 1 88 ? -8.984 -4.133 -19.344 1 88.5 88 THR B C 1
ATOM 5403 O O . THR B 1 88 ? -7.969 -4.617 -18.844 1 88.5 88 THR B O 1
ATOM 5406 N N . GLY B 1 89 ? -8.977 -3.531 -20.453 1 90.56 89 GLY B N 1
ATOM 5407 C CA . GLY B 1 89 ? -7.758 -3.5 -21.25 1 90.56 89 GLY B CA 1
ATOM 5408 C C . GLY B 1 89 ? -6.832 -2.355 -20.891 1 90.56 89 GLY B C 1
ATOM 5409 O O . GLY B 1 89 ? -5.625 -2.42 -21.125 1 90.56 89 GLY B O 1
ATOM 5410 N N . THR B 1 90 ? -7.43 -1.354 -20.203 1 90.69 90 THR B N 1
ATOM 5411 C CA . THR B 1 90 ? -6.598 -0.164 -20.062 1 90.69 90 THR B CA 1
ATOM 5412 C C . THR B 1 90 ? -6.539 0.287 -18.609 1 90.69 90 THR B C 1
ATOM 5414 O O . THR B 1 90 ? -5.664 1.064 -18.234 1 90.69 90 THR B O 1
ATOM 5417 N N . ALA B 1 91 ? -7.41 -0.215 -17.797 1 92.5 91 ALA B N 1
ATOM 5418 C CA . ALA B 1 91 ? -7.48 0.263 -16.406 1 92.5 91 ALA B CA 1
ATOM 5419 C C . ALA B 1 91 ? -6.195 -0.057 -15.656 1 92.5 91 ALA B C 1
ATOM 5421 O O . ALA B 1 91 ? -5.641 -1.148 -15.797 1 92.5 91 ALA B O 1
ATOM 5422 N N . MET B 1 92 ? -5.715 0.898 -14.875 1 95.25 92 MET B N 1
ATOM 5423 C CA . MET B 1 92 ? -4.492 0.735 -14.102 1 95.25 92 MET B CA 1
ATOM 5424 C C . MET B 1 92 ? -4.641 -0.38 -13.07 1 95.25 92 MET B C 1
ATOM 5426 O O . MET B 1 92 ? -3.709 -1.156 -12.852 1 95.25 92 MET B O 1
ATOM 5430 N N . SER B 1 93 ? -5.773 -0.481 -12.422 1 97.5 93 SER B N 1
ATOM 5431 C CA . SER B 1 93 ? -6.012 -1.524 -11.43 1 97.5 93 SER B CA 1
ATOM 5432 C C . SER B 1 93 ? -5.859 -2.914 -12.039 1 97.5 93 SER B C 1
ATOM 5434 O O . SER B 1 93 ? -5.32 -3.82 -11.398 1 97.5 93 SER B O 1
ATOM 5436 N N . ILE B 1 94 ? -6.285 -3.045 -13.289 1 97.44 94 ILE B N 1
ATOM 5437 C CA . ILE B 1 94 ? -6.312 -4.34 -13.961 1 97.44 94 ILE B CA 1
ATOM 5438 C C . ILE B 1 94 ? -4.883 -4.801 -14.242 1 97.44 94 ILE B C 1
ATOM 5440 O O . ILE B 1 94 ? -4.629 -6 -14.391 1 97.44 94 ILE B O 1
ATOM 5444 N N . ALA B 1 95 ? -3.938 -3.859 -14.297 1 97.75 95 ALA B N 1
ATOM 5445 C CA . ALA B 1 95 ? -2.541 -4.234 -14.5 1 97.75 95 ALA B CA 1
ATOM 5446 C C . ALA B 1 95 ? -2.08 -5.23 -13.445 1 97.75 95 ALA B C 1
ATOM 5448 O O . ALA B 1 95 ? -1.388 -6.203 -13.758 1 97.75 95 ALA B O 1
ATOM 5449 N N . ALA B 1 96 ? -2.42 -5.035 -12.242 1 98.75 96 ALA B N 1
ATOM 5450 C CA . ALA B 1 96 ? -2.084 -5.938 -11.148 1 98.75 96 ALA B CA 1
ATOM 5451 C C . ALA B 1 96 ? -3.084 -7.09 -11.062 1 98.75 96 ALA B C 1
ATOM 5453 O O . ALA B 1 96 ? -2.693 -8.25 -10.891 1 98.75 96 ALA B O 1
ATOM 5454 N N . ASN B 1 97 ? -4.375 -6.762 -11.211 1 98.69 97 ASN B N 1
ATOM 5455 C CA . ASN B 1 97 ? -5.434 -7.75 -11.031 1 98.69 97 ASN B CA 1
ATOM 5456 C C . ASN B 1 97 ? -5.352 -8.859 -12.078 1 98.69 97 ASN B C 1
ATOM 5458 O O . ASN B 1 97 ? -5.691 -10.008 -11.797 1 98.69 97 ASN B O 1
ATOM 5462 N N . ARG B 1 98 ? -4.93 -8.516 -13.273 1 98.19 98 ARG B N 1
ATOM 5463 C CA . ARG B 1 98 ? -4.816 -9.5 -14.344 1 98.19 98 ARG B CA 1
ATOM 5464 C C . ARG B 1 98 ? -3.734 -10.523 -14.023 1 98.19 98 ARG B C 1
ATOM 5466 O O . ARG B 1 98 ? -3.85 -11.695 -14.398 1 98.19 98 ARG B O 1
ATOM 5473 N N . ILE B 1 99 ? -2.672 -10.086 -13.391 1 98.69 99 ILE B N 1
ATOM 5474 C CA . ILE B 1 99 ? -1.656 -11.031 -12.945 1 98.69 99 ILE B CA 1
ATOM 5475 C C . ILE B 1 99 ? -2.277 -12.039 -11.977 1 98.69 99 ILE B C 1
ATOM 5477 O O . ILE B 1 99 ? -2.1 -13.25 -12.133 1 98.69 99 ILE B O 1
ATOM 5481 N N . SER B 1 100 ? -3.004 -11.555 -10.992 1 98.81 100 SER B N 1
ATOM 5482 C CA . SER B 1 100 ? -3.666 -12.422 -10.023 1 98.81 100 SER B CA 1
ATOM 5483 C C . SER B 1 100 ? -4.645 -13.367 -10.711 1 98.81 100 SER B C 1
ATOM 5485 O O . SER B 1 100 ? -4.707 -14.555 -10.383 1 98.81 100 SER B O 1
ATOM 5487 N N . PHE B 1 101 ? -5.348 -12.844 -11.672 1 98.44 101 PHE B N 1
ATOM 5488 C CA . PHE B 1 101 ? -6.328 -13.641 -12.406 1 98.44 101 PHE B CA 1
ATOM 5489 C C . PHE B 1 101 ? -5.645 -14.719 -13.227 1 98.44 101 PHE B C 1
ATOM 5491 O O . PHE B 1 101 ? -6.047 -15.883 -13.195 1 98.44 101 PHE B O 1
ATOM 5498 N N . THR B 1 102 ? -4.645 -14.336 -13.914 1 97.56 102 THR B N 1
ATOM 5499 C CA . THR B 1 102 ? -3.973 -15.234 -14.844 1 97.56 102 THR B CA 1
ATOM 5500 C C . THR B 1 102 ? -3.266 -16.359 -14.094 1 97.56 102 THR B C 1
ATOM 5502 O O . THR B 1 102 ? -3.291 -17.516 -14.523 1 97.56 102 THR B O 1
ATOM 5505 N N . PHE B 1 103 ? -2.689 -16.062 -12.945 1 98 103 PHE B N 1
ATOM 5506 C CA . PHE B 1 103 ? -1.902 -17.047 -12.227 1 98 103 PHE B CA 1
ATOM 5507 C C . PHE B 1 103 ? -2.664 -17.578 -11.016 1 98 103 PHE B C 1
ATOM 5509 O O . PHE B 1 103 ? -2.139 -18.375 -10.242 1 98 103 PHE B O 1
ATOM 5516 N N . ASN B 1 104 ? -3.887 -17.094 -10.812 1 98.19 104 ASN B N 1
ATOM 5517 C CA . ASN B 1 104 ? -4.773 -17.5 -9.734 1 98.19 104 ASN B CA 1
ATOM 5518 C C . ASN B 1 104 ? -4.148 -17.234 -8.367 1 98.19 104 ASN B C 1
ATOM 5520 O O . ASN B 1 104 ? -4.059 -18.141 -7.527 1 98.19 104 ASN B O 1
ATOM 5524 N N . PHE B 1 105 ? -3.674 -16.047 -8.203 1 98.75 105 PHE B N 1
ATOM 5525 C CA . PHE B 1 105 ? -3.186 -15.57 -6.918 1 98.75 105 PHE B CA 1
ATOM 5526 C C . PHE B 1 105 ? -4.316 -14.953 -6.109 1 98.75 105 PHE B C 1
ATOM 5528 O O . PHE B 1 105 ? -5.145 -14.219 -6.652 1 98.75 105 PHE B O 1
ATOM 5535 N N . THR B 1 106 ? -4.363 -15.172 -4.766 1 98.75 106 THR B N 1
ATOM 5536 C CA . THR B 1 106 ? -5.535 -14.75 -4.008 1 98.75 106 THR B CA 1
ATOM 5537 C C . THR B 1 106 ? -5.152 -13.742 -2.932 1 98.75 106 THR B C 1
ATOM 5539 O O . THR B 1 106 ? -5.992 -13.32 -2.133 1 98.75 106 THR B O 1
ATOM 5542 N N . GLY B 1 107 ? -3.887 -13.367 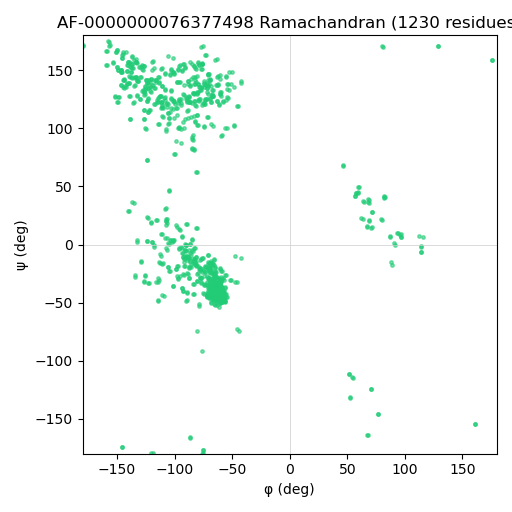-2.857 1 98.62 107 GLY B N 1
ATOM 5543 C CA . GLY B 1 107 ? -3.475 -12.305 -1.96 1 98.62 107 GLY B CA 1
ATOM 5544 C C . GLY B 1 107 ? -3.846 -10.922 -2.467 1 98.62 107 GLY B C 1
ATOM 5545 O O . GLY B 1 107 ? -4.48 -10.789 -3.514 1 98.62 107 GLY B O 1
ATOM 5546 N N . PRO B 1 108 ? -3.449 -9.883 -1.73 1 98.69 108 PRO B N 1
ATOM 5547 C CA . PRO B 1 108 ? -3.746 -8.516 -2.168 1 98.69 108 PRO B CA 1
ATOM 5548 C C . PRO B 1 108 ? -3.238 -8.219 -3.578 1 98.69 108 PRO B C 1
ATOM 5550 O O . PRO B 1 108 ? -2.182 -8.719 -3.973 1 98.69 108 PRO B O 1
ATOM 5553 N N . SER B 1 109 ? -3.959 -7.441 -4.32 1 98.88 109 SER B N 1
ATOM 5554 C CA . SER B 1 109 ? -3.619 -7.074 -5.691 1 98.88 109 SER B CA 1
ATOM 5555 C C . SER B 1 109 ? -3.91 -5.602 -5.957 1 98.88 109 SER B C 1
ATOM 5557 O O . SER B 1 109 ? -5.07 -5.195 -6.039 1 98.88 109 SER B O 1
ATOM 5559 N N . LEU B 1 110 ? -2.838 -4.785 -6.074 1 98.5 110 LEU B N 1
ATOM 5560 C CA . LEU B 1 110 ? -3.068 -3.352 -6.207 1 98.5 110 LEU B CA 1
ATOM 5561 C C . LEU B 1 110 ? -1.975 -2.699 -7.047 1 98.5 110 LEU B C 1
ATOM 5563 O O . LEU B 1 110 ? -0.847 -3.195 -7.098 1 98.5 110 LEU B O 1
ATOM 5567 N N . ALA B 1 111 ? -2.35 -1.653 -7.719 1 98.62 111 ALA B N 1
ATOM 5568 C CA . ALA B 1 111 ? -1.422 -0.77 -8.422 1 98.62 111 ALA B CA 1
ATOM 5569 C C . ALA B 1 111 ? -1.103 0.466 -7.582 1 98.62 111 ALA B C 1
ATOM 5571 O O . ALA B 1 111 ? -1.981 1.018 -6.918 1 98.62 111 ALA B O 1
ATOM 5572 N N . ILE B 1 112 ? 0.153 0.861 -7.605 1 98.69 112 ILE B N 1
ATOM 5573 C CA . ILE B 1 112 ? 0.65 1.971 -6.801 1 98.69 112 ILE B CA 1
ATOM 5574 C C . ILE B 1 112 ? 1.293 3.018 -7.707 1 98.69 112 ILE B C 1
ATOM 5576 O O . ILE B 1 112 ? 2.043 2.678 -8.625 1 98.69 112 ILE B O 1
ATOM 5580 N N . ASP B 1 113 ? 0.965 4.285 -7.457 1 98.44 113 ASP B N 1
ATOM 5581 C CA . ASP B 1 113 ? 1.587 5.371 -8.219 1 98.44 113 ASP B CA 1
ATOM 5582 C C . ASP B 1 113 ? 2.211 6.402 -7.281 1 98.44 113 ASP B C 1
ATOM 5584 O O . ASP B 1 113 ? 1.499 7.141 -6.598 1 98.44 113 ASP B O 1
ATOM 5588 N N . THR B 1 114 ? 3.469 6.422 -7.23 1 98.5 114 THR B N 1
ATOM 5589 C CA . THR B 1 114 ? 4.266 7.465 -6.598 1 98.5 114 THR B CA 1
ATOM 5590 C C . THR B 1 114 ? 5.254 8.07 -7.59 1 98.5 114 THR B C 1
ATOM 5592 O O . THR B 1 114 ? 6.352 8.484 -7.211 1 98.5 114 THR B O 1
ATOM 5595 N N . ALA B 1 115 ? 4.906 7.926 -8.859 1 97.06 115 ALA B N 1
ATOM 5596 C CA . ALA B 1 115 ? 5.738 8.359 -9.977 1 97.06 115 ALA B CA 1
ATOM 5597 C C . ALA B 1 115 ? 6.973 7.469 -10.117 1 97.06 115 ALA B C 1
ATOM 5599 O O . ALA B 1 115 ? 6.852 6.246 -10.219 1 97.06 115 ALA B O 1
ATOM 5600 N N . CYS B 1 116 ? 8.18 8.055 -10.102 1 97.5 116 CYS B N 1
ATOM 5601 C CA . CYS B 1 116 ? 9.391 7.316 -10.438 1 97.5 116 CYS B CA 1
ATOM 5602 C C . CYS B 1 116 ? 9.758 6.344 -9.328 1 97.5 116 CYS B C 1
ATOM 5604 O O . CYS B 1 116 ? 10.508 5.391 -9.555 1 97.5 116 CYS B O 1
ATOM 5606 N N . SER B 1 117 ? 9.289 6.496 -8.117 1 98.62 117 SER B N 1
ATOM 5607 C CA . SER B 1 117 ? 9.648 5.625 -7 1 98.62 117 SER B CA 1
ATOM 5608 C C . SER B 1 117 ? 8.641 4.488 -6.844 1 98.62 117 SER B C 1
ATOM 5610 O O . SER B 1 117 ? 8.711 3.715 -5.887 1 98.62 117 SER B O 1
ATOM 5612 N N . SER B 1 118 ? 7.707 4.336 -7.742 1 98.75 118 SER B N 1
ATOM 5613 C CA . SER B 1 118 ? 6.539 3.469 -7.609 1 98.75 118 SER B CA 1
ATOM 5614 C C . SER B 1 118 ? 6.949 2.018 -7.379 1 98.75 118 SER B C 1
ATOM 5616 O O . SER B 1 118 ? 6.379 1.333 -6.527 1 98.75 118 SER B O 1
ATOM 5618 N N . SER B 1 119 ? 7.895 1.501 -8.156 1 98.81 119 SER B N 1
ATOM 5619 C CA . SER B 1 119 ? 8.227 0.083 -8.055 1 98.81 119 SER B CA 1
ATOM 5620 C C . SER B 1 119 ? 8.922 -0.229 -6.73 1 98.81 119 SER B C 1
ATOM 5622 O O . SER B 1 119 ? 8.742 -1.312 -6.172 1 98.81 119 SER B O 1
ATOM 5624 N N . LEU B 1 120 ? 9.742 0.675 -6.207 1 98.81 120 LEU B N 1
ATOM 5625 C CA . LEU B 1 120 ? 10.398 0.428 -4.926 1 98.81 120 LEU B CA 1
ATOM 5626 C C . LEU B 1 120 ? 9.406 0.575 -3.773 1 98.81 120 LEU B C 1
ATOM 5628 O O . LEU B 1 120 ? 9.516 -0.122 -2.764 1 98.81 120 LEU B O 1
ATOM 5632 N N . VAL B 1 121 ? 8.469 1.514 -3.943 1 98.88 121 VAL B N 1
ATOM 5633 C CA . VAL B 1 121 ? 7.383 1.624 -2.979 1 98.88 121 VAL B CA 1
ATOM 5634 C C . VAL B 1 121 ? 6.547 0.347 -2.994 1 98.88 121 VAL B C 1
ATOM 5636 O O . VAL B 1 121 ? 6.125 -0.142 -1.942 1 98.88 121 VAL B O 1
ATOM 5639 N N . ALA B 1 122 ? 6.312 -0.175 -4.191 1 98.81 122 ALA B N 1
ATOM 5640 C CA . ALA B 1 122 ? 5.602 -1.444 -4.32 1 98.81 122 ALA B CA 1
ATOM 5641 C C . ALA B 1 122 ? 6.336 -2.562 -3.588 1 98.81 122 ALA B C 1
ATOM 5643 O O . ALA B 1 122 ? 5.715 -3.389 -2.918 1 98.81 122 ALA B O 1
ATOM 5644 N N . LEU B 1 123 ? 7.613 -2.607 -3.701 1 98.81 123 LEU B N 1
ATOM 5645 C CA . LEU B 1 123 ? 8.43 -3.588 -2.998 1 98.81 123 LEU B CA 1
ATOM 5646 C C . LEU B 1 123 ? 8.266 -3.453 -1.487 1 98.81 123 LEU B C 1
ATOM 5648 O O . LEU B 1 123 ? 8.133 -4.457 -0.782 1 98.81 123 LEU B O 1
ATOM 5652 N N . HIS B 1 124 ? 8.312 -2.248 -1.003 1 98.75 124 HIS B N 1
ATOM 5653 C CA . HIS B 1 124 ? 8.18 -1.987 0.426 1 98.75 124 HIS B CA 1
ATOM 5654 C C . HIS B 1 124 ? 6.855 -2.518 0.961 1 98.75 124 HIS B C 1
ATOM 5656 O O . HIS B 1 124 ? 6.828 -3.227 1.969 1 98.75 124 HIS B O 1
ATOM 5662 N N . TYR B 1 125 ? 5.801 -2.203 0.292 1 98.38 125 TYR B N 1
ATOM 5663 C CA . TYR B 1 125 ? 4.496 -2.586 0.822 1 98.38 125 TYR B CA 1
ATOM 5664 C C . TYR B 1 125 ? 4.227 -4.066 0.585 1 98.38 125 TYR B C 1
ATOM 5666 O O . TYR B 1 125 ? 3.479 -4.695 1.339 1 98.38 125 TYR B O 1
ATOM 5674 N N . ALA B 1 126 ? 4.805 -4.648 -0.49 1 98.69 126 ALA B N 1
ATOM 5675 C CA . ALA B 1 126 ? 4.766 -6.102 -0.619 1 98.69 126 ALA B CA 1
ATOM 5676 C C . ALA B 1 126 ? 5.422 -6.777 0.58 1 98.69 126 ALA B C 1
ATOM 5678 O O . ALA B 1 126 ? 4.883 -7.742 1.131 1 98.69 126 ALA B O 1
ATOM 5679 N N . SER B 1 127 ? 6.57 -6.297 0.96 1 98.25 127 SER B N 1
ATOM 5680 C CA . SER B 1 127 ? 7.285 -6.832 2.113 1 98.25 127 SER B CA 1
ATOM 5681 C C . SER B 1 127 ? 6.469 -6.684 3.391 1 98.25 127 SER B C 1
ATOM 5683 O O . SER B 1 127 ? 6.391 -7.613 4.195 1 98.25 127 SER B O 1
ATOM 5685 N N . GLN B 1 128 ? 5.84 -5.539 3.547 1 96.81 128 GLN B N 1
ATOM 5686 C CA . GLN B 1 128 ? 5.016 -5.297 4.727 1 96.81 128 GLN B CA 1
ATOM 5687 C C . GLN B 1 128 ? 3.805 -6.223 4.75 1 96.81 128 GLN B C 1
ATOM 5689 O O . GLN B 1 128 ? 3.396 -6.695 5.816 1 96.81 128 GLN B O 1
ATOM 5694 N N . ALA B 1 129 ? 3.207 -6.406 3.6 1 98.06 129 ALA B N 1
ATOM 5695 C CA . ALA B 1 129 ? 2.051 -7.293 3.502 1 98.06 129 ALA B CA 1
ATOM 5696 C C . ALA B 1 129 ? 2.402 -8.711 3.953 1 98.06 129 ALA B C 1
ATOM 5698 O O . ALA B 1 129 ? 1.601 -9.375 4.617 1 98.06 129 ALA B O 1
ATOM 5699 N N . ILE B 1 130 ? 3.553 -9.188 3.576 1 97.94 130 ILE B N 1
ATOM 5700 C CA . ILE B 1 130 ? 4.016 -10.508 3.994 1 97.94 130 ILE B CA 1
ATOM 5701 C C . ILE B 1 130 ? 4.219 -10.531 5.508 1 97.94 130 ILE B C 1
ATOM 5703 O O . ILE B 1 130 ? 3.77 -11.453 6.188 1 97.94 130 ILE B O 1
ATOM 5707 N N . LYS B 1 131 ? 4.855 -9.516 6.047 1 96.38 131 LYS B N 1
ATOM 5708 C CA . LYS B 1 131 ? 5.172 -9.445 7.473 1 96.38 131 LYS B CA 1
ATOM 5709 C C . LYS B 1 131 ? 3.904 -9.391 8.32 1 96.38 131 LYS B C 1
ATOM 5711 O O . LYS B 1 131 ? 3.867 -9.938 9.422 1 96.38 131 LYS B O 1
ATOM 5716 N N . GLN B 1 132 ? 2.895 -8.766 7.762 1 94 132 GLN B N 1
ATOM 5717 C CA . GLN B 1 132 ? 1.659 -8.586 8.516 1 94 132 GLN B CA 1
ATOM 5718 C C . GLN B 1 132 ? 0.722 -9.781 8.328 1 94 132 GLN B C 1
ATOM 5720 O O . GLN B 1 132 ? -0.306 -9.875 9 1 94 132 GLN B O 1
ATOM 5725 N N . GLY B 1 133 ? 1.054 -10.648 7.34 1 94.94 133 GLY B N 1
ATOM 5726 C CA . GLY B 1 133 ? 0.267 -11.859 7.152 1 94.94 133 GLY B CA 1
ATOM 5727 C C . GLY B 1 133 ? -0.792 -11.719 6.074 1 94.94 133 GLY B C 1
ATOM 5728 O O . GLY B 1 133 ? -1.626 -12.609 5.898 1 94.94 133 GLY B O 1
ATOM 5729 N N . ASP B 1 134 ? -0.816 -10.594 5.32 1 96.19 134 ASP B N 1
ATOM 5730 C CA . ASP B 1 134 ? -1.776 -10.414 4.238 1 96.19 134 ASP B CA 1
ATOM 5731 C C . ASP B 1 134 ? -1.553 -11.445 3.133 1 96.19 134 ASP B C 1
ATOM 5733 O O . ASP B 1 134 ? -2.488 -11.812 2.418 1 96.19 134 ASP B O 1
ATOM 5737 N N . CYS B 1 135 ? -0.351 -11.844 2.908 1 97.88 135 CYS B N 1
ATOM 5738 C CA . CYS B 1 135 ? 0.014 -12.844 1.911 1 97.88 135 CYS B CA 1
ATOM 5739 C C . CYS B 1 135 ? 1.265 -13.602 2.334 1 97.88 135 CYS B C 1
ATOM 5741 O O . CYS B 1 135 ? 1.962 -13.195 3.264 1 97.88 135 CYS B O 1
ATOM 5743 N N . GLU B 1 136 ? 1.526 -14.719 1.673 1 97.5 136 GLU B N 1
ATOM 5744 C CA . GLU B 1 136 ? 2.656 -15.586 1.999 1 97.5 136 GLU B CA 1
ATOM 5745 C C . GLU B 1 136 ? 3.85 -15.297 1.089 1 97.5 136 GLU B C 1
ATOM 5747 O O . GLU B 1 136 ? 4.996 -15.562 1.461 1 97.5 136 GLU B O 1
ATOM 5752 N N . MET B 1 137 ? 3.574 -14.891 -0.008 1 98.12 137 MET B N 1
ATOM 5753 C CA . MET B 1 137 ? 4.512 -14.5 -1.053 1 98.12 137 MET B CA 1
ATOM 5754 C C . MET B 1 137 ? 3.959 -13.336 -1.87 1 98.12 137 MET B C 1
ATOM 5756 O O . MET B 1 137 ? 2.76 -13.047 -1.818 1 98.12 137 MET B O 1
ATOM 5760 N N . ALA B 1 138 ? 4.863 -12.633 -2.57 1 98.81 138 ALA B N 1
ATOM 5761 C CA . ALA B 1 138 ? 4.344 -11.5 -3.328 1 98.81 138 ALA B CA 1
ATOM 5762 C C . ALA B 1 138 ? 5.133 -11.289 -4.617 1 98.81 138 ALA B C 1
ATOM 5764 O O . ALA B 1 138 ? 6.355 -11.445 -4.637 1 98.81 138 ALA B O 1
ATOM 5765 N N . VAL B 1 139 ? 4.402 -11.031 -5.664 1 98.81 139 VAL B N 1
ATOM 5766 C CA . VAL B 1 139 ? 4.945 -10.492 -6.902 1 98.81 139 VAL B CA 1
ATOM 5767 C C . VAL B 1 139 ? 4.938 -8.969 -6.852 1 98.81 139 VAL B C 1
ATOM 5769 O O . VAL B 1 139 ? 3.904 -8.352 -6.566 1 98.81 139 VAL B O 1
ATOM 5772 N N . CYS B 1 140 ? 6.07 -8.328 -7.02 1 98.81 140 CYS B N 1
ATOM 5773 C CA . CYS B 1 140 ? 6.109 -6.871 -7 1 98.81 140 CYS B CA 1
ATOM 5774 C C . CYS B 1 140 ? 7.062 -6.336 -8.062 1 98.81 140 CYS B C 1
ATOM 5776 O O . CYS B 1 140 ? 7.941 -7.062 -8.539 1 98.81 140 CYS B O 1
ATOM 5778 N N . GLY B 1 141 ? 6.859 -5.113 -8.461 1 98.69 141 GLY B N 1
ATOM 5779 C CA . GLY B 1 141 ? 7.672 -4.488 -9.492 1 98.69 141 GLY B CA 1
ATOM 5780 C C . GLY B 1 141 ? 7.012 -3.277 -10.125 1 98.69 141 GLY B C 1
ATOM 5781 O O . GLY B 1 141 ? 6.293 -2.533 -9.453 1 98.69 141 GLY B O 1
ATOM 5782 N N . GLY B 1 142 ? 7.422 -2.998 -11.367 1 98.62 142 GLY B N 1
ATOM 5783 C CA . GLY B 1 142 ? 6.879 -1.868 -12.102 1 98.62 142 GLY B CA 1
ATOM 5784 C C . GLY B 1 142 ? 7.062 -1.987 -13.602 1 98.62 142 GLY B C 1
ATOM 5785 O O . GLY B 1 142 ? 7.773 -2.875 -14.078 1 98.62 142 GLY B O 1
ATOM 5786 N N . VAL B 1 143 ? 6.332 -1.107 -14.297 1 98.06 143 VAL B N 1
ATOM 5787 C CA . VAL B 1 143 ? 6.363 -1.128 -15.758 1 98.06 143 VAL B CA 1
ATOM 5788 C C . VAL B 1 143 ? 6.215 0.292 -16.297 1 98.06 143 VAL B C 1
ATOM 5790 O O . VAL B 1 143 ? 5.621 1.152 -15.641 1 98.06 143 VAL B O 1
ATOM 5793 N N . SER B 1 144 ? 6.832 0.504 -17.422 1 96.38 144 SER B N 1
ATOM 5794 C CA . SER B 1 144 ? 6.715 1.776 -18.125 1 96.38 144 SER B CA 1
ATOM 5795 C C . SER B 1 144 ? 6.848 1.589 -19.625 1 96.38 144 SER B C 1
ATOM 5797 O O . SER B 1 144 ? 7.832 1.017 -20.109 1 96.38 144 SER B O 1
ATOM 5799 N N . CYS B 1 145 ? 5.832 2.021 -20.328 1 93.81 145 CYS B N 1
ATOM 5800 C CA . CYS B 1 145 ? 5.863 2.033 -21.797 1 93.81 145 CYS B CA 1
ATOM 5801 C C . CYS B 1 145 ? 5.586 3.43 -22.328 1 93.81 145 CYS B C 1
ATOM 5803 O O . CYS B 1 145 ? 4.754 4.156 -21.781 1 93.81 145 CYS B O 1
ATOM 5805 N N . ILE B 1 146 ? 6.336 3.777 -23.344 1 91.56 146 ILE B N 1
ATOM 5806 C CA . ILE B 1 146 ? 6.172 5.059 -24.016 1 91.56 146 ILE B CA 1
ATOM 5807 C C . ILE B 1 146 ? 5.473 4.84 -25.359 1 91.56 146 ILE B C 1
ATOM 5809 O O . ILE B 1 146 ? 6.102 4.418 -26.328 1 91.56 146 ILE B O 1
ATOM 5813 N N . ILE B 1 147 ? 4.219 5.273 -25.438 1 86.75 147 ILE B N 1
ATOM 5814 C CA . ILE B 1 147 ? 3.439 4.918 -26.609 1 86.75 147 ILE B CA 1
ATOM 5815 C C . ILE B 1 147 ? 3.104 6.18 -27.406 1 86.75 147 ILE B C 1
ATOM 5817 O O . ILE B 1 147 ? 2.898 6.117 -28.625 1 86.75 147 ILE B O 1
ATOM 5821 N N . GLU B 1 148 ? 3.004 7.297 -26.719 1 82.56 148 GLU B N 1
ATOM 5822 C CA . GLU B 1 148 ? 2.668 8.539 -27.391 1 82.56 148 GLU B CA 1
ATOM 5823 C C . GLU B 1 148 ? 3.564 9.688 -26.922 1 82.56 148 GLU B C 1
ATOM 5825 O O . GLU B 1 148 ? 4.086 9.656 -25.812 1 82.56 148 GLU B O 1
ATOM 5830 N N . PRO B 1 149 ? 3.637 10.648 -27.703 1 79.5 149 PRO B N 1
ATOM 5831 C CA . PRO B 1 149 ? 4.645 11.68 -27.453 1 79.5 149 PRO B CA 1
ATOM 5832 C C . PRO B 1 149 ? 4.137 12.789 -26.531 1 79.5 149 PRO B C 1
ATOM 5834 O O . PRO B 1 149 ? 4.922 13.617 -26.062 1 79.5 149 PRO B O 1
ATOM 5837 N N . ARG B 1 150 ? 2.924 12.898 -26.203 1 78.12 150 ARG B N 1
ATOM 5838 C CA . ARG B 1 150 ? 2.377 14.062 -25.516 1 78.12 150 ARG B CA 1
ATOM 5839 C C . ARG B 1 150 ? 3.023 14.258 -24.156 1 78.12 150 ARG B C 1
ATOM 5841 O O . ARG B 1 150 ? 3.227 15.383 -23.703 1 78.12 150 ARG B O 1
ATOM 5848 N N . VAL B 1 151 ? 3.203 13.156 -23.469 1 79.88 151 VAL B N 1
ATOM 5849 C CA . VAL B 1 151 ? 3.875 13.25 -22.188 1 79.88 151 VAL B CA 1
ATOM 5850 C C . VAL B 1 151 ? 5.281 13.82 -22.375 1 79.88 151 VAL B C 1
ATOM 5852 O O . VAL B 1 151 ? 5.762 14.586 -21.531 1 79.88 151 VAL B O 1
ATOM 5855 N N . ASN B 1 152 ? 5.891 13.484 -23.422 1 79.81 152 ASN B N 1
ATOM 5856 C CA . ASN B 1 152 ? 7.203 14.031 -23.75 1 79.81 152 ASN B CA 1
ATOM 5857 C C . ASN B 1 152 ? 7.156 15.547 -23.922 1 79.81 152 ASN B C 1
ATOM 5859 O O . ASN B 1 152 ? 8.109 16.25 -23.562 1 79.81 152 ASN B O 1
ATOM 5863 N N . VAL B 1 153 ? 6.113 16.016 -24.484 1 79.38 153 VAL B N 1
ATOM 5864 C CA . VAL B 1 153 ? 5.941 17.453 -24.688 1 79.38 153 VAL B CA 1
ATOM 5865 C C . VAL B 1 153 ? 5.828 18.156 -23.328 1 79.38 153 VAL B C 1
ATOM 5867 O O . VAL B 1 153 ? 6.488 19.172 -23.094 1 79.38 153 VAL B O 1
ATOM 5870 N N . ALA B 1 154 ? 5.027 17.578 -22.5 1 78.5 154 ALA B N 1
ATOM 5871 C CA . ALA B 1 154 ? 4.848 18.156 -21.172 1 78.5 154 ALA B CA 1
ATOM 5872 C C . ALA B 1 154 ? 6.164 18.172 -20.406 1 78.5 154 ALA B C 1
ATOM 5874 O O . ALA B 1 154 ? 6.492 19.172 -19.75 1 78.5 154 ALA B O 1
ATOM 5875 N N . LEU B 1 155 ? 6.848 17.125 -20.469 1 81.94 155 LEU B N 1
ATOM 5876 C CA . LEU B 1 155 ? 8.117 17 -19.766 1 81.94 155 LEU B CA 1
ATOM 5877 C C . LEU B 1 155 ? 9.156 17.938 -20.359 1 81.94 155 LEU B C 1
ATOM 5879 O O . LEU B 1 155 ? 10.008 18.469 -19.641 1 81.94 155 LEU B O 1
ATOM 5883 N N . SER B 1 156 ? 9.086 18.109 -21.594 1 82.25 156 SER B N 1
ATOM 5884 C CA . SER B 1 156 ? 9.969 19.062 -22.266 1 82.25 156 SER B CA 1
ATOM 5885 C C . SER B 1 156 ? 9.727 20.484 -21.797 1 82.25 156 SER B C 1
ATOM 5887 O O . SER B 1 156 ? 10.672 21.219 -21.5 1 82.25 156 SER B O 1
ATOM 5889 N N . LYS B 1 157 ? 8.492 20.828 -21.703 1 81.44 157 LYS B N 1
ATOM 5890 C CA . LYS B 1 157 ? 8.133 22.172 -21.266 1 81.44 157 LYS B CA 1
ATOM 5891 C C . LYS B 1 157 ? 8.531 22.406 -19.812 1 81.44 157 LYS B C 1
ATOM 5893 O O . LYS B 1 157 ? 8.883 23.516 -19.422 1 81.44 157 LYS B O 1
ATOM 5898 N N . ALA B 1 158 ? 8.531 21.312 -19.109 1 79.5 158 ALA B N 1
ATOM 5899 C CA . ALA B 1 158 ? 8.914 21.391 -17.703 1 79.5 158 ALA B CA 1
ATOM 5900 C C . ALA B 1 158 ? 10.43 21.312 -17.547 1 79.5 158 ALA B C 1
ATOM 5902 O O . ALA B 1 158 ? 10.945 21.375 -16.422 1 79.5 158 ALA B O 1
ATOM 5903 N N . LYS B 1 159 ? 11.18 21.109 -18.578 1 81.75 159 LYS B N 1
ATOM 5904 C CA . LYS B 1 159 ? 12.641 21.062 -18.609 1 81.75 159 LYS B CA 1
ATOM 5905 C C . LYS B 1 159 ? 13.172 19.891 -17.781 1 81.75 159 LYS B C 1
ATOM 5907 O O . LYS B 1 159 ? 14.188 20.031 -17.094 1 81.75 159 LYS B O 1
ATOM 5912 N N . MET B 1 160 ? 12.438 18.844 -17.875 1 85.06 160 MET B N 1
ATOM 5913 C CA . MET B 1 160 ? 12.82 17.672 -17.109 1 85.06 160 MET B CA 1
ATOM 5914 C C . MET B 1 160 ? 13.57 16.672 -17.984 1 85.06 160 MET B C 1
ATOM 5916 O O . MET B 1 160 ? 14.344 15.852 -17.484 1 85.06 160 MET B O 1
ATOM 5920 N N . ILE B 1 161 ? 13.391 16.766 -19.266 1 90.06 161 ILE B N 1
ATOM 5921 C CA . ILE B 1 161 ? 13.945 15.742 -20.156 1 90.06 161 ILE B CA 1
ATOM 5922 C C . ILE B 1 161 ? 15.188 16.281 -20.844 1 90.06 161 ILE B C 1
ATOM 5924 O O . ILE B 1 161 ? 15.258 17.469 -21.172 1 90.06 161 ILE B O 1
ATOM 5928 N N . SER B 1 162 ? 16.094 15.375 -21.062 1 92.69 162 SER B N 1
ATOM 5929 C CA . SER B 1 162 ? 17.328 15.711 -21.766 1 92.69 162 SER B CA 1
ATOM 5930 C C . SER B 1 162 ? 17.078 15.898 -23.266 1 92.69 162 SER B C 1
ATOM 5932 O O . SER B 1 162 ? 16.375 15.109 -23.875 1 92.69 162 SER B O 1
ATOM 5934 N N . PRO B 1 163 ? 17.703 16.906 -23.859 1 90.88 163 PRO B N 1
ATOM 5935 C CA . PRO B 1 163 ? 17.531 17.125 -25.297 1 90.88 163 PRO B CA 1
ATOM 5936 C C . PRO B 1 163 ? 18.078 15.977 -26.141 1 90.88 163 PRO B C 1
ATOM 5938 O O . PRO B 1 163 ? 17.594 15.734 -27.25 1 90.88 163 PRO B O 1
ATOM 5941 N N . ASP B 1 164 ? 19.047 15.266 -25.672 1 89.81 164 ASP B N 1
ATOM 5942 C CA . ASP B 1 164 ? 19.594 14.156 -26.453 1 89.81 164 ASP B CA 1
ATOM 5943 C C . ASP B 1 164 ? 18.969 12.828 -26.047 1 89.81 164 ASP B C 1
ATOM 5945 O O . ASP B 1 164 ? 19.344 11.773 -26.547 1 89.81 164 ASP B O 1
ATOM 5949 N N . GLY B 1 165 ? 18.141 12.852 -25.078 1 90.75 165 GLY B N 1
ATOM 5950 C CA . GLY B 1 165 ? 17.359 11.68 -24.703 1 90.75 165 GLY B CA 1
ATOM 5951 C C . GLY B 1 165 ? 18.141 10.68 -23.891 1 90.75 165 GLY B C 1
ATOM 5952 O O . GLY B 1 165 ? 17.781 9.508 -23.812 1 90.75 165 GLY B O 1
ATOM 5953 N N . MET B 1 166 ? 19.219 11.148 -23.25 1 93.19 166 MET B N 1
ATOM 5954 C CA . MET B 1 166 ? 20.062 10.242 -22.484 1 93.19 166 MET B CA 1
ATOM 5955 C C . MET B 1 166 ? 20.219 10.727 -21.047 1 93.19 166 MET B C 1
ATOM 5957 O O . MET B 1 166 ? 20.328 11.93 -20.797 1 93.19 166 MET B O 1
ATOM 5961 N N . CYS B 1 167 ? 20.203 9.711 -20.219 1 95.25 167 CYS B N 1
ATOM 5962 C CA . CYS B 1 167 ? 20.562 10.016 -18.828 1 95.25 167 CYS B CA 1
ATOM 5963 C C . CYS B 1 167 ? 22.078 10.023 -18.656 1 95.25 167 CYS B C 1
ATOM 5965 O O . CYS B 1 167 ? 22.766 9.086 -19.078 1 95.25 167 CYS B O 1
ATOM 5967 N N . LYS B 1 168 ? 22.641 11.062 -18.062 1 96.06 168 LYS B N 1
ATOM 5968 C CA . LYS B 1 168 ? 24.062 11.172 -17.781 1 96.06 168 LYS B CA 1
ATOM 5969 C C . LYS B 1 168 ? 24.312 11.414 -16.297 1 96.06 168 LYS B C 1
ATOM 5971 O O . LYS B 1 168 ? 24.812 12.477 -15.906 1 96.06 168 LYS B O 1
ATOM 5976 N N . PRO B 1 169 ? 24.109 10.375 -15.484 1 97.19 169 PRO B N 1
ATOM 5977 C CA . PRO B 1 169 ? 24.156 10.539 -14.031 1 97.19 169 PRO B CA 1
ATOM 5978 C C . PRO B 1 169 ? 25.516 11.039 -13.547 1 97.19 169 PRO B C 1
ATOM 5980 O O . PRO B 1 169 ? 26.562 10.547 -13.984 1 97.19 169 PRO B O 1
ATOM 5983 N N . PHE B 1 170 ? 25.469 12.078 -12.688 1 97.19 170 PHE B N 1
ATOM 5984 C CA . PHE B 1 170 ? 26.594 12.641 -11.938 1 97.19 170 PHE B CA 1
ATOM 5985 C C . PHE B 1 170 ? 27.594 13.297 -12.883 1 97.19 170 PHE B C 1
ATOM 5987 O O . PHE B 1 170 ? 28.75 13.508 -12.516 1 97.19 170 PHE B O 1
ATOM 5994 N N . SER B 1 171 ? 27.172 13.539 -14.094 1 96.25 171 SER B N 1
ATOM 5995 C CA . SER B 1 171 ? 28.016 14.227 -15.07 1 96.25 171 SER B CA 1
ATOM 5996 C C . SER B 1 171 ? 27.688 15.719 -15.125 1 96.25 171 SER B C 1
ATOM 5998 O O . SER B 1 171 ? 26.531 16.109 -14.906 1 96.25 171 SER B O 1
ATOM 6000 N N . LYS B 1 172 ? 28.656 16.484 -15.445 1 95.56 172 LYS B N 1
ATOM 6001 C CA . LYS B 1 172 ? 28.438 17.922 -15.656 1 95.56 172 LYS B CA 1
ATOM 6002 C C . LYS B 1 172 ? 27.531 18.156 -16.859 1 95.56 172 LYS B C 1
ATOM 6004 O O . LYS B 1 172 ? 26.922 19.234 -16.984 1 95.56 172 LYS B O 1
ATOM 6009 N N . LYS B 1 173 ? 27.453 17.219 -17.641 1 94.12 173 LYS B N 1
ATOM 6010 C CA . LYS B 1 173 ? 26.656 17.312 -18.844 1 94.12 173 LYS B CA 1
ATOM 6011 C C . LYS B 1 173 ? 25.203 16.922 -18.578 1 94.12 173 LYS B C 1
ATOM 6013 O O . LYS B 1 173 ? 24.359 16.969 -19.469 1 94.12 173 LYS B O 1
ATOM 6018 N N . ALA B 1 174 ? 24.938 16.594 -17.375 1 94.06 174 ALA B N 1
ATOM 6019 C CA . ALA B 1 174 ? 23.578 16.219 -17 1 94.06 174 ALA B CA 1
ATOM 6020 C C . ALA B 1 174 ? 22.609 17.375 -17.234 1 94.06 174 ALA B C 1
ATOM 6022 O O . ALA B 1 174 ? 22.781 18.453 -16.672 1 94.06 174 ALA B O 1
ATOM 6023 N N . ASN B 1 175 ? 21.625 17.203 -18.062 1 92.69 175 ASN B N 1
ATOM 6024 C CA . ASN B 1 175 ? 20.672 18.25 -18.422 1 92.69 175 ASN B CA 1
ATOM 6025 C C . ASN B 1 175 ? 19.25 17.719 -18.516 1 92.69 175 ASN B C 1
ATOM 6027 O O . ASN B 1 175 ? 18.453 18.188 -19.344 1 92.69 175 ASN B O 1
ATOM 6031 N N . GLY B 1 176 ? 18.969 16.734 -17.797 1 91.75 176 GLY B N 1
ATOM 6032 C CA . GLY B 1 176 ? 17.672 16.078 -17.812 1 91.75 176 GLY B CA 1
ATOM 6033 C C . GLY B 1 176 ? 17.766 14.578 -18 1 91.75 176 GLY B C 1
ATOM 6034 O O . GLY B 1 176 ? 18.844 14.047 -18.281 1 91.75 176 GLY B O 1
ATOM 6035 N N . TYR B 1 177 ? 16.594 13.961 -17.812 1 92.44 177 TYR B N 1
ATOM 6036 C CA . TYR B 1 177 ? 16.688 12.508 -17.953 1 92.44 177 TYR B CA 1
ATOM 6037 C C . TYR B 1 177 ? 16.172 12.047 -19.312 1 92.44 177 TYR B C 1
ATOM 6039 O O . TYR B 1 177 ? 15.391 12.75 -19.953 1 92.44 177 TYR B O 1
ATOM 6047 N N . GLY B 1 178 ? 16.75 10.992 -19.812 1 94.56 178 GLY B N 1
ATOM 6048 C CA . GLY B 1 178 ? 16.234 10.273 -20.953 1 94.56 178 GLY B CA 1
ATOM 6049 C C . GLY B 1 178 ? 15.242 9.188 -20.594 1 94.56 178 GLY B C 1
ATOM 6050 O O . GLY B 1 178 ? 15.547 8.32 -19.766 1 94.56 178 GLY B O 1
ATOM 6051 N N . ARG B 1 179 ? 14.07 9.234 -21.219 1 94.69 179 ARG B N 1
ATOM 6052 C CA . ARG B 1 179 ? 13.023 8.273 -20.875 1 94.69 179 ARG B CA 1
ATOM 6053 C C . ARG B 1 179 ? 13.383 6.875 -21.375 1 94.69 179 ARG B C 1
ATOM 6055 O O . ARG B 1 179 ? 14.055 6.73 -22.391 1 94.69 179 ARG B O 1
ATOM 6062 N N . GLY B 1 180 ? 13 5.91 -20.656 1 94.94 180 GLY B N 1
ATOM 6063 C CA . GLY B 1 180 ? 13.195 4.52 -21.031 1 94.94 180 GLY B CA 1
ATOM 6064 C C . GLY B 1 180 ? 11.984 3.648 -20.75 1 94.94 180 GLY B C 1
ATOM 6065 O O . GLY B 1 180 ? 11.203 3.936 -19.828 1 94.94 180 GLY B O 1
ATOM 6066 N N . GLU B 1 181 ? 11.82 2.629 -21.594 1 95.31 181 GLU B N 1
ATOM 6067 C CA . GLU B 1 181 ? 10.797 1.611 -21.359 1 95.31 181 GLU B CA 1
ATOM 6068 C C . GLU B 1 181 ? 11.367 0.422 -20.594 1 95.31 181 GLU B C 1
ATOM 6070 O O . GLU B 1 181 ? 12.57 0.143 -20.672 1 95.31 181 GLU B O 1
ATOM 6075 N N . GLY B 1 182 ? 10.484 -0.179 -19.812 1 95.44 182 GLY B N 1
ATOM 6076 C CA . GLY B 1 182 ? 10.953 -1.373 -19.141 1 95.44 182 GLY B CA 1
ATOM 6077 C C . GLY B 1 182 ? 9.93 -1.955 -18.172 1 95.44 182 GLY B C 1
ATOM 6078 O O . GLY B 1 182 ? 8.953 -1.288 -17.828 1 95.44 182 GLY B O 1
ATOM 6079 N N . CYS B 1 183 ? 10.102 -3.17 -17.891 1 97.31 183 CYS B N 1
ATOM 6080 C CA . CYS B 1 183 ? 9.32 -3.898 -16.891 1 97.31 183 CYS B CA 1
ATOM 6081 C C . CYS B 1 183 ? 10.227 -4.754 -16.016 1 97.31 183 CYS B C 1
ATOM 6083 O O . CYS B 1 183 ? 11.062 -5.504 -16.516 1 97.31 183 CYS B O 1
ATOM 6085 N N . GLY B 1 184 ? 10.18 -4.535 -14.75 1 98.25 184 GLY B N 1
ATOM 6086 C CA . GLY B 1 184 ? 10.906 -5.34 -13.781 1 98.25 184 GLY B CA 1
ATOM 6087 C C . GLY B 1 184 ? 10.008 -5.949 -12.727 1 98.25 184 GLY B C 1
ATOM 6088 O O . GLY B 1 184 ? 9.18 -5.258 -12.125 1 98.25 184 GLY B O 1
ATOM 6089 N N . ILE B 1 185 ? 10.117 -7.297 -12.578 1 98.69 185 ILE B N 1
ATOM 6090 C CA . ILE B 1 185 ? 9.312 -8.023 -11.602 1 98.69 185 ILE B CA 1
ATOM 6091 C C . ILE B 1 185 ? 10.219 -8.766 -10.625 1 98.69 185 ILE B C 1
ATOM 6093 O O . ILE B 1 185 ? 11.234 -9.336 -11.031 1 98.69 185 ILE B O 1
ATOM 6097 N N . LEU B 1 186 ? 9.883 -8.672 -9.375 1 98.62 186 LEU B N 1
ATOM 6098 C CA . LEU B 1 186 ? 10.555 -9.383 -8.297 1 98.62 186 LEU B CA 1
ATOM 6099 C C . LEU B 1 186 ? 9.578 -10.289 -7.551 1 98.62 186 LEU B C 1
ATOM 6101 O O . LEU B 1 186 ? 8.398 -9.961 -7.43 1 98.62 186 LEU B O 1
ATOM 6105 N N . LEU B 1 187 ? 10.047 -11.43 -7.16 1 98.5 187 LEU B N 1
ATOM 6106 C CA . LEU B 1 187 ? 9.305 -12.344 -6.301 1 98.5 187 LEU B CA 1
ATOM 6107 C C . LEU B 1 187 ? 9.859 -12.328 -4.879 1 98.5 187 LEU B C 1
ATOM 6109 O O . LEU B 1 187 ? 11.039 -12.609 -4.672 1 98.5 187 LEU B O 1
ATOM 6113 N N . LEU B 1 188 ? 9.008 -11.984 -3.898 1 98.56 188 LEU B N 1
ATOM 6114 C CA . LEU B 1 188 ? 9.406 -11.898 -2.496 1 98.56 188 LEU B CA 1
ATOM 6115 C C . LEU B 1 188 ? 8.812 -13.055 -1.69 1 98.56 188 LEU B C 1
ATOM 6117 O O . LEU B 1 188 ? 7.641 -13.391 -1.854 1 98.56 188 LEU B O 1
ATOM 6121 N N . LYS B 1 189 ? 9.641 -13.609 -0.944 1 97.94 189 LYS B N 1
ATOM 6122 C CA . LYS B 1 189 ? 9.273 -14.719 -0.072 1 97.94 189 LYS B CA 1
ATOM 6123 C C . LYS B 1 189 ? 10.047 -14.672 1.241 1 97.94 189 LYS B C 1
ATOM 6125 O O . LYS B 1 189 ? 11.203 -14.25 1.268 1 97.94 189 LYS B O 1
ATOM 6130 N N . PRO B 1 190 ? 9.383 -15.031 2.441 1 98.06 190 PRO B N 1
ATOM 6131 C CA . PRO B 1 190 ? 10.18 -15.117 3.67 1 98.06 190 PRO B CA 1
ATOM 6132 C C . PRO B 1 190 ? 11.383 -16.047 3.533 1 98.06 190 PRO B C 1
ATOM 6134 O O . PRO B 1 190 ? 11.266 -17.125 2.959 1 98.06 190 PRO B O 1
ATOM 6137 N N . LEU B 1 191 ? 12.508 -15.641 4.059 1 96.38 191 LEU B N 1
ATOM 6138 C CA . LEU B 1 191 ? 13.75 -16.391 3.902 1 96.38 191 LEU B CA 1
ATOM 6139 C C . LEU B 1 191 ? 13.602 -17.812 4.449 1 96.38 191 LEU B C 1
ATOM 6141 O O . LEU B 1 191 ? 14.047 -18.766 3.818 1 96.38 191 LEU B O 1
ATOM 6145 N N . ALA B 1 192 ? 12.938 -17.938 5.574 1 96.31 192 ALA B N 1
ATOM 6146 C CA . ALA B 1 192 ? 12.758 -19.25 6.195 1 96.31 192 ALA B CA 1
ATOM 6147 C C . ALA B 1 192 ? 11.969 -20.188 5.281 1 96.31 192 ALA B C 1
ATOM 6149 O O . ALA B 1 192 ? 12.305 -21.375 5.16 1 96.31 192 ALA B O 1
ATOM 6150 N N . LYS B 1 193 ? 10.961 -19.703 4.641 1 96 193 LYS B N 1
ATOM 6151 C CA . LYS B 1 193 ? 10.148 -20.516 3.74 1 96 193 LYS B CA 1
ATOM 6152 C C . LYS B 1 193 ? 10.914 -20.844 2.461 1 96 193 LYS B C 1
ATOM 6154 O O . LYS B 1 193 ? 10.789 -21.953 1.934 1 96 193 LYS B O 1
ATOM 6159 N N . ALA B 1 194 ? 11.625 -19.875 1.909 1 95.19 194 ALA B N 1
ATOM 6160 C CA . ALA B 1 194 ? 12.43 -20.109 0.713 1 95.19 194 ALA B CA 1
ATOM 6161 C C . ALA B 1 194 ? 13.453 -21.219 0.944 1 95.19 194 ALA B C 1
ATOM 6163 O O . ALA B 1 194 ? 13.688 -22.047 0.058 1 95.19 194 ALA B O 1
ATOM 6164 N N . LEU B 1 195 ? 14.039 -21.219 2.119 1 93.19 195 LEU B N 1
ATOM 6165 C CA . LEU B 1 195 ? 15.016 -22.25 2.471 1 93.19 195 LEU B CA 1
ATOM 6166 C C . LEU B 1 195 ? 14.344 -23.609 2.588 1 93.19 195 LEU B C 1
ATOM 6168 O O . LEU B 1 195 ? 14.867 -24.609 2.082 1 93.19 195 LEU B O 1
ATOM 6172 N N . LYS B 1 196 ? 13.195 -23.625 3.172 1 92.19 196 LYS B N 1
ATOM 6173 C CA . LYS B 1 196 ? 12.445 -24.875 3.33 1 92.19 196 LYS B CA 1
ATOM 6174 C C . LYS B 1 196 ? 12.055 -25.453 1.975 1 92.19 196 LYS B C 1
ATOM 6176 O O . LYS B 1 196 ? 12.094 -26.672 1.782 1 92.19 196 LYS B O 1
ATOM 6181 N N . ASP B 1 197 ? 11.75 -24.562 1.074 1 91.25 197 ASP B N 1
ATOM 6182 C CA . ASP B 1 197 ? 11.273 -25 -0.236 1 91.25 197 ASP B CA 1
ATOM 6183 C C . ASP B 1 197 ? 12.43 -25.172 -1.213 1 91.25 197 ASP B C 1
ATOM 6185 O O . ASP B 1 197 ? 12.219 -25.484 -2.387 1 91.25 197 ASP B O 1
ATOM 6189 N N . ASN B 1 198 ? 13.656 -24.938 -0.79 1 89.38 198 ASN B N 1
ATOM 6190 C CA . ASN B 1 198 ? 14.859 -25.047 -1.613 1 89.38 198 ASN B CA 1
ATOM 6191 C C . ASN B 1 198 ? 14.766 -24.141 -2.846 1 89.38 198 ASN B C 1
ATOM 6193 O O . ASN B 1 198 ? 15.055 -24.578 -3.961 1 89.38 198 ASN B O 1
ATOM 6197 N N . ASP B 1 199 ? 14.305 -22.938 -2.611 1 91.88 199 ASP B N 1
ATOM 6198 C CA . ASP B 1 199 ? 14.219 -21.953 -3.689 1 91.88 199 ASP B CA 1
ATOM 6199 C C . ASP B 1 199 ? 15.586 -21.375 -4.016 1 91.88 199 ASP B C 1
ATOM 6201 O O . ASP B 1 199 ? 16.484 -21.359 -3.168 1 91.88 199 ASP B O 1
ATOM 6205 N N . GLN B 1 200 ? 15.688 -21 -5.293 1 90.5 200 GLN B N 1
ATOM 6206 C CA . GLN B 1 200 ? 16.828 -20.156 -5.641 1 90.5 200 GLN B CA 1
ATOM 6207 C C . GLN B 1 200 ? 16.672 -18.75 -5.094 1 90.5 200 GLN B C 1
ATOM 6209 O O . GLN B 1 200 ? 15.672 -18.078 -5.352 1 90.5 200 GLN B O 1
ATOM 6214 N N . ILE B 1 201 ? 17.719 -18.266 -4.289 1 95.06 201 ILE B N 1
ATOM 6215 C CA . ILE B 1 201 ? 17.625 -16.969 -3.637 1 95.06 201 ILE B CA 1
ATOM 6216 C C . ILE B 1 201 ? 18.625 -16 -4.277 1 95.06 201 ILE B C 1
ATOM 6218 O O . ILE B 1 201 ? 19.828 -16.25 -4.273 1 95.06 201 ILE B O 1
ATOM 6222 N N . TRP B 1 202 ? 18.156 -14.898 -4.879 1 96.19 202 TRP B N 1
ATOM 6223 C CA . TRP B 1 202 ? 18.984 -13.898 -5.523 1 96.19 202 TRP B CA 1
ATOM 6224 C C . TRP B 1 202 ? 19.578 -12.938 -4.492 1 96.19 202 TRP B C 1
ATOM 6226 O O . TRP B 1 202 ? 20.672 -12.391 -4.695 1 96.19 202 TRP B O 1
ATOM 6236 N N . GLY B 1 203 ? 18.859 -12.703 -3.428 1 96.94 203 GLY B N 1
ATOM 6237 C CA . GLY B 1 203 ? 19.281 -11.812 -2.357 1 96.94 203 GLY B CA 1
ATOM 6238 C C . GLY B 1 203 ? 18.266 -11.719 -1.229 1 96.94 203 GLY B C 1
ATOM 6239 O O . GLY B 1 203 ? 17.203 -12.336 -1.284 1 96.94 203 GLY B O 1
ATOM 6240 N N . VAL B 1 204 ? 18.688 -11.055 -0.146 1 97.5 204 VAL B N 1
ATOM 6241 C CA . VAL B 1 204 ? 17.828 -10.859 1.021 1 97.5 204 VAL B CA 1
ATOM 6242 C C . VAL B 1 204 ? 17.531 -9.375 1.205 1 97.5 204 VAL B C 1
ATOM 6244 O O . VAL B 1 204 ? 18.453 -8.555 1.261 1 97.5 204 VAL B O 1
ATOM 6247 N N . LEU B 1 205 ? 16.266 -9.008 1.209 1 98.25 205 LEU B N 1
ATOM 6248 C CA . LEU B 1 205 ? 15.859 -7.648 1.565 1 98.25 205 LEU B CA 1
ATOM 6249 C C . LEU B 1 205 ? 16.047 -7.402 3.059 1 98.25 205 LEU B C 1
ATOM 6251 O O . LEU B 1 205 ? 15.289 -7.93 3.877 1 98.25 205 LEU B O 1
ATOM 6255 N N . VAL B 1 206 ? 17.016 -6.586 3.393 1 97.62 206 VAL B N 1
ATOM 6256 C CA . VAL B 1 206 ? 17.359 -6.359 4.789 1 97.62 206 VAL B CA 1
ATOM 6257 C C . VAL B 1 206 ? 16.375 -5.391 5.426 1 97.62 206 VAL B C 1
ATOM 6259 O O . VAL B 1 206 ? 15.852 -5.652 6.516 1 97.62 206 VAL B O 1
ATOM 6262 N N . HIS B 1 207 ? 16.188 -4.266 4.762 1 97.75 207 HIS B N 1
ATOM 6263 C CA . HIS B 1 207 ? 15.25 -3.258 5.234 1 97.75 207 HIS B CA 1
ATOM 6264 C C . HIS B 1 207 ? 14.828 -2.324 4.102 1 97.75 207 HIS B C 1
ATOM 6266 O O . HIS B 1 207 ? 15.539 -2.191 3.105 1 97.75 207 HIS B O 1
ATOM 6272 N N . SER B 1 208 ? 13.648 -1.736 4.227 1 98.38 208 SER B N 1
ATOM 6273 C CA . SER B 1 208 ? 13.18 -0.69 3.322 1 98.38 208 SER B CA 1
ATOM 6274 C C . SER B 1 208 ? 12.414 0.391 4.078 1 98.38 208 SER B C 1
ATOM 6276 O O . SER B 1 208 ? 11.891 0.143 5.168 1 98.38 208 SER B O 1
ATOM 6278 N N . ALA B 1 209 ? 12.406 1.583 3.514 1 98.19 209 ALA B N 1
ATOM 6279 C CA . ALA B 1 209 ? 11.711 2.709 4.133 1 98.19 209 ALA B CA 1
ATOM 6280 C C . ALA B 1 209 ? 11.203 3.688 3.076 1 98.19 209 ALA B C 1
ATOM 6282 O O . ALA B 1 209 ? 11.75 3.754 1.972 1 98.19 209 ALA B O 1
ATOM 6283 N N . ILE B 1 210 ? 10.148 4.387 3.424 1 98.62 210 ILE B N 1
ATOM 6284 C CA . ILE B 1 210 ? 9.539 5.406 2.568 1 98.62 210 ILE B CA 1
ATOM 6285 C C . ILE B 1 210 ? 9.305 6.68 3.375 1 98.62 210 ILE B C 1
ATOM 6287 O O . ILE B 1 210 ? 8.945 6.621 4.555 1 98.62 210 ILE B O 1
ATOM 6291 N N . ASN B 1 211 ? 9.539 7.82 2.777 1 98.56 211 ASN B N 1
ATOM 6292 C CA . ASN B 1 211 ? 9.125 9.094 3.357 1 98.56 211 ASN B CA 1
ATOM 6293 C C . ASN B 1 211 ? 8.727 10.094 2.277 1 98.56 211 ASN B C 1
ATOM 6295 O O . ASN B 1 211 ? 8.484 9.719 1.131 1 98.56 211 ASN B O 1
ATOM 6299 N N . GLN B 1 212 ? 8.453 11.312 2.645 1 98.69 212 GLN B N 1
ATOM 6300 C CA . GLN B 1 212 ? 7.984 12.359 1.741 1 98.69 212 GLN B CA 1
ATOM 6301 C C . GLN B 1 212 ? 8.695 13.68 2.014 1 98.69 212 GLN B C 1
ATOM 6303 O O . GLN B 1 212 ? 9.078 13.969 3.152 1 98.69 212 GLN B O 1
ATOM 6308 N N . ASP B 1 213 ? 8.812 14.492 1.004 1 98.5 213 ASP B N 1
ATOM 6309 C CA . ASP B 1 213 ? 9.539 15.75 1.101 1 98.5 213 ASP B CA 1
ATOM 6310 C C . ASP B 1 213 ? 8.742 16.781 1.901 1 98.5 213 ASP B C 1
ATOM 6312 O O . ASP B 1 213 ? 9.32 17.672 2.527 1 98.5 213 ASP B O 1
ATOM 6316 N N . GLY B 1 214 ? 7.449 16.625 1.958 1 97.56 214 GLY B N 1
ATOM 6317 C CA . GLY B 1 214 ? 6.641 17.688 2.541 1 97.56 214 GLY B CA 1
ATOM 6318 C C . GLY B 1 214 ? 6.906 19.047 1.932 1 97.56 214 GLY B C 1
ATOM 6319 O O . GLY B 1 214 ? 6.918 19.188 0.708 1 97.56 214 GLY B O 1
ATOM 6320 N N . ARG B 1 215 ? 7.109 20.047 2.801 1 96.5 215 ARG B N 1
ATOM 6321 C CA . ARG B 1 215 ? 7.344 21.406 2.324 1 96.5 215 ARG B CA 1
ATOM 6322 C C . ARG B 1 215 ? 8.805 21.812 2.527 1 96.5 215 ARG B C 1
ATOM 6324 O O . ARG B 1 215 ? 9.125 23 2.521 1 96.5 215 ARG B O 1
ATOM 6331 N N . SER B 1 216 ? 9.641 20.891 2.674 1 95.81 216 SER B N 1
ATOM 6332 C CA . SER B 1 216 ? 11.055 21.172 2.889 1 95.81 216 SER B CA 1
ATOM 6333 C C . SER B 1 216 ? 11.664 21.875 1.676 1 95.81 216 SER B C 1
ATOM 6335 O O . SER B 1 216 ? 12.703 22.531 1.788 1 95.81 216 SER B O 1
ATOM 6337 N N . VAL B 1 217 ? 11.047 21.672 0.58 1 93.69 217 VAL B N 1
ATOM 6338 C CA . VAL B 1 217 ? 11.516 22.312 -0.649 1 93.69 217 VAL B CA 1
ATOM 6339 C C . VAL B 1 217 ? 10.32 22.828 -1.444 1 93.69 217 VAL B C 1
ATOM 6341 O O . VAL B 1 217 ? 9.188 22.375 -1.255 1 93.69 217 VAL B O 1
ATOM 6344 N N . THR B 1 218 ? 10.523 23.812 -2.201 1 93.38 218 THR B N 1
ATOM 6345 C CA . THR B 1 218 ? 9.586 24.375 -3.168 1 93.38 218 THR B CA 1
ATOM 6346 C C . THR B 1 218 ? 10.281 24.656 -4.492 1 93.38 218 THR B C 1
ATOM 6348 O O . THR B 1 218 ? 11.406 25.172 -4.508 1 93.38 218 THR B O 1
ATOM 6351 N N . PRO B 1 219 ? 9.688 24.328 -5.699 1 93.06 219 PRO B N 1
ATOM 6352 C CA . PRO B 1 219 ? 8.359 23.734 -5.883 1 93.06 219 PRO B CA 1
ATOM 6353 C C . PRO B 1 219 ? 8.328 22.234 -5.547 1 93.06 219 PRO B C 1
ATOM 6355 O O . PRO B 1 219 ? 9.344 21.688 -5.121 1 93.06 219 PRO B O 1
ATOM 6358 N N . ILE B 1 220 ? 7.156 21.609 -5.688 1 93.75 220 ILE B N 1
ATOM 6359 C CA . ILE B 1 220 ? 6.887 20.234 -5.254 1 93.75 220 ILE B CA 1
ATOM 6360 C C . ILE B 1 220 ? 7.824 19.266 -5.98 1 93.75 220 ILE B C 1
ATOM 6362 O O . ILE B 1 220 ? 8.141 18.203 -5.465 1 93.75 220 ILE B O 1
ATOM 6366 N N . THR B 1 221 ? 8.414 19.609 -7.102 1 93.75 221 THR B N 1
ATOM 6367 C CA . THR B 1 221 ? 9.195 18.703 -7.941 1 93.75 221 THR B CA 1
ATOM 6368 C C . THR B 1 221 ? 10.672 18.781 -7.578 1 93.75 221 THR B C 1
ATOM 6370 O O . THR B 1 221 ? 11.492 18.016 -8.109 1 93.75 221 THR B O 1
ATOM 6373 N N . ARG B 1 222 ? 11.062 19.688 -6.73 1 94.75 222 ARG B N 1
ATOM 6374 C CA . ARG B 1 222 ? 12.461 19.844 -6.332 1 94.75 222 ARG B CA 1
ATOM 6375 C C . ARG B 1 222 ? 12.859 18.766 -5.328 1 94.75 222 ARG B C 1
ATOM 6377 O O . ARG B 1 222 ? 12.102 18.453 -4.402 1 94.75 222 ARG B O 1
ATOM 6384 N N . PRO B 1 223 ? 14.047 18.141 -5.527 1 95.56 223 PRO B N 1
ATOM 6385 C CA . PRO B 1 223 ? 14.5 17.141 -4.559 1 95.56 223 PRO B CA 1
ATOM 6386 C C . PRO B 1 223 ? 14.891 17.766 -3.217 1 95.56 223 PRO B C 1
ATOM 6388 O O . PRO B 1 223 ? 15.422 18.875 -3.176 1 95.56 223 PRO B O 1
ATOM 6391 N N . SER B 1 224 ? 14.664 17.031 -2.154 1 98.12 224 SER B N 1
ATOM 6392 C CA . SER B 1 224 ? 14.969 17.5 -0.806 1 98.12 224 SER B CA 1
ATOM 6393 C C . SER B 1 224 ? 16.125 16.719 -0.203 1 98.12 224 SER B C 1
ATOM 6395 O O . SER B 1 224 ? 15.984 15.547 0.149 1 98.12 224 SER B O 1
ATOM 6397 N N . GLN B 1 225 ? 17.25 17.406 -0.051 1 98 225 GLN B N 1
ATOM 6398 C CA . GLN B 1 225 ? 18.375 16.75 0.61 1 98 225 GLN B CA 1
ATOM 6399 C C . GLN B 1 225 ? 18.031 16.375 2.045 1 98 225 GLN B C 1
ATOM 6401 O O . GLN B 1 225 ? 18.391 15.289 2.512 1 98 225 GLN B O 1
ATOM 6406 N N . THR B 1 226 ? 17.297 17.266 2.689 1 98.06 226 THR B N 1
ATOM 6407 C CA . THR B 1 226 ? 16.922 17.047 4.082 1 98.06 226 THR B CA 1
ATOM 6408 C C . THR B 1 226 ? 16.125 15.75 4.234 1 98.06 226 THR B C 1
ATOM 6410 O O . THR B 1 226 ? 16.438 14.922 5.09 1 98.06 226 THR B O 1
ATOM 6413 N N . GLN B 1 227 ? 15.156 15.555 3.467 1 98.44 227 GLN B N 1
ATOM 6414 C CA . GLN B 1 227 ? 14.281 14.398 3.631 1 98.44 227 GLN B CA 1
ATOM 6415 C C . GLN B 1 227 ? 14.938 13.125 3.102 1 98.44 227 GLN B C 1
ATOM 6417 O O . GLN B 1 227 ? 14.688 12.031 3.607 1 98.44 227 GLN B O 1
ATOM 6422 N N . GLN B 1 228 ? 15.781 13.25 2.025 1 98.56 228 GLN B N 1
ATOM 6423 C CA . GLN B 1 228 ? 16.562 12.094 1.606 1 98.56 228 GLN B CA 1
ATOM 6424 C C . GLN B 1 228 ? 17.484 11.617 2.727 1 98.56 228 GLN B C 1
ATOM 6426 O O . GLN B 1 228 ? 17.625 10.414 2.957 1 98.56 228 GLN B O 1
ATOM 6431 N N . GLU B 1 229 ? 18.125 12.57 3.43 1 98.5 229 GLU B N 1
ATOM 6432 C CA . GLU B 1 229 ? 18.969 12.219 4.562 1 98.5 229 GLU B CA 1
ATOM 6433 C C . GLU B 1 229 ? 18.172 11.578 5.684 1 98.5 229 GLU B C 1
ATOM 6435 O O . GLU B 1 229 ? 18.609 10.594 6.285 1 98.5 229 GLU B O 1
ATOM 6440 N N . GLU B 1 230 ? 17 12.156 5.945 1 98.31 230 GLU B N 1
ATOM 6441 C CA . GLU B 1 230 ? 16.141 11.586 6.988 1 98.31 230 GLU B CA 1
ATOM 6442 C C . GLU B 1 230 ? 15.75 10.148 6.656 1 98.31 230 GLU B C 1
ATOM 6444 O O . GLU B 1 230 ? 15.656 9.305 7.551 1 98.31 230 GLU B O 1
ATOM 6449 N N . LEU B 1 231 ? 15.469 9.883 5.414 1 98.44 231 LEU B N 1
ATOM 6450 C CA . LEU B 1 231 ? 15.133 8.539 4.953 1 98.44 231 LEU B CA 1
ATOM 6451 C C . LEU B 1 231 ? 16.281 7.57 5.211 1 98.44 231 LEU B C 1
ATOM 6453 O O . LEU B 1 231 ? 16.078 6.484 5.754 1 98.44 231 LEU B O 1
ATOM 6457 N N . LEU B 1 232 ? 17.5 7.961 4.781 1 98.44 232 LEU B N 1
ATOM 6458 C CA . LEU B 1 232 ? 18.656 7.109 4.965 1 98.44 232 LEU B CA 1
ATOM 6459 C C . LEU B 1 232 ? 18.969 6.926 6.449 1 98.44 232 LEU B C 1
ATOM 6461 O O . LEU B 1 232 ? 19.312 5.824 6.887 1 98.44 232 LEU B O 1
ATOM 6465 N N . LYS B 1 233 ? 18.844 7.973 7.223 1 97.25 233 LYS B N 1
ATOM 6466 C CA . LYS B 1 233 ? 19.094 7.93 8.656 1 97.25 233 LYS B CA 1
ATOM 6467 C C . LYS B 1 233 ? 18.188 6.926 9.352 1 97.25 233 LYS B C 1
ATOM 6469 O O . LYS B 1 233 ? 18.594 6.242 10.289 1 97.25 233 LYS B O 1
ATOM 6474 N N . TRP B 1 234 ? 17 6.902 8.883 1 96.25 234 TRP B N 1
ATOM 6475 C CA . TRP B 1 234 ? 16.016 5.996 9.469 1 96.25 234 TRP B CA 1
ATOM 6476 C C . TRP B 1 234 ? 16.516 4.555 9.438 1 96.25 234 TRP B C 1
ATOM 6478 O O . TRP B 1 234 ? 16.266 3.787 10.367 1 96.25 234 TRP B O 1
ATOM 6488 N N . ILE B 1 235 ? 17.219 4.164 8.391 1 97 235 ILE B N 1
ATOM 6489 C CA . ILE B 1 235 ? 17.688 2.791 8.242 1 97 235 ILE B CA 1
ATOM 6490 C C . ILE B 1 235 ? 19.062 2.646 8.867 1 97 235 ILE B C 1
ATOM 6492 O O . ILE B 1 235 ? 19.297 1.747 9.68 1 97 235 ILE B O 1
ATOM 6496 N N . TYR B 1 236 ? 19.969 3.512 8.578 1 96.31 236 TYR B N 1
ATOM 6497 C CA . TYR B 1 236 ? 21.375 3.307 8.867 1 96.31 236 TYR B CA 1
ATOM 6498 C C . TYR B 1 236 ? 21.703 3.666 10.312 1 96.31 236 TYR B C 1
ATOM 6500 O O . TYR B 1 236 ? 22.719 3.24 10.852 1 96.31 236 TYR B O 1
ATOM 6508 N N . HIS B 1 237 ? 20.812 4.391 11.023 1 93.5 237 HIS B N 1
ATOM 6509 C CA . HIS B 1 237 ? 21.016 4.668 12.445 1 93.5 237 HIS B CA 1
ATOM 6510 C C . HIS B 1 237 ? 20.344 3.621 13.32 1 93.5 237 HIS B C 1
ATOM 6512 O O . HIS B 1 237 ? 20.609 3.527 14.516 1 93.5 237 HIS B O 1
ATOM 6518 N N . ARG B 1 238 ? 19.531 2.789 12.703 1 93.56 238 ARG B N 1
ATOM 6519 C CA . ARG B 1 238 ? 18.703 1.916 13.531 1 93.56 238 ARG B CA 1
ATOM 6520 C C . ARG B 1 238 ? 18.938 0.449 13.188 1 93.56 238 ARG B C 1
ATOM 6522 O O . ARG B 1 238 ? 18.859 -0.418 14.062 1 93.56 238 ARG B O 1
ATOM 6529 N N . TYR B 1 239 ? 19.219 0.25 11.883 1 94.25 239 TYR B N 1
ATOM 6530 C CA . TYR B 1 239 ? 19.078 -1.151 11.508 1 94.25 239 TYR B CA 1
ATOM 6531 C C . TYR B 1 239 ? 20.344 -1.666 10.828 1 94.25 239 TYR B C 1
ATOM 6533 O O . TYR B 1 239 ? 20.641 -2.857 10.898 1 94.25 239 TYR B O 1
ATOM 6541 N N . VAL B 1 240 ? 21.094 -0.791 10.078 1 94.19 240 VAL B N 1
ATOM 6542 C CA . VAL B 1 240 ? 22.219 -1.229 9.273 1 94.19 240 VAL B CA 1
ATOM 6543 C C . VAL B 1 240 ? 23.422 -0.307 9.516 1 94.19 240 VAL B C 1
ATOM 6545 O O . VAL B 1 240 ? 23.297 0.915 9.398 1 94.19 240 VAL B O 1
ATOM 6548 N N . ASP B 1 241 ? 24.531 -0.9 9.828 1 91.75 241 ASP B N 1
ATOM 6549 C CA . ASP B 1 241 ? 25.766 -0.128 9.914 1 91.75 241 ASP B CA 1
ATOM 6550 C C . ASP B 1 241 ? 26.203 0.365 8.531 1 91.75 241 ASP B C 1
ATOM 6552 O O . ASP B 1 241 ? 26.438 -0.437 7.625 1 91.75 241 ASP B O 1
ATOM 6556 N N . PRO B 1 242 ? 26.344 1.654 8.383 1 92.75 242 PRO B N 1
ATOM 6557 C CA . PRO B 1 242 ? 26.719 2.201 7.074 1 92.75 242 PRO B CA 1
ATOM 6558 C C . PRO B 1 242 ? 28.016 1.585 6.523 1 92.75 242 PRO B C 1
ATOM 6560 O O . PRO B 1 242 ? 28.188 1.505 5.305 1 92.75 242 PRO B O 1
ATOM 6563 N N . SER B 1 243 ? 28.875 1.127 7.363 1 89.81 243 SER B N 1
ATOM 6564 C CA . SER B 1 243 ? 30.156 0.572 6.938 1 89.81 243 SER B CA 1
ATOM 6565 C C . SER B 1 243 ? 29.969 -0.755 6.211 1 89.81 243 SER B C 1
ATOM 6567 O O . SER B 1 243 ? 30.859 -1.21 5.496 1 89.81 243 SER B O 1
ATOM 6569 N N . GLN B 1 244 ? 28.859 -1.321 6.367 1 90.81 244 GLN B N 1
ATOM 6570 C CA . GLN B 1 244 ? 28.578 -2.605 5.734 1 90.81 244 GLN B CA 1
ATOM 6571 C C . GLN B 1 244 ? 28.172 -2.424 4.273 1 90.81 244 GLN B C 1
ATOM 6573 O O . GLN B 1 244 ? 28.219 -3.373 3.49 1 90.81 244 GLN B O 1
ATOM 6578 N N . ILE B 1 245 ? 27.797 -1.25 3.91 1 94.62 245 ILE B N 1
ATOM 6579 C CA . ILE B 1 245 ? 27.344 -0.974 2.551 1 94.62 245 ILE B CA 1
ATOM 6580 C C . ILE B 1 245 ? 28.547 -0.734 1.646 1 94.62 245 ILE B C 1
ATOM 6582 O O . ILE B 1 245 ? 29.375 0.14 1.922 1 94.62 245 ILE B O 1
ATOM 6586 N N . GLN B 1 246 ? 28.672 -1.463 0.613 1 94.5 246 GLN B N 1
ATOM 6587 C CA . GLN B 1 246 ? 29.797 -1.309 -0.301 1 94.5 246 GLN B CA 1
ATOM 6588 C C . GLN B 1 246 ? 29.375 -0.597 -1.582 1 94.5 246 GLN B C 1
ATOM 6590 O O . GLN B 1 246 ? 30.203 -0.039 -2.295 1 94.5 246 GLN B O 1
ATOM 6595 N N . TYR B 1 247 ? 28.078 -0.674 -1.859 1 96.94 247 TYR B N 1
ATOM 6596 C CA . TYR B 1 247 ? 27.562 -0.087 -3.092 1 96.94 247 TYR B CA 1
ATOM 6597 C C . TYR B 1 247 ? 26.203 0.576 -2.857 1 96.94 247 TYR B C 1
ATOM 6599 O O . TYR B 1 247 ? 25.391 0.07 -2.088 1 96.94 247 TYR B O 1
ATOM 6607 N N . MET B 1 248 ? 26.047 1.713 -3.463 1 98.12 248 MET B N 1
ATOM 6608 C CA . MET B 1 248 ? 24.766 2.424 -3.453 1 98.12 248 MET B CA 1
ATOM 6609 C C . MET B 1 248 ? 24.266 2.652 -4.875 1 98.12 248 MET B C 1
ATOM 6611 O O . MET B 1 248 ? 24.938 3.309 -5.676 1 98.12 248 MET B O 1
ATOM 6615 N N . GLU B 1 249 ? 23.141 2.053 -5.223 1 98.75 249 GLU B N 1
ATOM 6616 C CA . GLU B 1 249 ? 22.453 2.367 -6.469 1 98.75 249 GLU B CA 1
ATOM 6617 C C . GLU B 1 249 ? 21.594 3.619 -6.328 1 98.75 249 GLU B C 1
ATOM 6619 O O . GLU B 1 249 ? 20.531 3.58 -5.711 1 98.75 249 GLU B O 1
ATOM 6624 N N . ALA B 1 250 ? 22.047 4.668 -6.891 1 98.56 250 ALA B N 1
ATOM 6625 C CA . ALA B 1 250 ? 21.344 5.945 -6.785 1 98.56 250 ALA B CA 1
ATOM 6626 C C . ALA B 1 250 ? 20.156 6 -7.734 1 98.56 250 ALA B C 1
ATOM 6628 O O . ALA B 1 250 ? 20.094 5.242 -8.703 1 98.56 250 ALA B O 1
ATOM 6629 N N . HIS B 1 251 ? 19.172 6.828 -7.387 1 98.12 251 HIS B N 1
ATOM 6630 C CA . HIS B 1 251 ? 18.156 7.172 -8.375 1 98.12 251 HIS B CA 1
ATOM 6631 C C . HIS B 1 251 ? 18.781 7.777 -9.625 1 98.12 251 HIS B C 1
ATOM 6633 O O . HIS B 1 251 ? 18.453 7.391 -10.742 1 98.12 251 HIS B O 1
ATOM 6639 N N . GLY B 1 252 ? 19.703 8.766 -9.492 1 95.31 252 GLY B N 1
ATOM 6640 C CA . GLY B 1 252 ? 20.641 9.234 -10.492 1 95.31 252 GLY B CA 1
ATOM 6641 C C . GLY B 1 252 ? 20.016 9.453 -11.852 1 95.31 252 GLY B C 1
ATOM 6642 O O . GLY B 1 252 ? 20.391 8.797 -12.828 1 95.31 252 GLY B O 1
ATOM 6643 N N . THR B 1 253 ? 19.172 10.391 -11.984 1 93.25 253 THR B N 1
ATOM 6644 C CA . THR B 1 253 ? 18.453 10.625 -13.234 1 93.25 253 THR B CA 1
ATOM 6645 C C . THR B 1 253 ? 19.328 11.422 -14.211 1 93.25 253 THR B C 1
ATOM 6647 O O . THR B 1 253 ? 19.016 11.484 -15.406 1 93.25 253 THR B O 1
ATOM 6650 N N . GLY B 1 254 ? 20.359 12.008 -13.727 1 94.25 254 GLY B N 1
ATOM 6651 C CA . GLY B 1 254 ? 21.172 12.867 -14.578 1 94.25 254 GLY B CA 1
ATOM 6652 C C . GLY B 1 254 ? 20.625 14.273 -14.719 1 94.25 254 GLY B C 1
ATOM 6653 O O . GLY B 1 254 ? 20.516 14.797 -15.82 1 94.25 254 GLY B O 1
ATOM 6654 N N . THR B 1 255 ? 20.156 14.781 -13.641 1 93.31 255 THR B N 1
ATOM 6655 C CA . THR B 1 255 ? 19.688 16.156 -13.602 1 93.31 255 THR B CA 1
ATOM 6656 C C . THR B 1 255 ? 20.609 17.031 -12.766 1 93.31 255 THR B C 1
ATOM 6658 O O . THR B 1 255 ? 21.219 16.562 -11.805 1 93.31 255 THR B O 1
ATOM 6661 N N . PRO B 1 256 ? 20.688 18.297 -13.062 1 92.44 256 PRO B N 1
ATOM 6662 C CA . PRO B 1 256 ? 21.609 19.188 -12.359 1 92.44 256 PRO B CA 1
ATOM 6663 C C . PRO B 1 256 ? 21.281 19.328 -10.875 1 92.44 256 PRO B C 1
ATOM 6665 O O . PRO B 1 256 ? 22.188 19.453 -10.055 1 92.44 256 PRO B O 1
ATOM 6668 N N . ALA B 1 257 ? 20.047 19.297 -10.531 1 92.56 257 ALA B N 1
ATOM 6669 C CA . ALA B 1 257 ? 19.641 19.469 -9.133 1 92.56 257 ALA B CA 1
ATOM 6670 C C . ALA B 1 257 ? 19.609 18.125 -8.414 1 92.56 257 ALA B C 1
ATOM 6672 O O . ALA B 1 257 ? 20.016 18.016 -7.25 1 92.56 257 ALA B O 1
ATOM 6673 N N . GLY B 1 258 ? 19.125 17.125 -9.055 1 95.44 258 GLY B N 1
ATOM 6674 C CA . GLY B 1 258 ? 18.891 15.844 -8.43 1 95.44 258 GLY B CA 1
ATOM 6675 C C . GLY B 1 258 ? 20.172 15.125 -8.047 1 95.44 258 GLY B C 1
ATOM 6676 O O . GLY B 1 258 ? 20.312 14.633 -6.922 1 95.44 258 GLY B O 1
ATOM 6677 N N . ASP B 1 259 ? 21.156 15.102 -8.953 1 96.81 259 ASP B N 1
ATOM 6678 C CA . ASP B 1 259 ? 22.359 14.289 -8.766 1 96.81 259 ASP B CA 1
ATOM 6679 C C . ASP B 1 259 ? 23.203 14.828 -7.617 1 96.81 259 ASP B C 1
ATOM 6681 O O . ASP B 1 259 ? 23.578 14.078 -6.711 1 96.81 259 ASP B O 1
ATOM 6685 N N . PRO B 1 260 ? 23.516 16.109 -7.578 1 97 260 PRO B N 1
ATOM 6686 C CA . PRO B 1 260 ? 24.312 16.625 -6.457 1 97 260 PRO B CA 1
ATOM 6687 C C . PRO B 1 260 ? 23.578 16.484 -5.117 1 97 260 PRO B C 1
ATOM 6689 O O . PRO B 1 260 ? 24.203 16.172 -4.102 1 97 260 PRO B O 1
ATOM 6692 N N . THR B 1 261 ? 22.266 16.75 -5.133 1 97.75 261 THR B N 1
ATOM 6693 C CA . THR B 1 261 ? 21.469 16.625 -3.914 1 97.75 261 THR B CA 1
ATOM 6694 C C . THR B 1 261 ? 21.547 15.195 -3.373 1 97.75 261 THR B C 1
ATOM 6696 O O . THR B 1 261 ? 21.766 14.992 -2.178 1 97.75 261 THR B O 1
ATOM 6699 N N . GLU B 1 262 ? 21.391 14.258 -4.23 1 98.38 262 GLU B N 1
ATOM 6700 C CA . GLU B 1 262 ? 21.406 12.852 -3.842 1 98.38 262 GLU B CA 1
ATOM 6701 C C . GLU B 1 262 ? 22.797 12.422 -3.377 1 98.38 262 GLU B C 1
ATOM 6703 O O . GLU B 1 262 ? 22.922 11.719 -2.375 1 98.38 262 GLU B O 1
ATOM 6708 N N . ALA B 1 263 ? 23.812 12.812 -4.129 1 98.19 263 ALA B N 1
ATOM 6709 C CA . ALA B 1 263 ? 25.188 12.5 -3.734 1 98.19 263 ALA B CA 1
ATOM 6710 C C . ALA B 1 263 ? 25.516 13.07 -2.357 1 98.19 263 ALA B C 1
ATOM 6712 O O . ALA B 1 263 ? 26.156 12.414 -1.54 1 98.19 263 ALA B O 1
ATOM 6713 N N . GLY B 1 264 ? 25.094 14.297 -2.178 1 98.06 264 GLY B N 1
ATOM 6714 C CA . GLY B 1 264 ? 25.281 14.906 -0.872 1 98.06 264 GLY B CA 1
ATOM 6715 C C . GLY B 1 264 ? 24.594 14.141 0.249 1 98.06 264 GLY B C 1
ATOM 6716 O O . GLY B 1 264 ? 25.172 13.953 1.32 1 98.06 264 GLY B O 1
ATOM 6717 N N . SER B 1 265 ? 23.391 13.711 0.038 1 98.25 265 SER B N 1
ATOM 6718 C CA . SER B 1 265 ? 22.641 12.953 1.032 1 98.25 265 SER B CA 1
ATOM 6719 C C . SER B 1 265 ? 23.328 11.625 1.345 1 98.25 265 SER B C 1
ATOM 6721 O O . SER B 1 265 ? 23.469 11.25 2.512 1 98.25 265 SER B O 1
ATOM 6723 N N . ILE B 1 266 ? 23.734 10.906 0.281 1 98.19 266 ILE B N 1
ATOM 6724 C CA . ILE B 1 266 ? 24.406 9.625 0.431 1 98.19 266 ILE B CA 1
ATOM 6725 C C . ILE B 1 266 ? 25.719 9.812 1.202 1 98.19 266 ILE B C 1
ATOM 6727 O O . ILE B 1 266 ? 26.031 9.031 2.105 1 98.19 266 ILE B O 1
ATOM 6731 N N . SER B 1 267 ? 26.438 10.812 0.88 1 96.94 267 SER B N 1
ATOM 6732 C CA . SER B 1 267 ? 27.719 11.109 1.515 1 96.94 267 SER B CA 1
ATOM 6733 C C . SER B 1 267 ? 27.547 11.383 3.006 1 96.94 267 SER B C 1
ATOM 6735 O O . SER B 1 267 ? 28.234 10.789 3.834 1 96.94 267 SER B O 1
ATOM 6737 N N . HIS B 1 268 ? 26.594 12.211 3.346 1 96.19 268 HIS B N 1
ATOM 6738 C CA . HIS B 1 268 ? 26.406 12.672 4.719 1 96.19 268 HIS B CA 1
ATOM 6739 C C . HIS B 1 268 ? 26.016 11.523 5.641 1 96.19 268 HIS B C 1
ATOM 6741 O O . HIS B 1 268 ? 26.406 11.508 6.812 1 96.19 268 HIS B O 1
ATOM 6747 N N . ILE B 1 269 ? 25.266 10.578 5.145 1 96.81 269 ILE B N 1
ATOM 6748 C CA . ILE B 1 269 ? 24.688 9.57 6.035 1 96.81 269 ILE B CA 1
ATOM 6749 C C . ILE B 1 269 ? 25.5 8.281 5.938 1 96.81 269 ILE B C 1
ATOM 6751 O O . ILE B 1 269 ? 25.688 7.57 6.93 1 96.81 269 ILE B O 1
ATOM 6755 N N . VAL B 1 270 ? 26 7.961 4.727 1 95.38 270 VAL B N 1
ATOM 6756 C CA . VAL B 1 270 ? 26.625 6.66 4.543 1 95.38 270 VAL B CA 1
ATOM 6757 C C . VAL B 1 270 ? 28.125 6.848 4.254 1 95.38 270 VAL B C 1
ATOM 6759 O O . VAL B 1 270 ? 28.969 6.25 4.922 1 95.38 270 VAL B O 1
ATOM 6762 N N . GLY B 1 271 ? 28.469 7.707 3.352 1 93.5 271 GLY B N 1
ATOM 6763 C CA . GLY B 1 271 ? 29.844 7.883 2.914 1 93.5 271 GLY B CA 1
ATOM 6764 C C . GLY B 1 271 ? 30.766 8.375 4.016 1 93.5 271 GLY B C 1
ATOM 6765 O O . GLY B 1 271 ? 31.812 7.777 4.273 1 93.5 271 GLY B O 1
ATOM 6766 N N . GLN B 1 272 ? 30.375 9.367 4.688 1 88.94 272 GLN B N 1
ATOM 6767 C CA . GLN B 1 272 ? 31.234 10.016 5.676 1 88.94 272 GLN B CA 1
ATOM 6768 C C . GLN B 1 272 ? 31.109 9.352 7.039 1 88.94 272 GLN B C 1
ATOM 6770 O O . GLN B 1 272 ? 31.969 9.531 7.906 1 88.94 272 GLN B O 1
ATOM 6775 N N . SER B 1 273 ? 30.125 8.672 7.297 1 82.06 273 SER B N 1
ATOM 6776 C CA . SER B 1 273 ? 29.906 8.031 8.586 1 82.06 273 SER B CA 1
ATOM 6777 C C . SER B 1 273 ? 30.609 6.688 8.672 1 82.06 273 SER B C 1
ATOM 6779 O O . SER B 1 273 ? 30.594 6.035 9.719 1 82.06 273 SER B O 1
ATOM 6781 N N . ARG B 1 274 ? 31.297 6.426 7.711 1 79 274 ARG B N 1
ATOM 6782 C CA . ARG B 1 274 ? 31.969 5.129 7.695 1 79 274 ARG B CA 1
ATOM 6783 C C . ARG B 1 274 ? 33.281 5.184 8.445 1 79 274 ARG B C 1
ATOM 6785 O O . ARG B 1 274 ? 34 6.18 8.367 1 79 274 ARG B O 1
ATOM 6792 N N . THR B 1 275 ? 33.344 4.82 9.898 1 62.19 275 THR B N 1
ATOM 6793 C CA . THR B 1 275 ? 34.469 4.891 10.82 1 62.19 275 THR B CA 1
ATOM 6794 C C . THR B 1 275 ? 35.719 4.359 10.156 1 62.19 275 THR B C 1
ATOM 6796 O O . THR B 1 275 ? 36.812 4.867 10.406 1 62.19 275 THR B O 1
ATOM 6799 N N . SER B 1 276 ? 35.812 3.059 10.008 1 54.12 276 SER B N 1
ATOM 6800 C CA . SER B 1 276 ? 37.094 2.385 9.867 1 54.12 276 SER B CA 1
ATOM 6801 C C . SER B 1 276 ? 37.656 2.586 8.469 1 54.12 276 SER B C 1
ATOM 6803 O O . SER B 1 276 ? 38.844 2.918 8.32 1 54.12 276 SER B O 1
ATOM 6805 N N . ASN B 1 277 ? 37.281 1.578 7.578 1 53.47 277 ASN B N 1
ATOM 6806 C CA . ASN B 1 277 ? 38.062 1.167 6.418 1 53.47 277 ASN B CA 1
ATOM 6807 C C . ASN B 1 277 ? 37.938 2.16 5.27 1 53.47 277 ASN B C 1
ATOM 6809 O O . ASN B 1 277 ? 36.844 2.67 5.008 1 53.47 277 ASN B O 1
ATOM 6813 N N . PRO B 1 278 ? 39.062 2.816 4.75 1 59.28 278 PRO B N 1
ATOM 6814 C CA . PRO B 1 278 ? 39.469 3.869 3.812 1 59.28 278 PRO B CA 1
ATOM 6815 C C . PRO B 1 278 ? 38.688 3.836 2.512 1 59.28 278 PRO B C 1
ATOM 6817 O O . PRO B 1 278 ? 38.781 4.746 1.688 1 59.28 278 PRO B O 1
ATOM 6820 N N . ASP B 1 279 ? 37.875 2.781 2.15 1 80.94 279 ASP B N 1
ATOM 6821 C CA . ASP B 1 279 ? 37.531 2.898 0.734 1 80.94 279 ASP B CA 1
ATOM 6822 C C . ASP B 1 279 ? 36.219 3.678 0.542 1 80.94 279 ASP B C 1
ATOM 6824 O O . ASP B 1 279 ? 35.25 3.49 1.293 1 80.94 279 ASP B O 1
ATOM 6828 N N . PRO B 1 280 ? 36.281 4.621 -0.265 1 92.19 280 PRO B N 1
ATOM 6829 C CA . PRO B 1 280 ? 35.062 5.391 -0.589 1 92.19 280 PRO B CA 1
ATOM 6830 C C . PRO B 1 280 ? 33.875 4.504 -0.975 1 92.19 280 PRO B C 1
ATOM 6832 O O . PRO B 1 280 ? 34.062 3.381 -1.444 1 92.19 280 PRO B O 1
ATOM 6835 N N . LEU B 1 281 ? 32.75 4.961 -0.667 1 95.69 281 LEU B N 1
ATOM 6836 C CA . LEU B 1 281 ? 31.547 4.254 -1.065 1 95.69 281 LEU B CA 1
ATOM 6837 C C . LEU B 1 281 ? 31.359 4.297 -2.58 1 95.69 281 LEU B C 1
ATOM 6839 O O . LEU B 1 281 ? 31.438 5.367 -3.189 1 95.69 281 LEU B O 1
ATOM 6843 N N . ILE B 1 282 ? 31.156 3.139 -3.172 1 96.75 282 ILE B N 1
ATOM 6844 C CA . ILE B 1 282 ? 30.906 3.088 -4.609 1 96.75 282 ILE B CA 1
ATOM 6845 C C . ILE B 1 282 ? 29.453 3.414 -4.891 1 96.75 282 ILE B C 1
ATOM 6847 O O . ILE B 1 282 ? 28.547 2.852 -4.262 1 96.75 282 ILE B O 1
ATOM 6851 N N . ILE B 1 283 ? 29.219 4.332 -5.828 1 97.69 283 ILE B N 1
ATOM 6852 C CA . ILE B 1 283 ? 27.844 4.664 -6.195 1 97.69 283 ILE B CA 1
ATOM 6853 C C . ILE B 1 283 ? 27.672 4.562 -7.711 1 97.69 283 ILE B C 1
ATOM 6855 O O . ILE B 1 283 ? 28.656 4.684 -8.461 1 97.69 283 ILE B O 1
ATOM 6859 N N . GLY B 1 284 ? 26.531 4.254 -8.188 1 97 284 GLY B N 1
ATOM 6860 C CA . GLY B 1 284 ? 26.188 4.207 -9.594 1 97 284 GLY B CA 1
ATOM 6861 C C . GLY B 1 284 ? 24.703 4.336 -9.852 1 97 284 GLY B C 1
ATOM 6862 O O . GLY B 1 284 ? 23.906 4.477 -8.914 1 97 284 GLY B O 1
ATOM 6863 N N . SER B 1 285 ? 24.344 4.402 -11.117 1 97.5 285 SER B N 1
ATOM 6864 C CA . SER B 1 285 ? 22.953 4.43 -11.531 1 97.5 285 SER B CA 1
ATOM 6865 C C . SER B 1 285 ? 22.75 3.672 -12.836 1 97.5 285 SER B C 1
ATOM 6867 O O . SER B 1 285 ? 23.516 3.846 -13.789 1 97.5 285 SER B O 1
ATOM 6869 N N . VAL B 1 286 ? 21.703 2.869 -12.867 1 97.25 286 VAL B N 1
ATOM 6870 C CA . VAL B 1 286 ? 21.406 2.029 -14.023 1 97.25 286 VAL B CA 1
ATOM 6871 C C . VAL B 1 286 ? 20.859 2.891 -15.156 1 97.25 286 VAL B C 1
ATOM 6873 O O . VAL B 1 286 ? 20.891 2.486 -16.328 1 97.25 286 VAL B O 1
ATOM 6876 N N . LYS B 1 287 ? 20.359 4.094 -14.891 1 95.94 287 LYS B N 1
ATOM 6877 C CA . LYS B 1 287 ? 19.641 4.93 -15.844 1 95.94 287 LYS B CA 1
ATOM 6878 C C . LYS B 1 287 ? 20.547 5.379 -16.984 1 95.94 287 LYS B C 1
ATOM 6880 O O . LYS B 1 287 ? 20.078 5.645 -18.094 1 95.94 287 LYS B O 1
ATOM 6885 N N . GLY B 1 288 ? 21.812 5.445 -16.734 1 94.06 288 GLY B N 1
ATOM 6886 C CA . GLY B 1 288 ? 22.734 5.727 -17.828 1 94.06 288 GLY B CA 1
ATOM 6887 C C . GLY B 1 288 ? 22.766 4.629 -18.875 1 94.06 288 GLY B C 1
ATOM 6888 O O . GLY B 1 288 ? 23.109 4.883 -20.031 1 94.06 288 GLY B O 1
ATOM 6889 N N . ASN B 1 289 ? 22.422 3.438 -18.516 1 92.38 289 ASN B N 1
ATOM 6890 C CA . ASN B 1 289 ? 22.5 2.27 -19.391 1 92.38 289 ASN B CA 1
ATOM 6891 C C . ASN B 1 289 ? 21.188 2.033 -20.125 1 92.38 289 ASN B C 1
ATOM 6893 O O . ASN B 1 289 ? 21.188 1.688 -21.312 1 92.38 289 ASN B O 1
ATOM 6897 N N . VAL B 1 290 ? 20.078 2.229 -19.406 1 93.81 290 VAL B N 1
ATOM 6898 C CA . VAL B 1 290 ? 18.828 1.775 -20 1 93.81 290 VAL B CA 1
ATOM 6899 C C . VAL B 1 290 ? 17.844 2.938 -20.078 1 93.81 290 VAL B C 1
ATOM 6901 O O . VAL B 1 290 ? 16.703 2.77 -20.516 1 93.81 290 VAL B O 1
ATOM 6904 N N . GLY B 1 291 ? 18.266 4.113 -19.688 1 95.06 291 GLY B N 1
ATOM 6905 C CA . GLY B 1 291 ? 17.344 5.223 -19.578 1 95.06 291 GLY B CA 1
ATOM 6906 C C . GLY B 1 291 ? 16.531 5.195 -18.281 1 95.06 291 GLY B C 1
ATOM 6907 O O . GLY B 1 291 ? 16.656 4.262 -17.484 1 95.06 291 GLY B O 1
ATOM 6908 N N . HIS B 1 292 ? 15.82 6.262 -18.047 1 96.75 292 HIS B N 1
ATOM 6909 C CA . HIS B 1 292 ? 14.938 6.328 -16.891 1 96.75 292 HIS B CA 1
ATOM 6910 C C . HIS B 1 292 ? 13.617 5.617 -17.156 1 96.75 292 HIS B C 1
ATOM 6912 O O . HIS B 1 292 ? 12.766 6.141 -17.875 1 96.75 292 HIS B O 1
ATOM 6918 N N . THR B 1 293 ? 13.438 4.531 -16.484 1 97.06 293 THR B N 1
ATOM 6919 C CA . THR B 1 293 ? 12.266 3.695 -16.734 1 97.06 293 THR B CA 1
ATOM 6920 C C . THR B 1 293 ? 11.094 4.113 -15.859 1 97.06 293 THR B C 1
ATOM 6922 O O . THR B 1 293 ? 10.203 3.314 -15.586 1 97.06 293 THR B O 1
ATOM 6925 N N . GLU B 1 294 ? 11.125 5.23 -15.328 1 96.31 294 GLU B N 1
ATOM 6926 C CA . GLU B 1 294 ? 10.047 5.879 -14.594 1 96.31 294 GLU B CA 1
ATOM 6927 C C . GLU B 1 294 ? 9.484 4.957 -13.516 1 96.31 294 GLU B C 1
ATOM 6929 O O . GLU B 1 294 ? 10.211 4.512 -12.633 1 96.31 294 GLU B O 1
ATOM 6934 N N . SER B 1 295 ? 8.25 4.48 -13.672 1 97.88 295 SER B N 1
ATOM 6935 C CA . SER B 1 295 ? 7.633 3.689 -12.609 1 97.88 295 SER B CA 1
ATOM 6936 C C . SER B 1 295 ? 8.367 2.367 -12.414 1 97.88 295 SER B C 1
ATOM 6938 O O . SER B 1 295 ? 8.18 1.696 -11.391 1 97.88 295 SER B O 1
ATOM 6940 N N . ALA B 1 296 ? 9.203 1.955 -13.266 1 98.38 296 ALA B N 1
ATOM 6941 C CA . ALA B 1 296 ? 9.953 0.708 -13.148 1 98.38 296 ALA B CA 1
ATOM 6942 C C . ALA B 1 296 ? 11.383 0.967 -12.68 1 98.38 296 ALA B C 1
ATOM 6944 O O . ALA B 1 296 ? 12.172 0.031 -12.516 1 98.38 296 ALA B O 1
ATOM 6945 N N . ALA B 1 297 ? 11.727 2.176 -12.406 1 98.44 297 ALA B N 1
ATOM 6946 C CA . ALA B 1 297 ? 13.109 2.584 -12.148 1 98.44 297 ALA B CA 1
ATOM 6947 C C . ALA B 1 297 ? 13.664 1.87 -10.922 1 98.44 297 ALA B C 1
ATOM 6949 O O . ALA B 1 297 ? 14.797 1.381 -10.945 1 98.44 297 ALA B O 1
ATOM 6950 N N . GLY B 1 298 ? 12.922 1.84 -9.844 1 98.44 298 GLY B N 1
ATOM 6951 C CA . GLY B 1 298 ? 13.375 1.163 -8.641 1 98.44 298 GLY B CA 1
ATOM 6952 C C . GLY B 1 298 ? 13.68 -0.307 -8.859 1 98.44 298 GLY B C 1
ATOM 6953 O O . GLY B 1 298 ? 14.688 -0.82 -8.359 1 98.44 298 GLY B O 1
ATOM 6954 N N . ALA B 1 299 ? 12.812 -0.956 -9.57 1 98.62 299 ALA B N 1
ATOM 6955 C CA . ALA B 1 299 ? 13.016 -2.369 -9.883 1 98.62 299 ALA B CA 1
ATOM 6956 C C . ALA B 1 299 ? 14.258 -2.572 -10.742 1 98.62 299 ALA B C 1
ATOM 6958 O O . ALA B 1 299 ? 15.016 -3.518 -10.531 1 98.62 299 ALA B O 1
ATOM 6959 N N . ALA B 1 300 ? 14.414 -1.727 -11.734 1 98.31 300 ALA B N 1
ATOM 6960 C CA . ALA B 1 300 ? 15.586 -1.808 -12.602 1 98.31 300 ALA B CA 1
ATOM 6961 C C . ALA B 1 300 ? 16.875 -1.7 -11.797 1 98.31 300 ALA B C 1
ATOM 6963 O O . ALA B 1 300 ? 17.812 -2.471 -12.008 1 98.31 300 ALA B O 1
ATOM 6964 N N . GLY B 1 301 ? 16.922 -0.715 -10.914 1 98.5 301 GLY B N 1
ATOM 6965 C CA . GLY B 1 301 ? 18.094 -0.552 -10.062 1 98.5 301 GLY B CA 1
ATOM 6966 C C . GLY B 1 301 ? 18.344 -1.75 -9.164 1 98.5 301 GLY B C 1
ATOM 6967 O O . GLY B 1 301 ? 19.484 -2.191 -9.023 1 98.5 301 GLY B O 1
ATOM 6968 N N . LEU B 1 302 ? 17.328 -2.244 -8.57 1 98.75 302 LEU B N 1
ATOM 6969 C CA . LEU B 1 302 ? 17.469 -3.377 -7.66 1 98.75 302 LEU B CA 1
ATOM 6970 C C . LEU B 1 302 ? 17.922 -4.625 -8.414 1 98.75 302 LEU B C 1
ATOM 6972 O O . LEU B 1 302 ? 18.766 -5.375 -7.926 1 98.75 302 LEU B O 1
ATOM 6976 N N . ILE B 1 303 ? 17.359 -4.914 -9.562 1 98.5 303 ILE B N 1
ATOM 6977 C CA . ILE B 1 303 ? 17.734 -6.07 -10.367 1 98.5 303 ILE B CA 1
ATOM 6978 C C . ILE B 1 303 ? 19.203 -5.969 -10.773 1 98.5 303 ILE B C 1
ATOM 6980 O O . ILE B 1 303 ? 19.938 -6.965 -10.734 1 98.5 303 ILE B O 1
ATOM 6984 N N . LYS B 1 304 ? 19.625 -4.766 -11.133 1 98.25 304 LYS B N 1
ATOM 6985 C CA . LYS B 1 304 ? 21.031 -4.559 -11.43 1 98.25 304 LYS B CA 1
ATOM 6986 C C . LYS B 1 304 ? 21.906 -4.961 -10.25 1 98.25 304 LYS B C 1
ATOM 6988 O O . LYS B 1 304 ? 22.906 -5.672 -10.422 1 98.25 304 LYS B O 1
ATOM 6993 N N . VAL B 1 305 ? 21.547 -4.496 -9.109 1 98.56 305 VAL B N 1
ATOM 6994 C CA . VAL B 1 305 ? 22.328 -4.762 -7.91 1 98.56 305 VAL B CA 1
ATOM 6995 C C . VAL B 1 305 ? 22.406 -6.27 -7.656 1 98.56 305 VAL B C 1
ATOM 6997 O O . VAL B 1 305 ? 23.469 -6.809 -7.363 1 98.56 305 VAL B O 1
ATOM 7000 N N . LEU B 1 306 ? 21.297 -6.957 -7.762 1 97.94 306 LEU B N 1
ATOM 7001 C CA . LEU B 1 306 ? 21.25 -8.398 -7.535 1 97.94 306 LEU B CA 1
ATOM 7002 C C . LEU B 1 306 ? 22.125 -9.133 -8.555 1 97.94 306 LEU B C 1
ATOM 7004 O O . LEU B 1 306 ? 22.797 -10.102 -8.211 1 97.94 306 LEU B O 1
ATOM 7008 N N . LEU B 1 307 ? 22.031 -8.711 -9.797 1 97.5 307 LEU B N 1
ATOM 7009 C CA . LEU B 1 307 ? 22.875 -9.312 -10.828 1 97.5 307 LEU B CA 1
ATOM 7010 C C . LEU B 1 307 ? 24.344 -9.07 -10.547 1 97.5 307 LEU B C 1
ATOM 7012 O O . LEU B 1 307 ? 25.172 -9.961 -10.734 1 97.5 307 LEU B O 1
ATOM 7016 N N . MET B 1 308 ? 24.703 -7.855 -10.086 1 97.88 308 MET B N 1
ATOM 7017 C CA . MET B 1 308 ? 26.078 -7.559 -9.719 1 97.88 308 MET B CA 1
ATOM 7018 C C . MET B 1 308 ? 26.547 -8.461 -8.578 1 97.88 308 MET B C 1
ATOM 7020 O O . MET B 1 308 ? 27.672 -8.945 -8.586 1 97.88 308 MET B O 1
ATOM 7024 N N . MET B 1 309 ? 25.703 -8.648 -7.605 1 96.19 309 MET B N 1
ATOM 7025 C CA . MET B 1 309 ? 26.016 -9.539 -6.492 1 96.19 309 MET B CA 1
ATOM 7026 C C . MET B 1 309 ? 26.25 -10.961 -6.984 1 96.19 309 MET B C 1
ATOM 7028 O O . MET B 1 309 ? 27.203 -11.625 -6.566 1 96.19 309 MET B O 1
ATOM 7032 N N . HIS B 1 310 ? 25.359 -11.391 -7.855 1 93.38 310 HIS B N 1
ATOM 7033 C CA . HIS B 1 310 ? 25.422 -12.75 -8.383 1 93.38 310 HIS B CA 1
ATOM 7034 C C . HIS B 1 310 ? 26.719 -12.984 -9.156 1 93.38 310 HIS B C 1
ATOM 7036 O O . HIS B 1 310 ? 27.359 -14.023 -9.008 1 93.38 310 HIS B O 1
ATOM 7042 N N . HIS B 1 311 ? 27.141 -12.031 -9.961 1 95.06 311 HIS B N 1
ATOM 7043 C CA . HIS B 1 311 ? 28.312 -12.172 -10.812 1 95.06 311 HIS B CA 1
ATOM 7044 C C . HIS B 1 311 ? 29.578 -11.789 -10.062 1 95.06 311 HIS B C 1
ATOM 7046 O O . HIS B 1 311 ? 30.688 -12.078 -10.516 1 95.06 311 HIS B O 1
ATOM 7052 N N . GLY B 1 312 ? 29.422 -11.133 -8.93 1 95.62 312 GLY B N 1
ATOM 7053 C CA . GLY B 1 312 ? 30.578 -10.656 -8.172 1 95.62 312 GLY B CA 1
ATOM 7054 C C . GLY B 1 312 ? 31.344 -9.555 -8.867 1 95.62 312 GLY B C 1
ATOM 7055 O O . GLY B 1 312 ? 32.562 -9.523 -8.828 1 95.62 312 GLY B O 1
ATOM 7056 N N . LYS B 1 313 ? 30.594 -8.703 -9.547 1 97.56 313 LYS B N 1
ATOM 7057 C CA . LYS B 1 313 ? 31.188 -7.617 -10.305 1 97.56 313 LYS B CA 1
ATOM 7058 C C . LYS B 1 313 ? 30.422 -6.312 -10.117 1 97.56 313 LYS B C 1
ATOM 7060 O O . LYS B 1 313 ? 29.203 -6.324 -9.969 1 97.56 313 LYS B O 1
ATOM 7065 N N . ILE B 1 314 ? 31.109 -5.211 -10.078 1 97.44 314 ILE B N 1
ATOM 7066 C CA . ILE B 1 314 ? 30.531 -3.875 -10.133 1 97.44 314 ILE B CA 1
ATOM 7067 C C . ILE B 1 314 ? 30.688 -3.299 -11.539 1 97.44 314 ILE B C 1
ATOM 7069 O O . ILE B 1 314 ? 31.797 -3.244 -12.07 1 97.44 314 ILE B O 1
ATOM 7073 N N . VAL B 1 315 ? 29.609 -2.918 -12.125 1 96.94 315 VAL B N 1
ATOM 7074 C CA . VAL B 1 315 ? 29.641 -2.439 -13.508 1 96.94 315 VAL B CA 1
ATOM 7075 C C . VAL B 1 315 ? 29.797 -0.92 -13.523 1 96.94 315 VAL B C 1
ATOM 7077 O O . VAL B 1 315 ? 29.453 -0.245 -12.547 1 96.94 315 VAL B O 1
ATOM 7080 N N . PRO B 1 316 ? 30.312 -0.386 -14.547 1 95 316 PRO B N 1
ATOM 7081 C CA . PRO B 1 316 ? 30.547 1.059 -14.617 1 95 316 PRO B CA 1
ATOM 7082 C C . PRO B 1 316 ? 29.266 1.85 -14.875 1 95 316 PRO B C 1
ATOM 7084 O O . PRO B 1 316 ? 28.281 1.294 -15.367 1 95 316 PRO B O 1
ATOM 7087 N N . SER B 1 317 ? 29.297 3.088 -14.484 1 90.69 317 SER B N 1
ATOM 7088 C CA . SER B 1 317 ? 28.281 4.055 -14.898 1 90.69 317 SER B CA 1
ATOM 7089 C C . SER B 1 317 ? 28.609 4.66 -16.266 1 90.69 317 SER B C 1
ATOM 7091 O O . SER B 1 317 ? 29.719 5.152 -16.469 1 90.69 317 SER B O 1
ATOM 7093 N N . LEU B 1 318 ? 27.625 4.637 -17.094 1 91.94 318 LEU B N 1
ATOM 7094 C CA . LEU B 1 318 ? 27.891 5.133 -18.438 1 91.94 318 LEU B CA 1
ATOM 7095 C C . LEU B 1 318 ? 27.797 6.652 -18.5 1 91.94 318 LEU B C 1
ATOM 7097 O O . LEU B 1 318 ? 27.094 7.262 -17.672 1 91.94 318 LEU B O 1
ATOM 7101 N N . HIS B 1 319 ? 28.547 7.297 -19.438 1 93.44 319 HIS B N 1
ATOM 7102 C CA . HIS B 1 319 ? 28.547 8.719 -19.734 1 93.44 319 HIS B CA 1
ATOM 7103 C C . HIS B 1 319 ? 29.141 9.531 -18.594 1 93.44 319 HIS B C 1
ATOM 7105 O O . HIS B 1 319 ? 28.719 10.656 -18.328 1 93.44 319 HIS B O 1
ATOM 7111 N N . TYR B 1 320 ? 29.891 8.914 -17.766 1 94.81 320 TYR B N 1
ATOM 7112 C CA . TYR B 1 320 ? 30.562 9.562 -16.641 1 94.81 320 TYR B CA 1
ATOM 7113 C C . TYR B 1 320 ? 32.094 9.438 -16.766 1 94.81 320 TYR B C 1
ATOM 7115 O O . TYR B 1 320 ? 32.594 8.398 -17.172 1 94.81 320 TYR B O 1
ATOM 7123 N N . THR B 1 321 ? 32.75 10.555 -16.469 1 94.06 321 THR B N 1
ATOM 7124 C CA . THR B 1 321 ? 34.188 10.586 -16.219 1 94.06 321 THR B CA 1
ATOM 7125 C C . THR B 1 321 ? 34.531 11.461 -15.016 1 94.06 321 THR B C 1
ATOM 7127 O O . THR B 1 321 ? 33.75 12.367 -14.68 1 94.06 321 THR B O 1
ATOM 7130 N N . GLU B 1 322 ? 35.625 11.18 -14.438 1 92.88 322 GLU B N 1
ATOM 7131 C CA . GLU B 1 322 ? 36.031 11.961 -13.266 1 92.88 322 GLU B CA 1
ATOM 7132 C C . GLU B 1 322 ? 36.219 13.438 -13.625 1 92.88 322 GLU B C 1
ATOM 7134 O O . GLU B 1 322 ? 35.906 14.312 -12.82 1 92.88 322 GLU B O 1
ATOM 7139 N N . GLU B 1 323 ? 36.656 13.703 -14.789 1 93.12 323 GLU B N 1
ATOM 7140 C CA . GLU B 1 323 ? 36.906 15.062 -15.25 1 93.12 323 GLU B CA 1
ATOM 7141 C C . GLU B 1 323 ? 35.594 15.82 -15.469 1 93.12 323 GLU B C 1
ATOM 7143 O O . GLU B 1 323 ? 35.5 17.031 -15.234 1 93.12 323 GLU B O 1
ATOM 7148 N N . ASP B 1 324 ? 34.625 15.062 -15.789 1 94.62 324 ASP B N 1
ATOM 7149 C CA . ASP B 1 324 ? 33.344 15.672 -16.109 1 94.62 324 ASP B CA 1
ATOM 7150 C C . ASP B 1 324 ? 32.344 15.43 -15.008 1 94.62 324 ASP B C 1
ATOM 7152 O O . ASP B 1 324 ? 31.125 15.336 -15.266 1 94.62 324 ASP B O 1
ATOM 7156 N N . SER B 1 325 ? 32.812 15.344 -13.844 1 95.62 325 SER B N 1
ATOM 7157 C CA . SER B 1 325 ? 31.938 15.047 -12.711 1 95.62 325 SER B CA 1
ATOM 7158 C C . SER B 1 325 ? 31.188 16.297 -12.258 1 95.62 325 SER B C 1
ATOM 7160 O O . SER B 1 325 ? 31.75 17.391 -12.234 1 95.62 325 SER B O 1
ATOM 7162 N N . SER B 1 326 ? 29.953 16.125 -11.961 1 95.56 326 SER B N 1
ATOM 7163 C CA . SER B 1 326 ? 29.141 17.219 -11.43 1 95.56 326 SER B CA 1
ATOM 7164 C C . SER B 1 326 ? 29.266 17.312 -9.914 1 95.56 326 SER B C 1
ATOM 7166 O O . SER B 1 326 ? 28.75 18.25 -9.297 1 95.56 326 SER B O 1
ATOM 7168 N N . ILE B 1 327 ? 29.922 16.375 -9.266 1 95.88 327 ILE B N 1
ATOM 7169 C CA . ILE B 1 327 ? 30.094 16.344 -7.816 1 95.88 327 ILE B CA 1
ATOM 7170 C C . ILE B 1 327 ? 31.578 16.172 -7.48 1 95.88 327 ILE B C 1
ATOM 7172 O O . ILE B 1 327 ? 32.344 15.648 -8.297 1 95.88 327 ILE B O 1
ATOM 7176 N N . ASN B 1 328 ? 31.984 16.641 -6.328 1 95.69 328 ASN B N 1
ATOM 7177 C CA . ASN B 1 328 ? 33.312 16.328 -5.801 1 95.69 328 ASN B CA 1
ATOM 7178 C C . ASN B 1 328 ? 33.312 14.992 -5.059 1 95.69 328 ASN B C 1
ATOM 7180 O O . ASN B 1 328 ? 33.281 14.961 -3.826 1 95.69 328 ASN B O 1
ATOM 7184 N N . ALA B 1 329 ? 33.438 13.977 -5.82 1 94.94 329 ALA B N 1
ATOM 7185 C CA . ALA B 1 329 ? 33.281 12.625 -5.293 1 94.94 329 ALA B CA 1
ATOM 7186 C C . ALA B 1 329 ? 34.281 12.359 -4.164 1 94.94 329 ALA B C 1
ATOM 7188 O O . ALA B 1 329 ? 33.938 11.75 -3.154 1 94.94 329 ALA B O 1
ATOM 7189 N N . LYS B 1 330 ? 35.469 12.812 -4.336 1 92.12 330 LYS B N 1
ATOM 7190 C CA . LYS B 1 330 ? 36.5 12.594 -3.33 1 92.12 330 LYS B CA 1
ATOM 7191 C C . LYS B 1 330 ? 36.156 13.273 -2.012 1 92.12 330 LYS B C 1
ATOM 7193 O O . LYS B 1 330 ? 36.219 12.656 -0.948 1 92.12 330 LYS B O 1
ATOM 7198 N N . ALA B 1 331 ? 35.75 14.469 -2.129 1 93.19 331 ALA B N 1
ATOM 7199 C CA . ALA B 1 331 ? 35.344 15.219 -0.938 1 93.19 331 ALA B CA 1
ATOM 7200 C C . ALA B 1 331 ? 34.156 14.578 -0.238 1 93.19 331 ALA B C 1
ATOM 7202 O O . ALA B 1 331 ? 34.062 14.633 0.989 1 93.19 331 ALA B O 1
ATOM 7203 N N . LEU B 1 332 ? 33.375 13.945 -1.026 1 95.38 332 LEU B N 1
ATOM 7204 C CA . LEU B 1 332 ? 32.156 13.328 -0.503 1 95.38 332 LEU B CA 1
ATOM 7205 C C . LEU B 1 332 ? 32.438 11.891 -0.06 1 95.38 332 LEU B C 1
ATOM 7207 O O . LEU B 1 332 ? 31.531 11.211 0.427 1 95.38 332 LEU B O 1
ATOM 7211 N N . ASN B 1 333 ? 33.625 11.398 -0.193 1 94.81 333 ASN B N 1
ATOM 7212 C CA . ASN B 1 333 ? 34.031 10.016 0.093 1 94.81 333 ASN B CA 1
ATOM 7213 C C . ASN B 1 333 ? 33.188 9.023 -0.715 1 94.81 333 ASN B C 1
ATOM 7215 O O . ASN B 1 333 ? 32.625 8.07 -0.16 1 94.81 333 ASN B O 1
ATOM 7219 N N . LEU B 1 334 ? 32.969 9.383 -1.986 1 96.12 334 LEU B N 1
ATOM 7220 C CA . LEU B 1 334 ? 32.281 8.555 -2.963 1 96.12 334 LEU B CA 1
ATOM 7221 C C . LEU B 1 334 ? 33.188 8.219 -4.141 1 96.12 334 LEU B C 1
ATOM 7223 O O . LEU B 1 334 ? 34.188 8.891 -4.359 1 96.12 334 LEU B O 1
ATOM 7227 N N . ARG B 1 335 ? 32.812 7.184 -4.766 1 95.75 335 ARG B N 1
ATOM 7228 C CA . ARG B 1 335 ? 33.5 6.812 -5.996 1 95.75 335 ARG B CA 1
ATOM 7229 C C . ARG B 1 335 ? 32.531 6.242 -7.02 1 95.75 335 ARG B C 1
ATOM 7231 O O . ARG B 1 335 ? 31.656 5.434 -6.68 1 95.75 335 ARG B O 1
ATOM 7238 N N . ILE B 1 336 ? 32.656 6.648 -8.273 1 96.62 336 ILE B N 1
ATOM 7239 C CA . ILE B 1 336 ? 31.812 6.156 -9.367 1 96.62 336 ILE B CA 1
ATOM 7240 C C . ILE B 1 336 ? 32.656 5.32 -10.328 1 96.62 336 ILE B C 1
ATOM 7242 O O . ILE B 1 336 ? 33.594 5.836 -10.945 1 96.62 336 ILE B O 1
ATOM 7246 N N . PRO B 1 337 ? 32.344 4.102 -10.461 1 96 337 PRO B N 1
ATOM 7247 C CA . PRO B 1 337 ? 33.188 3.227 -11.297 1 96 337 PRO B CA 1
ATOM 7248 C C . PRO B 1 337 ? 33.062 3.547 -12.781 1 96 337 PRO B C 1
ATOM 7250 O O . PRO B 1 337 ? 31.953 3.814 -13.273 1 96 337 PRO B O 1
ATOM 7253 N N . THR B 1 338 ? 34.125 3.477 -13.492 1 95.5 338 THR B N 1
ATOM 7254 C CA . THR B 1 338 ? 34.156 3.738 -14.93 1 95.5 338 THR B CA 1
ATOM 7255 C C . THR B 1 338 ? 34.594 2.492 -15.695 1 95.5 338 THR B C 1
ATOM 7257 O O . THR B 1 338 ? 34.688 2.518 -16.922 1 95.5 338 THR B O 1
ATOM 7260 N N . SER B 1 339 ? 34.906 1.438 -14.992 1 95.75 339 SER B N 1
ATOM 7261 C CA . SER B 1 339 ? 35.219 0.127 -15.539 1 95.75 339 SER B CA 1
ATOM 7262 C C . SER B 1 339 ? 34.656 -0.993 -14.672 1 95.75 339 SER B C 1
ATOM 7264 O O . SER B 1 339 ? 34.25 -0.755 -13.531 1 95.75 339 SER B O 1
ATOM 7266 N N . VAL B 1 340 ? 34.656 -2.146 -15.25 1 96.88 340 VAL B N 1
ATOM 7267 C CA . VAL B 1 340 ? 34.156 -3.295 -14.492 1 96.88 340 VAL B CA 1
ATOM 7268 C C . VAL B 1 340 ? 35.188 -3.66 -13.406 1 96.88 340 VAL B C 1
ATOM 7270 O O . VAL B 1 340 ? 36.375 -3.688 -13.656 1 96.88 340 VAL B O 1
ATOM 7273 N N . GLU B 1 341 ? 34.719 -3.902 -12.188 1 95.56 341 GLU B N 1
ATOM 7274 C CA . GLU B 1 341 ? 35.562 -4.281 -11.07 1 95.56 341 GLU B CA 1
ATOM 7275 C C . GLU B 1 341 ? 35 -5.469 -10.305 1 95.56 341 GLU B C 1
ATOM 7277 O O . GLU B 1 341 ? 33.781 -5.719 -10.367 1 95.56 341 GLU B O 1
ATOM 7282 N N . ASN B 1 342 ? 35.875 -6.129 -9.648 1 96 342 ASN B N 1
ATOM 7283 C CA . ASN B 1 342 ? 35.406 -7.215 -8.797 1 96 342 ASN B CA 1
ATOM 7284 C C . ASN B 1 342 ? 34.719 -6.688 -7.539 1 96 342 ASN B C 1
ATOM 7286 O O . ASN B 1 342 ? 35.156 -5.699 -6.953 1 96 342 ASN B O 1
ATOM 7290 N N . TRP B 1 343 ? 33.656 -7.301 -7.234 1 95.81 343 TRP B N 1
ATOM 7291 C CA . TRP B 1 343 ? 32.969 -6.996 -5.98 1 95.81 343 TRP B CA 1
ATOM 7292 C C . TRP B 1 343 ? 33.344 -8 -4.898 1 95.81 343 TRP B C 1
ATOM 7294 O O . TRP B 1 343 ? 32.75 -9.086 -4.816 1 95.81 343 TRP B O 1
ATOM 7304 N N . GLU B 1 344 ? 34.219 -7.656 -4.031 1 90.44 344 GLU B N 1
ATOM 7305 C CA . GLU B 1 344 ? 34.719 -8.562 -3.006 1 90.44 344 GLU B CA 1
ATOM 7306 C C . GLU B 1 344 ? 33.75 -8.656 -1.825 1 90.44 344 GLU B C 1
ATOM 7308 O O . GLU B 1 344 ? 33.125 -7.668 -1.452 1 90.44 344 GLU B O 1
ATOM 7313 N N . LYS B 1 345 ? 33.719 -9.812 -1.317 1 84.19 345 LYS B N 1
ATOM 7314 C CA . LYS B 1 345 ? 32.875 -10.023 -0.136 1 84.19 345 LYS B CA 1
ATOM 7315 C C . LYS B 1 345 ? 33.562 -9.469 1.116 1 84.19 345 LYS B C 1
ATOM 7317 O O . LYS B 1 345 ? 34.781 -9.57 1.27 1 84.19 345 LYS B O 1
ATOM 7322 N N . ARG B 1 346 ? 32.719 -8.766 1.8 1 77.19 346 ARG B N 1
ATOM 7323 C CA . ARG B 1 346 ? 33.25 -8.266 3.068 1 77.19 346 ARG B CA 1
ATOM 7324 C C . ARG B 1 346 ? 32.5 -8.883 4.246 1 77.19 346 ARG B C 1
ATOM 7326 O O . ARG B 1 346 ? 31.266 -8.797 4.336 1 77.19 346 ARG B O 1
ATOM 7333 N N . GLY B 1 347 ? 33.219 -9.453 5.066 1 73.62 347 GLY B N 1
ATOM 7334 C CA . GLY B 1 347 ? 32.688 -9.969 6.312 1 73.62 347 GLY B CA 1
ATOM 7335 C C . GLY B 1 347 ? 31.734 -11.148 6.117 1 73.62 347 GLY B C 1
ATOM 7336 O O . GLY B 1 347 ? 31.734 -11.773 5.055 1 73.62 347 GLY B O 1
ATOM 7337 N N . GLU B 1 348 ? 31.016 -11.391 7.172 1 76.12 348 GLU B N 1
ATOM 7338 C CA . GLU B 1 348 ? 30.125 -12.555 7.234 1 76.12 348 GLU B CA 1
ATOM 7339 C C . GLU B 1 348 ? 28.844 -12.312 6.453 1 76.12 348 GLU B C 1
ATOM 7341 O O . GLU B 1 348 ? 28.25 -13.25 5.91 1 76.12 348 GLU B O 1
ATOM 7346 N N . MET B 1 349 ? 28.562 -11.117 6.27 1 79 349 MET B N 1
ATOM 7347 C CA . MET B 1 349 ? 27.281 -10.82 5.637 1 79 349 MET B CA 1
ATOM 7348 C C . MET B 1 349 ? 27.422 -10.734 4.121 1 79 349 MET B C 1
ATOM 7350 O O . MET B 1 349 ? 26.438 -10.789 3.393 1 79 349 MET B O 1
ATOM 7354 N N . GLY B 1 350 ? 28.656 -10.703 3.709 1 87.94 350 GLY B N 1
ATOM 7355 C CA . GLY B 1 350 ? 28.906 -10.664 2.277 1 87.94 350 GLY B CA 1
ATOM 7356 C C . GLY B 1 350 ? 28.672 -9.297 1.667 1 87.94 350 GLY B C 1
ATOM 7357 O O . GLY B 1 350 ? 28.984 -8.273 2.281 1 87.94 350 GLY B O 1
ATOM 7358 N N . ARG B 1 351 ? 28.203 -9.305 0.449 1 95.44 351 ARG B N 1
ATOM 7359 C CA . ARG B 1 351 ? 27.969 -8.078 -0.301 1 95.44 351 ARG B CA 1
ATOM 7360 C C . ARG B 1 351 ? 26.656 -7.426 0.116 1 95.44 351 ARG B C 1
ATOM 7362 O O . ARG B 1 351 ? 25.625 -8.102 0.252 1 95.44 351 ARG B O 1
ATOM 7369 N N . MET B 1 352 ? 26.688 -6.141 0.391 1 96.12 352 MET B N 1
ATOM 7370 C CA . MET B 1 352 ? 25.484 -5.383 0.76 1 96.12 352 MET B CA 1
ATOM 7371 C C . MET B 1 352 ? 25.422 -4.07 -0.011 1 96.12 352 MET B C 1
ATOM 7373 O O . MET B 1 352 ? 26.438 -3.422 -0.238 1 96.12 352 MET B O 1
ATOM 7377 N N . ALA B 1 353 ? 24.172 -3.672 -0.369 1 98 353 ALA B N 1
ATOM 7378 C CA . ALA B 1 353 ? 23.984 -2.473 -1.18 1 98 353 ALA B CA 1
ATOM 7379 C C . ALA B 1 353 ? 22.688 -1.762 -0.807 1 98 353 ALA B C 1
ATOM 7381 O O . ALA B 1 353 ? 21.75 -2.385 -0.289 1 98 353 ALA B O 1
ATOM 7382 N N . GLY B 1 354 ? 22.688 -0.48 -0.974 1 98.56 354 GLY B N 1
ATOM 7383 C CA . GLY B 1 354 ? 21.469 0.308 -0.899 1 98.56 354 GLY B CA 1
ATOM 7384 C C . GLY B 1 354 ? 20.953 0.724 -2.262 1 98.56 354 GLY B C 1
ATOM 7385 O O . GLY B 1 354 ? 21.719 0.895 -3.205 1 98.56 354 GLY B O 1
ATOM 7386 N N . VAL B 1 355 ? 19.656 0.884 -2.371 1 98.88 355 VAL B N 1
ATOM 7387 C CA . VAL B 1 355 ? 19.016 1.315 -3.605 1 98.88 355 VAL B CA 1
ATOM 7388 C C . VAL B 1 355 ? 18.062 2.469 -3.312 1 98.88 355 VAL B C 1
ATOM 7390 O O . VAL B 1 355 ? 17.172 2.352 -2.459 1 98.88 355 VAL B O 1
ATOM 7393 N N . ASN B 1 356 ? 18.25 3.582 -4.027 1 98.81 356 ASN B N 1
ATOM 7394 C CA . ASN B 1 356 ? 17.359 4.738 -3.932 1 98.81 356 ASN B CA 1
ATOM 7395 C C . ASN B 1 356 ? 16.375 4.789 -5.098 1 98.81 356 ASN B C 1
ATOM 7397 O O . ASN B 1 356 ? 16.703 4.363 -6.207 1 98.81 356 ASN B O 1
ATOM 7401 N N . SER B 1 357 ? 15.227 5.277 -4.84 1 98.75 357 SER B N 1
ATOM 7402 C CA . SER B 1 357 ? 14.25 5.656 -5.852 1 98.75 357 SER B CA 1
ATOM 7403 C C . SER B 1 357 ? 13.391 6.828 -5.379 1 98.75 357 SER B C 1
ATOM 7405 O O . SER B 1 357 ? 12.766 6.758 -4.32 1 98.75 357 SER B O 1
ATOM 7407 N N . PHE B 1 358 ? 13.328 7.879 -6.18 1 98.5 358 PHE B N 1
ATOM 7408 C CA . PHE B 1 358 ? 12.656 9.109 -5.766 1 98.5 358 PHE B CA 1
ATOM 7409 C C . PHE B 1 358 ? 11.633 9.539 -6.801 1 98.5 358 PHE B C 1
ATOM 7411 O O . PHE B 1 358 ? 11.914 9.531 -8 1 98.5 358 PHE B O 1
ATOM 7418 N N . GLY B 1 359 ? 10.414 9.875 -6.301 1 97.19 359 GLY B N 1
ATOM 7419 C CA . GLY B 1 359 ? 9.383 10.383 -7.184 1 97.19 359 GLY B CA 1
ATOM 7420 C C . GLY B 1 359 ? 9.383 11.898 -7.301 1 97.19 359 GLY B C 1
ATOM 7421 O O . GLY B 1 359 ? 9.711 12.594 -6.34 1 97.19 359 GLY B O 1
ATOM 7422 N N . PHE B 1 360 ? 8.922 12.438 -8.43 1 93.94 360 PHE B N 1
ATOM 7423 C CA . PHE B 1 360 ? 8.992 13.875 -8.68 1 93.94 360 PHE B CA 1
ATOM 7424 C C . PHE B 1 360 ? 8.023 14.625 -7.781 1 93.94 360 PHE B C 1
ATOM 7426 O O . PHE B 1 360 ? 8.133 15.844 -7.621 1 93.94 360 PHE B O 1
ATOM 7433 N N . GLY B 1 361 ? 7.066 13.898 -7.188 1 96.38 361 GLY B N 1
ATOM 7434 C CA . GLY B 1 361 ? 6.152 14.523 -6.246 1 96.38 361 GLY B CA 1
ATOM 7435 C C . GLY B 1 361 ? 6.672 14.531 -4.824 1 96.38 361 GLY B C 1
ATOM 7436 O O . GLY B 1 361 ? 6.02 15.062 -3.92 1 96.38 361 GLY B O 1
ATOM 7437 N N . GLY B 1 362 ? 7.812 13.891 -4.602 1 98.06 362 GLY B N 1
ATOM 7438 C CA . GLY B 1 362 ? 8.453 14.008 -3.299 1 98.06 362 GLY B CA 1
ATOM 7439 C C . GLY B 1 362 ? 8.484 12.703 -2.531 1 98.06 362 GLY B C 1
ATOM 7440 O O . GLY B 1 362 ? 9.086 12.617 -1.461 1 98.06 362 GLY B O 1
ATOM 7441 N N . THR B 1 363 ? 7.863 11.672 -3 1 98.75 363 THR B N 1
ATOM 7442 C CA . THR B 1 363 ? 7.922 10.383 -2.314 1 98.75 363 THR B CA 1
ATOM 7443 C C . THR B 1 363 ? 9.281 9.727 -2.521 1 98.75 363 THR B C 1
ATOM 7445 O O . THR B 1 363 ? 9.688 9.477 -3.658 1 98.75 363 THR B O 1
ATOM 7448 N N . ASN B 1 364 ? 9.945 9.461 -1.418 1 98.81 364 ASN B N 1
ATOM 7449 C CA . ASN B 1 364 ? 11.266 8.836 -1.437 1 98.81 364 ASN B CA 1
ATOM 7450 C C . ASN B 1 364 ? 11.219 7.418 -0.882 1 98.81 364 ASN B C 1
ATOM 7452 O O . ASN B 1 364 ? 10.523 7.152 0.104 1 98.81 364 ASN B O 1
ATOM 7456 N N . ALA B 1 365 ? 11.906 6.539 -1.575 1 98.81 365 ALA B N 1
ATOM 7457 C CA . ALA B 1 365 ? 12.023 5.156 -1.11 1 98.81 365 ALA B CA 1
ATOM 7458 C C . ALA B 1 365 ? 13.484 4.707 -1.104 1 98.81 365 ALA B C 1
ATOM 7460 O O . ALA B 1 365 ? 14.281 5.156 -1.929 1 98.81 365 ALA B O 1
ATOM 7461 N N . HIS B 1 366 ? 13.859 3.906 -0.15 1 98.88 366 HIS B N 1
ATOM 7462 C CA . HIS B 1 366 ? 15.188 3.309 -0.02 1 98.88 366 HIS B CA 1
ATOM 7463 C C . HIS B 1 366 ? 15.094 1.855 0.435 1 98.88 366 HIS B C 1
ATOM 7465 O O . HIS B 1 366 ? 14.227 1.509 1.241 1 98.88 366 HIS B O 1
ATOM 7471 N N . ALA B 1 367 ? 15.922 1.011 -0.154 1 98.75 367 ALA B N 1
ATOM 7472 C CA . ALA B 1 367 ? 15.984 -0.396 0.235 1 98.75 367 ALA B CA 1
ATOM 7473 C C . ALA B 1 367 ? 17.438 -0.854 0.394 1 98.75 367 ALA B C 1
ATOM 7475 O O . ALA B 1 367 ? 18.312 -0.4 -0.335 1 98.75 367 ALA B O 1
ATOM 7476 N N . VAL B 1 368 ? 17.672 -1.709 1.365 1 98.69 368 VAL B N 1
ATOM 7477 C CA . VAL B 1 368 ? 18.969 -2.344 1.572 1 98.69 368 VAL B CA 1
ATOM 7478 C C . VAL B 1 368 ? 18.859 -3.842 1.298 1 98.69 368 VAL B C 1
ATOM 7480 O O . VAL B 1 368 ? 17.984 -4.516 1.841 1 98.69 368 VAL B O 1
ATOM 7483 N N . VAL B 1 369 ? 19.766 -4.34 0.418 1 98.25 369 VAL B N 1
ATOM 7484 C CA . VAL B 1 369 ? 19.766 -5.758 0.081 1 98.25 369 VAL B CA 1
ATOM 7485 C C . VAL B 1 369 ? 21.156 -6.344 0.31 1 98.25 369 VAL B C 1
ATOM 7487 O O . VAL B 1 369 ? 22.156 -5.629 0.239 1 98.25 369 VAL B O 1
ATOM 7490 N N . ARG B 1 370 ? 21.219 -7.621 0.57 1 96.88 370 ARG B N 1
ATOM 7491 C CA . ARG B 1 370 ? 22.484 -8.32 0.732 1 96.88 370 ARG B CA 1
ATOM 7492 C C . ARG B 1 370 ? 22.5 -9.625 -0.053 1 96.88 370 ARG B C 1
ATOM 7494 O O . ARG B 1 370 ? 21.438 -10.188 -0.348 1 96.88 370 ARG B O 1
ATOM 7501 N N . GLN B 1 371 ? 23.641 -10.055 -0.339 1 94.75 371 GLN B N 1
ATOM 7502 C CA . GLN B 1 371 ? 23.828 -11.32 -1.033 1 94.75 371 GLN B CA 1
ATOM 7503 C C . GLN B 1 371 ? 23.453 -12.5 -0.135 1 94.75 371 GLN B C 1
ATOM 7505 O O . GLN B 1 371 ? 23.578 -12.414 1.089 1 94.75 371 GLN B O 1
ATOM 7510 N N . TYR B 1 372 ? 22.844 -13.461 -0.786 1 90.75 372 TYR B N 1
ATOM 7511 C CA . TYR B 1 372 ? 22.656 -14.734 -0.105 1 90.75 372 TYR B CA 1
ATOM 7512 C C . TYR B 1 372 ? 23.562 -15.812 -0.684 1 90.75 372 TYR B C 1
ATOM 7514 O O . TYR B 1 372 ? 23.609 -16 -1.901 1 90.75 372 TYR B O 1
ATOM 7522 N N . LYS B 1 373 ? 24.328 -16.469 0.19 1 81.31 373 LYS B N 1
ATOM 7523 C CA . LYS B 1 373 ? 25.203 -17.547 -0.26 1 81.31 373 LYS B CA 1
ATOM 7524 C C . LYS B 1 373 ? 24.531 -18.906 -0.081 1 81.31 373 LYS B C 1
ATOM 7526 O O . LYS B 1 373 ? 24.344 -19.359 1.046 1 81.31 373 LYS B O 1
ATOM 7531 N N . GLN B 1 374 ? 24.031 -19.328 -1.219 1 75.94 374 GLN B N 1
ATOM 7532 C CA . GLN B 1 374 ? 23.375 -20.625 -1.158 1 75.94 374 GLN B CA 1
ATOM 7533 C C . GLN B 1 374 ? 24.391 -21.766 -1.241 1 75.94 374 GLN B C 1
ATOM 7535 O O . GLN B 1 374 ? 25.25 -21.766 -2.115 1 75.94 374 GLN B O 1
ATOM 7540 N N . LEU B 1 375 ? 24.391 -22.562 -0.163 1 66.38 375 LEU B N 1
ATOM 7541 C CA . LEU B 1 375 ? 25.266 -23.734 -0.155 1 66.38 375 LEU B CA 1
ATOM 7542 C C . LEU B 1 375 ? 24.719 -24.828 -1.062 1 66.38 375 LEU B C 1
ATOM 7544 O O . LEU B 1 375 ? 23.5 -25.047 -1.112 1 66.38 375 LEU B O 1
ATOM 7548 N N . ALA B 1 376 ? 25.531 -25.203 -2.041 1 61.72 376 ALA B N 1
ATOM 7549 C CA . ALA B 1 376 ? 25.188 -26.297 -2.947 1 61.72 376 ALA B CA 1
ATOM 7550 C C . ALA B 1 376 ? 24.719 -27.531 -2.17 1 61.72 376 ALA B C 1
ATOM 7552 O O . ALA B 1 376 ? 25.391 -27.953 -1.225 1 61.72 376 ALA B O 1
ATOM 7553 N N . ARG B 1 377 ? 23.438 -27.703 -2.164 1 59.62 377 ARG B N 1
ATOM 7554 C CA . ARG B 1 377 ? 23 -28.969 -1.556 1 59.62 377 ARG B CA 1
ATOM 7555 C C . ARG B 1 377 ? 23.281 -30.141 -2.473 1 59.62 377 ARG B C 1
ATOM 7557 O O . ARG B 1 377 ? 22.922 -30.125 -3.648 1 59.62 377 ARG B O 1
ATOM 7564 N N . LEU B 1 378 ? 24.312 -30.875 -2.197 1 54.94 378 LEU B N 1
ATOM 7565 C CA . LEU B 1 378 ? 24.641 -32.125 -2.891 1 54.94 378 LEU B CA 1
ATOM 7566 C C . LEU B 1 378 ? 23.516 -33.125 -2.736 1 54.94 378 LEU B C 1
ATOM 7568 O O . LEU B 1 378 ? 23.016 -33.344 -1.629 1 54.94 378 LEU B O 1
ATOM 7572 N N . ASN B 1 379 ? 22.672 -33.094 -3.713 1 56.47 379 ASN B N 1
ATOM 7573 C CA . ASN B 1 379 ? 21.688 -34.156 -3.688 1 56.47 379 ASN B CA 1
ATOM 7574 C C . ASN B 1 379 ? 22.344 -35.531 -3.627 1 56.47 379 ASN B C 1
ATOM 7576 O O . ASN B 1 379 ? 23.156 -35.875 -4.488 1 56.47 379 ASN B O 1
ATOM 7580 N N . CYS B 1 380 ? 22.391 -36.094 -2.434 1 53.81 380 CYS B N 1
ATOM 7581 C CA . CYS B 1 380 ? 23.016 -37.375 -2.078 1 53.81 380 CYS B CA 1
ATOM 7582 C C . CYS B 1 380 ? 22.453 -38.5 -2.936 1 53.81 380 CYS B C 1
ATOM 7584 O O . CYS B 1 380 ? 23.125 -39.5 -3.164 1 53.81 380 CYS B O 1
ATOM 7586 N N . ALA B 1 381 ? 21.141 -38.656 -3.186 1 58.44 381 ALA B N 1
ATOM 7587 C CA . ALA B 1 381 ? 20.719 -39.969 -3.635 1 58.44 381 ALA B CA 1
ATOM 7588 C C . ALA B 1 381 ? 20.891 -40.125 -5.145 1 58.44 381 ALA B C 1
ATOM 7590 O O . ALA B 1 381 ? 20.266 -39.406 -5.918 1 58.44 381 ALA B O 1
ATOM 7591 N N . GLN B 1 382 ? 22.062 -40.625 -5.602 1 62.97 382 GLN B N 1
ATOM 7592 C CA . GLN B 1 382 ? 22.328 -40.875 -7.012 1 62.97 382 GLN B CA 1
ATOM 7593 C C . GLN B 1 382 ? 21.453 -42.031 -7.523 1 62.97 382 GLN B C 1
ATOM 7595 O O . GLN B 1 382 ? 21.531 -43.156 -7.012 1 62.97 382 GLN B O 1
ATOM 7600 N N . LYS B 1 383 ? 20.359 -41.688 -8.297 1 72.88 383 LYS B N 1
ATOM 7601 C CA . LYS B 1 383 ? 19.594 -42.719 -9.023 1 72.88 383 LYS B CA 1
ATOM 7602 C C . LYS B 1 383 ? 20.266 -43.062 -10.344 1 72.88 383 LYS B C 1
ATOM 7604 O O . LYS B 1 383 ? 20.875 -42.219 -10.984 1 72.88 383 LYS B O 1
ATOM 7609 N N . PRO B 1 384 ? 20.203 -44.344 -10.633 1 78.5 384 PRO B N 1
ATOM 7610 C CA . PRO B 1 384 ? 20.859 -44.75 -11.875 1 78.5 384 PRO B CA 1
ATOM 7611 C C . PRO B 1 384 ? 20.219 -44.125 -13.109 1 78.5 384 PRO B C 1
ATOM 7613 O O . PRO B 1 384 ? 20.906 -43.875 -14.109 1 78.5 384 PRO B O 1
ATOM 7616 N N . LEU B 1 385 ? 18.922 -43.969 -13 1 88.94 385 LEU B N 1
ATOM 7617 C CA . LEU B 1 385 ? 18.203 -43.344 -14.102 1 88.94 385 LEU B CA 1
ATOM 7618 C C . LEU B 1 385 ? 17.438 -42.125 -13.617 1 88.94 385 LEU B C 1
ATOM 7620 O O . LEU B 1 385 ? 16.953 -42.094 -12.477 1 88.94 385 LEU B O 1
ATOM 7624 N N . GLU B 1 386 ? 17.531 -41.125 -14.508 1 91.12 386 GLU B N 1
ATOM 7625 C CA . GLU B 1 386 ? 16.75 -39.906 -14.273 1 91.12 386 GLU B CA 1
ATOM 7626 C C . GLU B 1 386 ? 15.75 -39.688 -15.398 1 91.12 386 GLU B C 1
ATOM 7628 O O . GLU B 1 386 ? 15.938 -40.156 -16.516 1 91.12 386 GLU B O 1
ATOM 7633 N N . ILE B 1 387 ? 14.688 -39.031 -15.031 1 93.5 387 ILE B N 1
ATOM 7634 C CA . ILE B 1 387 ? 13.711 -38.656 -16.031 1 93.5 387 ILE B CA 1
ATOM 7635 C C . ILE B 1 387 ? 13.82 -37.125 -16.297 1 93.5 387 ILE B C 1
ATOM 7637 O O . ILE B 1 387 ? 13.688 -36.344 -15.367 1 93.5 387 ILE B O 1
ATOM 7641 N N . PHE B 1 388 ? 14.148 -36.75 -17.5 1 95.75 388 PHE B N 1
ATOM 7642 C CA . PHE B 1 388 ? 14.188 -35.375 -17.938 1 95.75 388 PHE B CA 1
ATOM 7643 C C . PHE B 1 388 ? 12.938 -35.031 -18.75 1 95.75 388 PHE B C 1
ATOM 7645 O O . PHE B 1 388 ? 12.648 -35.688 -19.766 1 95.75 388 PHE B O 1
ATOM 7652 N N . VAL B 1 389 ? 12.234 -34.031 -18.312 1 95.88 389 VAL B N 1
ATOM 7653 C CA . VAL B 1 389 ? 10.922 -33.75 -18.875 1 95.88 389 VAL B CA 1
ATOM 7654 C C . VAL B 1 389 ? 10.93 -32.375 -19.531 1 95.88 389 VAL B C 1
ATOM 7656 O O . VAL B 1 389 ? 11.484 -31.422 -18.984 1 95.88 389 VAL B O 1
ATOM 7659 N N . LEU B 1 390 ? 10.383 -32.281 -20.719 1 96.06 390 LEU B N 1
ATOM 7660 C CA . LEU B 1 390 ? 10.102 -31.016 -21.406 1 96.06 390 LEU B CA 1
ATOM 7661 C C . LEU B 1 390 ? 8.633 -30.938 -21.812 1 96.06 390 LEU B C 1
ATOM 7663 O O . LEU B 1 390 ? 8.039 -31.938 -22.219 1 96.06 390 LEU B O 1
ATOM 7667 N N . SER B 1 391 ? 8.047 -29.875 -21.609 1 95.44 391 SER B N 1
ATOM 7668 C CA . SER B 1 391 ? 6.68 -29.641 -22.062 1 95.44 391 SER B CA 1
ATOM 7669 C C . SER B 1 391 ? 6.5 -28.203 -22.578 1 95.44 391 SER B C 1
ATOM 7671 O O . SER B 1 391 ? 7.227 -27.297 -22.156 1 95.44 391 SER B O 1
ATOM 7673 N N . ALA B 1 392 ? 5.609 -28.031 -23.531 1 94.62 392 ALA B N 1
ATOM 7674 C CA . ALA B 1 392 ? 5.375 -26.703 -24.109 1 94.62 392 ALA B CA 1
ATOM 7675 C C . ALA B 1 392 ? 3.932 -26.562 -24.578 1 94.62 392 ALA B C 1
ATOM 7677 O O . ALA B 1 392 ? 3.205 -27.562 -24.688 1 94.62 392 ALA B O 1
ATOM 7678 N N . ALA B 1 393 ? 3.549 -25.344 -24.875 1 92.19 393 ALA B N 1
ATOM 7679 C CA . ALA B 1 393 ? 2.182 -25.016 -25.281 1 92.19 393 ALA B CA 1
ATOM 7680 C C . ALA B 1 393 ? 1.979 -25.281 -26.781 1 92.19 393 ALA B C 1
ATOM 7682 O O . ALA B 1 393 ? 0.845 -25.438 -27.234 1 92.19 393 ALA B O 1
ATOM 7683 N N . SER B 1 394 ? 3.086 -25.406 -27.531 1 92.69 394 SER B N 1
ATOM 7684 C CA . SER B 1 394 ? 2.979 -25.609 -28.984 1 92.69 394 SER B CA 1
ATOM 7685 C C . SER B 1 394 ? 4.074 -26.531 -29.484 1 92.69 394 SER B C 1
ATOM 7687 O O . SER B 1 394 ? 5.102 -26.719 -28.828 1 92.69 394 SER B O 1
ATOM 7689 N N . GLN B 1 395 ? 3.816 -27 -30.688 1 93.62 395 GLN B N 1
ATOM 7690 C CA . GLN B 1 395 ? 4.793 -27.875 -31.344 1 93.62 395 GLN B CA 1
ATOM 7691 C C . GLN B 1 395 ? 6.09 -27.125 -31.625 1 93.62 395 GLN B C 1
ATOM 7693 O O . GLN B 1 395 ? 7.18 -27.641 -31.406 1 93.62 395 GLN B O 1
ATOM 7698 N N . LYS B 1 396 ? 5.883 -25.953 -32.062 1 93.44 396 LYS B N 1
ATOM 7699 C CA . LYS B 1 396 ? 7.055 -25.141 -32.375 1 93.44 396 LYS B CA 1
ATOM 7700 C C . LYS B 1 396 ? 7.879 -24.859 -31.109 1 93.44 396 LYS B C 1
ATOM 7702 O O . LYS B 1 396 ? 9.109 -24.953 -31.141 1 93.44 396 LYS B O 1
ATOM 7707 N N . SER B 1 397 ? 7.23 -24.531 -30.078 1 94.19 397 SER B N 1
ATOM 7708 C CA . SER B 1 397 ? 7.906 -24.188 -28.828 1 94.19 397 SER B CA 1
ATOM 7709 C C . SER B 1 397 ? 8.656 -25.391 -28.266 1 94.19 397 SER B C 1
ATOM 7711 O O . SER B 1 397 ? 9.773 -25.25 -27.75 1 94.19 397 SER B O 1
ATOM 7713 N N . ILE B 1 398 ? 8.117 -26.562 -28.281 1 95.31 398 ILE B N 1
ATOM 7714 C CA . ILE B 1 398 ? 8.773 -27.734 -27.719 1 95.31 398 ILE B CA 1
ATOM 7715 C C . ILE B 1 398 ? 9.992 -28.094 -28.547 1 95.31 398 ILE B C 1
ATOM 7717 O O . ILE B 1 398 ? 11.008 -28.547 -28.016 1 95.31 398 ILE B O 1
ATOM 7721 N N . GLN B 1 399 ? 9.875 -27.938 -29.875 1 95.12 399 GLN B N 1
ATOM 7722 C CA . GLN B 1 399 ? 11.016 -28.203 -30.75 1 95.12 399 GLN B CA 1
ATOM 7723 C C . GLN B 1 399 ? 12.164 -27.234 -30.453 1 95.12 399 GLN B C 1
ATOM 7725 O O . GLN B 1 399 ? 13.328 -27.641 -30.406 1 95.12 399 GLN B O 1
ATOM 7730 N N . MET B 1 400 ? 11.758 -26.047 -30.281 1 94.88 400 MET B N 1
ATOM 7731 C CA . MET B 1 400 ? 12.766 -25.047 -29.953 1 94.88 400 MET B CA 1
ATOM 7732 C C . MET B 1 400 ? 13.414 -25.344 -28.609 1 94.88 400 MET B C 1
ATOM 7734 O O . MET B 1 400 ? 14.617 -25.156 -28.438 1 94.88 400 MET B O 1
ATOM 7738 N N . MET B 1 401 ? 12.633 -25.766 -27.703 1 95.38 401 MET B N 1
ATOM 7739 C CA . MET B 1 401 ? 13.133 -26.109 -26.359 1 95.38 401 MET B CA 1
ATOM 7740 C C . MET B 1 401 ? 14.125 -27.266 -26.422 1 95.38 401 MET B C 1
ATOM 7742 O O . MET B 1 401 ? 15.109 -27.281 -25.688 1 95.38 401 MET B O 1
ATOM 7746 N N . ILE B 1 402 ? 13.789 -28.234 -27.172 1 95.69 402 ILE B N 1
ATOM 7747 C CA . ILE B 1 402 ? 14.656 -29.391 -27.328 1 95.69 402 ILE B CA 1
ATOM 7748 C C . ILE B 1 402 ? 15.992 -28.969 -27.938 1 95.69 402 ILE B C 1
ATOM 7750 O O . ILE B 1 402 ? 17.062 -29.344 -27.438 1 95.69 402 ILE B O 1
ATOM 7754 N N . LYS B 1 403 ? 15.875 -28.156 -28.906 1 94.81 403 LYS B N 1
ATOM 7755 C CA . LYS B 1 403 ? 17.078 -27.672 -29.562 1 94.81 403 LYS B CA 1
ATOM 7756 C C . LYS B 1 403 ? 17.938 -26.828 -28.625 1 94.81 403 LYS B C 1
ATOM 7758 O O . LYS B 1 403 ? 19.156 -27 -28.547 1 94.81 403 LYS B O 1
ATOM 7763 N N . ASP B 1 404 ? 17.297 -25.953 -27.984 1 94.56 404 ASP B N 1
ATOM 7764 C CA . ASP B 1 404 ? 17.984 -25.062 -27.062 1 94.56 404 ASP B CA 1
ATOM 7765 C C . ASP B 1 404 ? 18.641 -25.844 -25.922 1 94.56 404 ASP B C 1
ATOM 7767 O O . ASP B 1 404 ? 19.75 -25.516 -25.5 1 94.56 404 ASP B O 1
ATOM 7771 N N . THR B 1 405 ? 17.875 -26.734 -25.344 1 94.06 405 THR B N 1
ATOM 7772 C CA . THR B 1 405 ? 18.406 -27.547 -24.266 1 94.06 405 THR B CA 1
ATOM 7773 C C . THR B 1 405 ? 19.641 -28.328 -24.719 1 94.06 405 THR B C 1
ATOM 7775 O O . THR B 1 405 ? 20.625 -28.406 -23.984 1 94.06 405 THR B O 1
ATOM 7778 N N . SER B 1 406 ? 19.547 -28.891 -25.859 1 92.31 406 SER B N 1
ATOM 7779 C CA . SER B 1 406 ? 20.672 -29.625 -26.422 1 92.31 406 SER B CA 1
ATOM 7780 C C . SER B 1 406 ? 21.891 -28.719 -26.562 1 92.31 406 SER B C 1
ATOM 7782 O O . SER B 1 406 ? 23.016 -29.125 -26.219 1 92.31 406 SER B O 1
ATOM 7784 N N . HIS B 1 407 ? 21.625 -27.594 -26.984 1 92.19 407 HIS B N 1
ATOM 7785 C CA . HIS B 1 407 ? 22.703 -26.641 -27.188 1 92.19 407 HIS B CA 1
ATOM 7786 C C . HIS B 1 407 ? 23.328 -26.219 -25.844 1 92.19 407 HIS B C 1
ATOM 7788 O O . HIS B 1 407 ? 24.562 -26.156 -25.719 1 92.19 407 HIS B O 1
ATOM 7794 N N . GLN B 1 408 ? 22.547 -25.938 -24.859 1 91.44 408 GLN B N 1
ATOM 7795 C CA . GLN B 1 408 ? 23.016 -25.453 -23.578 1 91.44 408 GLN B CA 1
ATOM 7796 C C . GLN B 1 408 ? 23.797 -26.516 -22.828 1 91.44 408 GLN B C 1
ATOM 7798 O O . GLN B 1 408 ? 24.781 -26.219 -22.156 1 91.44 408 GLN B O 1
ATOM 7803 N N . ILE B 1 409 ? 23.344 -27.719 -22.859 1 89.5 409 ILE B N 1
ATOM 7804 C CA . ILE B 1 409 ? 24.031 -28.812 -22.219 1 89.5 409 ILE B CA 1
ATOM 7805 C C . ILE B 1 409 ? 25.422 -28.984 -22.828 1 89.5 409 ILE B C 1
ATOM 7807 O O . ILE B 1 409 ? 26.375 -29.312 -22.125 1 89.5 409 ILE B O 1
ATOM 7811 N N . ASN B 1 410 ? 25.5 -28.719 -24.062 1 86 410 ASN B N 1
ATOM 7812 C CA . ASN B 1 410 ? 26.781 -28.844 -24.766 1 86 410 ASN B CA 1
ATOM 7813 C C . ASN B 1 410 ? 27.75 -27.734 -24.375 1 86 410 ASN B C 1
ATOM 7815 O O . ASN B 1 410 ? 28.969 -27.922 -24.422 1 86 410 ASN B O 1
ATOM 7819 N N . GLN B 1 411 ? 27.203 -26.641 -23.984 1 85.88 411 GLN B N 1
ATOM 7820 C CA . GLN B 1 411 ? 28.047 -25.484 -23.734 1 85.88 411 GLN B CA 1
ATOM 7821 C C . GLN B 1 411 ? 28.469 -25.422 -22.266 1 85.88 411 GLN B C 1
ATOM 7823 O O . GLN B 1 411 ? 29.5 -24.844 -21.938 1 85.88 411 GLN B O 1
ATOM 7828 N N . SER B 1 412 ? 27.672 -26 -21.484 1 76.31 412 SER B N 1
ATOM 7829 C CA . SER B 1 412 ? 27.969 -25.828 -20.062 1 76.31 412 SER B CA 1
ATOM 7830 C C . SER B 1 412 ? 28.625 -27.078 -19.484 1 76.31 412 SER B C 1
ATOM 7832 O O . SER B 1 412 ? 28.094 -28.172 -19.609 1 76.31 412 SER B O 1
ATOM 7834 N N . ASP B 1 413 ? 29.719 -26.922 -18.891 1 68.69 413 ASP B N 1
ATOM 7835 C CA . ASP B 1 413 ? 30.453 -28.031 -18.281 1 68.69 413 ASP B CA 1
ATOM 7836 C C . ASP B 1 413 ? 30.016 -28.234 -16.828 1 68.69 413 ASP B C 1
ATOM 7838 O O . ASP B 1 413 ? 30.281 -29.281 -16.234 1 68.69 413 ASP B O 1
ATOM 7842 N N . ASP B 1 414 ? 29.344 -27.344 -16.312 1 72.81 414 ASP B N 1
ATOM 7843 C CA . ASP B 1 414 ? 29.109 -27.359 -14.867 1 72.81 414 ASP B CA 1
ATOM 7844 C C . ASP B 1 414 ? 27.688 -27.766 -14.539 1 72.81 414 ASP B C 1
ATOM 7846 O O . ASP B 1 414 ? 27.234 -27.609 -13.398 1 72.81 414 ASP B O 1
ATOM 7850 N N . THR B 1 415 ? 27.094 -28.406 -15.422 1 79.19 415 THR B N 1
ATOM 7851 C CA . THR B 1 415 ? 25.719 -28.766 -15.148 1 79.19 415 THR B CA 1
ATOM 7852 C C . THR B 1 415 ? 25.641 -30.094 -14.398 1 79.19 415 THR B C 1
ATOM 7854 O O . THR B 1 415 ? 26.172 -31.094 -14.859 1 79.19 415 THR B O 1
ATOM 7857 N N . ALA B 1 416 ? 25.031 -30.047 -13.266 1 82.69 416 ALA B N 1
ATOM 7858 C CA . ALA B 1 416 ? 24.797 -31.266 -12.508 1 82.69 416 ALA B CA 1
ATOM 7859 C C . ALA B 1 416 ? 23.594 -32.031 -13.07 1 82.69 416 ALA B C 1
ATOM 7861 O O . ALA B 1 416 ? 22.484 -31.516 -13.117 1 82.69 416 ALA B O 1
ATOM 7862 N N . PHE B 1 417 ? 23.891 -33.25 -13.398 1 87.56 417 PHE B N 1
ATOM 7863 C CA . PHE B 1 417 ? 22.922 -34.094 -14.102 1 87.56 417 PHE B CA 1
ATOM 7864 C C . PHE B 1 417 ? 21.656 -34.281 -13.266 1 87.56 417 PHE B C 1
ATOM 7866 O O . PHE B 1 417 ? 20.547 -34.062 -13.758 1 87.56 417 PHE B O 1
ATOM 7873 N N . HIS B 1 418 ? 21.75 -34.531 -12 1 86.62 418 HIS B N 1
ATOM 7874 C CA . HIS B 1 418 ? 20.609 -34.781 -11.133 1 86.62 418 HIS B CA 1
ATOM 7875 C C . HIS B 1 418 ? 19.797 -33.5 -10.891 1 86.62 418 HIS B C 1
ATOM 7877 O O . HIS B 1 418 ? 18.562 -33.562 -10.844 1 86.62 418 HIS B O 1
ATOM 7883 N N . SER B 1 419 ? 20.516 -32.406 -10.828 1 87.5 419 SER B N 1
ATOM 7884 C CA . SER B 1 419 ? 19.828 -31.141 -10.609 1 87.5 419 SER B CA 1
ATOM 7885 C C . SER B 1 419 ? 19.031 -30.734 -11.836 1 87.5 419 SER B C 1
ATOM 7887 O O . SER B 1 419 ? 17.938 -30.141 -11.703 1 87.5 419 SER B O 1
ATOM 7889 N N . LEU B 1 420 ? 19.625 -31.031 -12.914 1 91 420 LEU B N 1
ATOM 7890 C CA . LEU B 1 420 ? 18.938 -30.703 -14.156 1 91 420 LEU B CA 1
ATOM 7891 C C . LEU B 1 420 ? 17.656 -31.516 -14.305 1 91 420 LEU B C 1
ATOM 7893 O O . LEU B 1 420 ? 16.609 -30.984 -14.68 1 91 420 LEU B O 1
ATOM 7897 N N . ALA B 1 421 ? 17.781 -32.781 -14.055 1 92.06 421 ALA B N 1
ATOM 7898 C CA . ALA B 1 421 ? 16.609 -33.656 -14.133 1 92.06 421 ALA B CA 1
ATOM 7899 C C . ALA B 1 421 ? 15.547 -33.25 -13.125 1 92.06 421 ALA B C 1
ATOM 7901 O O . ALA B 1 421 ? 14.359 -33.219 -13.445 1 92.06 421 ALA B O 1
ATOM 7902 N N . TYR B 1 422 ? 15.969 -32.938 -11.969 1 90 422 TYR B N 1
ATOM 7903 C CA . TYR B 1 422 ? 15.047 -32.531 -10.922 1 90 422 TYR B CA 1
ATOM 7904 C C . TYR B 1 422 ? 14.328 -31.234 -11.312 1 90 422 TYR B C 1
ATOM 7906 O O . TYR B 1 422 ? 13.102 -31.141 -11.172 1 90 422 TYR B O 1
ATOM 7914 N N . THR B 1 423 ? 15.062 -30.281 -11.812 1 92.62 423 THR B N 1
ATOM 7915 C CA . THR B 1 423 ? 14.484 -29 -12.195 1 92.62 423 THR B CA 1
ATOM 7916 C C . THR B 1 423 ? 13.484 -29.172 -13.328 1 92.62 423 THR B C 1
ATOM 7918 O O . THR B 1 423 ? 12.406 -28.562 -13.305 1 92.62 423 THR B O 1
ATOM 7921 N N . SER B 1 424 ? 13.852 -29.969 -14.258 1 94.75 424 SER B N 1
ATOM 7922 C CA . SER B 1 424 ? 12.977 -30.188 -15.406 1 94.75 424 SER B CA 1
ATOM 7923 C C . SER B 1 424 ? 11.648 -30.797 -14.977 1 94.75 424 SER B C 1
ATOM 7925 O O . SER B 1 424 ? 10.594 -30.469 -15.531 1 94.75 424 SER B O 1
ATOM 7927 N N . ALA B 1 425 ? 11.688 -31.625 -13.953 1 92.81 425 ALA B N 1
ATOM 7928 C CA . ALA B 1 425 ? 10.508 -32.406 -13.57 1 92.81 425 ALA B CA 1
ATOM 7929 C C . ALA B 1 425 ? 9.711 -31.672 -12.484 1 92.81 425 ALA B C 1
ATOM 7931 O O . ALA B 1 425 ? 8.477 -31.719 -12.484 1 92.81 425 ALA B O 1
ATOM 7932 N N . CYS B 1 426 ? 10.453 -31.031 -11.594 1 92.25 426 CYS B N 1
ATOM 7933 C CA . CYS B 1 426 ? 9.773 -30.609 -10.375 1 92.25 426 CYS B CA 1
ATOM 7934 C C . CYS B 1 426 ? 9.695 -29.094 -10.289 1 92.25 426 CYS B C 1
ATOM 7936 O O . CYS B 1 426 ? 8.906 -28.547 -9.516 1 92.25 426 CYS B O 1
ATOM 7938 N N . ARG B 1 427 ? 10.453 -28.422 -11.086 1 95.12 427 ARG B N 1
ATOM 7939 C CA . ARG B 1 427 ? 10.539 -26.969 -10.914 1 95.12 427 ARG B CA 1
ATOM 7940 C C . ARG B 1 427 ? 10.094 -26.234 -12.172 1 95.12 427 ARG B C 1
ATOM 7942 O O . ARG B 1 427 ? 10.461 -25.078 -12.383 1 95.12 427 ARG B O 1
ATOM 7949 N N . ARG B 1 428 ? 9.344 -26.953 -13.031 1 95.19 428 ARG B N 1
ATOM 7950 C CA . ARG B 1 428 ? 8.75 -26.375 -14.234 1 95.19 428 ARG B CA 1
ATOM 7951 C C . ARG B 1 428 ? 7.273 -26.719 -14.344 1 95.19 428 ARG B C 1
ATOM 7953 O O . ARG B 1 428 ? 6.84 -27.75 -13.828 1 95.19 428 ARG B O 1
ATOM 7960 N N . SER B 1 429 ? 6.527 -25.812 -15.047 1 94.44 429 SER B N 1
ATOM 7961 C CA . SER B 1 429 ? 5.117 -26.094 -15.289 1 94.44 429 SER B CA 1
ATOM 7962 C C . SER B 1 429 ? 4.934 -27.094 -16.422 1 94.44 429 SER B C 1
ATOM 7964 O O . SER B 1 429 ? 5.594 -26.984 -17.453 1 94.44 429 SER B O 1
ATOM 7966 N N . HIS B 1 430 ? 4.02 -28.078 -16.188 1 92.75 430 HIS B N 1
ATOM 7967 C CA . HIS B 1 430 ? 3.773 -29.078 -17.219 1 92.75 430 HIS B CA 1
ATOM 7968 C C . HIS B 1 430 ? 2.279 -29.312 -17.406 1 92.75 430 HIS B C 1
ATOM 7970 O O . HIS B 1 430 ? 1.839 -29.688 -18.5 1 92.75 430 HIS B O 1
ATOM 7976 N N . ALA B 1 431 ? 1.529 -29.078 -16.406 1 87.62 431 ALA B N 1
ATOM 7977 C CA . ALA B 1 431 ? 0.144 -29.531 -16.344 1 87.62 431 ALA B CA 1
ATOM 7978 C C . ALA B 1 431 ? -0.684 -28.922 -17.469 1 87.62 431 ALA B C 1
ATOM 7980 O O . ALA B 1 431 ? -1.552 -29.594 -18.047 1 87.62 431 ALA B O 1
ATOM 7981 N N . SER B 1 432 ? -0.427 -27.75 -17.828 1 87.38 432 SER B N 1
ATOM 7982 C CA . SER B 1 432 ? -1.264 -27.047 -18.797 1 87.38 432 SER B CA 1
ATOM 7983 C C . SER B 1 432 ? -0.716 -27.203 -20.203 1 87.38 432 SER B C 1
ATOM 7985 O O . SER B 1 432 ? -1.346 -26.766 -21.172 1 87.38 432 SER B O 1
ATOM 7987 N N . TYR B 1 433 ? 0.383 -27.859 -20.359 1 92.12 433 TYR B N 1
ATOM 7988 C CA . TYR B 1 433 ? 1.008 -27.953 -21.672 1 92.12 433 TYR B CA 1
ATOM 7989 C C . TYR B 1 433 ? 0.604 -29.25 -22.359 1 92.12 433 TYR B C 1
ATOM 7991 O O . TYR B 1 433 ? 0.554 -30.312 -21.734 1 92.12 433 TYR B O 1
ATOM 7999 N N . ARG B 1 434 ? 0.365 -29.125 -23.672 1 90.25 434 ARG B N 1
ATOM 8000 C CA . ARG B 1 434 ? -0.173 -30.25 -24.406 1 90.25 434 ARG B CA 1
ATOM 8001 C C . ARG B 1 434 ? 0.937 -31.016 -25.125 1 90.25 434 ARG B C 1
ATOM 8003 O O . ARG B 1 434 ? 0.73 -32.156 -25.578 1 90.25 434 ARG B O 1
ATOM 8010 N N . TYR B 1 435 ? 2.041 -30.406 -25.297 1 93.94 435 TYR B N 1
ATOM 8011 C CA . TYR B 1 435 ? 3.189 -31.078 -25.906 1 93.94 435 TYR B CA 1
ATOM 8012 C C . TYR B 1 435 ? 4.238 -31.422 -24.859 1 93.94 435 TYR B C 1
ATOM 8014 O O . TYR B 1 435 ? 4.832 -30.531 -24.25 1 93.94 435 TYR B O 1
ATOM 8022 N N . ARG B 1 436 ? 4.406 -32.719 -24.656 1 93.5 436 ARG B N 1
ATOM 8023 C CA . ARG B 1 436 ? 5.301 -33.188 -23.594 1 93.5 436 ARG B CA 1
ATOM 8024 C C . ARG B 1 436 ? 6.227 -34.281 -24.109 1 93.5 436 ARG B C 1
ATOM 8026 O O . ARG B 1 436 ? 5.824 -35.094 -24.922 1 93.5 436 ARG B O 1
ATOM 8033 N N . LYS B 1 437 ? 7.406 -34.25 -23.703 1 94.31 437 LYS B N 1
ATOM 8034 C CA . LYS B 1 437 ? 8.398 -35.281 -24.016 1 94.31 437 LYS B CA 1
ATOM 8035 C C . LYS B 1 437 ? 9.258 -35.594 -22.797 1 94.31 437 LYS B C 1
ATOM 8037 O O . LYS B 1 437 ? 9.703 -34.688 -22.094 1 94.31 437 LYS B O 1
ATOM 8042 N N . ALA B 1 438 ? 9.344 -36.844 -22.484 1 94.94 438 ALA B N 1
ATOM 8043 C CA . ALA B 1 438 ? 10.195 -37.312 -21.375 1 94.94 438 ALA B CA 1
ATOM 8044 C C . ALA B 1 438 ? 11.359 -38.156 -21.906 1 94.94 438 ALA B C 1
ATOM 8046 O O . ALA B 1 438 ? 11.203 -38.938 -22.844 1 94.94 438 ALA B O 1
ATOM 8047 N N . PHE B 1 439 ? 12.523 -37.969 -21.359 1 95.94 439 PHE B N 1
ATOM 8048 C CA . PHE B 1 439 ? 13.734 -38.719 -21.688 1 95.94 439 PHE B 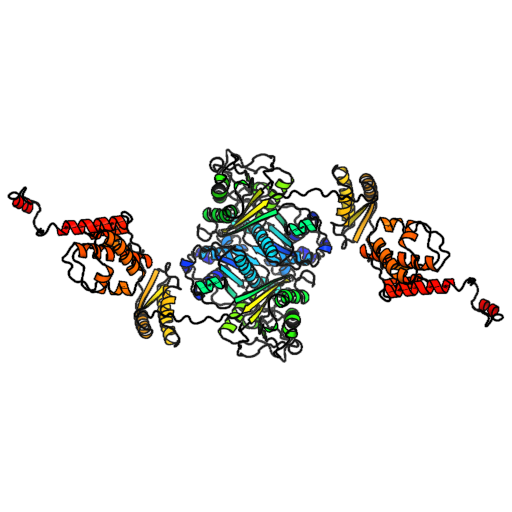CA 1
ATOM 8049 C C . PHE B 1 439 ? 14.227 -39.5 -20.469 1 95.94 439 PHE B C 1
ATOM 8051 O O . PHE B 1 439 ? 14.453 -38.906 -19.406 1 95.94 439 PHE B O 1
ATOM 8058 N N . VAL B 1 440 ? 14.328 -40.781 -20.562 1 95.5 440 VAL B N 1
ATOM 8059 C CA . VAL B 1 440 ? 14.953 -41.594 -19.531 1 95.5 440 VAL B CA 1
ATOM 8060 C C . VAL B 1 440 ? 16.453 -41.719 -19.797 1 95.5 440 VAL B C 1
ATOM 8062 O O . VAL B 1 440 ? 16.844 -42.281 -20.828 1 95.5 440 VAL B O 1
ATOM 8065 N N . VAL B 1 441 ? 17.203 -41.188 -18.922 1 94.81 441 VAL B N 1
ATOM 8066 C CA . VAL B 1 441 ? 18.625 -41.062 -19.25 1 94.81 441 VAL B CA 1
ATOM 8067 C C . VAL B 1 441 ? 19.469 -41.406 -18.016 1 94.81 441 VAL B C 1
ATOM 8069 O O . VAL B 1 441 ? 19 -41.281 -16.891 1 94.81 441 VAL B O 1
ATOM 8072 N N . SER B 1 442 ? 20.703 -41.812 -18.25 1 93.06 442 SER B N 1
ATOM 8073 C CA . SER B 1 442 ? 21.609 -42.219 -17.172 1 93.06 442 SER B CA 1
ATOM 8074 C C . SER B 1 442 ? 22.734 -41.219 -16.969 1 93.06 442 SER B C 1
ATOM 8076 O O . SER B 1 442 ? 23.438 -41.25 -15.961 1 93.06 442 SER B O 1
ATOM 8078 N N . SER B 1 443 ? 22.922 -40.344 -17.969 1 91.06 443 SER B N 1
ATOM 8079 C CA . SER B 1 443 ? 23.969 -39.344 -17.906 1 91.06 443 SER B CA 1
ATOM 8080 C C . SER B 1 443 ? 23.656 -38.125 -18.797 1 91.06 443 SER B C 1
ATOM 8082 O O . SER B 1 443 ? 22.719 -38.188 -19.594 1 91.06 443 SER B O 1
ATOM 8084 N N . LEU B 1 444 ? 24.453 -37.188 -18.625 1 92.12 444 LEU B N 1
ATOM 8085 C CA . LEU B 1 444 ? 24.281 -35.969 -19.453 1 92.12 444 LEU B CA 1
ATOM 8086 C C . LEU B 1 444 ? 24.531 -36.281 -20.922 1 92.12 444 LEU B C 1
ATOM 8088 O O . LEU B 1 444 ? 23.875 -35.75 -21.812 1 92.12 444 LEU B O 1
ATOM 8092 N N . ASN B 1 445 ? 25.516 -37.125 -21.125 1 91.75 445 ASN B N 1
ATOM 8093 C CA . ASN B 1 445 ? 25.828 -37.5 -22.5 1 91.75 445 ASN B CA 1
ATOM 8094 C C . ASN B 1 445 ? 24.688 -38.281 -23.125 1 91.75 445 ASN B C 1
ATOM 8096 O O . ASN B 1 445 ? 24.375 -38.094 -24.312 1 91.75 445 ASN B O 1
ATOM 8100 N N . HIS B 1 446 ? 24.141 -39.156 -22.328 1 94.56 446 HIS B N 1
ATOM 8101 C CA . HIS B 1 446 ? 22.984 -39.906 -22.797 1 94.56 446 HIS B CA 1
ATOM 8102 C C . HIS B 1 446 ? 21.828 -38.969 -23.125 1 94.56 446 HIS B C 1
ATOM 8104 O O . HIS B 1 446 ? 21.141 -39.156 -24.125 1 94.56 446 HIS B O 1
ATOM 8110 N N . LEU B 1 447 ? 21.609 -38.031 -22.328 1 95 447 LEU B N 1
ATOM 8111 C CA . LEU B 1 447 ? 20.562 -37.031 -22.547 1 95 447 LEU B CA 1
ATOM 8112 C C . LEU B 1 447 ? 20.812 -36.25 -23.828 1 95 447 LEU B C 1
ATOM 8114 O O . LEU B 1 447 ? 19.891 -36.031 -24.625 1 95 447 LEU B O 1
ATOM 8118 N N . GLN B 1 448 ? 22.016 -35.844 -24.047 1 93.44 448 GLN B N 1
ATOM 8119 C CA . GLN B 1 448 ? 22.391 -35.094 -25.234 1 93.44 448 GLN B CA 1
ATOM 8120 C C . GLN B 1 448 ? 22.094 -35.906 -26.516 1 93.44 448 GLN B C 1
ATOM 8122 O O . GLN B 1 448 ? 21.625 -35.344 -27.5 1 93.44 448 GLN B O 1
ATOM 8127 N N . GLN B 1 449 ? 22.406 -37.125 -26.438 1 94.31 449 GLN B N 1
ATOM 8128 C CA . GLN B 1 449 ? 22.156 -38 -27.578 1 94.31 449 GLN B CA 1
ATOM 8129 C C . GLN B 1 449 ? 20.672 -38.094 -27.875 1 94.31 449 GLN B C 1
ATOM 8131 O O . GLN B 1 449 ? 20.25 -38.031 -29.031 1 94.31 449 GLN B O 1
ATOM 8136 N N . GLN B 1 450 ? 19.969 -38.281 -26.859 1 95.44 450 GLN B N 1
ATOM 8137 C CA . GLN B 1 450 ? 18.531 -38.406 -27.031 1 95.44 450 GLN B CA 1
ATOM 8138 C C . GLN B 1 450 ? 17.906 -37.094 -27.531 1 95.44 450 GLN B C 1
ATOM 8140 O O . GLN B 1 450 ? 16.984 -37.125 -28.344 1 95.44 450 GLN B O 1
ATOM 8145 N N . LEU B 1 451 ? 18.375 -35.969 -27.031 1 95.5 451 LEU B N 1
ATOM 8146 C CA . LEU B 1 451 ? 17.859 -34.688 -27.453 1 95.5 451 LEU B CA 1
ATOM 8147 C C . LEU B 1 451 ? 18.156 -34.406 -28.922 1 95.5 451 LEU B C 1
ATOM 8149 O O . LEU B 1 451 ? 17.297 -33.938 -29.656 1 95.5 451 LEU B O 1
ATOM 8153 N N . LYS B 1 452 ? 19.312 -34.75 -29.359 1 92.56 452 LYS B N 1
ATOM 8154 C CA . LYS B 1 452 ? 19.688 -34.562 -30.75 1 92.56 452 LYS B CA 1
ATOM 8155 C C . LYS B 1 452 ? 18.797 -35.375 -31.688 1 92.56 452 LYS B C 1
ATOM 8157 O O . LYS B 1 452 ? 18.406 -34.906 -32.75 1 92.56 452 LYS B O 1
ATOM 8162 N N . SER B 1 453 ? 18.516 -36.531 -31.234 1 92.62 453 SER B N 1
ATOM 8163 C CA . SER B 1 453 ? 17.656 -37.406 -32.031 1 92.62 453 SER B CA 1
ATOM 8164 C C . SER B 1 453 ? 16.219 -36.906 -32.062 1 92.62 453 SER B C 1
ATOM 8166 O O . SER B 1 453 ? 15.5 -37.125 -33.031 1 92.62 453 SER B O 1
ATOM 8168 N N . ALA B 1 454 ? 15.867 -36.25 -31.047 1 92.25 454 ALA B N 1
ATOM 8169 C CA . ALA B 1 454 ? 14.484 -35.812 -30.891 1 92.25 454 ALA B CA 1
ATOM 8170 C C . ALA B 1 454 ? 14.234 -34.531 -31.656 1 92.25 454 ALA B C 1
ATOM 8172 O O . ALA B 1 454 ? 13.086 -34.156 -31.906 1 92.25 454 ALA B O 1
ATOM 8173 N N . THR B 1 455 ? 15.234 -33.844 -32.094 1 88.44 455 THR B N 1
ATOM 8174 C CA . THR B 1 455 ? 15.094 -32.562 -32.781 1 88.44 455 THR B CA 1
ATOM 8175 C C . THR B 1 455 ? 14.391 -32.75 -34.125 1 88.44 455 THR B C 1
ATOM 8177 O O . THR B 1 455 ? 13.797 -31.812 -34.656 1 88.44 455 THR B O 1
ATOM 8180 N N . VAL B 1 456 ? 14.32 -33.969 -34.656 1 84.75 456 VAL B N 1
ATOM 8181 C CA . VAL B 1 456 ? 13.852 -34.188 -36.031 1 84.75 456 VAL B CA 1
ATOM 8182 C C . VAL B 1 456 ? 12.453 -34.812 -36 1 84.75 456 VAL B C 1
ATOM 8184 O O . VAL B 1 456 ? 11.812 -34.938 -37.062 1 84.75 456 VAL B O 1
ATOM 8187 N N . THR B 1 457 ? 11.945 -35.094 -34.844 1 87.25 457 THR B N 1
ATOM 8188 C CA . THR B 1 457 ? 10.641 -35.75 -34.781 1 87.25 457 THR B CA 1
ATOM 8189 C C . THR B 1 457 ? 9.625 -34.844 -34.094 1 87.25 457 THR B C 1
ATOM 8191 O O . THR B 1 457 ? 9.961 -34.156 -33.125 1 87.25 457 THR B O 1
ATOM 8194 N N . ASP B 1 458 ? 8.453 -34.875 -34.594 1 89.38 458 ASP B N 1
ATOM 8195 C CA . ASP B 1 458 ? 7.375 -34.094 -33.969 1 89.38 458 ASP B CA 1
ATOM 8196 C C . ASP B 1 458 ? 6.906 -34.75 -32.688 1 89.38 458 ASP B C 1
ATOM 8198 O O . ASP B 1 458 ? 6.918 -36 -32.562 1 89.38 458 ASP B O 1
ATOM 8202 N N . VAL B 1 459 ? 6.652 -33.906 -31.75 1 91.25 459 VAL B N 1
ATOM 8203 C CA . VAL B 1 459 ? 6.094 -34.406 -30.5 1 91.25 459 VAL B CA 1
ATOM 8204 C C . VAL B 1 459 ? 4.574 -34.469 -30.594 1 91.25 459 VAL B C 1
ATOM 8206 O O . VAL B 1 459 ? 3.928 -33.5 -30.984 1 91.25 459 VAL B O 1
ATOM 8209 N N . ALA B 1 460 ? 4.031 -35.562 -30.297 1 87.56 460 ALA B N 1
ATOM 8210 C CA . ALA B 1 460 ? 2.586 -35.781 -30.391 1 87.56 460 ALA B CA 1
ATOM 8211 C C . ALA B 1 460 ? 1.85 -35 -29.297 1 87.56 460 ALA B C 1
ATOM 8213 O O . ALA B 1 460 ? 2.32 -34.938 -28.172 1 87.56 460 ALA B O 1
ATOM 8214 N N . ARG B 1 461 ? 0.773 -34.375 -29.672 1 88.88 461 ARG B N 1
ATOM 8215 C CA . ARG B 1 461 ? -0.091 -33.688 -28.719 1 88.88 461 ARG B CA 1
ATOM 8216 C C . ARG B 1 461 ? -0.766 -34.656 -27.766 1 88.88 461 ARG B C 1
ATOM 8218 O O . ARG B 1 461 ? -1.271 -35.688 -28.188 1 88.88 461 ARG B O 1
ATOM 8225 N N . ILE B 1 462 ? -0.602 -34.344 -26.484 1 84.25 462 ILE B N 1
ATOM 8226 C CA . ILE B 1 462 ? -1.201 -35.219 -25.5 1 84.25 462 ILE B CA 1
ATOM 8227 C C . ILE B 1 462 ? -2.723 -35.125 -25.578 1 84.25 462 ILE B C 1
ATOM 8229 O O . ILE B 1 462 ? -3.277 -34.062 -25.766 1 84.25 462 ILE B O 1
ATOM 8233 N N . LYS B 1 463 ? -3.326 -36.25 -25.688 1 76.81 463 LYS B N 1
ATOM 8234 C CA . LYS B 1 463 ? -4.781 -36.344 -25.594 1 76.81 463 LYS B CA 1
ATOM 8235 C C . LYS B 1 463 ? -5.25 -36.219 -24.141 1 76.81 463 LYS B C 1
ATOM 8237 O O . LYS B 1 463 ? -4.434 -36.219 -23.219 1 76.81 463 LYS B O 1
ATOM 8242 N N . THR B 1 464 ? -6.52 -36.094 -23.891 1 69.25 464 THR B N 1
ATOM 8243 C CA . THR B 1 464 ? -7.141 -36.031 -22.562 1 69.25 464 THR B CA 1
ATOM 8244 C C . THR B 1 464 ? -6.523 -37.062 -21.625 1 69.25 464 THR B C 1
ATOM 8246 O O . THR B 1 464 ? -5.949 -38.062 -22.078 1 69.25 464 THR B O 1
ATOM 8249 N N . SER B 1 465 ? -6.332 -36.625 -20.328 1 71.12 465 SER B N 1
ATOM 8250 C CA . SER B 1 465 ? -5.777 -37.5 -19.297 1 71.12 465 SER B CA 1
ATOM 8251 C C . SER B 1 465 ? -6.426 -38.875 -19.328 1 71.12 465 SER B C 1
ATOM 8253 O O . SER B 1 465 ? -7.652 -38.969 -19.328 1 71.12 465 SER B O 1
ATOM 8255 N N . PRO B 1 466 ? -5.539 -39.812 -19.562 1 77.38 466 PRO B N 1
ATOM 8256 C CA . PRO B 1 466 ? -6.098 -41.188 -19.594 1 77.38 466 PRO B CA 1
ATOM 8257 C C . PRO B 1 466 ? -6.711 -41.594 -18.266 1 77.38 466 PRO B C 1
ATOM 8259 O O . PRO B 1 466 ? -6.238 -41.188 -17.203 1 77.38 466 PRO B O 1
ATOM 8262 N N . LYS B 1 467 ? -7.82 -42.219 -18.375 1 88.44 467 LYS B N 1
ATOM 8263 C CA . LYS B 1 467 ? -8.352 -42.875 -17.172 1 88.44 467 LYS B CA 1
ATOM 8264 C C . LYS B 1 467 ? -7.492 -44.062 -16.781 1 88.44 467 LYS B C 1
ATOM 8266 O O . LYS B 1 467 ? -7.07 -44.844 -17.625 1 88.44 467 LYS B O 1
ATOM 8271 N N . ILE B 1 468 ? -7.039 -44.094 -15.539 1 92.38 468 ILE B N 1
ATOM 8272 C CA . ILE B 1 468 ? -6.148 -45.125 -15.055 1 92.38 468 ILE B CA 1
ATOM 8273 C C . ILE B 1 468 ? -6.965 -46.219 -14.359 1 92.38 468 ILE B C 1
ATOM 8275 O O . ILE B 1 468 ? -7.762 -45.938 -13.461 1 92.38 468 ILE B O 1
ATOM 8279 N N . VAL B 1 469 ? -6.789 -47.5 -14.805 1 95.25 469 VAL B N 1
ATOM 8280 C CA . VAL B 1 469 ? -7.43 -48.656 -14.195 1 95.25 469 VAL B CA 1
ATOM 8281 C C . VAL B 1 469 ? -6.379 -49.531 -13.5 1 95.25 469 VAL B C 1
ATOM 8283 O O . VAL B 1 469 ? -5.363 -49.875 -14.094 1 95.25 469 VAL B O 1
ATOM 8286 N N . PHE B 1 470 ? -6.562 -49.75 -12.211 1 96.5 470 PHE B N 1
ATOM 8287 C CA . PHE B 1 470 ? -5.723 -50.688 -11.492 1 96.5 470 PHE B CA 1
ATOM 8288 C C . PHE B 1 470 ? -6.32 -52.094 -11.531 1 96.5 470 PHE B C 1
ATOM 8290 O O . PHE B 1 470 ? -7.473 -52.281 -11.148 1 96.5 470 PHE B O 1
ATOM 8297 N N . VAL B 1 471 ? -5.496 -53.031 -12 1 96.44 471 VAL B N 1
ATOM 8298 C CA . VAL B 1 471 ? -5.922 -54.406 -12.039 1 96.44 471 VAL B CA 1
ATOM 8299 C C . VAL B 1 471 ? -5.137 -55.219 -11.016 1 96.44 471 VAL B C 1
ATOM 8301 O O . VAL B 1 471 ? -3.904 -55.25 -11.039 1 96.44 471 VAL B O 1
ATOM 8304 N N . PHE B 1 472 ? -5.883 -55.844 -10.125 1 96.69 472 PHE B N 1
ATOM 8305 C CA . PHE B 1 472 ? -5.301 -56.688 -9.078 1 96.69 472 PHE B CA 1
ATOM 8306 C C . PHE B 1 472 ? -5.371 -58.156 -9.453 1 96.69 472 PHE B C 1
ATOM 8308 O O . PHE B 1 472 ? -6.465 -58.719 -9.594 1 96.69 472 PHE B O 1
ATOM 8315 N N . CYS B 1 473 ? -4.215 -58.719 -9.57 1 94.06 473 CYS B N 1
ATOM 8316 C CA . CYS B 1 473 ? -4.16 -60.094 -10.086 1 94.06 473 CYS B CA 1
ATOM 8317 C C . CYS B 1 473 ? -4.504 -61.094 -9 1 94.06 473 CYS B C 1
ATOM 8319 O O . CYS B 1 473 ? -4.41 -60.781 -7.809 1 94.06 473 CYS B O 1
ATOM 8321 N N . GLY B 1 474 ? -4.965 -62.281 -9.398 1 90.19 474 GLY B N 1
ATOM 8322 C CA . GLY B 1 474 ? -5.207 -63.406 -8.508 1 90.19 474 GLY B CA 1
ATOM 8323 C C . GLY B 1 474 ? -3.975 -64.25 -8.281 1 90.19 474 GLY B C 1
ATOM 8324 O O . GLY B 1 474 ? -2.861 -63.875 -8.641 1 90.19 474 GLY B O 1
ATOM 8325 N N . ASN B 1 475 ? -4.18 -65.438 -7.711 1 85.19 475 ASN B N 1
ATOM 8326 C CA . ASN B 1 475 ? -3.096 -66.375 -7.398 1 85.19 475 ASN B CA 1
ATOM 8327 C C . ASN B 1 475 ? -2.328 -66.812 -8.648 1 85.19 475 ASN B C 1
ATOM 8329 O O . ASN B 1 475 ? -2.871 -66.75 -9.758 1 85.19 475 ASN B O 1
ATOM 8333 N N . GLY B 1 476 ? -1.025 -67 -8.625 1 81.94 476 GLY B N 1
ATOM 8334 C CA . GLY B 1 476 ? -0.257 -67.625 -9.695 1 81.94 476 GLY B CA 1
ATOM 8335 C C . GLY B 1 476 ? 0.732 -66.688 -10.344 1 81.94 476 GLY B C 1
ATOM 8336 O O . GLY B 1 476 ? 1.426 -67.062 -11.297 1 81.94 476 GLY B O 1
ATOM 8337 N N . VAL B 1 477 ? 0.85 -65.562 -9.805 1 83.75 477 VAL B N 1
ATOM 8338 C CA . VAL B 1 477 ? 1.689 -64.562 -10.484 1 83.75 477 VAL B CA 1
ATOM 8339 C C . VAL B 1 477 ? 2.932 -64.312 -9.641 1 83.75 477 VAL B C 1
ATOM 8341 O O . VAL B 1 477 ? 3.846 -63.594 -10.094 1 83.75 477 VAL B O 1
ATOM 8344 N N . ALA B 1 478 ? 2.979 -64.812 -8.445 1 86.38 478 ALA B N 1
ATOM 8345 C CA . ALA B 1 478 ? 4.105 -64.562 -7.551 1 86.38 478 ALA B CA 1
ATOM 8346 C C . ALA B 1 478 ? 5.371 -65.25 -8.055 1 86.38 478 ALA B C 1
ATOM 8348 O O . ALA B 1 478 ? 5.309 -66.375 -8.625 1 86.38 478 ALA B O 1
ATOM 8349 N N . TYR B 1 479 ? 6.484 -64.625 -8.031 1 88.88 479 TYR B N 1
ATOM 8350 C CA . TYR B 1 479 ? 7.758 -65.25 -8.445 1 88.88 479 TYR B CA 1
ATOM 8351 C C . TYR B 1 479 ? 8.859 -64.875 -7.457 1 88.88 479 TYR B C 1
ATOM 8353 O O . TYR B 1 479 ? 8.727 -63.938 -6.672 1 88.88 479 TYR B O 1
ATOM 8361 N N . ARG B 1 480 ? 9.875 -65.688 -7.578 1 88.5 480 ARG B N 1
ATOM 8362 C CA . ARG B 1 480 ? 11.023 -65.5 -6.695 1 88.5 480 ARG B CA 1
ATOM 8363 C C . ARG B 1 480 ? 11.641 -64.125 -6.895 1 88.5 480 ARG B C 1
ATOM 8365 O O . ARG B 1 480 ? 11.891 -63.688 -8.031 1 88.5 480 ARG B O 1
ATOM 8372 N N . GLY B 1 481 ? 11.867 -63.375 -5.859 1 89.62 481 GLY B N 1
ATOM 8373 C CA . GLY B 1 481 ? 12.516 -62.094 -5.918 1 89.62 481 GLY B CA 1
ATOM 8374 C C . GLY B 1 481 ? 11.547 -60.938 -6.191 1 89.62 481 GLY B C 1
ATOM 8375 O O . GLY B 1 481 ? 11.961 -59.781 -6.301 1 89.62 481 GLY B O 1
ATOM 8376 N N . MET B 1 482 ? 10.281 -61.281 -6.168 1 90.62 482 MET B N 1
ATOM 8377 C CA . MET B 1 482 ? 9.258 -60.281 -6.457 1 90.62 482 MET B CA 1
ATOM 8378 C C . MET B 1 482 ? 9.281 -59.188 -5.41 1 90.62 482 MET B C 1
ATOM 8380 O O . MET B 1 482 ? 9.242 -59.438 -4.211 1 90.62 482 MET B O 1
ATOM 8384 N N . CYS B 1 483 ? 9.445 -57.906 -5.805 1 92.25 483 CYS B N 1
ATOM 8385 C CA . CYS B 1 483 ? 9.32 -56.656 -5.055 1 92.25 483 CYS B CA 1
ATOM 8386 C C . CYS B 1 483 ? 10.469 -56.5 -4.062 1 92.25 483 CYS B C 1
ATOM 8388 O O . CYS B 1 483 ? 10.391 -55.688 -3.15 1 92.25 483 CYS B O 1
ATOM 8390 N N . LYS B 1 484 ? 11.492 -57.312 -4.25 1 92.69 484 LYS B N 1
ATOM 8391 C CA . LYS B 1 484 ? 12.664 -57.188 -3.385 1 92.69 484 LYS B CA 1
ATOM 8392 C C . LYS B 1 484 ? 13.32 -55.812 -3.504 1 92.69 484 LYS B C 1
ATOM 8394 O O . LYS B 1 484 ? 13.648 -55.188 -2.494 1 92.69 484 LYS B O 1
ATOM 8399 N N . LEU B 1 485 ? 13.438 -55.438 -4.676 1 89.25 485 LEU B N 1
ATOM 8400 C CA . LEU B 1 485 ? 14.055 -54.125 -4.926 1 89.25 485 LEU B CA 1
ATOM 8401 C C . LEU B 1 485 ? 13.227 -53 -4.312 1 89.25 485 LEU B C 1
ATOM 8403 O O . LEU B 1 485 ? 13.781 -52.062 -3.764 1 89.25 485 LEU B O 1
ATOM 8407 N N . LEU B 1 486 ? 11.945 -53.062 -4.312 1 92.75 486 LEU B N 1
ATOM 8408 C CA . LEU B 1 486 ? 11.055 -52.031 -3.811 1 92.75 486 LEU B CA 1
ATOM 8409 C C . LEU B 1 486 ? 11.141 -51.906 -2.293 1 92.75 486 LEU B C 1
ATOM 8411 O O . LEU B 1 486 ? 11.055 -50.812 -1.736 1 92.75 486 LEU B O 1
ATOM 8415 N N . ILE B 1 487 ? 11.383 -52.969 -1.624 1 93 487 ILE B N 1
ATOM 8416 C CA . ILE B 1 487 ? 11.484 -52.969 -0.168 1 93 487 ILE B CA 1
ATOM 8417 C C . ILE B 1 487 ? 12.727 -52.219 0.26 1 93 487 ILE B C 1
ATOM 8419 O O . ILE B 1 487 ? 12.719 -51.531 1.287 1 93 487 ILE B O 1
ATOM 8423 N N . HIS B 1 488 ? 13.656 -52.156 -0.644 1 89.31 488 HIS B N 1
ATOM 8424 C CA . HIS B 1 488 ? 14.922 -51.531 -0.293 1 89.31 488 HIS B CA 1
ATOM 8425 C C . HIS B 1 488 ? 14.969 -50.094 -0.764 1 89.31 488 HIS B C 1
ATOM 8427 O O . HIS B 1 488 ? 15.656 -49.25 -0.165 1 89.31 488 HIS B O 1
ATOM 8433 N N . THR B 1 489 ? 14.25 -49.812 -1.777 1 86.81 489 THR B N 1
ATOM 8434 C CA . THR B 1 489 ? 14.422 -48.531 -2.414 1 86.81 489 THR B CA 1
ATOM 8435 C C . THR B 1 489 ? 13.258 -47.594 -2.092 1 86.81 489 THR B C 1
ATOM 8437 O O . THR B 1 489 ? 13.383 -46.375 -2.18 1 86.81 489 THR B O 1
ATOM 8440 N N . GLU B 1 490 ? 12.125 -48.156 -1.648 1 91.62 490 GLU B N 1
ATOM 8441 C CA . GLU B 1 490 ? 10.93 -47.344 -1.468 1 91.62 490 GLU B CA 1
ATOM 8442 C C . GLU B 1 490 ? 10.375 -47.469 -0.052 1 91.62 490 GLU B C 1
ATOM 8444 O O . GLU B 1 490 ? 9.625 -48.406 0.237 1 91.62 490 GLU B O 1
ATOM 8449 N N . PRO B 1 491 ? 10.695 -46.469 0.762 1 93.25 491 PRO B N 1
ATOM 8450 C CA . PRO B 1 491 ? 10.258 -46.562 2.158 1 93.25 491 PRO B CA 1
ATOM 8451 C C . PRO B 1 491 ? 8.742 -46.656 2.293 1 93.25 491 PRO B C 1
ATOM 8453 O O . PRO B 1 491 ? 8.25 -47.344 3.188 1 93.25 491 PRO B O 1
ATOM 8456 N N . VAL B 1 492 ? 7.984 -46.062 1.408 1 95.5 492 VAL B N 1
ATOM 8457 C CA . VAL B 1 492 ? 6.527 -46.094 1.479 1 95.5 492 VAL B CA 1
ATOM 8458 C C . VAL B 1 492 ? 6.035 -47.531 1.258 1 95.5 492 VAL B C 1
ATOM 8460 O O . VAL B 1 492 ? 5.129 -48 1.951 1 95.5 492 VAL B O 1
ATOM 8463 N N . PHE B 1 493 ? 6.613 -48.25 0.319 1 95.38 493 PHE B N 1
ATOM 8464 C CA . PHE B 1 493 ? 6.293 -49.625 0.015 1 95.38 493 PHE B CA 1
ATOM 8465 C C . PHE B 1 493 ? 6.613 -50.531 1.201 1 95.38 493 PHE B C 1
ATOM 8467 O O . PHE B 1 493 ? 5.773 -51.312 1.628 1 95.38 493 PHE B O 1
ATOM 8474 N N . ARG B 1 494 ? 7.77 -50.312 1.793 1 96.06 494 ARG B N 1
ATOM 8475 C CA . ARG B 1 494 ? 8.211 -51.094 2.93 1 96.06 494 ARG B CA 1
ATOM 8476 C C . ARG B 1 494 ? 7.305 -50.875 4.137 1 96.06 494 ARG B C 1
ATOM 8478 O O . ARG B 1 494 ? 6.895 -51.844 4.797 1 96.06 494 ARG B O 1
ATOM 8485 N N . THR B 1 495 ? 7.008 -49.719 4.41 1 97.25 495 THR B N 1
ATOM 8486 C CA . THR B 1 495 ? 6.18 -49.375 5.559 1 97.25 495 THR B CA 1
ATOM 8487 C C . THR B 1 495 ? 4.801 -50 5.445 1 97.25 495 THR B C 1
ATOM 8489 O O . THR B 1 495 ? 4.25 -50.5 6.434 1 97.25 495 THR B O 1
ATOM 8492 N N . GLN B 1 496 ? 4.309 -49.969 4.246 1 97.75 496 GLN B N 1
ATOM 8493 C CA . GLN B 1 496 ? 2.996 -50.562 4.043 1 97.75 496 GLN B CA 1
ATOM 8494 C C . GLN B 1 496 ? 3.047 -52.062 4.266 1 97.75 496 GLN B C 1
ATOM 8496 O O . GLN B 1 496 ? 2.127 -52.656 4.844 1 97.75 496 GLN B O 1
ATOM 8501 N N . ILE B 1 497 ? 4.055 -52.781 3.852 1 97.56 497 ILE B N 1
ATOM 8502 C CA . ILE B 1 497 ? 4.227 -54.188 4.059 1 97.56 497 ILE B CA 1
ATOM 8503 C C . ILE B 1 497 ? 4.344 -54.5 5.551 1 97.56 497 ILE B C 1
ATOM 8505 O O . ILE B 1 497 ? 3.746 -55.438 6.051 1 97.56 497 ILE B O 1
ATOM 8509 N N . GLU B 1 498 ? 5.074 -53.625 6.246 1 97.38 498 GLU B N 1
ATOM 8510 C CA . GLU B 1 498 ? 5.258 -53.781 7.684 1 97.38 498 GLU B CA 1
ATOM 8511 C C . GLU B 1 498 ? 3.936 -53.656 8.43 1 97.38 498 GLU B C 1
ATOM 8513 O O . GLU B 1 498 ? 3.668 -54.375 9.375 1 97.38 498 GLU B O 1
ATOM 8518 N N . GLU B 1 499 ? 3.195 -52.75 8.023 1 97.81 499 GLU B N 1
ATOM 8519 C CA . GLU B 1 499 ? 1.89 -52.562 8.648 1 97.81 499 GLU B CA 1
ATOM 8520 C C . GLU B 1 499 ? 1 -53.781 8.453 1 97.81 499 GLU B C 1
ATOM 8522 O O . GLU B 1 499 ? 0.324 -54.219 9.391 1 97.81 499 GLU B O 1
ATOM 8527 N N . ILE B 1 500 ? 0.968 -54.25 7.254 1 97.81 500 ILE B N 1
ATOM 8528 C CA . ILE B 1 500 ? 0.163 -55.438 6.938 1 97.81 500 ILE B CA 1
ATOM 8529 C C . ILE B 1 500 ? 0.683 -56.625 7.723 1 97.81 500 ILE B C 1
ATOM 8531 O O . ILE B 1 500 ? -0.102 -57.406 8.25 1 97.81 500 ILE B O 1
ATOM 8535 N N . GLU B 1 501 ? 1.992 -56.719 7.812 1 97.31 501 GLU B N 1
ATOM 8536 C CA . GLU B 1 501 ? 2.633 -57.812 8.555 1 97.31 501 GLU B CA 1
ATOM 8537 C C . GLU B 1 501 ? 2.221 -57.781 10.023 1 97.31 501 GLU B C 1
ATOM 8539 O O . GLU B 1 501 ? 1.914 -58.844 10.602 1 97.31 501 GLU B O 1
ATOM 8544 N N . LYS B 1 502 ? 2.188 -56.656 10.594 1 97.25 502 LYS B N 1
ATOM 8545 C CA . LYS B 1 502 ? 1.796 -56.5 11.992 1 97.25 502 LYS B CA 1
ATOM 8546 C C . LYS B 1 502 ? 0.369 -57 12.219 1 97.25 502 LYS B C 1
ATOM 8548 O O . LYS B 1 502 ? 0.087 -57.656 13.211 1 97.25 502 LYS B O 1
ATOM 8553 N N . ILE B 1 503 ? -0.459 -56.719 11.352 1 97.62 503 ILE B N 1
ATOM 8554 C CA . ILE B 1 503 ? -1.848 -57.156 11.461 1 97.62 503 ILE B CA 1
ATOM 8555 C C . ILE B 1 503 ? -1.939 -58.656 11.219 1 97.62 503 ILE B C 1
ATOM 8557 O O . ILE B 1 503 ? -2.658 -59.344 11.93 1 97.62 503 ILE B O 1
ATOM 8561 N N . LEU B 1 504 ? -1.276 -59.125 10.227 1 97.44 504 LEU B N 1
ATOM 8562 C CA . LEU B 1 504 ? -1.301 -60.531 9.844 1 97.44 504 LEU B CA 1
ATOM 8563 C C . LEU B 1 504 ? -0.76 -61.406 10.969 1 97.44 504 LEU B C 1
ATOM 8565 O O . LEU B 1 504 ? -1.237 -62.531 11.172 1 97.44 504 LEU B O 1
ATOM 8569 N N . GLN B 1 505 ? 0.124 -60.875 11.734 1 96.19 505 GLN B N 1
ATOM 8570 C CA . GLN B 1 505 ? 0.799 -61.625 12.789 1 96.19 505 GLN B CA 1
ATOM 8571 C C . GLN B 1 505 ? -0.127 -61.844 13.977 1 96.19 505 GLN B C 1
ATOM 8573 O O . GLN B 1 505 ? 0.148 -62.688 14.828 1 96.19 505 GLN B O 1
ATOM 8578 N N . LEU B 1 506 ? -1.173 -61.219 14.023 1 95.06 506 LEU B N 1
ATOM 8579 C CA . LEU B 1 506 ? -2.197 -61.531 15.016 1 95.06 506 LEU B CA 1
ATOM 8580 C C . LEU B 1 506 ? -2.844 -62.875 14.734 1 95.06 506 LEU B C 1
ATOM 8582 O O . LEU B 1 506 ? -3.416 -63.5 15.633 1 95.06 506 LEU B O 1
ATOM 8586 N N . HIS B 1 507 ? -2.707 -63.344 13.523 1 94.81 507 HIS B N 1
ATOM 8587 C CA . HIS B 1 507 ? -3.396 -64.562 13.109 1 94.81 507 HIS B CA 1
ATOM 8588 C C . HIS B 1 507 ? -2.406 -65.625 12.773 1 94.81 507 HIS B C 1
ATOM 8590 O O . HIS B 1 507 ? -2.738 -66.812 12.875 1 94.81 507 HIS B O 1
ATOM 8596 N N . THR B 1 508 ? -1.266 -65.312 12.273 1 94 508 THR B N 1
ATOM 8597 C CA . THR B 1 508 ? -0.268 -66.25 11.836 1 94 508 THR B CA 1
ATOM 8598 C C . THR B 1 508 ? 1.144 -65.75 12.07 1 94 508 THR B C 1
ATOM 8600 O O . THR B 1 508 ? 1.365 -64.5 12.07 1 94 508 THR B O 1
ATOM 8603 N N . PRO B 1 509 ? 2.068 -66.5 12.32 1 93.19 509 PRO B N 1
ATOM 8604 C CA . PRO B 1 509 ? 3.436 -66.062 12.602 1 93.19 509 PRO B CA 1
ATOM 8605 C C . PRO B 1 509 ? 4.223 -65.75 11.336 1 93.19 509 PRO B C 1
ATOM 8607 O O . PRO B 1 509 ? 5.43 -65.5 11.406 1 93.19 509 PRO B O 1
ATOM 8610 N N . ILE B 1 510 ? 3.65 -65.625 10.25 1 90.75 510 ILE B N 1
ATOM 8611 C CA . ILE B 1 510 ? 4.309 -65.375 8.977 1 90.75 510 ILE B CA 1
ATOM 8612 C C . ILE B 1 510 ? 4.934 -63.969 8.984 1 90.75 510 ILE B C 1
ATOM 8614 O O . ILE B 1 510 ? 4.305 -63 9.414 1 90.75 510 ILE B O 1
ATOM 8618 N N . ASN B 1 511 ? 6.238 -63.938 8.531 1 94.69 511 ASN B N 1
ATOM 8619 C CA . ASN B 1 511 ? 6.953 -62.688 8.359 1 94.69 511 ASN B CA 1
ATOM 8620 C C . ASN B 1 511 ? 7.082 -62.312 6.887 1 94.69 511 ASN B C 1
ATOM 8622 O O . ASN B 1 511 ? 7.984 -62.781 6.195 1 94.69 511 ASN B O 1
ATOM 8626 N N . LEU B 1 512 ? 6.312 -61.375 6.492 1 95.31 512 LEU B N 1
ATOM 8627 C CA . LEU B 1 512 ? 6.219 -61 5.086 1 95.31 512 LEU B CA 1
ATOM 8628 C C . LEU B 1 512 ? 7.523 -60.375 4.598 1 95.31 512 LEU B C 1
ATOM 8630 O O . LEU B 1 512 ? 7.984 -60.688 3.494 1 95.31 512 LEU B O 1
ATOM 8634 N N . ILE B 1 513 ? 8.18 -59.531 5.395 1 95.62 513 ILE B N 1
ATOM 8635 C CA . ILE B 1 513 ? 9.414 -58.875 5.016 1 95.62 513 ILE B CA 1
ATOM 8636 C C . ILE B 1 513 ? 10.516 -59.906 4.77 1 95.62 513 ILE B C 1
ATOM 8638 O O . ILE B 1 513 ? 11.25 -59.812 3.785 1 95.62 513 ILE B O 1
ATOM 8642 N N . ASP B 1 514 ? 10.445 -60.875 5.645 1 93.38 514 ASP B N 1
ATOM 8643 C CA . ASP B 1 514 ? 11.445 -61.938 5.523 1 93.38 514 ASP B CA 1
ATOM 8644 C C . ASP B 1 514 ? 11.219 -62.75 4.258 1 93.38 514 ASP B C 1
ATOM 8646 O O . ASP B 1 514 ? 12.18 -63.156 3.59 1 93.38 514 ASP B O 1
ATOM 8650 N N . LEU B 1 515 ? 9.992 -62.969 3.988 1 93.5 515 LEU B N 1
ATOM 8651 C CA . LEU B 1 515 ? 9.664 -63.75 2.797 1 93.5 515 LEU B CA 1
ATOM 8652 C C . LEU B 1 515 ? 10.141 -63.031 1.536 1 93.5 515 LEU B C 1
ATOM 8654 O O . LEU B 1 515 ? 10.688 -63.656 0.628 1 93.5 515 LEU B O 1
ATOM 8658 N N . ILE B 1 516 ? 10 -61.719 1.407 1 93.94 516 ILE B N 1
ATOM 8659 C CA . ILE B 1 516 ? 10.359 -60.938 0.233 1 93.94 516 ILE B CA 1
ATOM 8660 C C . ILE B 1 516 ? 11.875 -60.781 0.159 1 93.94 516 ILE B C 1
ATOM 8662 O O . ILE B 1 516 ? 12.477 -60.969 -0.903 1 93.94 516 ILE B O 1
ATOM 8666 N N . GLU B 1 517 ? 12.539 -60.531 1.256 1 92.56 517 GLU B N 1
ATOM 8667 C CA . GLU B 1 517 ? 13.977 -60.281 1.292 1 92.56 517 GLU B CA 1
ATOM 8668 C C . GLU B 1 517 ? 14.781 -61.531 1.03 1 92.56 517 GLU B C 1
ATOM 8670 O O . GLU B 1 517 ? 15.867 -61.469 0.448 1 92.56 517 GLU B O 1
ATOM 8675 N N . ASN B 1 518 ? 14.172 -62.656 1.543 1 88.94 518 ASN B N 1
ATOM 8676 C CA . ASN B 1 518 ? 14.922 -63.906 1.447 1 88.94 518 ASN B CA 1
ATOM 8677 C C . ASN B 1 518 ? 14.523 -64.688 0.208 1 88.94 518 ASN B C 1
ATOM 8679 O O . ASN B 1 518 ? 14.82 -65.938 0.107 1 88.94 518 ASN B O 1
ATOM 8683 N N . ASP B 1 519 ? 13.875 -64.188 -0.661 1 85.81 519 ASP B N 1
ATOM 8684 C CA . ASP B 1 519 ? 13.523 -64.75 -1.951 1 85.81 519 ASP B CA 1
ATOM 8685 C C . ASP B 1 519 ? 12.727 -66.062 -1.772 1 85.81 519 ASP B C 1
ATOM 8687 O O . ASP B 1 519 ? 13.07 -67.125 -2.34 1 85.81 519 ASP B O 1
ATOM 8691 N N . TYR B 1 520 ? 11.812 -66 -0.887 1 82.94 520 TYR B N 1
ATOM 8692 C CA . TYR B 1 520 ? 10.938 -67.125 -0.715 1 82.94 520 TYR B CA 1
ATOM 8693 C C . TYR B 1 520 ? 10.367 -67.625 -2.053 1 82.94 520 TYR B C 1
ATOM 8695 O O . TYR B 1 520 ? 10.023 -66.75 -2.902 1 82.94 520 TYR B O 1
ATOM 8703 N N . ASP B 1 521 ? 10.32 -68.938 -2.33 1 82.12 521 ASP B N 1
ATOM 8704 C CA . ASP B 1 521 ? 9.953 -69.375 -3.672 1 82.12 521 ASP B CA 1
ATOM 8705 C C . ASP B 1 521 ? 8.883 -70.5 -3.619 1 82.12 521 ASP B C 1
ATOM 8707 O O . ASP B 1 521 ? 8.469 -71 -4.656 1 82.12 521 ASP B O 1
ATOM 8711 N N . ASP B 1 522 ? 8.391 -70.875 -2.473 1 85.06 522 ASP B N 1
ATOM 8712 C CA . ASP B 1 522 ? 7.336 -71.938 -2.43 1 85.06 522 ASP B CA 1
ATOM 8713 C C . ASP B 1 522 ? 5.957 -71.25 -2.309 1 85.06 522 ASP B C 1
ATOM 8715 O O . ASP B 1 522 ? 5.414 -71.188 -1.208 1 85.06 522 ASP B O 1
ATOM 8719 N N . PHE B 1 523 ? 5.367 -70.938 -3.381 1 86.69 523 PHE B N 1
ATOM 8720 C CA . PHE B 1 523 ? 4.082 -70.25 -3.398 1 86.69 523 PHE B CA 1
ATOM 8721 C C . PHE B 1 523 ? 2.939 -71.25 -3.627 1 86.69 523 PHE B C 1
ATOM 8723 O O . PHE B 1 523 ? 1.834 -70.875 -3.994 1 86.69 523 PHE B O 1
ATOM 8730 N N . THR B 1 524 ? 3.244 -72.5 -3.418 1 83.19 524 THR B N 1
ATOM 8731 C CA . THR B 1 524 ? 2.199 -73.5 -3.543 1 83.19 524 THR B CA 1
ATOM 8732 C C . THR B 1 524 ? 1.283 -73.5 -2.322 1 83.19 524 THR B C 1
ATOM 8734 O O . THR B 1 524 ? 0.173 -74.062 -2.365 1 83.19 524 THR B O 1
ATOM 8737 N N . LYS B 1 525 ? 1.805 -73 -1.282 1 86.88 525 LYS B N 1
ATOM 8738 C CA . LYS B 1 525 ? 1.027 -72.875 -0.05 1 86.88 525 LYS B CA 1
ATOM 8739 C C . LYS B 1 525 ? 0.169 -71.625 -0.037 1 86.88 525 LYS B C 1
ATOM 8741 O O . LYS B 1 525 ? 0.688 -70.5 0.098 1 86.88 525 LYS B O 1
ATOM 8746 N N . PRO B 1 526 ? -1.154 -71.875 -0.125 1 90.06 526 PRO B N 1
ATOM 8747 C CA . PRO B 1 526 ? -2.041 -70.688 -0.163 1 90.06 526 PRO B CA 1
ATOM 8748 C C . PRO B 1 526 ? -1.915 -69.812 1.08 1 90.06 526 PRO B C 1
ATOM 8750 O O . PRO B 1 526 ? -2.092 -68.562 1 1 90.06 526 PRO B O 1
ATOM 8753 N N . GLU B 1 527 ? -1.559 -70.375 2.195 1 91.62 527 GLU B N 1
ATOM 8754 C CA . GLU B 1 527 ? -1.487 -69.688 3.461 1 91.62 527 GLU B CA 1
ATOM 8755 C C . GLU B 1 527 ? -0.341 -68.625 3.457 1 91.62 527 GLU B C 1
ATOM 8757 O O . GLU B 1 527 ? -0.327 -67.75 4.258 1 91.62 527 GLU B O 1
ATOM 8762 N N . ILE B 1 528 ? 0.586 -68.75 2.514 1 92.31 528 ILE B N 1
ATOM 8763 C CA . ILE B 1 528 ? 1.714 -67.875 2.396 1 92.31 528 ILE B CA 1
ATOM 8764 C C . ILE B 1 528 ? 1.541 -67 1.153 1 92.31 528 ILE B C 1
ATOM 8766 O O . ILE B 1 528 ? 1.685 -65.75 1.221 1 92.31 528 ILE B O 1
ATOM 8770 N N . ALA B 1 529 ? 1.129 -67.562 0.039 1 92.69 529 ALA B N 1
ATOM 8771 C CA . ALA B 1 529 ? 1.072 -66.938 -1.263 1 92.69 529 ALA B CA 1
ATOM 8772 C C . ALA B 1 529 ? 0.015 -65.812 -1.272 1 92.69 529 ALA B C 1
ATOM 8774 O O . ALA B 1 529 ? 0.25 -64.75 -1.8 1 92.69 529 ALA B O 1
ATOM 8775 N N . GLN B 1 530 ? -1.126 -66.125 -0.718 1 94.5 530 GLN B N 1
ATOM 8776 C CA . GLN B 1 530 ? -2.244 -65.188 -0.817 1 94.5 530 GLN B CA 1
ATOM 8777 C C . GLN B 1 530 ? -2.014 -63.969 0.059 1 94.5 530 GLN B C 1
ATOM 8779 O O . GLN B 1 530 ? -2.133 -62.844 -0.409 1 94.5 530 GLN B O 1
ATOM 8784 N N . PRO B 1 531 ? -1.55 -64.125 1.318 1 95.38 531 PRO B N 1
ATOM 8785 C CA . PRO B 1 531 ? -1.232 -62.938 2.111 1 95.38 531 PRO B CA 1
ATOM 8786 C C . PRO B 1 531 ? -0.085 -62.125 1.519 1 95.38 531 PRO B C 1
ATOM 8788 O O . PRO B 1 531 ? -0.105 -60.875 1.574 1 95.38 531 PRO B O 1
ATOM 8791 N N . LEU B 1 532 ? 0.892 -62.719 0.972 1 95.25 532 LEU B N 1
ATOM 8792 C CA . LEU B 1 532 ? 2.021 -62.031 0.361 1 95.25 532 LEU B CA 1
ATOM 8793 C C . LEU B 1 532 ? 1.571 -61.219 -0.845 1 95.25 532 LEU B C 1
ATOM 8795 O O . LEU B 1 532 ? 1.959 -60.062 -0.993 1 95.25 532 LEU B O 1
ATOM 8799 N N . LEU B 1 533 ? 0.775 -61.844 -1.68 1 95.38 533 LEU B N 1
ATOM 8800 C CA . LEU B 1 533 ? 0.267 -61.156 -2.867 1 95.38 533 LEU B CA 1
ATOM 8801 C C . LEU B 1 533 ? -0.591 -59.969 -2.482 1 95.38 533 LEU B C 1
ATOM 8803 O O . LEU B 1 533 ? -0.473 -58.906 -3.082 1 95.38 533 LEU B O 1
ATOM 8807 N N . PHE B 1 534 ? -1.421 -60.156 -1.561 1 96.06 534 PHE B N 1
ATOM 8808 C CA . PHE B 1 534 ? -2.244 -59.094 -1.037 1 96.06 534 PHE B CA 1
ATOM 8809 C C . PHE B 1 534 ? -1.375 -57.938 -0.545 1 96.06 534 PHE B C 1
ATOM 8811 O O . PHE B 1 534 ? -1.607 -56.781 -0.903 1 96.06 534 PHE B O 1
ATOM 8818 N N . ALA B 1 535 ? -0.38 -58.25 0.234 1 97.19 535 ALA B N 1
ATOM 8819 C CA . ALA B 1 535 ? 0.497 -57.219 0.811 1 97.19 535 ALA B CA 1
ATOM 8820 C C . ALA B 1 535 ? 1.222 -56.438 -0.28 1 97.19 535 ALA B C 1
ATOM 8822 O O . ALA B 1 535 ? 1.305 -55.219 -0.22 1 97.19 535 ALA B O 1
ATOM 8823 N N . VAL B 1 536 ? 1.665 -57.094 -1.273 1 96.38 536 VAL B N 1
ATOM 8824 C CA . VAL B 1 536 ? 2.412 -56.5 -2.365 1 96.38 536 VAL B CA 1
ATOM 8825 C C . VAL B 1 536 ? 1.491 -55.562 -3.17 1 96.38 536 VAL B C 1
ATOM 8827 O O . VAL B 1 536 ? 1.877 -54.469 -3.531 1 96.38 536 VAL B O 1
ATOM 8830 N N . GLN B 1 537 ? 0.336 -56.062 -3.414 1 97.44 537 GLN B N 1
ATOM 8831 C CA . GLN B 1 537 ? -0.606 -55.281 -4.211 1 97.44 537 GLN B CA 1
ATOM 8832 C C . GLN B 1 537 ? -1.036 -54.031 -3.473 1 97.44 537 GLN B C 1
ATOM 8834 O O . GLN B 1 537 ? -1.051 -52.938 -4.051 1 97.44 537 GLN B O 1
ATOM 8839 N N . VAL B 1 538 ? -1.318 -54.125 -2.244 1 97.69 538 VAL B N 1
ATOM 8840 C CA . VAL B 1 538 ? -1.729 -53 -1.438 1 97.69 538 VAL B CA 1
ATOM 8841 C C . VAL B 1 538 ? -0.56 -52.031 -1.284 1 97.69 538 VAL B C 1
ATOM 8843 O O . VAL B 1 538 ? -0.736 -50.812 -1.388 1 97.69 538 VAL B O 1
ATOM 8846 N N . ALA B 1 539 ? 0.587 -52.5 -1.06 1 97.75 539 ALA B N 1
ATOM 8847 C CA . ALA B 1 539 ? 1.776 -51.688 -0.914 1 97.75 539 ALA B CA 1
ATOM 8848 C C . ALA B 1 539 ? 2.098 -50.938 -2.215 1 97.75 539 ALA B C 1
ATOM 8850 O O . ALA B 1 539 ? 2.57 -49.812 -2.195 1 97.75 539 ALA B O 1
ATOM 8851 N N . MET B 1 540 ? 1.81 -51.594 -3.289 1 96.69 540 MET B N 1
ATOM 8852 C CA . MET B 1 540 ? 2.029 -50.969 -4.59 1 96.69 540 MET B CA 1
ATOM 8853 C C . MET B 1 540 ? 1.077 -49.781 -4.797 1 96.69 540 MET B C 1
ATOM 8855 O O . MET B 1 540 ? 1.474 -48.75 -5.324 1 96.69 540 MET B O 1
ATOM 8859 N N . VAL B 1 541 ? -0.096 -50 -4.438 1 96.94 541 VAL B N 1
ATOM 8860 C CA . VAL B 1 541 ? -1.078 -48.906 -4.555 1 96.94 541 VAL B CA 1
ATOM 8861 C C . VAL B 1 541 ? -0.682 -47.75 -3.65 1 96.94 541 VAL B C 1
ATOM 8863 O O . VAL B 1 541 ? -0.807 -46.594 -4.039 1 96.94 541 VAL B O 1
ATOM 8866 N N . SER B 1 542 ? -0.228 -48.062 -2.504 1 96.5 542 SER B N 1
ATOM 8867 C CA . SER B 1 542 ? 0.246 -47 -1.597 1 96.5 542 SER B CA 1
ATOM 8868 C C . SER B 1 542 ? 1.408 -46.219 -2.205 1 96.5 542 SER B C 1
ATOM 8870 O O . SER B 1 542 ? 1.468 -45 -2.092 1 96.5 542 SER B O 1
ATOM 8872 N N . LEU B 1 543 ? 2.299 -46.938 -2.812 1 95.75 543 LEU B N 1
ATOM 8873 C CA . LEU B 1 543 ? 3.451 -46.312 -3.451 1 95.75 543 LEU B CA 1
ATOM 8874 C C . LEU B 1 543 ? 3.018 -45.438 -4.629 1 95.75 543 LEU B C 1
ATOM 8876 O O . LEU B 1 543 ? 3.477 -44.312 -4.773 1 95.75 543 LEU B O 1
ATOM 8880 N N . LEU B 1 544 ? 2.113 -45.969 -5.426 1 94.38 544 LEU B N 1
ATOM 8881 C CA . LEU B 1 544 ? 1.602 -45.219 -6.566 1 94.38 544 LEU B CA 1
ATOM 8882 C C . LEU B 1 544 ? 0.85 -43.969 -6.105 1 94.38 544 LEU B C 1
ATOM 8884 O O . LEU B 1 544 ? 0.963 -42.906 -6.723 1 94.38 544 LEU B O 1
ATOM 8888 N N . GLY B 1 545 ? 0.135 -44.188 -5.047 1 92.75 545 GLY B N 1
ATOM 8889 C CA . GLY B 1 545 ? -0.538 -43.031 -4.457 1 92.75 545 GLY B CA 1
ATOM 8890 C C . GLY B 1 545 ? 0.422 -41.969 -3.975 1 92.75 545 GLY B C 1
ATOM 8891 O O . GLY B 1 545 ? 0.174 -40.781 -4.16 1 92.75 545 GLY B O 1
ATOM 8892 N N . PHE B 1 546 ? 1.464 -42.406 -3.416 1 90.62 546 PHE B N 1
ATOM 8893 C CA . PHE B 1 546 ? 2.506 -41.5 -2.951 1 90.62 546 PHE B CA 1
ATOM 8894 C C . PHE B 1 546 ? 3.121 -40.75 -4.117 1 90.62 546 PHE B C 1
ATOM 8896 O O . PHE B 1 546 ? 3.479 -39.562 -3.982 1 90.62 546 PHE B O 1
ATOM 8903 N N . TRP B 1 547 ? 3.189 -41.406 -5.227 1 88 547 TRP B N 1
ATOM 8904 C CA . TRP B 1 547 ? 3.736 -40.781 -6.434 1 88 547 TRP B CA 1
ATOM 8905 C C . TRP B 1 547 ? 2.682 -39.938 -7.141 1 88 547 TRP B C 1
ATOM 8907 O O . TRP B 1 547 ? 2.928 -39.406 -8.227 1 88 547 TRP B O 1
ATOM 8917 N N . GLY B 1 548 ? 1.463 -39.938 -6.633 1 86.69 548 GLY B N 1
ATOM 8918 C CA . GLY B 1 548 ? 0.412 -39.094 -7.172 1 86.69 548 GLY B CA 1
ATOM 8919 C C . GLY B 1 548 ? -0.449 -39.781 -8.203 1 86.69 548 GLY B C 1
ATOM 8920 O O . GLY B 1 548 ? -1.241 -39.156 -8.898 1 86.69 548 GLY B O 1
ATOM 8921 N N . ILE B 1 549 ? -0.291 -41.062 -8.344 1 89.88 549 ILE B N 1
ATOM 8922 C CA . ILE B 1 549 ? -1.075 -41.844 -9.297 1 89.88 549 ILE B CA 1
ATOM 8923 C C . ILE B 1 549 ? -2.293 -42.438 -8.602 1 89.88 549 ILE B C 1
ATOM 8925 O O . ILE B 1 549 ? -2.154 -43.188 -7.633 1 89.88 549 ILE B O 1
ATOM 8929 N N . GLN B 1 550 ? -3.428 -42.062 -9.156 1 91.25 550 GLN B N 1
ATOM 8930 C CA . GLN B 1 550 ? -4.684 -42.562 -8.617 1 91.25 550 GLN B CA 1
ATOM 8931 C C . GLN B 1 550 ? -5.512 -43.25 -9.688 1 91.25 550 GLN B C 1
ATOM 8933 O O . GLN B 1 550 ? -5.531 -42.812 -10.844 1 91.25 550 GLN B O 1
ATOM 8938 N N . ALA B 1 551 ? -6.113 -44.281 -9.242 1 93.5 551 ALA B N 1
ATOM 8939 C CA . ALA B 1 551 ? -6.949 -45.031 -10.188 1 93.5 551 ALA B CA 1
ATOM 8940 C C . ALA B 1 551 ? -8.352 -44.438 -10.273 1 93.5 551 ALA B C 1
ATOM 8942 O O . ALA B 1 551 ? -8.883 -43.938 -9.273 1 93.5 551 ALA B O 1
ATOM 8943 N N . ASN B 1 552 ? -8.859 -44.469 -11.492 1 93.62 552 ASN B N 1
ATOM 8944 C CA . ASN B 1 552 ? -10.258 -44.125 -11.695 1 93.62 552 ASN B CA 1
ATOM 8945 C C . ASN B 1 552 ? -11.18 -45.312 -11.43 1 93.62 552 ASN B C 1
ATOM 8947 O O . ASN B 1 552 ? -12.336 -45.125 -11.039 1 93.62 552 ASN B O 1
ATOM 8951 N N . LEU B 1 553 ? -10.586 -46.406 -11.781 1 94 553 LEU B N 1
ATOM 8952 C CA . LEU B 1 553 ? -11.289 -47.688 -11.594 1 94 553 LEU B CA 1
ATOM 8953 C C . LEU B 1 553 ? -10.344 -48.75 -11.094 1 94 553 LEU B C 1
ATOM 8955 O O . LEU B 1 553 ? -9.172 -48.781 -11.453 1 94 553 LEU B O 1
ATOM 8959 N N . MET B 1 554 ? -10.891 -49.656 -10.219 1 95.5 554 MET B N 1
ATOM 8960 C CA . MET B 1 554 ? -10.133 -50.781 -9.695 1 95.5 554 MET B CA 1
ATOM 8961 C C . MET B 1 554 ? -10.875 -52.094 -9.93 1 95.5 554 MET B C 1
ATOM 8963 O O . MET B 1 554 ? -12.094 -52.188 -9.734 1 95.5 554 MET B O 1
ATOM 8967 N N . ILE B 1 555 ? -10.141 -53.031 -10.508 1 95.81 555 ILE B N 1
ATOM 8968 C CA . ILE B 1 555 ? -10.727 -54.344 -10.766 1 95.81 555 ILE B CA 1
ATOM 8969 C C . ILE B 1 555 ? -9.844 -55.438 -10.156 1 95.81 555 ILE B C 1
ATOM 8971 O O . ILE B 1 555 ? -8.625 -55.406 -10.328 1 95.81 555 ILE B O 1
ATOM 8975 N N . GLY B 1 556 ? -10.445 -56.344 -9.43 1 94.75 556 GLY B N 1
ATOM 8976 C CA . GLY B 1 556 ? -9.711 -57.438 -8.836 1 94.75 556 GLY B CA 1
ATOM 8977 C C . GLY B 1 556 ? -10.172 -58.812 -9.344 1 94.75 556 GLY B C 1
ATOM 8978 O O . GLY B 1 556 ? -11.352 -59 -9.609 1 94.75 556 GLY B O 1
ATOM 8979 N N . HIS B 1 557 ? -9.203 -59.688 -9.523 1 94 557 HIS B N 1
ATOM 8980 C CA . HIS B 1 557 ? -9.484 -61.062 -9.898 1 94 557 HIS B CA 1
ATOM 8981 C C . HIS B 1 557 ? -9.125 -62.031 -8.773 1 94 557 HIS B C 1
ATOM 8983 O O . HIS B 1 557 ? -7.992 -62.031 -8.281 1 94 557 HIS B O 1
ATOM 8989 N N . SER B 1 558 ? -10.094 -62.969 -8.328 1 91.25 558 SER B N 1
ATOM 8990 C CA . SER B 1 558 ? -9.852 -63.969 -7.293 1 91.25 558 SER B CA 1
ATOM 8991 C C . SER B 1 558 ? -9.344 -63.312 -6.008 1 91.25 558 SER B C 1
ATOM 8993 O O . SER B 1 558 ? -9.969 -62.406 -5.48 1 91.25 558 SER B O 1
ATOM 8995 N N . VAL B 1 559 ? -8.094 -63.594 -5.602 1 90 559 VAL B N 1
ATOM 8996 C CA . VAL B 1 559 ? -7.531 -63.062 -4.367 1 90 559 VAL B CA 1
ATOM 8997 C C . VAL B 1 559 ? -7.312 -61.562 -4.504 1 90 559 VAL B C 1
ATOM 8999 O O . VAL B 1 559 ? -7.375 -60.812 -3.518 1 90 559 VAL B O 1
ATOM 9002 N N . GLY B 1 560 ? -7.18 -61.062 -5.699 1 96.19 560 GLY B N 1
ATOM 9003 C CA . GLY B 1 560 ? -6.969 -59.656 -5.953 1 96.19 560 GLY B CA 1
ATOM 9004 C C . GLY B 1 560 ? -8.18 -58.812 -5.637 1 96.19 560 GLY B C 1
ATOM 9005 O O . GLY B 1 560 ? -8.062 -57.594 -5.461 1 96.19 560 GLY B O 1
ATOM 9006 N N . GLU B 1 561 ? -9.375 -59.438 -5.48 1 95.75 561 GLU B N 1
ATOM 9007 C CA . GLU B 1 561 ? -10.602 -58.719 -5.145 1 95.75 561 GLU B CA 1
ATOM 9008 C C . GLU B 1 561 ? -10.516 -58.125 -3.754 1 95.75 561 GLU B C 1
ATOM 9010 O O . GLU B 1 561 ? -11.07 -57.031 -3.514 1 95.75 561 GLU B O 1
ATOM 9015 N N . VAL B 1 562 ? -9.805 -58.844 -2.934 1 96.5 562 VAL B N 1
ATOM 9016 C CA . VAL B 1 562 ? -9.695 -58.344 -1.567 1 96.5 562 VAL B CA 1
ATOM 9017 C C . VAL B 1 562 ? -8.82 -57.094 -1.542 1 96.5 562 VAL B C 1
ATOM 9019 O O . VAL B 1 562 ? -9.156 -56.125 -0.888 1 96.5 562 VAL B O 1
ATOM 9022 N N . ALA B 1 563 ? -7.754 -57.156 -2.256 1 97.56 563 ALA B N 1
ATOM 9023 C CA . ALA B 1 563 ? -6.883 -55.969 -2.355 1 97.56 563 ALA B CA 1
ATOM 9024 C C . ALA B 1 563 ? -7.605 -54.812 -3.027 1 97.56 563 ALA B C 1
ATOM 9026 O O . ALA B 1 563 ? -7.5 -53.656 -2.578 1 97.56 563 ALA B O 1
ATOM 9027 N N . ALA B 1 564 ? -8.344 -55.094 -4.027 1 97.56 564 ALA B N 1
ATOM 9028 C CA . ALA B 1 564 ? -9.109 -54.062 -4.734 1 97.56 564 ALA B CA 1
ATOM 9029 C C . ALA B 1 564 ? -10.148 -53.406 -3.82 1 97.56 564 ALA B C 1
ATOM 9031 O O . ALA B 1 564 ? -10.328 -52.188 -3.83 1 97.56 564 ALA B O 1
ATOM 9032 N N . ALA B 1 565 ? -10.805 -54.25 -3.107 1 96.19 565 ALA B N 1
ATOM 9033 C CA . ALA B 1 565 ? -11.844 -53.75 -2.199 1 96.19 565 ALA B CA 1
ATOM 9034 C C . ALA B 1 565 ? -11.25 -52.844 -1.128 1 96.19 565 ALA B C 1
ATOM 9036 O O . ALA B 1 565 ? -11.844 -51.812 -0.78 1 96.19 565 ALA B O 1
ATOM 9037 N N . HIS B 1 566 ? -10.172 -53.188 -0.646 1 97.12 566 HIS B N 1
ATOM 9038 C CA . HIS B 1 566 ? -9.516 -52.375 0.357 1 97.12 566 HIS B CA 1
ATOM 9039 C C . HIS B 1 566 ? -9.055 -51.031 -0.242 1 97.12 566 HIS B C 1
ATOM 9041 O O . HIS B 1 566 ? -9.305 -49.969 0.327 1 97.12 566 HIS B O 1
ATOM 9047 N N . CYS B 1 567 ? -8.422 -51.094 -1.344 1 97.06 567 CYS B N 1
ATOM 9048 C CA . CYS B 1 567 ? -7.871 -49.875 -1.963 1 97.06 567 CYS B CA 1
ATOM 9049 C C . CYS B 1 567 ? -8.984 -48.969 -2.443 1 97.06 567 CYS B C 1
ATOM 9051 O O . CYS B 1 567 ? -8.797 -47.75 -2.525 1 97.06 567 CYS B O 1
ATOM 9053 N N . ALA B 1 568 ? -10.133 -49.531 -2.66 1 94.94 568 ALA B N 1
ATOM 9054 C CA . ALA B 1 568 ? -11.289 -48.75 -3.062 1 94.94 568 ALA B CA 1
ATOM 9055 C C . ALA B 1 568 ? -11.984 -48.125 -1.849 1 94.94 568 ALA B C 1
ATOM 9057 O O . ALA B 1 568 ? -12.875 -47.281 -1.993 1 94.94 568 ALA B O 1
ATOM 9058 N N . GLY B 1 569 ? -11.633 -48.562 -0.715 1 93.25 569 GLY B N 1
ATOM 9059 C CA . GLY B 1 569 ? -12.172 -47.969 0.506 1 93.25 569 GLY B CA 1
ATOM 9060 C C . GLY B 1 569 ? -13.359 -48.75 1.057 1 93.25 569 GLY B C 1
ATOM 9061 O O . GLY B 1 569 ? -13.992 -48.312 2.021 1 93.25 569 GLY B O 1
ATOM 9062 N N . THR B 1 570 ? -13.586 -49.844 0.513 1 92.94 570 THR B N 1
ATOM 9063 C CA . THR B 1 570 ? -14.773 -50.594 0.911 1 92.94 570 THR B CA 1
ATOM 9064 C C . THR B 1 570 ? -14.461 -51.5 2.113 1 92.94 570 THR B C 1
ATOM 9066 O O . THR B 1 570 ? -15.359 -51.844 2.887 1 92.94 570 THR B O 1
ATOM 9069 N N . LEU B 1 571 ? -13.156 -51.969 2.258 1 94.69 571 LEU B N 1
ATOM 9070 C CA . LEU B 1 571 ? -12.711 -52.781 3.385 1 94.69 571 LEU B CA 1
ATOM 9071 C C . LEU B 1 571 ? -11.57 -52.094 4.133 1 94.69 571 LEU B C 1
ATOM 9073 O O . LEU B 1 571 ? -10.656 -51.531 3.512 1 94.69 571 LEU B O 1
ATOM 9077 N N . SER B 1 572 ? -11.711 -52.062 5.461 1 96.94 572 SER B N 1
ATOM 9078 C CA . SER B 1 572 ? -10.57 -51.562 6.23 1 96.94 572 SER B CA 1
ATOM 9079 C C . SER B 1 572 ? -9.375 -52.5 6.074 1 96.94 572 SER B C 1
ATOM 9081 O O . SER B 1 572 ? -9.531 -53.656 5.684 1 96.94 572 SER B O 1
ATOM 9083 N N . LEU B 1 573 ? -8.258 -51.938 6.344 1 97.5 573 LEU B N 1
ATOM 9084 C CA . LEU B 1 573 ? -7.059 -52.781 6.23 1 97.5 573 LEU B CA 1
ATOM 9085 C C . LEU B 1 573 ? -7.145 -54 7.152 1 97.5 573 LEU B C 1
ATOM 9087 O O . LEU B 1 573 ? -6.785 -55.094 6.754 1 97.5 573 LEU B O 1
ATOM 9091 N N . HIS B 1 574 ? -7.602 -53.812 8.312 1 97 574 HIS B N 1
ATOM 9092 C CA . HIS B 1 574 ? -7.734 -54.906 9.289 1 97 574 HIS B CA 1
ATOM 9093 C C . HIS B 1 574 ? -8.672 -56 8.781 1 97 574 HIS B C 1
ATOM 9095 O O . HIS B 1 574 ? -8.344 -57.156 8.859 1 97 574 HIS B O 1
ATOM 9101 N N . ASP B 1 575 ? -9.742 -55.5 8.242 1 96.62 575 ASP B N 1
ATOM 9102 C CA . ASP B 1 575 ? -10.727 -56.469 7.734 1 96.62 575 ASP B CA 1
ATOM 9103 C C . ASP B 1 575 ? -10.195 -57.188 6.504 1 96.62 575 ASP B C 1
ATOM 9105 O O . ASP B 1 575 ? -10.438 -58.375 6.328 1 96.62 575 ASP B O 1
ATOM 9109 N N . ALA B 1 576 ? -9.578 -56.469 5.707 1 97.81 576 ALA B N 1
ATOM 9110 C CA . ALA B 1 576 ? -9.039 -57.062 4.488 1 97.81 576 ALA B CA 1
ATOM 9111 C C . ALA B 1 576 ? -8.008 -58.125 4.82 1 97.81 576 ALA B C 1
ATOM 9113 O O . ALA B 1 576 ? -8.016 -59.219 4.215 1 97.81 576 ALA B O 1
ATOM 9114 N N . VAL B 1 577 ? -7.137 -57.875 5.746 1 97.62 577 VAL B N 1
ATOM 9115 C CA . VAL B 1 577 ? -6.121 -58.844 6.148 1 97.62 577 VAL B CA 1
ATOM 9116 C C . VAL B 1 577 ? -6.785 -60.094 6.746 1 97.62 577 VAL B C 1
ATOM 9118 O O . VAL B 1 577 ? -6.367 -61.219 6.484 1 97.62 577 VAL B O 1
ATOM 9121 N N . LYS B 1 578 ? -7.816 -59.844 7.508 1 96.62 578 LYS B N 1
ATOM 9122 C CA . LYS B 1 578 ? -8.57 -60.938 8.086 1 96.62 578 LYS B CA 1
ATOM 9123 C C . LYS B 1 578 ? -9.188 -61.844 7 1 96.62 578 LYS B C 1
ATOM 9125 O O . LYS B 1 578 ? -9.117 -63.062 7.07 1 96.62 578 LYS B O 1
ATOM 9130 N N . VAL B 1 579 ? -9.758 -61.156 6.051 1 96.75 579 VAL B N 1
ATOM 9131 C CA . VAL B 1 579 ? -10.406 -61.875 4.957 1 96.75 579 VAL B CA 1
ATOM 9132 C C . VAL B 1 579 ? -9.375 -62.719 4.211 1 96.75 579 VAL B C 1
ATOM 9134 O O . VAL B 1 579 ? -9.602 -63.906 3.961 1 96.75 579 VAL B O 1
ATOM 9137 N N . ILE B 1 580 ? -8.312 -62.125 3.9 1 96.19 580 ILE B N 1
ATOM 9138 C CA . ILE B 1 580 ? -7.305 -62.812 3.105 1 96.19 580 ILE B CA 1
ATOM 9139 C C . ILE B 1 580 ? -6.719 -64 3.912 1 96.19 580 ILE B C 1
ATOM 9141 O O . ILE B 1 580 ? -6.371 -65 3.35 1 96.19 580 ILE B O 1
ATOM 9145 N N . TYR B 1 581 ? -6.516 -63.812 5.199 1 95.5 581 TYR B N 1
ATOM 9146 C CA . TYR B 1 581 ? -5.988 -64.875 6.059 1 95.5 581 TYR B CA 1
ATOM 9147 C C . TYR B 1 581 ? -6.922 -66.062 6.078 1 95.5 581 TYR B C 1
ATOM 9149 O O . TYR B 1 581 ? -6.508 -67.188 5.781 1 95.5 581 TYR B O 1
ATOM 9157 N N . TYR B 1 582 ? -8.156 -65.812 6.398 1 95.12 582 TYR B N 1
ATOM 9158 C CA . TYR B 1 582 ? -9.102 -66.875 6.527 1 95.12 582 TYR B CA 1
ATOM 9159 C C . TYR B 1 582 ? -9.328 -67.562 5.18 1 95.12 582 TYR B C 1
ATOM 9161 O O . TYR B 1 582 ? -9.461 -68.812 5.105 1 95.12 582 TYR B O 1
ATOM 9169 N N . ARG B 1 583 ? -9.398 -66.75 4.18 1 93.88 583 ARG B N 1
ATOM 9170 C CA . ARG B 1 583 ? -9.539 -67.375 2.846 1 93.88 583 ARG B CA 1
ATOM 9171 C C . ARG B 1 583 ? -8.375 -68.312 2.539 1 93.88 583 ARG B C 1
ATOM 9173 O O . ARG B 1 583 ? -8.578 -69.375 2.043 1 93.88 583 ARG B O 1
ATOM 9180 N N . SER B 1 584 ? -7.203 -67.875 2.85 1 93.19 584 SER B N 1
ATOM 9181 C CA . SER B 1 584 ? -6.004 -68.688 2.549 1 93.19 584 SER B CA 1
ATOM 9182 C C . SER B 1 584 ? -5.957 -69.938 3.381 1 93.19 584 SER B C 1
ATOM 9184 O O . SER B 1 584 ? -5.617 -71 2.865 1 93.19 584 SER B O 1
ATOM 9186 N N . VAL B 1 585 ? -6.336 -69.812 4.613 1 91.94 585 VAL B N 1
ATOM 9187 C CA . VAL B 1 585 ? -6.32 -70.938 5.516 1 91.94 585 VAL B CA 1
ATOM 9188 C C . VAL B 1 585 ? -7.375 -72 5.086 1 91.94 585 VAL B C 1
ATOM 9190 O O . VAL B 1 585 ? -7.105 -73.188 5.031 1 91.94 585 VAL B O 1
ATOM 9193 N N . LEU B 1 586 ? -8.516 -71.5 4.77 1 91.31 586 LEU B N 1
ATOM 9194 C CA . LEU B 1 586 ? -9.602 -72.375 4.367 1 91.31 586 LEU B CA 1
ATOM 9195 C C . LEU B 1 586 ? -9.289 -73.062 3.039 1 91.31 586 LEU B C 1
ATOM 9197 O O . LEU B 1 586 ? -9.562 -74.25 2.863 1 91.31 586 LEU B O 1
ATOM 9201 N N . GLN B 1 587 ? -8.727 -72.312 2.162 1 89.5 587 GLN B N 1
ATOM 9202 C CA . GLN B 1 587 ? -8.359 -72.938 0.872 1 89.5 587 GLN B CA 1
ATOM 9203 C C . GLN B 1 587 ? -7.273 -74 1.03 1 89.5 587 GLN B C 1
ATOM 9205 O O . GLN B 1 587 ? -7.234 -74.938 0.277 1 89.5 587 GLN B O 1
ATOM 9210 N N . SER B 1 588 ? -6.445 -73.812 1.999 1 87.25 588 SER B N 1
ATOM 9211 C CA . SER B 1 588 ? -5.359 -74.75 2.242 1 87.25 588 SER B CA 1
ATOM 9212 C C . SER B 1 588 ? -5.898 -76.062 2.725 1 87.25 588 SER B C 1
ATOM 9214 O O . SER B 1 588 ? -5.219 -77.125 2.607 1 87.25 588 SER B O 1
ATOM 9216 N N . THR B 1 589 ? -7.184 -76.062 3.176 1 86.12 589 THR B N 1
ATOM 9217 C CA . THR B 1 589 ? -7.77 -77.312 3.713 1 86.12 589 THR B CA 1
ATOM 9218 C C . THR B 1 589 ? -8.406 -78.125 2.602 1 86.12 589 THR B C 1
ATOM 9220 O O . THR B 1 589 ? -8.664 -79.312 2.775 1 86.12 589 THR B O 1
ATOM 9223 N N . VAL B 1 590 ? -8.766 -77.438 1.608 1 78.62 590 VAL B N 1
ATOM 9224 C CA . VAL B 1 590 ? -9.469 -78.188 0.547 1 78.62 590 VAL B CA 1
ATOM 9225 C C . VAL B 1 590 ? -8.5 -78.5 -0.59 1 78.62 590 VAL B C 1
ATOM 9227 O O . VAL B 1 590 ? -8.25 -77.625 -1.455 1 78.62 590 VAL B O 1
ATOM 9230 N N . THR B 1 591 ? -7.668 -79.5 -0.392 1 69.88 591 THR B N 1
ATOM 9231 C CA . THR B 1 591 ? -6.66 -79.875 -1.379 1 69.88 591 THR B CA 1
ATOM 9232 C C . THR B 1 591 ? -7.219 -80.875 -2.377 1 69.88 591 THR B C 1
ATOM 9234 O O . THR B 1 591 ? -8.211 -81.562 -2.094 1 69.88 591 THR B O 1
ATOM 9237 N N . GLY B 1 592 ? -6.969 -80.812 -3.713 1 67.88 592 GLY B N 1
ATOM 9238 C CA . GLY B 1 592 ? -7.277 -81.875 -4.688 1 67.88 592 GLY B CA 1
ATOM 9239 C C . GLY B 1 592 ? -8.359 -81.438 -5.672 1 67.88 592 GLY B C 1
ATOM 9240 O O . GLY B 1 592 ? -8.781 -82.25 -6.508 1 67.88 592 GLY B O 1
ATOM 9241 N N . GLY B 1 593 ? -8.883 -80.188 -5.453 1 61.34 593 GLY B N 1
ATOM 9242 C CA . GLY B 1 593 ? -9.898 -79.812 -6.406 1 61.34 593 GLY B CA 1
ATOM 9243 C C . GLY B 1 593 ? -9.344 -79.5 -7.793 1 61.34 593 GLY B C 1
ATOM 9244 O O . GLY B 1 593 ? -8.172 -79.188 -7.941 1 61.34 593 GLY B O 1
ATOM 9245 N N . ARG B 1 594 ? -10.008 -80.125 -8.805 1 63.75 594 ARG B N 1
ATOM 9246 C CA . ARG B 1 594 ? -9.602 -79.938 -10.188 1 63.75 594 ARG B CA 1
ATOM 9247 C C . ARG B 1 594 ? -10.609 -79.062 -10.922 1 63.75 594 ARG B C 1
ATOM 9249 O O . ARG B 1 594 ? -11.797 -79.062 -10.602 1 63.75 594 ARG B O 1
ATOM 9256 N N . MET B 1 595 ? -10.094 -77.938 -11.445 1 59.5 595 MET B N 1
ATOM 9257 C CA . MET B 1 595 ? -10.945 -77.125 -12.312 1 59.5 595 MET B CA 1
ATOM 9258 C C . MET B 1 595 ? -10.672 -77.438 -13.789 1 59.5 595 MET B C 1
ATOM 9260 O O . MET B 1 595 ? -9.508 -77.562 -14.195 1 59.5 595 MET B O 1
ATOM 9264 N N . LEU B 1 596 ? -11.734 -77.875 -14.539 1 62.88 596 LEU B N 1
ATOM 9265 C CA . LEU B 1 596 ? -11.648 -78.125 -15.977 1 62.88 596 LEU B CA 1
ATOM 9266 C C . LEU B 1 596 ? -12.305 -77 -16.734 1 62.88 596 LEU B C 1
ATOM 9268 O O . LEU B 1 596 ? -13.438 -76.562 -16.453 1 62.88 596 LEU B O 1
ATOM 9272 N N . ALA B 1 597 ? -11.523 -76.25 -17.484 1 64.44 597 ALA B N 1
ATOM 9273 C CA . ALA B 1 597 ? -12.078 -75.25 -18.406 1 64.44 597 ALA B CA 1
ATOM 9274 C C . ALA B 1 597 ? -12.367 -75.875 -19.766 1 64.44 597 ALA B C 1
ATOM 9276 O O . ALA B 1 597 ? -11.461 -76.438 -20.422 1 64.44 597 ALA B O 1
ATOM 9277 N N . VAL B 1 598 ? -13.68 -76.062 -20.109 1 72.69 598 VAL B N 1
ATOM 9278 C CA . VAL B 1 598 ? -14.102 -76.5 -21.422 1 72.69 598 VAL B CA 1
ATOM 9279 C C . VAL B 1 598 ? -14.383 -75.375 -22.344 1 72.69 598 VAL B C 1
ATOM 9281 O O . VAL B 1 598 ? -15.242 -74.5 -22.047 1 72.69 598 VAL B O 1
ATOM 9284 N N . SER B 1 599 ? -13.469 -75.125 -23.141 1 74.31 599 SER B N 1
ATOM 9285 C CA . SER B 1 599 ? -13.609 -74.062 -24.078 1 74.31 599 SER B CA 1
ATOM 9286 C C . SER B 1 599 ? -13.961 -74.562 -25.484 1 74.31 599 SER B C 1
ATOM 9288 O O . SER B 1 599 ? -13.812 -75.75 -25.766 1 74.31 599 SER B O 1
ATOM 9290 N N . ASN B 1 600 ? -14.516 -73.688 -26.406 1 76.75 600 ASN B N 1
ATOM 9291 C CA . ASN B 1 600 ? -14.812 -73.938 -27.812 1 76.75 600 ASN B CA 1
ATOM 9292 C C . ASN B 1 600 ? -15.852 -75 -27.984 1 76.75 600 ASN B C 1
ATOM 9294 O O . ASN B 1 600 ? -15.781 -75.812 -28.938 1 76.75 600 ASN B O 1
ATOM 9298 N N . LEU B 1 601 ? -16.719 -75.25 -26.891 1 76.44 601 LEU B N 1
ATOM 9299 C CA . LEU B 1 601 ? -17.906 -76.125 -27 1 76.44 601 LEU B CA 1
ATOM 9300 C C . LEU B 1 601 ? -19.156 -75.375 -26.531 1 76.44 601 LEU B C 1
ATOM 9302 O O . LEU B 1 601 ? -19.094 -74.562 -25.594 1 76.44 601 LEU B O 1
ATOM 9306 N N . PRO B 1 602 ? -20.219 -75.5 -27.359 1 80.19 602 PRO B N 1
ATOM 9307 C CA . PRO B 1 602 ? -21.484 -74.938 -26.859 1 80.19 602 PRO B CA 1
ATOM 9308 C C . PRO B 1 602 ? -21.875 -75.438 -25.484 1 80.19 602 PRO B C 1
ATOM 9310 O O . PRO B 1 602 ? -21.672 -76.625 -25.188 1 80.19 602 PRO B O 1
ATOM 9313 N N . VAL B 1 603 ? -22.281 -74.5 -24.578 1 78.88 603 VAL B N 1
ATOM 9314 C CA . VAL B 1 603 ? -22.672 -74.812 -23.219 1 78.88 603 VAL B CA 1
ATOM 9315 C C . VAL B 1 603 ? -23.641 -76 -23.203 1 78.88 603 VAL B C 1
ATOM 9317 O O . VAL B 1 603 ? -23.578 -76.812 -22.312 1 78.88 603 VAL B O 1
ATOM 9320 N N . SER B 1 604 ? -24.469 -76.125 -24.281 1 81 604 SER B N 1
ATOM 9321 C CA . SER B 1 604 ? -25.438 -77.188 -24.391 1 81 604 SER B CA 1
ATOM 9322 C C . SER B 1 604 ? -24.75 -78.562 -24.453 1 81 604 SER B C 1
ATOM 9324 O O . SER B 1 604 ? -25.188 -79.5 -23.812 1 81 604 SER B O 1
ATOM 9326 N N . ASN B 1 605 ? -23.719 -78.562 -25.156 1 80.06 605 ASN B N 1
ATOM 9327 C CA . ASN B 1 605 ? -22.984 -79.812 -25.328 1 80.06 605 ASN B CA 1
ATOM 9328 C C . ASN B 1 605 ? -22.312 -80.25 -24.016 1 80.06 605 ASN B C 1
ATOM 9330 O O . ASN B 1 605 ? -22.266 -81.438 -23.703 1 80.06 605 ASN B O 1
ATOM 9334 N N . VAL B 1 606 ? -21.859 -79.188 -23.328 1 75.81 606 VAL B N 1
ATOM 9335 C CA . VAL B 1 606 ? -21.234 -79.5 -22.047 1 75.81 606 VAL B CA 1
ATOM 9336 C C . VAL B 1 606 ? -22.281 -79.875 -21.016 1 75.81 606 VAL B C 1
ATOM 9338 O O . VAL B 1 606 ? -22.078 -80.812 -20.25 1 75.81 606 VAL B O 1
ATOM 9341 N N . SER B 1 607 ? -23.375 -79.25 -21.141 1 77.69 607 SER B N 1
ATOM 9342 C CA . SER B 1 607 ? -24.469 -79.562 -20.234 1 77.69 607 SER B CA 1
ATOM 9343 C C . SER B 1 607 ? -24.969 -81 -20.438 1 77.69 607 SER B C 1
ATOM 9345 O O . SER B 1 607 ? -25.234 -81.75 -19.469 1 77.69 607 SER B O 1
ATOM 9347 N N . ASP B 1 608 ? -25.125 -81.438 -21.641 1 76.62 608 ASP B N 1
ATOM 9348 C CA . ASP B 1 608 ? -25.578 -82.812 -21.984 1 76.62 608 ASP B CA 1
ATOM 9349 C C . ASP B 1 608 ? -24.609 -83.875 -21.453 1 76.62 608 ASP B C 1
ATOM 9351 O O . ASP B 1 608 ? -25.047 -84.938 -20.984 1 76.62 608 ASP B O 1
ATOM 9355 N N . ARG B 1 609 ? -23.406 -83.5 -21.469 1 77 609 ARG B N 1
ATOM 9356 C CA . ARG B 1 609 ? -22.391 -84.438 -21.047 1 77 609 ARG B CA 1
ATOM 9357 C C . ARG B 1 609 ? -22.25 -84.5 -19.531 1 77 609 ARG B C 1
ATOM 9359 O O . ARG B 1 609 ? -21.812 -85.5 -18.969 1 77 609 ARG B O 1
ATOM 9366 N N . LEU B 1 610 ? -22.781 -83.438 -18.906 1 73.06 610 LEU B N 1
ATOM 9367 C CA . LEU B 1 610 ? -22.672 -83.312 -17.469 1 73.06 610 LEU B CA 1
ATOM 9368 C C . LEU B 1 610 ? -23.891 -83.938 -16.781 1 73.06 610 LEU B C 1
ATOM 9370 O O . LEU B 1 610 ? -23.844 -84.25 -15.586 1 73.06 610 LEU B O 1
ATOM 9374 N N . VAL B 1 611 ? -24.906 -84.188 -17.531 1 74.94 611 VAL B N 1
ATOM 9375 C CA . VAL B 1 611 ? -26.156 -84.688 -17 1 74.94 611 VAL B CA 1
ATOM 9376 C C . VAL B 1 611 ? -25.906 -86 -16.234 1 74.94 611 VAL B C 1
ATOM 9378 O O . VAL B 1 611 ? -26.406 -86.188 -15.125 1 74.94 611 VAL B O 1
ATOM 9381 N N . PRO B 1 612 ? -25.078 -86.875 -16.703 1 75.69 612 PRO B N 1
ATOM 9382 C CA . PRO B 1 612 ? -24.906 -88.125 -15.922 1 75.69 612 PRO B CA 1
ATOM 9383 C C . PRO B 1 612 ? -24.188 -87.875 -14.594 1 75.69 612 PRO B C 1
ATOM 9385 O O . PRO B 1 612 ? -24.25 -88.75 -13.695 1 75.69 612 PRO B O 1
ATOM 9388 N N . TYR B 1 613 ? -23.578 -86.812 -14.438 1 70.88 613 TYR B N 1
ATOM 9389 C CA . TYR B 1 613 ? -22.844 -86.5 -13.211 1 70.88 613 TYR B CA 1
ATOM 9390 C C . TYR B 1 613 ? -23.594 -85.438 -12.391 1 70.88 613 TYR B C 1
ATOM 9392 O O . TYR B 1 613 ? -23.016 -84.812 -11.5 1 70.88 613 TYR B O 1
ATOM 9400 N N . SER B 1 614 ? -24.859 -85.25 -12.695 1 64.5 614 SER B N 1
ATOM 9401 C CA . SER B 1 614 ? -25.719 -84.375 -11.977 1 64.5 614 SER B CA 1
ATOM 9402 C C . SER B 1 614 ? -25.781 -84.688 -10.492 1 64.5 614 SER B C 1
ATOM 9404 O O . SER B 1 614 ? -25.906 -85.875 -10.109 1 64.5 614 SER B O 1
ATOM 9406 N N . GLY B 1 615 ? -25.516 -83.812 -9.516 1 62.81 615 GLY B N 1
ATOM 9407 C CA . GLY B 1 615 ? -25.469 -83.938 -8.07 1 62.81 615 GLY B CA 1
ATOM 9408 C C . GLY B 1 615 ? -24.094 -84.375 -7.551 1 62.81 615 GLY B C 1
ATOM 9409 O O . GLY B 1 615 ? -23.906 -84.5 -6.344 1 62.81 615 GLY B O 1
ATOM 9410 N N . ARG B 1 616 ? -23.391 -84.812 -8.414 1 62.94 616 ARG B N 1
ATOM 9411 C CA . ARG B 1 616 ? -22.047 -85.188 -7.965 1 62.94 616 ARG B CA 1
ATOM 9412 C C . ARG B 1 616 ? -21.031 -84.125 -8.305 1 62.94 616 ARG B C 1
ATOM 9414 O O . ARG B 1 616 ? -21.172 -83.438 -9.32 1 62.94 616 ARG B O 1
ATOM 9421 N N . LEU B 1 617 ? -20.516 -83.375 -7.164 1 50.84 617 LEU B N 1
ATOM 9422 C CA . LEU B 1 617 ? -19.422 -82.438 -7.371 1 50.84 617 LEU B CA 1
ATOM 9423 C C . LEU B 1 617 ? -18.141 -83.188 -7.758 1 50.84 617 LEU B C 1
ATOM 9425 O O . LEU B 1 617 ? -17.75 -84.125 -7.102 1 50.84 617 LEU B O 1
#

Radius of gyration: 41.13 Å; Cα contacts (8 Å, |Δi|>4): 2536; chains: 2; bounding box: 81×164×92 Å

Secondary structure (DSSP, 8-state):
------B--S-TT---TTTTT--HHHHHTS-HHHHHHHHHHHHHHHHHT--HHHHTT--EEEEEEE---HHHHHHHH-GGG--THHHHHH-HHHHHHHHHHHHT--S-EEEEE-GGGHHHHHHHHHHHHHHHTS-SEEEEEEEE----SHHHHHHHHTT-B-TTS---TTBTT--SBPBB-EEEEEEE--HHHHHHTT-----EEEEEEEEE-TTSSSSTTS--HHHHHHHHHHHHTTT--GGG--EEE------TTHHHHHHHHHIIIIITT--S--PPEEEE-THHHH-B-GGGHHHHHHHHHHHHHHHTEEPPPTT--STTBSS-TTTTTEE--SS-EE----TTT--EEEEEEE-TTSEEEEEEEE-------------S-EEEEEEESSHHHHHHHHHHHHHHHHH-S---HHHHHHHHHHSS--TT-SEEEEEEESSHHHHHHHHHHHTTSPPPBPPS-PPPEEEE--TT---TTTTHHHHHH-HHHHHHHHHHHHHHTTT----HHHHHHTT---TT-HHHHHHHHHHHHHHHHHHHHHTT---SEEEE-TTHHHHHHHHTTSS-HHHHHHHHHHHHHHHHHS---------SS-HHHHHHHHGGGTT--/------B--S-TT---GGGGT--HHHHHTS-HHHHHHHHHHHHHHHHHT--HHHHTT--EEEEEEE---HHHHHHHH-GGG--THHHHHH-HHHHHHHHHHHHT--S-EEEEE-GGGHHHHHHHHHHHHHHHTS-SEEEEEEEE----SHHHHHHHHTT-B-TTS---TTBTT--SBPBB-EEEEEEE--HHHHHHTT-----EEEEEEEEE-TTSSSSTTS--HHHHHHHHHHHHTTT--GGG--EEE------TTHHHHHHHHHIIIIITT--S--PPEEEE-THHHH-B-GGGHHHHHHHHHHHHHHHTEEPPPTT--STTBSS-TTTTTEE--SS-EE----TTT--EEEEEEE-TTSEEEEEEEE-------------S-EEEEEEESSHHHHHHHHHHHHHHHHH-S---HHHHHHHHHHSS--TT-SEEEEEEESSHHHHHHHHHHHTTSPPPBPPS-PPPEEEE--TT---TTTTHHHHHH-HHHHHHHHHHHHHHTTT----HHHHHHTT---TT-HHHHHHHHHHHHHHHHHHHHHTT---SEEEE-TTHHHHHHHHTTSS-HHHHHHHHHHHHHHHHHS---------SS-HHHHHHHHGGGTT--

Solvent-accessible surface area (backbone atoms only — not comparable to full-atom values): 63675 Å² total; per-residue (Å²): 111,61,48,93,49,57,36,74,72,82,67,83,82,68,73,66,40,70,84,67,73,43,56,68,74,56,54,72,46,36,29,62,57,42,54,48,50,48,52,42,46,52,50,45,32,56,72,45,36,49,23,55,79,78,43,46,71,32,44,30,21,28,23,27,5,48,61,71,57,48,56,42,48,58,53,59,66,39,72,87,68,54,39,55,47,46,55,70,18,41,39,64,25,31,50,20,20,47,48,25,32,70,52,17,17,29,6,35,34,30,18,28,18,26,37,27,12,7,5,41,47,19,41,45,51,42,52,48,33,38,75,73,61,53,18,69,31,26,42,23,12,13,32,25,65,84,79,58,62,60,64,52,36,30,35,32,64,52,61,48,40,12,58,79,17,47,18,19,33,51,15,59,78,18,57,8,32,2,46,16,36,39,70,27,63,45,80,47,61,54,66,71,58,37,58,74,67,66,46,73,64,70,53,42,81,73,48,63,50,53,23,24,36,24,58,79,39,79,57,62,62,48,77,39,44,67,44,52,32,50,50,50,42,60,42,44,74,72,76,39,64,41,69,59,44,55,35,35,36,41,52,34,50,2,28,70,65,52,24,48,38,50,51,50,26,46,15,67,59,35,32,64,59,36,82,81,72,88,68,51,33,32,40,42,31,59,21,33,76,50,22,41,15,40,12,9,33,21,28,50,40,48,52,49,51,38,51,26,56,71,70,35,34,41,72,45,32,41,76,44,48,83,88,42,38,55,54,64,38,69,84,38,30,34,39,68,45,72,51,76,40,78,49,73,70,46,77,91,64,30,43,28,32,37,37,37,18,55,11,57,49,26,25,35,27,40,37,31,39,27,45,52,86,77,74,83,74,76,79,75,83,80,64,74,63,41,56,37,41,49,52,18,83,37,68,67,54,38,47,50,48,39,47,50,51,40,51,50,60,72,70,44,86,81,69,51,59,68,58,51,24,45,40,38,57,69,24,41,62,48,87,88,33,40,24,59,50,75,42,82,27,69,44,62,67,52,41,44,54,52,33,60,61,46,60,79,51,85,66,61,69,60,68,78,83,75,81,38,69,44,76,31,65,38,87,87,71,84,52,65,50,55,65,34,66,44,52,75,73,31,67,62,32,33,52,42,38,49,53,50,32,59,60,46,44,77,77,38,88,64,55,56,69,57,39,34,72,65,40,50,69,76,64,83,43,39,67,55,36,48,49,49,50,39,38,51,54,46,16,47,51,51,37,36,43,73,72,70,50,69,66,76,41,72,44,44,37,77,63,10,35,50,38,32,35,29,76,69,66,77,31,54,68,69,55,35,50,49,51,42,47,51,51,17,49,55,52,59,70,62,74,83,80,79,86,83,85,81,70,101,58,60,70,65,61,53,49,62,67,41,54,86,48,65,92,59,133,112,60,47,93,50,58,36,73,73,81,67,84,81,68,71,66,41,69,83,67,72,44,54,69,73,56,54,73,46,37,29,63,56,43,53,49,50,46,51,41,47,51,50,47,32,56,71,44,34,49,24,55,78,78,43,46,70,32,44,29,19,29,23,28,5,47,61,71,57,48,57,42,47,59,52,59,66,39,74,86,69,54,39,56,46,47,56,72,18,41,40,65,25,30,50,19,20,47,48,26,34,70,53,16,19,29,7,35,34,30,18,28,17,25,36,27,12,7,5,41,46,18,41,44,52,43,53,48,33,40,75,74,61,54,16,67,30,25,41,23,12,13,31,24,63,84,78,60,62,61,64,52,37,28,36,31,64,53,61,48,39,12,60,80,16,47,18,19,33,51,16,59,79,19,57,8,31,3,48,16,37,40,70,28,62,46,78,48,62,53,67,72,57,36,60,74,66,67,46,73,65,68,53,42,79,74,47,64,50,52,24,25,36,24,56,79,37,79,58,64,63,47,78,40,44,68,43,52,32,52,51,50,42,62,43,43,75,71,76,39,63,41,71,58,44,55,36,34,35,42,51,34,50,2,28,71,67,51,24,48,36,49,52,50,26,47,15,66,61,34,31,63,59,37,80,79,77,87,69,50,33,33,39,42,30,59,20,32,76,49,22,42,16,40,10,8,32,20,27,49,42,48,50,49,50,39,50,26,56,72,70,34,34,42,71,44,30,42,75,46,47,84,90,41,38,55,55,63,38,70,84,38,28,34,39,69,46,73,50,76,40,77,48,73,70,47,76,92,64,31,44,27,31,36,36,38,18,56,12,56,49,26,25,35,28,39,36,32,39,27,48,51,86,78,73,83,75,76,79,74,83,81,63,74,64,43,57,36,42,49,52,18,83,36,69,66,53,37,47,50,48,38,48,48,50,39,50,48,58,71,70,44,84,78,68,54,59,67,58,50,24,46,39,39,58,67,23,40,62,48,88,88,34,40,25,57,49,75,44,83,29,69,44,62,67,53,41,44,52,52,34,60,62,46,60,80,52,84,67,62,69,61,68,79,84,75,84,38,71,43,76,31,64,37,86,86,71,83,54,65,50,54,66,34,65,44,53,74,71,30,67,65,31,33,52,43,38,50,53,48,31,59,58,45,43,77,77,38,87,65,54,56,68,57,40,35,72,66,41,50,68,78,61,82,42,38,65,54,35,47,49,49,50,39,38,51,53,46,14,48,51,53,37,37,43,73,73,68,50,70,66,75,40,72,45,42,36,76,66,10,35,51,40,32,35,29,76,72,65,78,33,54,70,68,54,35,50,51,49,44,47,52,51,16,51,55,51,58,68,61,73,85,80,79,86,84,87,82,71,101,59,60,67,65,62,53,49,64,66,41,53,85,47,63,93,58,130

pLDDT: mean 91.32, std 8.95, range [50.56, 98.94]

InterPro domains:
  IPR001227 Acyl transferase domain superfamily [G3DSA:3.40.366.10] (469-617)
  IPR014030 Beta-ketoacyl synthase-like, N-terminal domain [PF00109] (3-194)
  IPR014031 Beta-ketoacyl synthase, C-terminal domain [PF02801] (203-320)
  IPR014043 Acyl transferase domain [PF00698] (469-600)
  IPR014043 Acyl transferase domain [SM00827] (471-617)
  IPR016035 Acyl transferase/acyl hydrolase/lysophospholipase [SSF52151] (467-593)
  IPR016039 Thiolase-like [G3DSA:3.40.47.10] (1-448)
  IPR016039 Thiolase-like [SSF53901] (4-371)
  IPR018201 Beta-ketoacyl synthase, active site [PS00606] (107-123)
  IPR020841 Polyketide synthase, beta-ketoacyl synthase domain [PS52004] (1-371)
  IPR020841 Polyketide synthase, beta-ketoacyl synthase domain [SM00825] (1-374)
  IPR032821 Polyketide synthase, C-terminal extension [PF16197] (330-434)
  IPR050091 Polyketide and Nonribosomal Peptide Biosynthesis Enzymes [PTHR43775] (3-614)